Protein AF-0000000086747398 (afdb_homodimer)

Organism: NCBI:txid471575

Foldseek 3Di:
DLLCLLLDQFFAQAPLFLHGDCLNVLSLLLVLLPHDPVLSVVLSVVCQCQAPQGHHTHGHDDADDADEPVCLQVQFQVLHRLVNLLVHVLVVCVVPNDLVSLQVCVVVQLQQCCFSNNVLLLQLLSCLVVVRVSSVSSSSSVSRNRGQGLPLVLADEDAVLVQPAPLSVLLVVLQVCVVCLVVLVVVLVCLLPDVVVVVVDSHHCLCVLQVLSSSLSSCSNPPDPSLRHDYPCLPVPDLVRNLLRQLVVLLLQCVLVFQDLSSLSLNSSSSSLVSSCVSYPVVCSSVSSSSSSSSVVSSQSSVSDGGHSVSSVVSCVVFVPAFDPPPDVVVVVLLVVLSVVQSPDSNSSLSSLSSSLVVSCVVPRTVSSSVNNNRHHDDDHGDPSSVDRGDD/DLLCLLLDQFFAQAPLFLHGDCLNVLSLLLVLLPHDPVLSVVLSVVCQCQAPQGHHTHGHDDAPDADEPVCLQVQFQVLHGLVNQLVHVVVVCVVPNDLVSLQPCVVVQLQQCCFSNNVLLLQLLSCLVVVRPSSVSSSSSVSRNRGQGLPLVLADEDAVLVQPAPLSVLLVVLQVCVVCLVVLVVVLVCLLPDPVVVVVDSHHCLCVLQVLSSSLSSCSNPPDPSLRHDYPCLPVPDLVRNLLRQLVVLLLQCVLPFQPLSSLSLNSSSSSLVSSCVSYPVVCSSVSSSSSSSSVVSSQSSVSDGGHSVSSVVSCVVFVPAFDPPPDVVVVVLLVVLSVVQSPDSNSSLSSLSSSLVVSCVVPRTVSSSVNNNRHHDDDHGDPSSVDRGDD

Solvent-accessible surface area (backbone atoms only — not comparable to full-atom values): 41457 Å² total; per-residue (Å²): 106,67,64,57,61,55,59,57,71,70,52,29,71,35,29,88,58,78,43,71,57,55,58,58,59,41,48,53,21,40,48,74,67,67,51,56,65,70,60,46,50,51,50,46,53,47,39,46,60,43,32,84,85,75,45,45,63,32,60,60,69,78,67,81,49,89,46,46,94,89,46,49,74,78,46,47,14,62,65,56,28,49,60,23,35,28,52,37,45,46,51,46,31,74,74,61,30,63,60,53,44,44,61,67,47,38,80,72,40,56,52,12,38,61,16,69,75,18,44,21,35,29,41,23,11,52,17,55,68,70,66,37,67,62,35,34,28,48,11,54,19,37,27,38,22,36,27,41,46,35,60,48,82,74,38,45,76,34,75,85,67,75,32,81,44,62,59,49,44,53,42,50,51,23,43,50,44,66,77,39,39,68,61,55,42,50,50,52,50,50,60,67,67,37,64,78,53,53,81,69,43,76,59,53,72,51,33,58,60,72,43,58,61,33,42,31,47,50,32,22,65,67,56,50,76,75,55,31,51,32,47,50,42,64,78,71,46,57,65,69,59,49,52,54,42,46,54,52,44,42,48,49,54,26,63,68,44,41,33,42,64,71,45,49,41,53,46,52,31,49,58,10,49,52,40,46,35,71,65,40,63,73,80,48,38,48,54,49,50,48,35,49,52,35,41,48,46,25,49,49,56,57,65,67,68,72,62,53,38,68,51,53,51,52,51,44,65,67,37,61,87,36,64,50,67,80,84,39,68,62,57,58,51,53,48,52,49,48,52,56,53,31,72,62,48,69,39,73,62,36,34,42,46,35,32,52,24,50,52,48,25,74,72,68,29,36,42,54,30,58,55,50,40,48,35,44,43,60,75,77,82,77,61,78,56,70,80,48,81,63,60,130,106,66,65,58,61,56,60,56,73,71,52,29,71,36,30,88,59,78,42,71,58,55,58,59,58,42,48,53,20,41,50,74,68,66,51,56,65,68,59,49,49,51,50,45,53,48,40,46,60,44,32,85,84,74,45,46,63,32,59,60,68,78,69,80,49,88,46,46,92,89,46,48,74,77,44,48,12,62,65,56,30,50,59,24,34,28,53,37,47,47,51,47,29,73,74,60,31,64,60,54,44,44,63,67,48,38,80,73,41,56,52,12,39,60,15,69,74,20,46,21,35,28,42,23,11,50,18,55,67,71,64,38,68,61,36,34,27,47,9,54,19,38,27,37,21,36,27,40,46,35,61,50,84,73,36,45,76,33,74,83,68,75,34,81,44,59,58,48,43,52,41,49,53,23,44,50,44,66,77,38,40,70,62,54,40,50,50,52,51,50,61,67,67,36,63,78,52,52,78,70,43,77,58,53,72,49,33,58,60,70,42,58,60,33,40,32,48,51,31,23,65,67,54,50,77,76,54,30,51,30,47,50,42,65,77,71,47,57,66,70,59,48,51,54,43,47,54,53,45,41,50,49,54,28,63,68,45,41,34,42,65,70,44,48,42,53,45,51,30,48,57,9,49,52,40,45,36,71,65,40,63,74,80,48,37,50,55,50,50,50,34,48,52,33,39,48,45,26,48,49,58,58,64,68,66,72,61,53,38,68,50,53,52,51,52,44,64,67,38,60,90,36,61,51,68,77,84,39,69,62,58,58,52,53,48,51,48,49,51,56,52,30,71,63,48,67,38,73,63,37,34,42,46,36,32,53,24,50,52,48,25,74,73,67,30,36,41,56,30,60,55,50,42,47,36,43,45,60,75,78,81,77,62,79,55,70,78,49,83,63,64,132

Secondary structure (DSSP, 8-state):
-HHHHHH--SS-SEETTTEE--HHHHHHHHHHTT--HHHHHHHHHHHHH--TTS----PPPPP-S---TTTTTTTTTS---HHHHHHHHHHHHHHH-HHHHHHHHHHHHGGGTTGGGGHHHHHHHHHHHHT-HHHHHHHHHHHHHT-----GGG-EE-GGG---SHHHHHHHHHHHHHHTHHHHHHHHHHHHH-HHHHTTSS--GGGGTTSHHHHHHHHHHH--HHHHEE-THHHHS-HHHHHHHHHHHHHHHHHHSTT-HHHHHHHHHHHHHHHHHTTS-THHHHHHHHHHHHHHHHHHHHTT-PPPHHHHHHHHHHHTT-B--TT-HHHHHHHHHHHHHHHT--STHHHHHHHHHHHHHHHH-BHHHHHHHT-PPPPPPPPGGGGSPPP-/-HHHHHH--SS-SEETTTEE--HHHHHHHHHHTT--HHHHHHHHHHHHH--TTS-PPPPPPPP-S---TTTTTTTTTS---HHHHHHHHHHHHHHH-HHHHHHHHHHHHGGGTTGGGGHHHHHHHHHHHHT-HHHHHHHHHHHHHT-----GGG-EE-GGG---SHHHHHHHHHHHHHHTHHHHHHHHHHHHH-HHHHTTSS--GGGGTTSHHHHHHHHHHH--HHHHEE-THHHHS-HHHHHHHHHHHHHHHHHHSTT-HHHHHHHHHHHHHHHHHTTS-THHHHHHHHHHHHHHHHHHHHTT-PPPHHHHHHHHHHHTT-B--TT-HHHHHHHHHHHHHHHT--STHHHHHHHHHHHHHHHH-BHHHHHHHT-PPPPPPPPGGGGSPPP-

Sequence (784 aa):
MINKLLNDRSYHIEFNGHLTNHVKHAVIALHGLGINAGRIKDYYDNYAKLTPYGMGLESPKTLKHVIDRTNWQHFLGKRTSYSSYCDYFEEEIKKKGIEQVLQEYMPTLWPGWAGALTHGTIHLGWALDIDHPWMIIEGLAYMAFSYVPCHSESAFTDSSLNDKNAFDSILRISTLWEKRKVELTDWVNSLIDNEDLADTDLIHPELKRSGLQYRIARLLMQGHPEIYRLPVWIETQNVEESWAQLFYVVTLIYLAKPGDFLLLHLVTSLFAMKKIAARLPADESKNIIKGYWVGMLCILFSTTDLSKPAKFSVLNQVYSFRQDEMTYSLWEQEWAHIIARALEEEEEHNPKLVYVMHQLWKEYGLTIYRAAANQFTSTPLLPPSFEELPIEMINKLLNDRSYHIEFNGHLTNHVKHAVIALHGLGINAGRIKDYYDNYAKLTPYGMGLESPKTLKHVIDRTNWQHFLGKRTSYSSYCDYFEEEIKKKGIEQVLQEYMPTLWPGWAGALTHGTIHLGWALDIDHPWMIIEGLAYMAFSYVPCHSESAFTDSSLNDKNAFDSILRISTLWEKRKVELTDWVNSLIDNEDLADTDLIHPELKRSGLQYRIARLLMQGHPEIYRLPVWIETQNVEESWAQLFYVVTLIYLAKPGDFLLLHLVTSLFAMKKIAARLPADESKNIIKGYWVGMLCILFSTTDLSKPAKFSVLNQVYSFRQDEMTYSLWEQEWAHIIARALEEEEEHNPKLVYVMHQLWKEYGLTIYRAAANQFTSTPLLPPSFEELPIE

Structure (mmCIF, N/CA/C/O backbone):
data_AF-0000000086747398-model_v1
#
loop_
_entity.id
_entity.type
_entity.pdbx_description
1 polymer 'DUF4243 domain-containing protein'
#
loop_
_atom_site.group_PDB
_atom_site.id
_atom_site.type_symbol
_atom_site.label_atom_id
_atom_site.label_alt_id
_atom_site.label_comp_id
_atom_site.label_asym_id
_atom_site.label_entity_id
_atom_site.label_seq_id
_atom_site.pdbx_PDB_ins_code
_atom_site.Cartn_x
_atom_site.Cartn_y
_atom_site.Cartn_z
_atom_site.occupancy
_atom_site.B_iso_or_equiv
_atom_site.auth_seq_id
_atom_site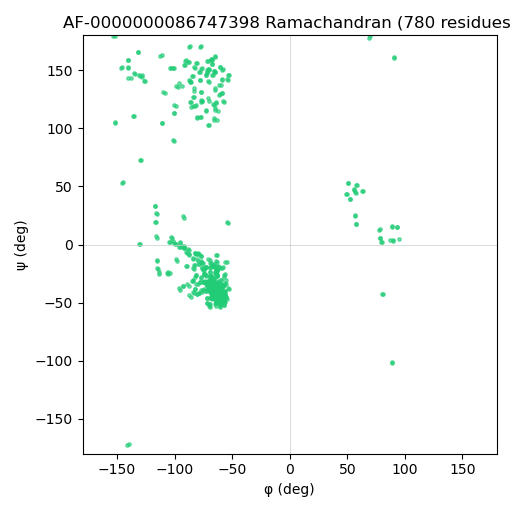.auth_comp_id
_atom_site.auth_asym_id
_atom_site.auth_atom_id
_atom_site.pdbx_PDB_model_num
ATOM 1 N N . MET A 1 1 ? -24.891 -22.531 -1.997 1 92.38 1 MET A N 1
ATOM 2 C CA . MET A 1 1 ? -24.656 -21.188 -2.518 1 92.38 1 MET A CA 1
ATOM 3 C C . MET A 1 1 ? -23.234 -21.047 -3.031 1 92.38 1 MET A C 1
ATOM 5 O O . MET A 1 1 ? -23.016 -20.672 -4.188 1 92.38 1 MET A O 1
ATOM 9 N N . ILE A 1 2 ? -22.25 -21.5 -2.254 1 96.5 2 ILE A N 1
ATOM 10 C CA . ILE A 1 2 ? -20.844 -21.359 -2.633 1 96.5 2 ILE A CA 1
ATOM 11 C C . ILE A 1 2 ? -20.578 -22.156 -3.904 1 96.5 2 ILE A C 1
ATOM 13 O O . ILE A 1 2 ? -19.969 -21.641 -4.848 1 96.5 2 ILE A O 1
ATOM 17 N N . ASN A 1 3 ? -21.078 -23.344 -3.938 1 97.19 3 ASN A N 1
ATOM 18 C CA . ASN A 1 3 ? -20.891 -24.188 -5.117 1 97.19 3 ASN A CA 1
ATOM 19 C C . ASN A 1 3 ? -21.516 -23.547 -6.359 1 97.19 3 ASN A C 1
ATOM 21 O O . ASN A 1 3 ? -20.969 -23.656 -7.457 1 97.19 3 ASN A O 1
ATOM 25 N N . LYS A 1 4 ? -22.656 -22.984 -6.168 1 97.56 4 LYS A N 1
ATOM 26 C CA . LYS A 1 4 ? -23.312 -22.312 -7.289 1 97.56 4 LYS A CA 1
ATOM 27 C C . LYS A 1 4 ? -22.469 -21.172 -7.832 1 97.56 4 LYS A C 1
ATOM 29 O O . LYS A 1 4 ? -22.359 -20.984 -9.047 1 97.56 4 LYS A O 1
ATOM 34 N N . LEU A 1 5 ? -21.844 -20.406 -6.934 1 98.31 5 LEU A N 1
ATOM 35 C CA . LEU A 1 5 ? -20.984 -19.297 -7.336 1 98.31 5 LEU A CA 1
ATOM 36 C C . LEU A 1 5 ? -19.75 -19.812 -8.086 1 98.31 5 LEU A C 1
ATOM 38 O O . LEU A 1 5 ? -19.359 -19.234 -9.102 1 98.31 5 LEU A O 1
ATOM 42 N N . LEU A 1 6 ? -19.156 -20.906 -7.641 1 98.5 6 LEU A N 1
ATOM 43 C CA . LEU A 1 6 ? -17.938 -21.453 -8.234 1 98.5 6 LEU A CA 1
ATOM 44 C C . LEU A 1 6 ? -18.25 -22.156 -9.555 1 98.5 6 LEU A C 1
ATOM 46 O O . LEU A 1 6 ? -17.375 -22.281 -10.414 1 98.5 6 LEU A O 1
ATOM 50 N N . ASN A 1 7 ? -19.531 -22.562 -9.719 1 98.25 7 ASN A N 1
ATOM 51 C CA . ASN A 1 7 ? -19.953 -23.234 -10.945 1 98.25 7 ASN A CA 1
ATOM 52 C C . ASN A 1 7 ? -20.438 -22.234 -12 1 98.25 7 ASN A C 1
ATOM 54 O O . ASN A 1 7 ? -20.703 -22.609 -13.141 1 98.25 7 ASN A O 1
ATOM 58 N N . ASP A 1 8 ? -20.531 -21 -11.625 1 97.69 8 ASP A N 1
ATOM 59 C CA . ASP A 1 8 ? -21.078 -19.984 -12.523 1 97.69 8 ASP A CA 1
ATOM 60 C C . ASP A 1 8 ? -20.234 -19.859 -13.789 1 97.69 8 ASP A C 1
ATOM 62 O O . ASP A 1 8 ? -19 -19.75 -13.719 1 97.69 8 ASP A O 1
ATOM 66 N N . ARG A 1 9 ? -20.875 -19.922 -14.938 1 96.69 9 ARG A N 1
ATOM 67 C CA . ARG A 1 9 ? -20.188 -19.875 -16.219 1 96.69 9 ARG A CA 1
ATOM 68 C C . ARG A 1 9 ? -20.578 -18.641 -17.016 1 96.69 9 ARG A C 1
ATOM 70 O O . ARG A 1 9 ? -20.359 -18.562 -18.219 1 96.69 9 ARG A O 1
ATOM 77 N N . SER A 1 10 ? -21.125 -17.641 -16.328 1 96.75 10 SER A N 1
ATOM 78 C CA . SER A 1 10 ? -21.703 -16.469 -16.984 1 96.75 10 SER A CA 1
ATOM 79 C C . SER A 1 10 ? -20.625 -15.477 -17.391 1 96.75 10 SER A C 1
ATOM 81 O O . SER A 1 10 ? -20.875 -14.578 -18.203 1 96.75 10 SER A O 1
ATOM 83 N N . TYR A 1 11 ? -19.375 -15.68 -16.875 1 97.69 11 TYR A N 1
ATOM 84 C CA . TYR A 1 11 ? -18.344 -14.672 -17.141 1 97.69 11 TYR A CA 1
ATOM 85 C C . TYR A 1 11 ? -17.094 -15.32 -17.703 1 97.69 11 TYR A C 1
ATOM 87 O O . TYR A 1 11 ? -16.734 -16.438 -17.328 1 97.69 11 TYR A O 1
ATOM 95 N N . HIS A 1 12 ? -16.453 -14.57 -18.594 1 97 12 HIS A N 1
ATOM 96 C CA . HIS A 1 12 ? -15.164 -14.969 -19.156 1 97 12 HIS A CA 1
ATOM 97 C C . HIS A 1 12 ? -14.07 -14.922 -18.094 1 97 12 HIS A C 1
ATOM 99 O O . HIS A 1 12 ? -14.211 -14.219 -17.078 1 97 12 HIS A O 1
ATOM 105 N N . ILE A 1 13 ? -13.008 -15.625 -18.297 1 97.88 13 ILE A N 1
ATOM 106 C CA . ILE A 1 13 ? -11.93 -15.773 -17.328 1 97.88 13 ILE A CA 1
ATOM 107 C C . ILE A 1 13 ? -11.125 -14.477 -17.25 1 97.88 13 ILE A C 1
ATOM 109 O O . ILE A 1 13 ? -10.375 -14.258 -16.297 1 97.88 13 ILE A O 1
ATOM 113 N N . GLU A 1 14 ? -11.211 -13.562 -18.297 1 96.75 14 GLU A N 1
ATOM 114 C CA . GLU A 1 14 ? -10.562 -12.258 -18.344 1 96.75 14 GLU A CA 1
ATOM 115 C C . GLU A 1 14 ? -11.555 -11.172 -18.766 1 96.75 14 GLU A C 1
ATOM 117 O O . GLU A 1 14 ? -12.672 -11.469 -19.188 1 96.75 14 GLU A O 1
ATOM 122 N N . PHE A 1 15 ? -11.219 -9.945 -18.594 1 95.81 15 PHE A N 1
ATOM 123 C CA . PHE A 1 15 ? -11.992 -8.805 -19.062 1 95.81 15 PHE A CA 1
ATOM 124 C C . PHE A 1 15 ? -11.078 -7.66 -19.469 1 95.81 15 PHE A C 1
ATOM 126 O O . PHE A 1 15 ? -9.93 -7.586 -19.016 1 95.81 15 PHE A O 1
ATOM 133 N N . ASN A 1 16 ? -11.539 -6.852 -20.375 1 93.94 16 ASN A N 1
ATOM 134 C CA . ASN A 1 16 ? -10.766 -5.746 -20.922 1 93.94 16 ASN A CA 1
ATOM 135 C C . ASN A 1 16 ? -9.383 -6.203 -21.391 1 93.94 16 ASN A C 1
ATOM 137 O O . ASN A 1 16 ? -8.367 -5.641 -20.984 1 93.94 16 ASN A O 1
ATOM 141 N N . GLY A 1 17 ? -9.453 -7.215 -22.203 1 91.81 17 GLY A N 1
ATOM 142 C CA . GLY A 1 17 ? -8.203 -7.773 -22.703 1 91.81 17 GLY A CA 1
ATOM 143 C C . GLY A 1 17 ? -7.633 -8.852 -21.797 1 91.81 17 GLY A C 1
ATOM 144 O O . GLY A 1 17 ? -8.164 -9.961 -21.734 1 91.81 17 GLY A O 1
ATOM 145 N N . HIS A 1 18 ? -6.637 -8.508 -21 1 92.62 18 HIS A N 1
ATOM 146 C CA . HIS A 1 18 ? -5.926 -9.555 -20.281 1 92.62 18 HIS A CA 1
ATOM 147 C C . HIS A 1 18 ? -6.113 -9.414 -18.781 1 92.62 18 HIS A C 1
ATOM 149 O O . HIS A 1 18 ? -5.492 -10.141 -18 1 92.62 18 HIS A O 1
ATOM 155 N N . LEU A 1 19 ? -6.98 -8.453 -18.359 1 94.75 19 LEU A N 1
ATOM 156 C CA . LEU A 1 19 ? -7.258 -8.383 -16.938 1 94.75 19 LEU A CA 1
ATOM 157 C C . LEU A 1 19 ? -7.973 -9.648 -16.453 1 94.75 19 LEU A C 1
ATOM 159 O O . LEU A 1 19 ? -8.938 -10.094 -17.078 1 94.75 19 LEU A O 1
ATOM 163 N N . THR A 1 20 ? -7.562 -10.219 -15.391 1 96.5 20 THR A N 1
ATOM 164 C CA . THR A 1 20 ? -8.078 -11.508 -14.93 1 96.5 20 THR A CA 1
ATOM 165 C C . THR A 1 20 ? -9.328 -11.312 -14.078 1 96.5 20 THR A C 1
ATOM 167 O O . THR A 1 20 ? -9.414 -10.359 -13.297 1 96.5 20 THR A O 1
ATOM 170 N N . ASN A 1 21 ? -10.289 -12.188 -14.242 1 97.56 21 ASN A N 1
ATOM 171 C CA . ASN A 1 21 ? -11.453 -12.328 -13.375 1 97.56 21 ASN A CA 1
ATOM 172 C C . ASN A 1 21 ? -11.102 -13.062 -12.078 1 97.56 21 ASN A C 1
ATOM 174 O O . ASN A 1 21 ? -10.938 -14.289 -12.086 1 97.56 21 ASN A O 1
ATOM 178 N N . HIS A 1 22 ? -11.102 -12.344 -10.969 1 95.88 22 HIS A N 1
ATOM 179 C CA . HIS A 1 22 ? -10.633 -12.875 -9.695 1 95.88 22 HIS A CA 1
ATOM 180 C C . HIS A 1 22 ? -11.789 -13.406 -8.859 1 95.88 22 HIS A C 1
ATOM 182 O O . HIS A 1 22 ? -11.57 -13.938 -7.766 1 95.88 22 HIS A O 1
ATOM 188 N N . VAL A 1 23 ? -12.961 -13.312 -9.273 1 97.69 23 VAL A N 1
ATOM 189 C CA . VAL A 1 23 ? -14.102 -13.352 -8.375 1 97.69 23 VAL A CA 1
ATOM 190 C C . VAL A 1 23 ? -14.18 -14.719 -7.695 1 97.69 23 VAL A C 1
ATOM 192 O O . VAL A 1 23 ? -14.508 -14.812 -6.512 1 97.69 23 VAL A O 1
ATOM 195 N N . LYS A 1 24 ? -13.898 -15.742 -8.391 1 98.44 24 LYS A N 1
ATOM 196 C CA . LYS A 1 24 ? -14 -17.062 -7.789 1 98.44 24 LYS A CA 1
ATOM 197 C C . LYS A 1 24 ? -12.875 -17.297 -6.781 1 98.44 24 LYS A C 1
ATOM 199 O O . LYS A 1 24 ? -13.047 -18.047 -5.816 1 98.44 24 LYS A O 1
ATOM 204 N N . HIS A 1 25 ? -11.672 -16.703 -7.043 1 98.5 25 HIS A N 1
ATOM 205 C CA . HIS A 1 25 ? -10.633 -16.75 -6.027 1 98.5 25 HIS A CA 1
ATOM 206 C C . HIS A 1 25 ? -11.109 -16.125 -4.723 1 98.5 25 HIS A C 1
ATOM 208 O O . HIS A 1 25 ? -10.844 -16.641 -3.639 1 98.5 25 HIS A O 1
ATOM 214 N N . ALA A 1 26 ? -11.82 -15.008 -4.859 1 97.75 26 ALA A N 1
ATOM 215 C CA . ALA A 1 26 ? -12.359 -14.344 -3.678 1 97.75 26 ALA A CA 1
ATOM 216 C C . ALA A 1 26 ? -13.367 -15.234 -2.959 1 97.75 26 ALA A C 1
ATOM 218 O O . ALA A 1 26 ? -13.414 -15.258 -1.727 1 97.75 26 ALA A O 1
ATOM 219 N N . VAL A 1 27 ? -14.18 -15.93 -3.705 1 98.38 27 VAL A N 1
ATOM 220 C CA . VAL A 1 27 ? -15.164 -16.828 -3.113 1 98.38 27 VAL A CA 1
ATOM 221 C C . VAL A 1 27 ? -14.453 -17.891 -2.268 1 98.38 27 VAL A C 1
ATOM 223 O O . VAL A 1 27 ? -14.828 -18.125 -1.115 1 98.38 27 VAL A O 1
ATOM 226 N N . ILE A 1 28 ? -13.414 -18.484 -2.816 1 98.69 28 ILE A N 1
ATOM 227 C CA . ILE A 1 28 ? -12.656 -19.5 -2.088 1 98.69 28 ILE A CA 1
ATOM 228 C C . ILE A 1 28 ? -12.023 -18.875 -0.846 1 98.69 28 ILE A C 1
ATOM 230 O O . ILE A 1 28 ? -12.125 -19.422 0.253 1 98.69 28 ILE A O 1
ATOM 234 N N . ALA A 1 29 ? -11.391 -17.719 -1.011 1 98.69 29 ALA A N 1
ATOM 235 C CA . ALA A 1 29 ? -10.672 -17.062 0.077 1 98.69 29 ALA A CA 1
ATOM 236 C C . ALA A 1 29 ? -11.625 -16.688 1.211 1 98.69 29 ALA A C 1
ATOM 238 O O . ALA A 1 29 ? -11.375 -17.016 2.373 1 98.69 29 ALA A O 1
ATOM 239 N N . LEU A 1 30 ? -12.758 -16.031 0.879 1 98.25 30 LEU A N 1
ATOM 240 C CA . LEU A 1 30 ? -13.695 -15.562 1.891 1 98.25 30 LEU A CA 1
ATOM 241 C C . LEU A 1 30 ? -14.383 -16.734 2.584 1 98.25 30 LEU A C 1
ATOM 243 O O . LEU A 1 30 ? -14.586 -16.703 3.801 1 98.25 30 LEU A O 1
ATOM 247 N N . HIS A 1 31 ? -14.719 -17.766 1.839 1 98.44 31 HIS A N 1
ATOM 248 C CA . HIS A 1 31 ? -15.297 -18.953 2.438 1 98.44 31 HIS A CA 1
ATOM 249 C C . HIS A 1 31 ? -14.312 -19.625 3.389 1 98.44 31 HIS A C 1
ATOM 251 O O . HIS A 1 31 ? -14.688 -20.047 4.484 1 98.44 31 HIS A O 1
ATOM 257 N N . GLY A 1 32 ? -13.078 -19.719 2.912 1 98.25 32 GLY A N 1
ATOM 258 C CA . GLY A 1 32 ? -12.039 -20.328 3.736 1 98.25 32 GLY A CA 1
ATOM 259 C C . GLY A 1 32 ? -11.766 -19.547 5.004 1 98.25 32 GLY A C 1
ATOM 260 O O . GLY A 1 32 ? -11.25 -20.094 5.98 1 98.25 32 GLY A O 1
ATOM 261 N N . LEU A 1 33 ? -12.109 -18.281 5.012 1 98.19 33 LEU A N 1
ATOM 262 C CA . LEU A 1 33 ? -11.898 -17.422 6.168 1 98.19 33 LEU A CA 1
ATOM 263 C C . LEU A 1 33 ? -13.125 -17.406 7.074 1 98.19 33 LEU A C 1
ATOM 265 O O . LEU A 1 33 ? -13.156 -16.703 8.078 1 98.19 33 LEU A O 1
ATOM 269 N N . GLY A 1 34 ? -14.195 -18.125 6.68 1 97.38 34 GLY A N 1
ATOM 270 C CA . GLY A 1 34 ? -15.352 -18.312 7.539 1 97.38 34 GLY A CA 1
ATOM 271 C C . GLY A 1 34 ? -16.438 -17.281 7.316 1 97.38 34 GLY A C 1
ATOM 272 O O . GLY A 1 34 ? -17.344 -17.125 8.141 1 97.38 34 GLY A O 1
ATOM 273 N N . ILE A 1 35 ? -16.359 -16.594 6.254 1 97.56 35 ILE A N 1
ATOM 274 C CA . ILE A 1 35 ? -17.359 -15.578 5.953 1 97.56 35 ILE A CA 1
ATOM 275 C C . ILE A 1 35 ? -18.672 -16.25 5.547 1 97.56 35 ILE A C 1
ATOM 277 O O . ILE A 1 35 ? -18.672 -17.281 4.855 1 97.56 35 ILE A O 1
ATOM 281 N N . ASN A 1 36 ? -19.781 -15.664 5.891 1 96.56 36 ASN A N 1
ATOM 282 C CA . ASN A 1 36 ? -21.094 -16.219 5.586 1 96.56 36 ASN A CA 1
ATOM 283 C C . ASN A 1 36 ? -21.391 -16.141 4.094 1 96.56 36 ASN A C 1
ATOM 285 O O . ASN A 1 36 ? -21.016 -15.18 3.426 1 96.56 36 ASN A O 1
ATOM 289 N N . ALA A 1 37 ? -22.188 -17.078 3.598 1 97.44 37 ALA A N 1
ATOM 290 C CA . ALA A 1 37 ? -22.469 -17.266 2.176 1 97.44 37 ALA A CA 1
ATOM 291 C C . ALA A 1 37 ? -23.172 -16.047 1.588 1 97.44 37 ALA A C 1
ATOM 293 O O . ALA A 1 37 ? -22.938 -15.672 0.436 1 97.44 37 ALA A O 1
ATOM 294 N N . GLY A 1 38 ? -24.031 -15.484 2.389 1 97.44 38 GLY A N 1
ATOM 295 C CA . GLY A 1 38 ? -24.75 -14.305 1.904 1 97.44 38 GLY A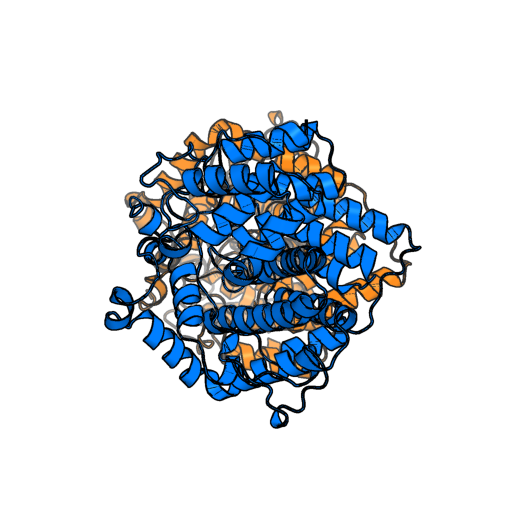 CA 1
ATOM 296 C C . GLY A 1 38 ? -23.828 -13.148 1.585 1 97.44 38 GLY A C 1
ATOM 297 O O . GLY A 1 38 ? -23.969 -12.492 0.548 1 97.44 38 GLY A O 1
ATOM 298 N N . ARG A 1 39 ? -22.859 -12.914 2.43 1 95.94 39 ARG A N 1
ATOM 299 C CA . ARG A 1 39 ? -21.891 -11.836 2.225 1 95.94 39 ARG A CA 1
ATOM 300 C C . ARG A 1 39 ? -20.969 -12.148 1.046 1 95.94 39 ARG A C 1
ATOM 302 O O . ARG A 1 39 ? -20.547 -11.242 0.326 1 95.94 39 ARG A O 1
ATOM 309 N N . ILE A 1 40 ? -20.672 -13.406 0.908 1 97.69 40 ILE A N 1
ATOM 310 C CA . ILE A 1 40 ? -19.844 -13.828 -0.21 1 97.69 40 ILE A CA 1
ATOM 311 C C . ILE A 1 40 ? -20.578 -13.594 -1.524 1 97.69 40 ILE A C 1
ATOM 313 O O . ILE A 1 40 ? -19.984 -13.125 -2.502 1 97.69 40 ILE A O 1
ATOM 317 N N . LYS A 1 41 ? -21.859 -13.93 -1.54 1 97.88 41 LYS A N 1
ATOM 318 C CA . LYS A 1 41 ? -22.672 -13.68 -2.729 1 97.88 41 LYS A CA 1
ATOM 319 C C . LYS A 1 41 ? -22.719 -12.188 -3.055 1 97.88 41 LYS A C 1
ATOM 321 O O . LYS A 1 41 ? -22.641 -11.797 -4.223 1 97.88 41 LYS A O 1
ATOM 326 N N . ASP A 1 42 ? -22.859 -11.391 -2 1 96 42 ASP A N 1
ATOM 327 C CA . ASP A 1 42 ? -22.859 -9.945 -2.203 1 96 42 ASP A CA 1
ATOM 328 C C . ASP A 1 42 ? -21.547 -9.484 -2.83 1 96 42 ASP A C 1
ATOM 330 O O . ASP A 1 42 ? -21.547 -8.656 -3.744 1 96 42 ASP A O 1
ATOM 334 N N . TYR A 1 43 ? -20.453 -9.992 -2.334 1 96 43 TYR A N 1
ATOM 335 C CA . TYR A 1 43 ? -19.141 -9.68 -2.887 1 96 43 TYR A CA 1
ATOM 336 C C . TYR A 1 43 ? -19.062 -10.055 -4.363 1 96 43 TYR A C 1
ATOM 338 O O . TYR A 1 43 ? -18.641 -9.25 -5.191 1 96 43 TYR A O 1
ATOM 346 N N . TYR A 1 44 ? -19.5 -11.281 -4.672 1 97.5 44 TYR A N 1
ATOM 347 C CA . TYR A 1 44 ? -19.5 -11.797 -6.039 1 97.5 44 TYR A CA 1
ATOM 348 C C . TYR A 1 44 ? -20.297 -10.883 -6.969 1 97.5 44 TYR A C 1
ATOM 350 O O . TYR A 1 44 ? -19.797 -10.469 -8.016 1 97.5 44 TYR A O 1
ATOM 358 N N . ASP A 1 45 ? -21.484 -10.547 -6.539 1 97.19 45 ASP A N 1
ATOM 359 C CA . ASP A 1 45 ? -22.391 -9.758 -7.371 1 97.19 45 ASP A CA 1
ATOM 360 C C . ASP A 1 45 ? -21.828 -8.344 -7.594 1 97.19 45 ASP A C 1
ATOM 362 O O . ASP A 1 45 ? -21.875 -7.828 -8.711 1 97.19 45 ASP A O 1
ATOM 366 N N . ASN A 1 46 ? -21.328 -7.762 -6.578 1 94.75 46 ASN A N 1
ATOM 367 C CA . ASN A 1 46 ? -20.781 -6.418 -6.684 1 94.75 46 ASN A CA 1
ATOM 368 C C . ASN A 1 46 ? -19.547 -6.383 -7.574 1 94.75 46 ASN A C 1
ATOM 370 O O . ASN A 1 46 ? -19.391 -5.477 -8.391 1 94.75 46 ASN A O 1
ATOM 374 N N . TYR A 1 47 ? -18.688 -7.375 -7.41 1 96.25 47 TYR A N 1
ATOM 375 C CA . TYR A 1 47 ? -17.484 -7.461 -8.211 1 96.25 47 TYR A CA 1
ATOM 376 C C . TYR A 1 47 ? -17.812 -7.652 -9.688 1 96.25 47 TYR A C 1
ATOM 378 O O . TYR A 1 47 ? -17.203 -7.023 -10.555 1 96.25 47 TYR A O 1
ATOM 386 N N . ALA A 1 48 ? -18.734 -8.555 -9.938 1 97.38 48 ALA A N 1
ATOM 387 C CA . ALA A 1 48 ? -19.125 -8.844 -11.32 1 97.38 48 ALA A CA 1
ATOM 388 C C . ALA A 1 48 ? -19.672 -7.598 -12.008 1 97.38 48 ALA A C 1
ATOM 390 O O . ALA A 1 48 ? -19.422 -7.383 -13.203 1 97.38 48 ALA A O 1
ATOM 391 N N . LYS A 1 49 ? -20.328 -6.793 -11.234 1 96 49 LYS A N 1
ATOM 392 C CA . LYS A 1 49 ? -20.953 -5.586 -11.766 1 96 49 LYS A CA 1
ATOM 393 C C . LYS A 1 49 ? -19.922 -4.48 -11.969 1 96 49 LYS A C 1
ATOM 395 O O . LYS A 1 49 ? -19.953 -3.758 -12.961 1 96 49 LYS A O 1
ATOM 400 N N . LEU A 1 50 ? -19.047 -4.391 -10.984 1 94 50 LEU A N 1
ATOM 401 C CA . LEU A 1 50 ? -18.078 -3.299 -10.984 1 94 50 LEU A CA 1
ATOM 402 C C . LEU A 1 50 ? -16.812 -3.703 -10.258 1 94 50 LEU A C 1
ATOM 404 O O . LEU A 1 50 ? -16.75 -3.648 -9.023 1 94 50 LEU A O 1
ATOM 408 N N . THR A 1 51 ? -15.758 -3.98 -11.047 1 94.88 51 THR A N 1
ATOM 409 C CA . THR A 1 51 ? -14.461 -4.312 -10.453 1 94.88 51 THR A CA 1
ATOM 410 C C . THR A 1 51 ? -13.758 -3.057 -9.953 1 94.88 51 THR A C 1
ATOM 412 O O . THR A 1 51 ? -14.18 -1.938 -10.258 1 94.88 51 THR A O 1
ATOM 415 N N . PRO A 1 52 ? -12.688 -3.186 -9.234 1 91.31 52 PRO A N 1
ATOM 416 C CA . PRO A 1 52 ? -11.945 -2.01 -8.773 1 91.31 52 PRO A CA 1
ATOM 417 C C . PRO A 1 52 ? -11.359 -1.195 -9.922 1 91.31 52 PRO A C 1
ATOM 419 O O . PRO A 1 52 ? -10.898 -0.07 -9.711 1 91.31 52 PRO A O 1
ATOM 422 N N . TYR A 1 53 ? -11.43 -1.734 -11.102 1 91.31 53 TYR A N 1
ATOM 423 C CA . TYR A 1 53 ? -10.859 -1.058 -12.258 1 91.31 53 TYR A CA 1
ATOM 424 C C . TYR A 1 53 ? -11.914 -0.258 -13 1 91.31 53 TYR A C 1
ATOM 426 O O . TYR A 1 53 ? -11.656 0.291 -14.078 1 91.31 53 TYR A O 1
ATOM 434 N N . GLY A 1 54 ? -13.133 -0.277 -12.461 1 88.94 54 GLY A N 1
ATOM 435 C CA . GLY A 1 54 ? -14.172 0.606 -12.953 1 88.94 54 GLY A CA 1
ATOM 436 C C . GLY A 1 54 ? -14.969 0.004 -14.102 1 88.94 54 GLY A C 1
ATOM 437 O O . GLY A 1 54 ? -15.602 0.729 -14.875 1 88.94 54 GLY A O 1
ATOM 438 N N . MET A 1 55 ? -14.812 -1.263 -14.242 1 92.69 55 MET A N 1
ATOM 439 C CA . MET A 1 55 ? -15.594 -1.937 -15.273 1 92.69 55 MET A CA 1
ATOM 440 C C . MET A 1 55 ? -16.094 -3.289 -14.781 1 92.69 55 MET A C 1
ATOM 442 O O . MET A 1 55 ? -15.539 -3.859 -13.844 1 92.69 55 MET A O 1
ATOM 446 N N . GLY A 1 56 ? -17.125 -3.787 -15.406 1 95.38 56 GLY A N 1
ATOM 447 C CA . GLY A 1 56 ? -17.688 -5.082 -15.055 1 95.38 56 GLY A CA 1
ATOM 448 C C . GLY A 1 56 ? -17.016 -6.234 -15.781 1 95.38 56 GLY A C 1
ATOM 449 O O . GLY A 1 56 ? -16.188 -6.02 -16.672 1 95.38 56 GLY A O 1
ATOM 450 N N . LEU A 1 57 ? -17.375 -7.473 -15.312 1 97.69 57 LEU A N 1
ATOM 451 C CA . LEU A 1 57 ? -16.875 -8.672 -15.977 1 97.69 57 LEU A CA 1
ATOM 452 C C . LEU A 1 57 ? -17.531 -8.859 -17.344 1 97.69 57 LEU A C 1
ATOM 454 O O . LEU A 1 57 ? -18.594 -8.281 -17.609 1 97.69 57 LEU A O 1
ATOM 458 N N . GLU A 1 58 ? -16.922 -9.586 -18.219 1 96.69 58 GLU A N 1
ATOM 459 C CA . GLU A 1 58 ? -17.391 -9.789 -19.594 1 96.69 58 GLU A CA 1
ATOM 460 C C . GLU A 1 58 ? -18.016 -11.172 -19.766 1 96.69 58 GLU A C 1
ATOM 462 O O . GLU A 1 58 ? -17.641 -12.117 -19.062 1 96.69 58 GLU A O 1
ATOM 467 N N . SER A 1 59 ? -18.922 -11.242 -20.688 1 95.56 59 SER A N 1
ATOM 468 C CA . SER A 1 59 ? -19.516 -12.516 -21.062 1 95.56 59 SER A CA 1
ATOM 469 C C . SER A 1 59 ? -18.5 -13.422 -21.75 1 95.56 59 SER A C 1
ATOM 471 O O . SER A 1 59 ? -17.5 -12.938 -22.281 1 95.56 59 SER A O 1
ATOM 473 N N . PRO A 1 60 ? -18.766 -14.75 -21.672 1 94.19 60 PRO A N 1
ATOM 474 C CA . PRO A 1 60 ? -17.859 -15.664 -22.375 1 94.19 60 PRO A CA 1
ATOM 475 C C . PRO A 1 60 ? -17.688 -15.32 -23.859 1 94.19 60 PRO A C 1
ATOM 477 O O . PRO A 1 60 ? -18.641 -14.883 -24.5 1 94.19 60 PRO A O 1
ATOM 480 N N . LYS A 1 61 ? -16.516 -15.492 -24.328 1 89.5 61 LYS A N 1
ATOM 481 C CA . LYS A 1 61 ? -16.203 -15.164 -25.703 1 89.5 61 LYS A CA 1
ATOM 482 C C . LYS A 1 61 ? -16.469 -16.359 -26.625 1 89.5 61 LYS A C 1
ATOM 484 O O . LYS A 1 61 ? -16.453 -17.5 -26.172 1 89.5 61 LYS A O 1
ATOM 489 N N . THR A 1 62 ? -16.656 -15.984 -27.859 1 79.56 62 THR A N 1
ATOM 490 C CA . THR A 1 62 ? -16.984 -16.984 -28.859 1 79.56 62 THR A CA 1
ATOM 491 C C . THR A 1 62 ? -15.766 -17.875 -29.156 1 79.56 62 THR A C 1
ATOM 493 O O . THR A 1 62 ? -14.633 -17.391 -29.172 1 79.56 62 THR A O 1
ATOM 496 N N . LEU A 1 63 ? -16.062 -19.047 -29.516 1 81.81 63 LEU A N 1
ATOM 497 C CA . LEU A 1 63 ? -15.07 -20.047 -29.875 1 81.81 63 LEU A CA 1
ATOM 498 C C . LEU A 1 63 ? -14.523 -19.812 -31.266 1 81.81 63 LEU A C 1
ATOM 500 O O . LEU A 1 63 ? -15.297 -19.625 -32.219 1 81.81 63 LEU A O 1
ATOM 504 N N . LYS A 1 64 ? -13.273 -19.656 -31.406 1 88.56 64 LYS A N 1
ATOM 505 C CA . LYS A 1 64 ? -12.68 -19.469 -32.719 1 88.56 64 LYS A CA 1
ATOM 506 C C . LYS A 1 64 ? -12.18 -20.797 -33.281 1 88.56 64 LYS A C 1
ATOM 508 O O . LYS A 1 64 ? -12.312 -21.062 -34.5 1 88.56 64 LYS A O 1
ATOM 513 N N . HIS A 1 65 ? -11.609 -21.594 -32.344 1 93.94 65 HIS A N 1
ATOM 514 C CA . HIS A 1 65 ? -11.039 -22.875 -32.75 1 93.94 65 HIS A CA 1
ATOM 515 C C . HIS A 1 65 ? -11.539 -24 -31.859 1 93.94 65 HIS A C 1
ATOM 517 O O . HIS A 1 65 ? -11.734 -23.812 -30.656 1 93.94 65 HIS A O 1
ATOM 523 N N . VAL A 1 66 ? -11.711 -25.141 -32.5 1 95.38 66 VAL A N 1
ATOM 524 C CA . VAL A 1 66 ? -11.977 -26.344 -31.719 1 95.38 66 VAL A CA 1
ATOM 525 C C . VAL A 1 66 ? -10.656 -26.938 -31.219 1 95.38 66 VAL A C 1
ATOM 527 O O . VAL A 1 66 ? -9.695 -27.062 -31.984 1 95.38 66 VAL A O 1
ATOM 530 N N . ILE A 1 67 ? -10.609 -27.312 -29.969 1 96.75 67 ILE A N 1
ATOM 531 C CA . ILE A 1 67 ? -9.406 -27.875 -29.375 1 96.75 67 ILE A CA 1
ATOM 532 C C . ILE A 1 67 ? -9.617 -29.359 -29.078 1 96.75 67 ILE A C 1
ATOM 534 O O . ILE A 1 67 ? -10.656 -29.75 -28.531 1 96.75 67 ILE A O 1
ATOM 538 N N . ASP A 1 68 ? -8.672 -30.156 -29.484 1 96.44 68 ASP A N 1
ATOM 539 C CA . ASP A 1 68 ? -8.695 -31.594 -29.234 1 96.44 68 ASP A CA 1
ATOM 540 C C . ASP A 1 68 ? -7.301 -32.125 -28.906 1 96.44 68 ASP A C 1
ATOM 542 O O . ASP A 1 68 ? -6.371 -31.344 -28.703 1 96.44 68 ASP A O 1
ATOM 546 N N . ARG A 1 69 ? -7.219 -33.406 -28.828 1 95.62 69 ARG A N 1
ATOM 547 C CA . ARG A 1 69 ? -5.988 -34.062 -28.391 1 95.62 69 ARG A CA 1
ATOM 548 C C . ARG A 1 69 ? -4.844 -33.781 -29.359 1 95.62 69 ARG A C 1
ATOM 550 O O . ARG A 1 69 ? -3.686 -33.688 -28.938 1 95.62 69 ARG A O 1
ATOM 557 N N . THR A 1 70 ? -5.121 -33.531 -30.547 1 96.75 70 THR A N 1
ATOM 558 C CA . THR A 1 70 ? -4.094 -33.438 -31.578 1 96.75 70 THR A CA 1
ATOM 559 C C . THR A 1 70 ? -3.572 -32 -31.688 1 96.75 70 THR A C 1
ATOM 561 O O . THR A 1 70 ? -2.465 -31.766 -32.188 1 96.75 70 THR A O 1
ATOM 564 N N . ASN A 1 71 ? -4.359 -31.031 -31.156 1 96.69 71 ASN A N 1
ATOM 565 C CA . ASN A 1 71 ? -3.941 -29.672 -31.453 1 96.69 71 ASN A CA 1
ATOM 566 C C . ASN A 1 71 ? -3.869 -28.812 -30.203 1 96.69 71 ASN A C 1
ATOM 568 O O . ASN A 1 71 ? -3.5 -27.641 -30.266 1 96.69 71 ASN A O 1
ATOM 572 N N . TRP A 1 72 ? -4.18 -29.375 -29 1 97.06 72 TRP A N 1
ATOM 573 C CA . TRP A 1 72 ? -4.254 -28.562 -27.797 1 97.06 72 TRP A CA 1
ATOM 574 C C . TRP A 1 72 ? -2.922 -27.875 -27.516 1 97.06 72 TRP A C 1
ATOM 576 O O . TRP A 1 72 ? -2.887 -26.75 -27.031 1 97.06 72 TRP A O 1
ATOM 586 N N . GLN A 1 73 ? -1.782 -28.453 -27.875 1 96.56 73 GLN A N 1
ATOM 587 C CA . GLN A 1 73 ? -0.464 -27.891 -27.609 1 96.56 73 GLN A CA 1
ATOM 588 C C . GLN A 1 73 ? -0.14 -26.766 -28.578 1 96.56 73 GLN A C 1
ATOM 590 O O . GLN A 1 73 ? 0.596 -25.828 -28.25 1 96.56 73 GLN A O 1
ATOM 595 N N . HIS A 1 74 ? -0.729 -26.844 -29.766 1 94.69 74 HIS A N 1
ATOM 596 C CA . HIS A 1 74 ? -0.502 -25.812 -30.781 1 94.69 74 HIS A CA 1
ATOM 597 C C . HIS A 1 74 ? -1.034 -24.469 -30.328 1 94.69 74 HIS A C 1
ATOM 599 O O . HIS A 1 74 ? -0.475 -23.422 -30.688 1 94.69 74 HIS A O 1
ATOM 605 N N . PHE A 1 75 ? -2.002 -24.438 -29.5 1 94.25 75 PHE A N 1
ATOM 606 C CA . PHE A 1 75 ? -2.684 -23.188 -29.156 1 94.25 75 PHE A CA 1
ATOM 607 C C . PHE A 1 75 ? -2.232 -22.688 -27.781 1 94.25 75 PHE A C 1
ATOM 609 O O . PHE A 1 75 ? -2.75 -21.688 -27.281 1 94.25 75 PHE A O 1
ATOM 616 N N . LEU A 1 76 ? -1.255 -23.359 -27.219 1 95.44 76 LEU A N 1
ATOM 617 C CA . LEU A 1 76 ? -0.758 -22.922 -25.906 1 95.44 76 LEU A CA 1
ATOM 618 C C . LEU A 1 76 ? -0.276 -21.484 -25.969 1 95.44 76 LEU A C 1
ATOM 620 O O . LEU A 1 76 ? 0.542 -21.125 -26.812 1 95.44 76 LEU A O 1
ATOM 624 N N . GLY A 1 77 ? -0.851 -20.656 -25.125 1 93.75 77 GLY A N 1
ATOM 625 C CA . GLY A 1 77 ? -0.366 -19.297 -24.953 1 93.75 77 GLY A CA 1
ATOM 626 C C . GLY A 1 77 ? -0.832 -18.344 -26.047 1 93.75 77 GLY A C 1
ATOM 627 O O . GLY A 1 77 ? -0.485 -17.172 -26.047 1 93.75 77 GLY A O 1
ATOM 628 N N . LYS A 1 78 ? -1.621 -18.812 -26.969 1 91.88 78 LYS A N 1
ATOM 629 C CA . LYS A 1 78 ? -2.055 -17.984 -28.094 1 91.88 78 LYS A CA 1
ATOM 630 C C . LYS A 1 78 ? -3.23 -17.094 -27.688 1 91.88 78 LYS A C 1
ATOM 632 O O . LYS A 1 78 ? -3.66 -16.234 -28.469 1 91.88 78 LYS A O 1
ATOM 637 N N . ARG A 1 79 ? -3.762 -17.328 -26.484 1 92.75 79 ARG A N 1
ATOM 638 C CA . ARG A 1 79 ? -4.84 -16.531 -25.906 1 92.75 79 ARG A CA 1
ATOM 639 C C . ARG A 1 79 ? -6.062 -16.516 -26.828 1 92.75 79 ARG A C 1
ATOM 641 O O . ARG A 1 79 ? -6.605 -15.461 -27.125 1 92.75 79 ARG A O 1
ATOM 648 N N . THR A 1 80 ? -6.344 -17.656 -27.266 1 92.25 80 THR A N 1
ATOM 649 C CA . THR A 1 80 ? -7.527 -17.859 -28.094 1 92.25 80 THR A CA 1
ATOM 650 C C . THR A 1 80 ? -8.281 -19.109 -27.641 1 92.25 80 THR A C 1
ATOM 652 O O . THR A 1 80 ? -7.703 -20 -27.016 1 92.25 80 THR A O 1
ATOM 655 N N . SER A 1 81 ? -9.586 -19.109 -27.766 1 93.44 81 SER A N 1
ATOM 656 C CA . SER A 1 81 ? -10.461 -20.266 -27.641 1 93.44 81 SER A CA 1
ATOM 657 C C . SER A 1 81 ? -10.406 -20.859 -26.234 1 93.44 81 SER A C 1
ATOM 659 O O . SER A 1 81 ? -10.234 -22.062 -26.062 1 93.44 81 SER A O 1
ATOM 661 N N . TYR A 1 82 ? -10.492 -19.969 -25.297 1 96.44 82 TYR A N 1
ATOM 662 C CA . TYR A 1 82 ? -10.539 -20.375 -23.906 1 96.44 82 TYR A CA 1
ATOM 663 C C . TYR A 1 82 ? -11.664 -21.375 -23.656 1 96.44 82 TYR A C 1
ATOM 665 O O . TYR A 1 82 ? -11.461 -22.391 -23 1 96.44 82 TYR A O 1
ATOM 673 N N . SER A 1 83 ? -12.828 -21.094 -24.156 1 96.12 83 SER A N 1
ATOM 674 C CA . SER A 1 83 ? -13.984 -21.969 -23.953 1 96.12 83 SER A CA 1
ATOM 675 C C . SER A 1 83 ? -13.758 -23.344 -24.562 1 96.12 83 SER A C 1
ATOM 677 O O . SER A 1 83 ? -14.234 -24.344 -24.031 1 96.12 83 SER A O 1
ATOM 679 N N . SER A 1 84 ? -13.047 -23.359 -25.656 1 97.12 84 SER A N 1
ATOM 680 C CA . SER A 1 84 ? -12.727 -24.641 -26.266 1 97.12 84 SER A CA 1
ATOM 681 C C . SER A 1 84 ? -11.789 -25.453 -25.391 1 97.12 84 SER A C 1
ATOM 683 O O . SER A 1 84 ? -11.898 -26.688 -25.328 1 97.12 84 SER A O 1
ATOM 685 N N . TYR A 1 85 ? -10.859 -24.812 -24.781 1 98.06 85 TYR A N 1
ATOM 686 C CA . TYR A 1 85 ? -10.008 -25.516 -23.812 1 98.06 85 TYR A CA 1
ATOM 687 C C . TYR A 1 85 ? -10.836 -26.078 -22.672 1 98.06 85 TYR A C 1
ATOM 689 O O . TYR A 1 85 ? -10.594 -27.203 -22.219 1 98.06 85 TYR A O 1
ATOM 697 N N . CYS A 1 86 ? -11.812 -25.281 -22.188 1 97.88 86 CYS A N 1
ATOM 698 C CA . CYS A 1 86 ? -12.688 -25.781 -21.141 1 97.88 86 CYS A CA 1
ATOM 699 C C . CYS A 1 86 ? -13.438 -27.031 -21.578 1 97.88 86 CYS A C 1
ATOM 701 O O . CYS A 1 86 ? -13.477 -28.016 -20.844 1 97.88 86 CYS A O 1
ATOM 703 N N . ASP A 1 87 ? -13.984 -26.938 -22.766 1 97.19 87 ASP A N 1
ATOM 704 C CA . ASP A 1 87 ? -14.703 -28.078 -23.312 1 97.19 87 ASP A CA 1
ATOM 705 C C . ASP A 1 87 ? -13.797 -29.312 -23.406 1 97.19 87 ASP A C 1
ATOM 707 O O . ASP A 1 87 ? -14.195 -30.422 -23.047 1 97.19 87 ASP A O 1
ATOM 711 N N . TYR A 1 88 ? -12.68 -29.109 -23.891 1 98.12 88 TYR A N 1
ATOM 712 C CA . TYR A 1 88 ? -11.719 -30.188 -24.094 1 98.12 88 TYR A CA 1
ATOM 713 C C . TYR A 1 88 ? -11.367 -30.859 -22.781 1 98.12 88 TYR A C 1
ATOM 715 O O . TYR A 1 88 ? -11.438 -32.062 -22.656 1 98.12 88 TYR A O 1
ATOM 723 N N . PHE A 1 89 ? -10.938 -30.078 -21.766 1 98.62 89 PHE A N 1
ATOM 724 C CA . PHE A 1 89 ? -10.523 -30.656 -20.484 1 98.62 89 PHE A CA 1
ATOM 725 C C . PHE A 1 89 ? -11.711 -31.266 -19.75 1 98.62 89 PHE A C 1
ATOM 727 O O . PHE A 1 89 ? -11.562 -32.25 -19.031 1 98.62 89 PHE A O 1
ATOM 734 N N . GLU A 1 90 ? -12.906 -30.625 -19.906 1 98.25 90 GLU A N 1
ATOM 735 C CA . GLU A 1 90 ? -14.109 -31.234 -19.344 1 98.25 90 GLU A CA 1
ATOM 736 C C . GLU A 1 90 ? -14.32 -32.656 -19.875 1 98.25 90 GLU A C 1
ATOM 738 O O . GLU A 1 90 ? -14.609 -33.562 -19.109 1 98.25 90 GLU A O 1
ATOM 743 N N . GLU A 1 91 ? -14.148 -32.812 -21.156 1 98.31 91 GLU A N 1
ATOM 744 C CA . GLU A 1 91 ? -14.305 -34.125 -21.781 1 98.31 91 GLU A CA 1
ATOM 745 C C . GLU A 1 91 ? -13.211 -35.094 -21.328 1 98.31 91 GLU A C 1
ATOM 747 O O . GLU A 1 91 ? -13.477 -36.25 -21.078 1 98.31 91 GLU A O 1
ATOM 752 N N . GLU A 1 92 ? -12 -34.594 -21.312 1 98.5 92 GLU A N 1
ATOM 753 C CA . GLU A 1 92 ? -10.898 -35.438 -20.859 1 98.5 92 GLU A CA 1
ATOM 754 C C . GLU A 1 92 ? -11.133 -35.938 -19.438 1 98.5 92 GLU A C 1
ATOM 756 O O . GLU A 1 92 ? -10.883 -37.125 -19.125 1 98.5 92 GLU A O 1
ATOM 761 N N . ILE A 1 93 ? -11.617 -35.062 -18.578 1 98.56 93 ILE A N 1
ATOM 762 C CA . ILE A 1 93 ? -11.836 -35.406 -17.172 1 98.56 93 ILE A CA 1
ATOM 763 C C . ILE A 1 93 ? -12.992 -36.406 -17.062 1 98.56 93 ILE A C 1
ATOM 765 O O . ILE A 1 93 ? -12.953 -37.344 -16.25 1 98.56 93 ILE A O 1
ATOM 769 N N . LYS A 1 94 ? -14 -36.219 -17.875 1 98.19 94 LYS A N 1
ATOM 770 C CA . LYS A 1 94 ? -15.109 -37.156 -17.906 1 98.19 94 LYS A CA 1
ATOM 771 C C . LYS A 1 94 ? -14.633 -38.562 -18.281 1 98.19 94 LYS A C 1
ATOM 773 O O . LYS A 1 94 ? -15.094 -39.562 -17.719 1 98.19 94 LYS A O 1
ATOM 778 N N . LYS A 1 95 ? -13.711 -38.625 -19.125 1 98.19 95 LYS A N 1
ATOM 779 C CA . LYS A 1 95 ? -13.234 -39.875 -19.672 1 98.19 95 LYS A CA 1
ATOM 780 C C . LYS A 1 95 ? -12.211 -40.531 -18.734 1 98.19 95 LYS A C 1
ATOM 782 O O . LYS A 1 95 ? -12.234 -41.75 -18.531 1 98.19 95 LYS A O 1
ATOM 787 N N . LYS A 1 96 ? -11.336 -39.719 -18.188 1 97.88 96 LYS A N 1
ATOM 788 C CA . LYS A 1 96 ? -10.156 -40.281 -17.562 1 97.88 96 LYS A CA 1
ATOM 789 C C . LYS A 1 96 ? -10.156 -40.031 -16.047 1 97.88 96 LYS A C 1
ATOM 791 O O . LYS A 1 96 ? -9.445 -40.688 -15.297 1 97.88 96 LYS A O 1
ATOM 796 N N . GLY A 1 97 ? -10.914 -39.031 -15.648 1 98 97 GLY A N 1
ATOM 797 C CA . GLY A 1 97 ? -10.836 -38.562 -14.273 1 98 97 GLY A CA 1
ATOM 798 C C . GLY A 1 97 ? -9.828 -37.469 -14.062 1 98 97 GLY A C 1
ATOM 799 O O . GLY A 1 97 ? -8.891 -37.312 -14.852 1 98 97 GLY A O 1
ATOM 800 N N . ILE A 1 98 ? -9.922 -36.719 -12.977 1 98.19 98 ILE A N 1
ATOM 801 C CA . ILE A 1 98 ? -9.125 -35.531 -12.695 1 98.19 98 ILE A CA 1
ATOM 802 C C . ILE A 1 98 ? -7.66 -35.906 -12.516 1 98.19 98 ILE A C 1
ATOM 804 O O . ILE A 1 98 ? -6.766 -35.312 -13.109 1 98.19 98 ILE A O 1
ATOM 808 N N . GLU A 1 99 ? -7.375 -36.938 -11.75 1 97.5 99 GLU A N 1
ATOM 809 C CA . GLU A 1 99 ? -6.012 -37.312 -11.406 1 97.5 99 GLU A CA 1
ATOM 810 C C . GLU A 1 99 ? -5.219 -37.719 -12.648 1 97.5 99 GLU A C 1
ATOM 812 O O . GLU A 1 99 ? -4.062 -37.344 -12.805 1 97.5 99 GLU A O 1
ATOM 817 N N . GLN A 1 100 ? -5.828 -38.5 -13.445 1 97.88 100 GLN A N 1
ATOM 818 C CA . GLN A 1 100 ? -5.152 -38.906 -14.664 1 97.88 100 GLN A CA 1
ATOM 819 C C . GLN A 1 100 ? -4.898 -37.75 -15.602 1 97.88 100 GLN A C 1
ATOM 821 O O . GLN A 1 100 ? -3.848 -37.656 -16.234 1 97.88 100 GLN A O 1
ATOM 826 N N . VAL A 1 101 ? -5.887 -36.906 -15.719 1 98.56 101 VAL A N 1
ATOM 827 C CA . VAL A 1 101 ? -5.727 -35.719 -16.562 1 98.56 101 VAL A CA 1
ATOM 828 C C . VAL A 1 101 ? -4.582 -34.844 -16.031 1 98.56 101 VAL A C 1
ATOM 830 O O . VAL A 1 101 ? -3.752 -34.375 -16.797 1 98.56 101 VAL A O 1
ATOM 833 N N . LEU A 1 102 ? -4.5 -34.656 -14.711 1 98.44 102 LEU A N 1
ATOM 834 C CA . LEU A 1 102 ? -3.412 -33.875 -14.125 1 98.44 102 LEU A CA 1
ATOM 835 C C . LEU A 1 102 ? -2.061 -34.5 -14.438 1 98.44 102 LEU A C 1
ATOM 837 O O . LEU A 1 102 ? -1.118 -33.812 -14.828 1 98.44 102 LEU A O 1
ATOM 841 N N . GLN A 1 103 ? -1.94 -35.781 -14.289 1 97.19 103 GLN A N 1
ATOM 842 C CA . GLN A 1 103 ? -0.692 -36.469 -14.547 1 97.19 103 GLN A CA 1
ATOM 843 C C . GLN A 1 103 ? -0.275 -36.344 -16.016 1 97.19 103 GLN A C 1
ATOM 845 O O . GLN A 1 103 ? 0.917 -36.281 -16.312 1 97.19 103 GLN A O 1
ATOM 850 N N . GLU A 1 104 ? -1.26 -36.312 -16.828 1 97.38 104 GLU A N 1
ATOM 851 C CA . GLU A 1 104 ? -0.984 -36.312 -18.266 1 97.38 104 GLU A CA 1
ATOM 852 C C . GLU A 1 104 ? -0.651 -34.906 -18.75 1 97.38 104 GLU A C 1
ATOM 854 O O . GLU A 1 104 ? 0.205 -34.719 -19.625 1 97.38 104 GLU A O 1
ATOM 859 N N . TYR A 1 105 ? -1.309 -33.906 -18.25 1 98.12 105 TYR A N 1
ATOM 860 C CA . TYR A 1 105 ? -1.244 -32.594 -18.891 1 98.12 105 TYR A CA 1
ATOM 861 C C . TYR A 1 105 ? -0.387 -31.641 -18.062 1 98.12 105 TYR A C 1
ATOM 863 O O . TYR A 1 105 ? 0.207 -30.703 -18.609 1 98.12 105 TYR A O 1
ATOM 871 N N . MET A 1 106 ? -0.229 -31.828 -16.766 1 97.75 106 MET A N 1
ATOM 872 C CA . MET A 1 106 ? 0.432 -30.859 -15.906 1 97.75 106 MET A CA 1
ATOM 873 C C . MET A 1 106 ? 1.924 -30.781 -16.203 1 97.75 106 MET A C 1
ATOM 875 O O . MET A 1 106 ? 2.52 -29.703 -16.156 1 97.75 106 MET A O 1
ATOM 879 N N . PRO A 1 107 ? 2.609 -31.875 -16.562 1 95.94 107 PRO A N 1
ATOM 880 C CA . PRO A 1 107 ? 4.027 -31.75 -16.922 1 95.94 107 PRO A CA 1
ATOM 881 C C . PRO A 1 107 ? 4.27 -30.781 -18.062 1 95.94 107 PRO A C 1
ATOM 883 O O . PRO A 1 107 ? 5.316 -30.125 -18.109 1 95.94 107 PRO A O 1
ATOM 886 N N . THR A 1 108 ? 3.279 -30.656 -18.906 1 96.56 108 THR A N 1
ATOM 887 C CA . THR A 1 108 ? 3.373 -29.703 -20 1 96.56 108 THR A CA 1
ATOM 888 C C . THR A 1 108 ? 2.945 -28.312 -19.547 1 96.56 108 THR A C 1
ATOM 890 O O . THR A 1 108 ? 3.496 -27.297 -20 1 96.56 108 THR A O 1
ATOM 893 N N . LEU A 1 109 ? 2.02 -28.219 -18.609 1 98.12 109 LEU A N 1
ATOM 894 C CA . LEU A 1 109 ? 1.359 -26.953 -18.312 1 98.12 109 LEU A CA 1
ATOM 895 C C . LEU A 1 109 ? 2.08 -26.203 -17.188 1 98.12 109 LEU A C 1
ATOM 897 O O . LEU A 1 109 ? 2.178 -24.984 -17.219 1 98.12 109 LEU A O 1
ATOM 901 N N . TRP A 1 110 ? 2.633 -26.922 -16.172 1 97.44 110 TRP A N 1
ATOM 902 C CA . TRP A 1 110 ? 3.076 -26.234 -14.969 1 97.44 110 TRP A CA 1
ATOM 903 C C . TRP A 1 110 ? 4.305 -25.375 -15.242 1 97.44 110 TRP A C 1
ATOM 905 O O . TRP A 1 110 ? 4.539 -24.375 -14.562 1 97.44 110 TRP A O 1
ATOM 915 N N . PRO A 1 111 ? 5.172 -25.672 -16.344 1 97.06 111 PRO A N 1
ATOM 916 C CA . PRO A 1 111 ? 6.258 -24.734 -16.641 1 97.06 111 PRO A CA 1
ATOM 917 C C . PRO A 1 111 ? 5.75 -23.328 -17 1 97.06 111 PRO A C 1
ATOM 919 O O . PRO A 1 111 ? 6.512 -22.359 -16.953 1 97.06 111 PRO A O 1
ATOM 922 N N . GLY A 1 112 ? 4.477 -23.234 -17.391 1 97.38 112 GLY A N 1
ATOM 923 C CA . GLY A 1 112 ? 3.846 -21.969 -17.703 1 97.38 112 GLY A CA 1
ATOM 924 C C . GLY A 1 112 ? 3.148 -21.328 -16.516 1 97.38 112 GLY A C 1
ATOM 925 O O . GLY A 1 112 ? 2.301 -20.453 -16.688 1 97.38 112 GLY A O 1
ATOM 926 N N . TRP A 1 113 ? 3.531 -21.656 -15.273 1 98.44 113 TRP A N 1
ATOM 927 C CA . TRP A 1 113 ? 2.789 -21.281 -14.078 1 98.44 113 TRP A CA 1
ATOM 928 C C . TRP A 1 113 ? 2.734 -19.766 -13.906 1 98.44 113 TRP A C 1
ATOM 930 O O . TRP A 1 113 ? 1.816 -19.234 -13.281 1 98.44 113 TRP A O 1
ATOM 940 N N . ALA A 1 114 ? 3.662 -19.031 -14.508 1 97.81 114 ALA A N 1
ATOM 941 C CA . ALA A 1 114 ? 3.754 -17.594 -14.281 1 97.81 114 ALA A CA 1
ATOM 942 C C . ALA A 1 114 ? 2.941 -16.828 -15.32 1 97.81 114 ALA A C 1
ATOM 944 O O . ALA A 1 114 ? 2.846 -15.594 -15.258 1 97.81 114 ALA A O 1
ATOM 945 N N . GLY A 1 115 ? 2.34 -17.531 -16.281 1 96 115 GLY A N 1
ATOM 946 C CA . GLY A 1 115 ? 1.49 -16.875 -17.266 1 96 115 GLY A CA 1
ATOM 947 C C . GLY A 1 115 ? 0.332 -16.125 -16.641 1 96 115 GLY A C 1
ATOM 948 O O . GLY A 1 115 ? -0.141 -16.484 -15.562 1 96 115 GLY A O 1
ATOM 949 N N . ALA A 1 116 ? -0.116 -15.062 -17.297 1 95.81 116 ALA A N 1
ATOM 950 C CA . ALA A 1 116 ? -1.216 -14.227 -16.828 1 95.81 116 ALA A CA 1
ATOM 951 C C . ALA A 1 116 ? -1.014 -13.82 -15.375 1 95.81 116 ALA A C 1
ATOM 953 O O . ALA A 1 116 ? -1.926 -13.953 -14.555 1 95.81 116 ALA A O 1
ATOM 954 N N . LEU A 1 117 ? 0.153 -13.461 -15.07 1 96.44 117 LEU A N 1
ATOM 955 C CA . LEU A 1 117 ? 0.522 -13.055 -13.719 1 96.44 117 LEU A CA 1
ATOM 956 C C . LEU A 1 117 ? 0.105 -14.109 -12.695 1 96.44 117 LEU A C 1
ATOM 958 O O . LEU A 1 117 ? -0.479 -13.781 -11.664 1 96.44 117 LEU A O 1
ATOM 962 N N . THR A 1 118 ? 0.254 -15.383 -13.031 1 98.5 118 THR A N 1
ATOM 963 C CA . THR A 1 118 ? 0.142 -16.562 -12.188 1 98.5 118 THR A CA 1
ATOM 964 C C . THR A 1 118 ? -1.322 -16.922 -11.938 1 98.5 118 THR A C 1
ATOM 966 O O . THR A 1 118 ? -1.623 -17.875 -11.227 1 98.5 118 THR A O 1
ATOM 969 N N . HIS A 1 119 ? -2.256 -16.25 -12.57 1 98.62 119 HIS A N 1
ATOM 970 C CA . HIS A 1 119 ? -3.658 -16.406 -12.211 1 98.62 119 HIS A CA 1
ATOM 971 C C . HIS A 1 119 ? -4.184 -17.781 -12.617 1 98.62 119 HIS A C 1
ATOM 973 O O . HIS A 1 119 ? -5.027 -18.359 -11.93 1 98.62 119 HIS A O 1
ATOM 979 N N . GLY A 1 120 ? -3.758 -18.266 -13.781 1 98.62 120 GLY A N 1
ATOM 980 C CA . GLY A 1 120 ? -4.148 -19.625 -14.125 1 98.62 120 GLY A CA 1
ATOM 981 C C . GLY A 1 120 ? -3.725 -20.641 -13.094 1 98.62 120 GLY A C 1
ATOM 982 O O . GLY A 1 120 ? -4.5 -21.531 -12.742 1 98.62 120 GLY A O 1
ATOM 983 N N . THR A 1 121 ? -2.549 -20.484 -12.617 1 98.81 121 THR A N 1
ATOM 984 C CA . THR A 1 121 ? -1.991 -21.359 -11.602 1 98.81 121 THR A CA 1
ATOM 985 C C . THR A 1 121 ? -2.758 -21.234 -10.289 1 98.81 121 THR A C 1
ATOM 987 O O . THR A 1 121 ? -3.098 -22.234 -9.656 1 98.81 121 THR A O 1
ATOM 990 N N . ILE A 1 122 ? -3.025 -20.016 -9.883 1 98.88 122 ILE A N 1
ATOM 991 C CA . ILE A 1 122 ? -3.793 -19.766 -8.664 1 98.88 122 ILE A CA 1
ATOM 992 C C . ILE A 1 122 ? -5.176 -20.422 -8.789 1 98.88 122 ILE A C 1
ATOM 994 O O . ILE A 1 122 ? -5.629 -21.109 -7.875 1 98.88 122 ILE A O 1
ATOM 998 N N . HIS A 1 123 ? -5.781 -20.25 -9.953 1 98.88 123 HIS A N 1
ATOM 999 C CA . HIS A 1 123 ? -7.113 -20.797 -10.195 1 98.88 123 HIS A CA 1
ATOM 1000 C C . HIS A 1 123 ? -7.121 -22.312 -10.07 1 98.88 123 HIS A C 1
ATOM 1002 O O . HIS A 1 123 ? -7.949 -22.875 -9.352 1 98.88 123 HIS A O 1
ATOM 1008 N N . LEU A 1 124 ? -6.199 -22.938 -10.68 1 98.94 124 LEU A N 1
ATOM 1009 C CA . LEU A 1 124 ? -6.137 -24.391 -10.656 1 98.94 124 LEU A CA 1
ATOM 1010 C C . LEU A 1 124 ? -5.77 -24.891 -9.266 1 98.94 124 LEU A C 1
ATOM 1012 O O . LEU A 1 124 ? -6.438 -25.781 -8.719 1 98.94 124 LEU A O 1
ATOM 1016 N N . GLY A 1 125 ? -4.688 -24.328 -8.727 1 98.88 125 GLY A N 1
ATOM 1017 C CA . GLY A 1 125 ? -4.23 -24.797 -7.43 1 98.88 125 GLY A CA 1
ATOM 1018 C C . GLY A 1 125 ? -5.289 -24.688 -6.348 1 98.88 125 GLY A C 1
ATOM 1019 O O . GLY A 1 125 ? -5.465 -25.609 -5.551 1 98.88 125 GLY A O 1
ATOM 1020 N N . TRP A 1 126 ? -5.945 -23.562 -6.328 1 98.75 126 TRP A N 1
ATOM 1021 C CA . TRP A 1 126 ? -6.969 -23.359 -5.309 1 98.75 126 TRP A CA 1
ATOM 1022 C C . TRP A 1 126 ? -8.188 -24.25 -5.578 1 98.75 126 TRP A C 1
ATOM 1024 O O . TRP A 1 126 ? -8.828 -24.734 -4.641 1 98.75 126 TRP A O 1
ATOM 1034 N N . ALA A 1 127 ? -8.523 -24.484 -6.828 1 98.81 127 ALA A N 1
ATOM 1035 C CA . ALA A 1 127 ? -9.586 -25.422 -7.191 1 98.81 127 ALA A CA 1
ATOM 1036 C C . ALA A 1 127 ? -9.281 -26.828 -6.699 1 98.81 127 ALA A C 1
ATOM 1038 O O . ALA A 1 127 ? -10.156 -27.516 -6.172 1 98.81 127 ALA A O 1
ATOM 1039 N N . LEU A 1 128 ? -8.086 -27.219 -6.902 1 98.75 128 LEU A N 1
ATOM 1040 C CA . LEU A 1 128 ? -7.664 -28.547 -6.473 1 98.75 128 LEU A CA 1
ATOM 1041 C C . LEU A 1 128 ? -7.723 -28.672 -4.953 1 98.75 128 LEU A C 1
ATOM 1043 O O . LEU A 1 128 ? -8.07 -29.734 -4.426 1 98.75 128 LEU A O 1
ATOM 1047 N N . ASP A 1 129 ? -7.375 -27.609 -4.312 1 97.94 129 ASP A N 1
ATOM 1048 C CA . ASP A 1 129 ? -7.387 -27.609 -2.852 1 97.94 129 ASP A CA 1
ATOM 1049 C C . ASP A 1 129 ? -8.789 -27.859 -2.312 1 97.94 129 ASP A C 1
ATOM 1051 O O . ASP A 1 129 ? -8.953 -28.547 -1.297 1 97.94 129 ASP A O 1
ATOM 1055 N N . ILE A 1 130 ? -9.797 -27.359 -2.955 1 97.88 130 ILE A N 1
ATOM 1056 C CA . ILE A 1 130 ? -11.156 -27.531 -2.457 1 97.88 130 ILE A CA 1
ATOM 1057 C C . ILE A 1 130 ? -11.891 -28.578 -3.297 1 97.88 130 ILE A C 1
ATOM 1059 O O . ILE A 1 130 ? -13.102 -28.766 -3.137 1 97.88 130 ILE A O 1
ATOM 1063 N N . ASP A 1 131 ? -11.227 -29.156 -4.234 1 97.81 131 ASP A N 1
ATOM 1064 C CA . ASP A 1 131 ? -11.727 -30.234 -5.082 1 97.81 131 ASP A CA 1
ATOM 1065 C C . ASP A 1 131 ? -12.977 -29.812 -5.84 1 97.81 131 ASP A C 1
ATOM 1067 O O . ASP A 1 131 ? -14 -30.5 -5.812 1 97.81 131 ASP A O 1
ATOM 1071 N N . HIS A 1 132 ? -12.922 -28.734 -6.473 1 98.38 132 HIS A N 1
ATOM 1072 C CA . HIS A 1 132 ? -14.062 -28.234 -7.23 1 98.38 132 HIS A CA 1
ATOM 1073 C C . HIS A 1 132 ? -13.914 -28.516 -8.719 1 98.38 132 HIS A C 1
ATOM 1075 O O . HIS A 1 132 ? -13.102 -27.891 -9.398 1 98.38 132 HIS A O 1
ATOM 1081 N N . PRO A 1 133 ? -14.688 -29.328 -9.336 1 97.62 133 PRO A N 1
ATOM 1082 C CA . PRO A 1 133 ? -14.453 -29.875 -10.68 1 97.62 133 PRO A CA 1
ATOM 1083 C C . PRO A 1 133 ? -14.445 -28.797 -11.758 1 97.62 133 PRO A C 1
ATOM 1085 O O . PRO A 1 133 ? -13.531 -28.75 -12.578 1 97.62 133 PRO A O 1
ATOM 1088 N N . TRP A 1 134 ? -15.43 -27.953 -11.758 1 98.31 134 TRP A N 1
ATOM 1089 C CA . TRP A 1 134 ? -15.508 -26.953 -12.82 1 98.31 134 TRP A CA 1
ATOM 1090 C C . TRP A 1 134 ? -14.328 -26 -12.758 1 98.31 134 TRP A C 1
ATOM 1092 O O . TRP A 1 134 ? -13.75 -25.641 -13.789 1 98.31 134 TRP A O 1
ATOM 1102 N N . MET A 1 135 ? -13.961 -25.562 -11.594 1 98.62 135 MET A N 1
ATOM 1103 C CA . MET A 1 135 ? -12.836 -24.641 -11.453 1 98.62 135 MET A CA 1
ATOM 1104 C C . MET A 1 135 ? -11.531 -25.312 -11.867 1 98.62 135 MET A C 1
ATOM 1106 O O . MET A 1 135 ? -10.617 -24.641 -12.352 1 98.62 135 MET A O 1
ATOM 1110 N N . ILE A 1 136 ? -11.469 -26.625 -11.594 1 98.88 136 ILE A N 1
ATOM 1111 C CA . ILE A 1 136 ? -10.297 -27.359 -12.062 1 98.88 136 ILE A CA 1
ATOM 1112 C C . ILE A 1 136 ? -10.219 -27.281 -13.586 1 98.88 136 ILE A C 1
ATOM 1114 O O . ILE A 1 136 ? -9.148 -27.016 -14.141 1 98.88 136 ILE A O 1
ATOM 1118 N N . ILE A 1 137 ? -11.352 -27.453 -14.242 1 98.75 137 ILE A N 1
ATOM 1119 C CA . ILE A 1 137 ? -11.43 -27.375 -15.703 1 98.75 137 ILE A CA 1
ATOM 1120 C C . ILE A 1 137 ? -11.016 -25.969 -16.156 1 98.75 137 ILE A C 1
ATOM 1122 O O . ILE A 1 137 ? -10.18 -25.828 -17.047 1 98.75 137 ILE A O 1
ATOM 1126 N N . GLU A 1 138 ? -11.547 -24.938 -15.5 1 98.75 138 GLU A N 1
ATOM 1127 C CA . GLU A 1 138 ? -11.203 -23.547 -15.82 1 98.75 138 GLU A CA 1
ATOM 1128 C C . GLU A 1 138 ? -9.711 -23.297 -15.617 1 98.75 138 GLU A C 1
ATOM 1130 O O . GLU A 1 138 ? -9.078 -22.609 -16.422 1 98.75 138 GLU A O 1
ATOM 1135 N N . GLY A 1 139 ? -9.188 -23.828 -14.5 1 98.88 139 GLY A N 1
ATOM 1136 C CA . GLY A 1 139 ? -7.781 -23.641 -14.195 1 98.88 139 GLY A CA 1
ATOM 1137 C C . GLY A 1 139 ? -6.863 -24.234 -15.25 1 98.88 139 GLY A C 1
ATOM 1138 O O . GLY A 1 139 ? -5.91 -23.578 -15.688 1 98.88 139 GLY A O 1
ATOM 1139 N N . LEU A 1 140 ? -7.16 -25.438 -15.68 1 98.88 140 LEU A N 1
ATOM 1140 C CA . LEU A 1 140 ? -6.391 -26.078 -16.734 1 98.88 140 LEU A CA 1
ATOM 1141 C C . LEU A 1 140 ? -6.469 -25.281 -18.031 1 98.88 140 LEU A C 1
ATOM 1143 O O . LEU A 1 140 ? -5.449 -25.016 -18.672 1 98.88 140 LEU A O 1
ATOM 1147 N N . ALA A 1 141 ? -7.676 -24.891 -18.359 1 98.62 141 ALA A N 1
ATOM 1148 C CA . ALA A 1 141 ? -7.898 -24.125 -19.562 1 98.62 141 ALA A CA 1
ATOM 1149 C C . ALA A 1 141 ? -7.152 -22.781 -19.516 1 98.62 141 ALA A C 1
ATOM 1151 O O . ALA A 1 141 ? -6.551 -22.359 -20.5 1 98.62 141 ALA A O 1
ATOM 1152 N N . TYR A 1 142 ? -7.184 -22.156 -18.359 1 98.69 142 TYR A N 1
ATOM 1153 C CA . TYR A 1 142 ? -6.57 -20.828 -18.219 1 98.69 142 TYR A CA 1
ATOM 1154 C C . TYR A 1 142 ? -5.051 -20.922 -18.297 1 98.69 142 TYR A C 1
ATOM 1156 O O . TYR A 1 142 ? -4.398 -20.062 -18.875 1 98.69 142 TYR A O 1
ATOM 1164 N N . MET A 1 143 ? -4.449 -21.969 -17.688 1 98.56 143 MET A N 1
ATOM 1165 C CA . MET A 1 143 ? -3.01 -22.188 -17.781 1 98.56 143 MET A CA 1
ATOM 1166 C C . MET A 1 143 ? -2.596 -22.406 -19.234 1 98.56 143 MET A C 1
ATOM 1168 O O . MET A 1 143 ? -1.569 -21.891 -19.688 1 98.56 143 MET A O 1
ATOM 1172 N N . ALA A 1 144 ? -3.418 -23.141 -19.953 1 98 144 ALA A N 1
ATOM 1173 C CA . ALA A 1 144 ? -3.133 -23.359 -21.375 1 98 144 ALA A CA 1
ATOM 1174 C C . ALA A 1 144 ? -3.291 -22.078 -22.172 1 98 144 ALA A C 1
ATOM 1176 O O . ALA A 1 144 ? -2.426 -21.734 -22.984 1 98 144 ALA A O 1
ATOM 1177 N N . PHE A 1 145 ? -4.352 -21.375 -21.922 1 96.62 145 PHE A N 1
ATOM 1178 C CA . PHE A 1 145 ? -4.742 -20.156 -22.625 1 96.62 145 PHE A CA 1
ATOM 1179 C C . PHE A 1 145 ? -3.674 -19.078 -22.469 1 96.62 145 PHE A C 1
ATOM 1181 O O . PHE A 1 145 ? -3.379 -18.344 -23.422 1 96.62 145 PHE A O 1
ATOM 1188 N N . SER A 1 146 ? -3.031 -19.031 -21.297 1 96.06 146 SER A N 1
ATOM 1189 C CA . SER A 1 146 ? -2.123 -17.938 -20.969 1 96.06 146 SER A CA 1
ATOM 1190 C C . SER A 1 146 ? -0.692 -18.438 -20.797 1 96.06 146 SER A C 1
ATOM 1192 O O . SER A 1 146 ? 0.124 -17.797 -20.141 1 96.06 146 SER A O 1
ATOM 1194 N N . TYR A 1 147 ? -0.349 -19.516 -21.453 1 96.19 147 TYR A N 1
ATOM 1195 C CA . TYR A 1 147 ? 0.891 -20.266 -21.266 1 96.19 147 TYR A CA 1
ATOM 1196 C C . TYR A 1 147 ? 2.096 -19.438 -21.688 1 96.19 147 TYR A C 1
ATOM 1198 O O . TYR A 1 147 ? 2.146 -18.938 -22.812 1 96.19 147 TYR A O 1
ATOM 1206 N N . VAL A 1 148 ? 3 -19.188 -20.797 1 95.19 148 VAL A N 1
ATOM 1207 C CA . VAL A 1 148 ? 4.332 -18.641 -21.031 1 95.19 148 VAL A CA 1
ATOM 1208 C C . VAL A 1 148 ? 5.359 -19.422 -20.219 1 95.19 148 VAL A C 1
ATOM 1210 O O . VAL A 1 148 ? 5.402 -19.312 -18.984 1 95.19 148 VAL A O 1
ATOM 1213 N N . PRO A 1 149 ? 6.219 -20.188 -20.844 1 94.5 149 PRO A N 1
ATOM 1214 C CA . PRO A 1 149 ? 7.125 -21.062 -20.094 1 94.5 149 PRO A CA 1
ATOM 1215 C C . PRO A 1 149 ? 8.312 -20.312 -19.5 1 94.5 149 PRO A C 1
ATOM 1217 O O . PRO A 1 149 ? 8.773 -19.328 -20.078 1 94.5 149 PRO A O 1
ATOM 1220 N N . CYS A 1 150 ? 8.812 -20.797 -18.328 1 93.25 150 CYS A N 1
ATOM 1221 C CA . CYS A 1 150 ? 9.984 -20.188 -17.703 1 93.25 150 CYS A CA 1
ATOM 1222 C C . CYS A 1 150 ? 11.242 -20.984 -18.016 1 93.25 150 CYS A C 1
ATOM 1224 O O . CYS A 1 150 ? 12.336 -20.641 -17.578 1 93.25 150 CYS A O 1
ATOM 1226 N N . HIS A 1 151 ? 11.156 -22.109 -18.797 1 93 151 HIS A N 1
ATOM 1227 C CA . HIS A 1 151 ? 12.266 -22.906 -19.328 1 93 151 HIS A CA 1
ATOM 1228 C C . HIS A 1 151 ? 13.188 -23.375 -18.203 1 93 151 HIS A C 1
ATOM 1230 O O . HIS A 1 151 ? 14.414 -23.219 -18.297 1 93 151 HIS A O 1
ATOM 1236 N N . SER A 1 152 ? 12.578 -23.891 -17.188 1 93.12 152 SER A N 1
ATOM 1237 C CA . SER A 1 152 ? 13.344 -24.359 -16.031 1 93.12 152 SER A CA 1
ATOM 1238 C C . SER A 1 152 ? 14.25 -25.531 -16.406 1 93.12 152 SER A C 1
ATOM 1240 O O . SER A 1 152 ? 15.195 -25.844 -15.68 1 93.12 152 SER A O 1
ATOM 1242 N N . GLU A 1 153 ? 14.023 -26.125 -17.562 1 93.06 153 GLU A N 1
ATOM 1243 C CA . GLU A 1 153 ? 14.867 -27.219 -18.031 1 93.06 153 GLU A CA 1
ATOM 1244 C C . GLU A 1 153 ? 16.281 -26.719 -18.359 1 93.06 153 GLU A C 1
ATOM 1246 O O . GLU A 1 153 ? 17.219 -27.516 -18.406 1 93.06 153 GLU A O 1
ATOM 1251 N N . SER A 1 154 ? 16.359 -25.453 -18.531 1 94.25 154 SER A N 1
ATOM 1252 C CA . SER A 1 154 ? 17.656 -24.859 -18.844 1 94.25 154 SER A CA 1
ATOM 1253 C C . SER A 1 154 ? 18.484 -24.641 -17.578 1 94.25 154 SER A C 1
ATOM 1255 O O . SER A 1 154 ? 19.672 -24.328 -17.656 1 94.25 154 SER A O 1
ATOM 1257 N N . ALA A 1 155 ? 17.891 -24.859 -16.438 1 96.5 155 ALA A N 1
ATOM 1258 C CA . ALA A 1 155 ? 18.578 -24.609 -15.18 1 96.5 155 ALA A CA 1
ATOM 1259 C C . ALA A 1 155 ? 19.469 -25.781 -14.789 1 96.5 155 ALA A C 1
ATOM 1261 O O . ALA A 1 155 ? 19.25 -26.906 -15.234 1 96.5 155 ALA A O 1
ATOM 1262 N N . PHE A 1 156 ? 20.5 -25.484 -14.055 1 96.62 156 PHE A N 1
ATOM 1263 C CA . PHE A 1 156 ? 21.422 -26.5 -13.57 1 96.62 156 PHE A CA 1
ATOM 1264 C C . PHE A 1 156 ? 21.859 -26.203 -12.141 1 96.62 156 PHE A C 1
ATOM 1266 O O . PHE A 1 156 ? 21.906 -25.047 -11.734 1 96.62 156 PHE A O 1
ATOM 1273 N N . THR A 1 157 ? 22.172 -27.281 -11.461 1 96.81 157 THR A N 1
ATOM 1274 C CA . THR A 1 157 ? 22.641 -27.109 -10.086 1 96.81 157 THR A CA 1
ATOM 1275 C C . THR A 1 157 ? 24.078 -26.625 -10.062 1 96.81 157 THR A C 1
ATOM 1277 O O . THR A 1 157 ? 24.953 -27.219 -10.688 1 96.81 157 THR A O 1
ATOM 1280 N N . ASP A 1 158 ? 24.312 -25.547 -9.438 1 97.56 158 ASP A N 1
ATOM 1281 C CA . ASP A 1 158 ? 25.641 -24.969 -9.297 1 97.56 158 ASP A CA 1
ATOM 1282 C C . ASP A 1 158 ? 26.125 -25.047 -7.848 1 97.56 158 ASP A C 1
ATOM 1284 O O . ASP A 1 158 ? 25.812 -24.188 -7.031 1 97.56 158 ASP A O 1
ATOM 1288 N N . SER A 1 159 ? 27 -25.922 -7.559 1 93.94 159 SER A N 1
ATOM 1289 C CA . SER A 1 159 ? 27.484 -26.188 -6.207 1 93.94 159 SER A CA 1
ATOM 1290 C C . SER A 1 159 ? 28.359 -25.047 -5.699 1 93.94 159 SER A C 1
ATOM 1292 O O . SER A 1 159 ? 28.578 -24.906 -4.492 1 93.94 159 SER A O 1
ATOM 1294 N N . SER A 1 160 ? 28.734 -24.188 -6.551 1 95.69 160 SER A N 1
ATOM 1295 C CA . SER A 1 160 ? 29.609 -23.094 -6.148 1 95.69 160 SER A CA 1
ATOM 1296 C C . SER A 1 160 ? 28.828 -22 -5.445 1 95.69 160 SER A C 1
ATOM 1298 O O . SER A 1 160 ? 29.422 -21.125 -4.801 1 95.69 160 SER A O 1
ATOM 1300 N N . LEU A 1 161 ? 27.5 -21.938 -5.551 1 95.81 161 LEU A N 1
ATOM 1301 C CA . LEU A 1 161 ? 26.688 -20.906 -4.914 1 95.81 161 LEU A CA 1
ATOM 1302 C C . LEU A 1 161 ? 26.734 -21.031 -3.396 1 95.81 161 LEU A C 1
ATOM 1304 O O . LEU A 1 161 ? 26.609 -20.031 -2.682 1 95.81 161 LEU A O 1
ATOM 1308 N N . ASN A 1 162 ? 26.891 -22.203 -2.766 1 91.75 162 ASN A N 1
ATOM 1309 C CA . ASN A 1 162 ? 27.062 -22.5 -1.348 1 91.75 162 ASN A CA 1
ATOM 1310 C C . ASN A 1 162 ? 25.906 -21.953 -0.516 1 91.75 162 ASN A C 1
ATOM 1312 O O . ASN A 1 162 ? 26.109 -21.5 0.61 1 91.75 162 ASN A O 1
ATOM 1316 N N . ASP A 1 163 ? 24.688 -21.75 -1.073 1 97 163 ASP A N 1
ATOM 1317 C CA . ASP A 1 163 ? 23.484 -21.391 -0.329 1 97 163 ASP A CA 1
ATOM 1318 C C . ASP A 1 163 ? 22.984 -22.547 0.514 1 97 163 ASP A C 1
ATOM 1320 O O . ASP A 1 163 ? 22.781 -23.656 -0.002 1 97 163 ASP A O 1
ATOM 1324 N N . LYS A 1 164 ? 22.844 -22.359 1.775 1 94.88 164 LYS A N 1
ATOM 1325 C CA . LYS A 1 164 ? 22.422 -23.453 2.656 1 94.88 164 LYS A CA 1
ATOM 1326 C C . LYS A 1 164 ? 20.906 -23.609 2.625 1 94.88 164 LYS A C 1
ATOM 1328 O O . LYS A 1 164 ? 20.375 -24.688 2.92 1 94.88 164 LYS A O 1
ATOM 1333 N N . ASN A 1 165 ? 20.219 -22.547 2.369 1 96.69 165 ASN A N 1
ATOM 1334 C CA . ASN A 1 165 ? 18.75 -22.531 2.371 1 96.69 165 ASN A CA 1
ATOM 1335 C C . ASN A 1 165 ? 18.203 -21.438 1.464 1 96.69 165 ASN A C 1
ATOM 1337 O O . ASN A 1 165 ? 18.953 -20.734 0.796 1 96.69 165 ASN A O 1
ATOM 1341 N N . ALA A 1 166 ? 16.906 -21.375 1.406 1 97.69 166 ALA A N 1
ATOM 1342 C CA . ALA A 1 166 ? 16.234 -20.453 0.498 1 97.69 166 ALA A CA 1
ATOM 1343 C C . ALA A 1 166 ? 16.562 -19 0.838 1 97.69 166 ALA A C 1
ATOM 1345 O O . ALA A 1 166 ? 16.703 -18.156 -0.055 1 97.69 166 ALA A O 1
ATOM 1346 N N . PHE A 1 167 ? 16.719 -18.641 2.135 1 98.19 167 PHE A N 1
ATOM 1347 C CA . PHE A 1 167 ? 17.047 -17.281 2.527 1 98.19 167 PHE A CA 1
ATOM 1348 C C . PHE A 1 167 ? 18.422 -16.891 2.035 1 98.19 167 PHE A C 1
ATOM 1350 O O . PHE A 1 167 ? 18.625 -15.781 1.529 1 98.19 167 PHE A O 1
ATOM 1357 N N . ASP A 1 168 ? 19.344 -17.812 2.205 1 98.25 168 ASP A N 1
ATOM 1358 C CA . ASP A 1 168 ? 20.688 -17.547 1.688 1 98.25 168 ASP A CA 1
ATOM 1359 C C . ASP A 1 168 ? 20.656 -17.234 0.195 1 98.25 168 ASP A C 1
ATOM 1361 O O . ASP A 1 168 ? 21.391 -16.375 -0.283 1 98.25 168 ASP A O 1
ATOM 1365 N N . SER A 1 169 ? 19.859 -17.938 -0.487 1 98.5 169 SER A N 1
ATOM 1366 C CA . SER A 1 169 ? 19.766 -17.766 -1.933 1 98.5 169 SER A CA 1
ATOM 1367 C C . SER A 1 169 ? 19.203 -16.391 -2.293 1 98.5 169 SER A C 1
ATOM 1369 O O . SER A 1 169 ? 19.719 -15.734 -3.199 1 98.5 169 SER A O 1
ATOM 1371 N N . ILE A 1 170 ? 18.141 -15.938 -1.627 1 98.06 170 ILE A N 1
ATOM 1372 C CA . ILE A 1 170 ? 17.562 -14.641 -1.938 1 98.06 170 ILE A CA 1
ATOM 1373 C C . ILE A 1 170 ? 18.531 -13.531 -1.542 1 98.06 170 ILE A C 1
ATOM 1375 O O . ILE A 1 170 ? 18.609 -12.5 -2.219 1 98.06 170 ILE A O 1
ATOM 1379 N N . LEU A 1 171 ? 19.266 -13.711 -0.42 1 98.19 171 LEU A N 1
ATOM 1380 C CA . LEU A 1 171 ? 20.281 -12.75 -0.019 1 98.19 171 LEU A CA 1
ATOM 1381 C C . LEU A 1 171 ? 21.359 -12.617 -1.09 1 98.19 171 LEU A C 1
ATOM 1383 O O . LEU A 1 171 ? 21.781 -11.508 -1.413 1 98.19 171 LEU A O 1
ATOM 1387 N N . ARG A 1 172 ? 21.75 -13.734 -1.603 1 98.12 172 ARG A N 1
ATOM 1388 C CA . ARG A 1 172 ? 22.75 -13.734 -2.666 1 98.12 172 ARG A CA 1
ATOM 1389 C C . ARG A 1 172 ? 22.234 -13.016 -3.906 1 98.12 172 ARG A C 1
ATOM 1391 O O . ARG A 1 172 ? 22.938 -12.211 -4.512 1 98.12 172 ARG A O 1
ATOM 1398 N N . ILE A 1 173 ? 21.031 -13.344 -4.316 1 98.12 173 ILE A N 1
ATOM 1399 C CA . ILE A 1 173 ? 20.422 -12.75 -5.5 1 98.12 173 ILE A CA 1
ATOM 1400 C C . ILE A 1 173 ? 20.297 -11.242 -5.316 1 98.12 173 ILE A C 1
ATOM 1402 O O . ILE A 1 173 ? 20.594 -10.477 -6.234 1 98.12 173 ILE A O 1
ATOM 1406 N N . SER A 1 174 ? 19.828 -10.828 -4.125 1 97.81 174 SER A N 1
ATOM 1407 C CA . SER A 1 174 ? 19.703 -9.406 -3.828 1 97.81 174 SER A CA 1
ATOM 1408 C C . SER A 1 174 ? 21.062 -8.711 -3.859 1 97.81 174 SER A C 1
ATOM 1410 O O . SER A 1 174 ? 21.188 -7.582 -4.34 1 97.81 174 SER A O 1
ATOM 1412 N N . THR A 1 175 ? 22.094 -9.367 -3.34 1 98 175 THR A N 1
ATOM 1413 C CA . THR A 1 175 ? 23.453 -8.828 -3.367 1 98 175 THR A CA 1
ATOM 1414 C C . THR A 1 175 ? 23.938 -8.672 -4.805 1 98 175 THR A C 1
ATOM 1416 O O . THR A 1 175 ? 24.547 -7.652 -5.152 1 98 175 THR A O 1
ATOM 1419 N N . LEU A 1 176 ? 23.672 -9.68 -5.574 1 97.31 176 LEU A N 1
ATOM 1420 C CA . LEU A 1 176 ? 24.031 -9.641 -6.992 1 97.31 176 LEU A CA 1
ATOM 1421 C C . LEU A 1 176 ? 23.375 -8.438 -7.672 1 97.31 176 LEU A C 1
ATOM 1423 O O . LEU A 1 176 ? 24.031 -7.715 -8.422 1 97.31 176 LEU A O 1
ATOM 1427 N N . TRP A 1 177 ? 22.109 -8.25 -7.422 1 96.38 177 TRP A N 1
ATOM 1428 C CA . TRP A 1 177 ? 21.359 -7.148 -8.016 1 96.38 177 TRP A CA 1
ATOM 1429 C C . TRP A 1 177 ? 21.938 -5.801 -7.578 1 96.38 177 TRP A C 1
ATOM 1431 O O . TRP A 1 177 ? 22.047 -4.879 -8.391 1 96.38 177 TRP A O 1
ATOM 1441 N N . GLU A 1 178 ? 22.234 -5.695 -6.328 1 95.5 178 GLU A N 1
ATOM 1442 C CA . GLU A 1 178 ? 22.781 -4.441 -5.809 1 95.5 178 GLU A CA 1
ATOM 1443 C C . GLU A 1 178 ? 24.125 -4.113 -6.461 1 95.5 178 GLU A C 1
ATOM 1445 O O . GLU A 1 178 ? 24.359 -2.971 -6.852 1 95.5 178 GLU A O 1
ATOM 1450 N N . LYS A 1 179 ? 24.969 -5.105 -6.633 1 96.88 179 LYS A N 1
ATOM 1451 C CA . LYS A 1 179 ? 26.312 -4.918 -7.16 1 96.88 179 LYS A CA 1
ATOM 1452 C C . LYS A 1 179 ? 26.281 -4.648 -8.664 1 96.88 179 LYS A C 1
ATOM 1454 O O . LYS A 1 179 ? 27.125 -3.916 -9.188 1 96.88 179 LYS A O 1
ATOM 1459 N N . ARG A 1 180 ? 25.328 -5.234 -9.32 1 97.06 180 ARG A N 1
ATOM 1460 C CA . ARG A 1 180 ? 25.266 -5.156 -10.773 1 97.06 180 ARG A CA 1
ATOM 1461 C C . ARG A 1 180 ? 24 -4.445 -11.234 1 97.06 180 ARG A C 1
ATOM 1463 O O . ARG A 1 180 ? 23.422 -4.801 -12.266 1 97.06 180 ARG A O 1
ATOM 1470 N N . LYS A 1 181 ? 23.531 -3.518 -10.508 1 94.19 181 LYS A N 1
ATOM 1471 C CA . LYS A 1 181 ? 22.234 -2.869 -10.711 1 94.19 181 LYS A CA 1
ATOM 1472 C C . LYS A 1 181 ? 22.141 -2.256 -12.102 1 94.19 181 LYS A C 1
ATOM 1474 O O . LYS A 1 181 ? 21.172 -2.5 -12.828 1 94.19 181 LYS A O 1
ATOM 1479 N N . VAL A 1 182 ? 23.094 -1.44 -12.516 1 94.81 182 VAL A N 1
ATOM 1480 C CA . VAL A 1 182 ? 23.062 -0.734 -13.797 1 94.81 182 VAL A CA 1
ATOM 1481 C C . VAL A 1 182 ? 23.062 -1.74 -14.945 1 94.81 182 VAL A C 1
ATOM 1483 O O . VAL A 1 182 ? 22.25 -1.644 -15.859 1 94.81 182 VAL A O 1
ATOM 1486 N N . GLU A 1 183 ? 23.906 -2.695 -14.82 1 96.56 183 GLU A N 1
ATOM 1487 C CA . GLU A 1 183 ? 24.047 -3.713 -15.859 1 96.56 183 GLU A CA 1
ATOM 1488 C C . GLU A 1 183 ? 22.766 -4.523 -16.016 1 96.56 183 GLU A C 1
ATOM 1490 O O . GLU A 1 183 ? 22.297 -4.723 -17.141 1 96.56 183 GLU A O 1
ATOM 1495 N N . LEU A 1 184 ? 22.219 -5.031 -14.938 1 96.88 184 LEU A N 1
ATOM 1496 C CA . LEU A 1 184 ? 21.031 -5.879 -14.969 1 96.88 184 LEU A CA 1
ATOM 1497 C C . LEU A 1 184 ? 19.797 -5.078 -15.398 1 96.88 184 LEU A C 1
ATOM 1499 O O . LEU A 1 184 ? 18.938 -5.59 -16.125 1 96.88 184 LEU A O 1
ATOM 1503 N N . THR A 1 185 ? 19.719 -3.805 -14.984 1 95.88 185 THR A N 1
ATOM 1504 C CA . THR A 1 185 ? 18.625 -2.936 -15.422 1 95.88 185 THR A CA 1
ATOM 1505 C C . THR A 1 185 ? 18.688 -2.713 -16.922 1 95.88 185 THR A C 1
ATOM 1507 O O . THR A 1 185 ? 17.656 -2.789 -17.609 1 95.88 185 THR A O 1
ATOM 1510 N N . ASP A 1 186 ? 19.875 -2.447 -17.422 1 96 186 ASP A N 1
ATOM 1511 C CA . ASP A 1 186 ? 20.047 -2.242 -18.844 1 96 186 ASP A CA 1
ATOM 1512 C C . ASP A 1 186 ? 19.688 -3.506 -19.625 1 96 186 ASP A C 1
ATOM 1514 O O . ASP A 1 186 ? 19.109 -3.43 -20.703 1 96 186 ASP A O 1
ATOM 1518 N N . TRP A 1 187 ? 20.062 -4.586 -19.094 1 95.81 187 TRP A N 1
ATOM 1519 C CA . TRP A 1 187 ? 19.75 -5.863 -19.734 1 95.81 187 TRP A CA 1
ATOM 1520 C C . TRP A 1 187 ? 18.25 -6.066 -19.828 1 95.81 187 TRP A C 1
ATOM 1522 O O . TRP A 1 187 ? 17.734 -6.414 -20.906 1 95.81 187 TRP A O 1
ATOM 1532 N N . VAL A 1 188 ? 17.531 -5.859 -18.766 1 95.44 188 VAL A N 1
ATOM 1533 C CA . VAL A 1 188 ? 16.078 -6.016 -18.766 1 95.44 188 VAL A CA 1
ATOM 1534 C C . VAL A 1 188 ? 15.445 -5.051 -19.766 1 95.44 188 VAL A C 1
ATOM 1536 O O . VAL A 1 188 ? 14.57 -5.438 -20.547 1 95.44 188 VAL A O 1
ATOM 1539 N N . ASN A 1 189 ? 15.922 -3.805 -19.766 1 93.62 189 ASN A N 1
ATOM 1540 C CA . ASN A 1 189 ? 15.367 -2.797 -20.672 1 93.62 189 ASN A CA 1
ATOM 1541 C C . ASN A 1 189 ? 15.625 -3.15 -22.125 1 93.62 189 ASN A C 1
ATOM 1543 O O . ASN A 1 189 ? 14.766 -2.93 -22.984 1 93.62 189 ASN A O 1
ATOM 1547 N N . SER A 1 190 ? 16.781 -3.666 -22.359 1 93.12 190 SER A N 1
ATOM 1548 C CA . SER A 1 190 ? 17.109 -4.066 -23.719 1 93.12 190 SER A CA 1
ATOM 1549 C C . SER A 1 190 ? 16.219 -5.211 -24.188 1 93.12 190 SER A C 1
ATOM 1551 O O . SER A 1 190 ? 15.875 -5.293 -25.375 1 93.12 190 SER A O 1
ATOM 1553 N N . LEU A 1 191 ? 15.875 -6.086 -23.297 1 90.88 191 LEU A N 1
ATOM 1554 C CA . LEU A 1 191 ? 14.984 -7.199 -23.609 1 90.88 191 LEU A CA 1
ATOM 1555 C C . LEU A 1 191 ? 13.594 -6.699 -23.969 1 90.88 191 LEU A C 1
ATOM 1557 O O . LEU A 1 191 ? 12.961 -7.223 -24.891 1 90.88 191 LEU A O 1
ATOM 1561 N N . ILE A 1 192 ? 13.125 -5.715 -23.312 1 88.31 192 ILE A N 1
ATOM 1562 C CA . ILE A 1 192 ? 11.781 -5.184 -23.5 1 88.31 192 ILE A CA 1
ATOM 1563 C C . ILE A 1 192 ? 11.711 -4.383 -24.797 1 88.31 192 ILE A C 1
ATOM 1565 O O . ILE A 1 192 ? 10.711 -4.441 -25.516 1 88.31 192 ILE A O 1
ATOM 1569 N N . ASP A 1 193 ? 12.758 -3.652 -25.094 1 85.5 193 ASP A N 1
ATOM 1570 C CA . ASP A 1 193 ? 12.766 -2.723 -26.219 1 85.5 193 ASP A CA 1
ATOM 1571 C C . ASP A 1 193 ? 13.109 -3.439 -27.516 1 85.5 193 ASP A C 1
ATOM 1573 O O . ASP A 1 193 ? 12.992 -2.865 -28.609 1 85.5 193 ASP A O 1
ATOM 1577 N N . ASN A 1 194 ? 13.555 -4.578 -27.391 1 82.62 194 ASN A N 1
ATOM 1578 C CA . ASN A 1 194 ? 13.977 -5.305 -28.594 1 82.62 194 ASN A CA 1
ATOM 1579 C C . ASN A 1 194 ? 12.789 -5.711 -29.453 1 82.62 194 ASN A C 1
ATOM 1581 O O . ASN A 1 194 ? 12.117 -6.703 -29.156 1 82.62 194 ASN A O 1
ATOM 1585 N N . GLU A 1 195 ? 12.562 -5.031 -30.5 1 72.81 195 GLU A N 1
ATOM 1586 C CA . GLU A 1 195 ? 11.43 -5.254 -31.391 1 72.81 195 GLU A CA 1
ATOM 1587 C C . GLU A 1 195 ? 11.617 -6.531 -32.219 1 72.81 195 GLU A C 1
ATOM 1589 O O . GLU A 1 195 ? 10.648 -7.129 -32.656 1 72.81 195 GLU A O 1
ATOM 1594 N N . ASP A 1 196 ? 12.836 -6.867 -32.438 1 66.88 196 ASP A N 1
ATOM 1595 C CA . ASP A 1 196 ? 13.109 -8.055 -33.219 1 66.88 196 ASP A CA 1
ATOM 1596 C C . ASP A 1 196 ? 12.68 -9.328 -32.5 1 66.88 196 ASP A C 1
ATOM 1598 O O . ASP A 1 196 ? 12.352 -10.328 -33.125 1 66.88 196 ASP A O 1
ATOM 1602 N N . LEU A 1 197 ? 12.711 -9.203 -31.297 1 62.88 197 LEU A N 1
ATOM 1603 C CA . LEU A 1 197 ? 12.297 -10.359 -30.5 1 62.88 197 LEU A CA 1
ATOM 1604 C C . LEU A 1 197 ? 10.781 -10.43 -30.391 1 62.88 197 LEU A C 1
ATOM 1606 O O . LEU A 1 197 ? 10.227 -11.484 -30.078 1 62.88 197 LEU A O 1
ATOM 1610 N N . ALA A 1 198 ? 10.18 -9.32 -30.5 1 57.03 198 ALA A N 1
ATOM 1611 C CA . ALA A 1 198 ? 8.727 -9.234 -30.359 1 57.03 198 ALA A CA 1
ATOM 1612 C C . ALA A 1 198 ? 8.031 -10.164 -31.344 1 57.03 198 ALA A C 1
ATOM 1614 O O . ALA A 1 198 ? 7.004 -10.766 -31.031 1 57.03 198 ALA A O 1
ATOM 1615 N N . ASP A 1 199 ? 8.516 -10.211 -32.594 1 50.81 199 ASP A N 1
ATOM 1616 C CA . ASP A 1 199 ? 7.879 -10.938 -33.688 1 50.81 199 ASP A CA 1
ATOM 1617 C C . ASP A 1 199 ? 8.117 -12.445 -33.562 1 50.81 199 ASP A C 1
ATOM 1619 O O . ASP A 1 199 ? 7.441 -13.242 -34.219 1 50.81 199 ASP A O 1
ATOM 1623 N N . THR A 1 200 ? 9.047 -12.703 -32.875 1 52.91 200 THR A N 1
ATOM 1624 C CA . THR A 1 200 ? 9.383 -14.125 -32.844 1 52.91 200 THR A CA 1
ATOM 1625 C C . THR A 1 200 ? 8.82 -14.789 -31.594 1 52.91 200 THR A C 1
ATOM 1627 O O . THR A 1 200 ? 8.664 -16.016 -31.547 1 52.91 200 THR A O 1
ATOM 1630 N N . ASP A 1 201 ? 8.375 -13.875 -30.672 1 60.06 201 ASP A N 1
ATOM 1631 C CA . ASP A 1 201 ? 8.109 -14.508 -29.391 1 60.06 201 ASP A CA 1
ATOM 1632 C C . ASP A 1 201 ? 6.629 -14.859 -29.25 1 60.06 201 ASP A C 1
ATOM 1634 O O . ASP A 1 201 ? 5.777 -14.273 -29.906 1 60.06 201 ASP A O 1
ATOM 1638 N N . LEU A 1 202 ? 6.41 -16.031 -28.703 1 69.12 202 LEU A N 1
ATOM 1639 C CA . LEU A 1 202 ? 5.18 -16.688 -28.266 1 69.12 202 LEU A CA 1
ATOM 1640 C C . LEU A 1 202 ? 4.402 -15.797 -27.297 1 69.12 202 LEU A C 1
ATOM 1642 O O . LEU A 1 202 ? 3.477 -16.266 -26.641 1 69.12 202 LEU A O 1
ATOM 1646 N N . ILE A 1 203 ? 4.785 -14.461 -27.375 1 85.12 203 ILE A N 1
ATOM 1647 C CA . ILE A 1 203 ? 4.082 -13.578 -26.453 1 85.12 203 ILE A CA 1
ATOM 1648 C C . ILE A 1 203 ? 2.969 -12.836 -27.188 1 85.12 203 ILE A C 1
ATOM 1650 O O . ILE A 1 203 ? 3.227 -12.125 -28.156 1 85.12 203 ILE A O 1
ATOM 1654 N N . HIS A 1 204 ? 1.823 -13.016 -26.781 1 88.94 204 HIS A N 1
ATOM 1655 C CA . HIS A 1 204 ? 0.668 -12.383 -27.406 1 88.94 204 HIS A CA 1
ATOM 1656 C C . HIS A 1 204 ? 0.761 -10.867 -27.328 1 88.94 204 HIS A C 1
ATOM 1658 O O . HIS A 1 204 ? 1.086 -10.312 -26.281 1 88.94 204 HIS A O 1
ATOM 1664 N N . PRO A 1 205 ? 0.451 -10.094 -28.359 1 87.06 205 PRO A N 1
ATOM 1665 C CA . PRO A 1 205 ? 0.626 -8.641 -28.422 1 87.06 205 PRO A CA 1
ATOM 1666 C C . PRO A 1 205 ? -0.235 -7.902 -27.406 1 87.06 205 PRO A C 1
ATOM 1668 O O . PRO A 1 205 ? 0.104 -6.785 -27 1 87.06 205 PRO A O 1
ATOM 1671 N N . GLU A 1 206 ? -1.338 -8.555 -26.984 1 88.69 206 GLU A N 1
ATOM 1672 C CA . GLU A 1 206 ? -2.217 -7.949 -26 1 88.69 206 GLU A CA 1
ATOM 1673 C C . GLU A 1 206 ? -1.452 -7.602 -24.719 1 88.69 206 GLU A C 1
ATOM 1675 O O . GLU A 1 206 ? -1.786 -6.633 -24.031 1 88.69 206 GLU A O 1
ATOM 1680 N N . LEU A 1 207 ? -0.394 -8.289 -24.453 1 90.06 207 LEU A N 1
ATOM 1681 C CA . LEU A 1 207 ? 0.331 -8.109 -23.203 1 90.06 207 LEU A CA 1
ATOM 1682 C C . LEU A 1 207 ? 1.149 -6.82 -23.234 1 90.06 207 LEU A C 1
ATOM 1684 O O . LEU A 1 207 ? 1.558 -6.32 -22.172 1 90.06 207 LEU A O 1
ATOM 1688 N N . LYS A 1 208 ? 1.348 -6.262 -24.406 1 86.5 208 LYS A N 1
ATOM 1689 C CA . LYS A 1 208 ? 2.084 -5.008 -24.531 1 86.5 208 LYS A CA 1
ATOM 1690 C C . LYS A 1 208 ? 1.286 -3.846 -23.953 1 86.5 208 LYS A C 1
ATOM 1692 O O . LYS A 1 208 ? 1.862 -2.844 -23.516 1 86.5 208 LYS A O 1
ATOM 1697 N N . ARG A 1 209 ? 0.019 -4.035 -23.984 1 86.25 209 ARG A N 1
ATOM 1698 C CA . ARG A 1 209 ? -0.873 -2.992 -23.484 1 86.25 209 ARG A CA 1
ATOM 1699 C C . ARG A 1 209 ? -0.613 -2.707 -22.016 1 86.25 209 ARG A C 1
ATOM 1701 O O . ARG A 1 209 ? -0.651 -1.553 -21.578 1 86.25 209 ARG A O 1
ATOM 1708 N N . SER A 1 210 ? -0.414 -3.68 -21.203 1 79.94 210 SER A N 1
ATOM 1709 C CA . SER A 1 210 ? -0.161 -3.535 -19.766 1 79.94 210 SER A CA 1
ATOM 1710 C C . SER A 1 210 ? 1.293 -3.162 -19.5 1 79.94 210 SER A C 1
ATOM 1712 O O . SER A 1 210 ? 1.6 -2.533 -18.484 1 79.94 210 SER A O 1
ATOM 1714 N N . GLY A 1 211 ? 2.117 -3.625 -20.266 1 85.75 211 GLY A N 1
ATOM 1715 C CA . GLY A 1 211 ? 3.547 -3.445 -20.062 1 85.75 211 GLY A CA 1
ATOM 1716 C C . GLY A 1 211 ? 4.137 -4.402 -19.047 1 85.75 211 GLY A C 1
ATOM 1717 O O . GLY A 1 211 ? 5.145 -5.059 -19.312 1 85.75 211 GLY A O 1
ATOM 1718 N N . LEU A 1 212 ? 3.459 -4.625 -17.938 1 91.44 212 LEU A N 1
ATOM 1719 C CA . LEU A 1 212 ? 3.98 -5.434 -16.844 1 91.44 212 LEU A CA 1
ATOM 1720 C C . LEU A 1 212 ? 4.051 -6.906 -17.234 1 91.44 212 LEU A C 1
ATOM 1722 O O . LEU A 1 212 ? 5.094 -7.543 -17.094 1 91.44 212 LEU A O 1
ATOM 1726 N N . GLN A 1 213 ? 2.947 -7.469 -17.719 1 92.88 213 GLN A N 1
ATOM 1727 C CA . GLN A 1 213 ? 2.92 -8.883 -18.094 1 92.88 213 GLN A CA 1
ATOM 1728 C C . GLN A 1 213 ? 3.822 -9.156 -19.281 1 92.88 213 GLN A C 1
ATOM 1730 O O . GLN A 1 213 ? 4.391 -10.242 -19.406 1 92.88 213 GLN A O 1
ATOM 1735 N N . TYR A 1 214 ? 3.949 -8.148 -20.156 1 92.31 214 TYR A N 1
ATOM 1736 C CA . TYR A 1 214 ? 4.863 -8.273 -21.297 1 92.31 214 TYR A CA 1
ATOM 1737 C C . TYR A 1 214 ? 6.305 -8.383 -20.812 1 92.31 214 TYR A C 1
ATOM 1739 O O . TYR A 1 214 ? 7.055 -9.25 -21.281 1 92.31 214 TYR A O 1
ATOM 1747 N N . ARG A 1 215 ? 6.625 -7.559 -19.938 1 93.44 215 ARG A N 1
ATOM 1748 C CA . ARG A 1 215 ? 7.961 -7.559 -19.359 1 93.44 215 ARG A CA 1
ATOM 1749 C C . ARG A 1 215 ? 8.273 -8.898 -18.703 1 93.44 215 ARG A C 1
ATOM 1751 O O . ARG A 1 215 ? 9.352 -9.461 -18.891 1 93.44 215 ARG A O 1
ATOM 1758 N N . ILE A 1 216 ? 7.363 -9.453 -17.938 1 95.5 216 ILE A N 1
ATOM 1759 C CA . ILE A 1 216 ? 7.531 -10.734 -17.25 1 95.5 216 ILE A CA 1
ATOM 1760 C C . ILE A 1 216 ? 7.652 -11.852 -18.281 1 95.5 216 ILE A C 1
ATOM 1762 O O . ILE A 1 216 ? 8.531 -12.711 -18.172 1 95.5 216 ILE A O 1
ATOM 1766 N N . ALA A 1 217 ? 6.789 -11.773 -19.25 1 94.31 217 ALA A N 1
ATOM 1767 C CA . ALA A 1 217 ? 6.809 -12.805 -20.281 1 94.31 217 ALA A CA 1
ATOM 1768 C C . ALA A 1 217 ? 8.148 -12.82 -21.016 1 94.31 217 ALA A C 1
ATOM 1770 O O . ALA A 1 217 ? 8.688 -13.891 -21.312 1 94.31 217 ALA A O 1
ATOM 1771 N N . ARG A 1 218 ? 8.68 -11.641 -21.281 1 93.69 218 ARG A N 1
ATOM 1772 C CA . ARG A 1 218 ? 9.961 -11.547 -21.969 1 93.69 218 ARG A CA 1
ATOM 1773 C C . ARG A 1 218 ? 11.078 -12.164 -21.125 1 93.69 218 ARG A C 1
ATOM 1775 O O . ARG A 1 218 ? 11.945 -12.859 -21.656 1 93.69 218 ARG A O 1
ATOM 1782 N N . LEU A 1 219 ? 11.055 -11.922 -19.906 1 94.94 219 LEU A N 1
ATOM 1783 C CA . LEU A 1 219 ? 12.055 -12.484 -19 1 94.94 219 LEU A CA 1
ATOM 1784 C C . LEU A 1 219 ? 11.914 -14 -18.906 1 94.94 219 LEU A C 1
ATOM 1786 O O . LEU A 1 219 ? 12.906 -14.727 -18.891 1 94.94 219 LEU A O 1
ATOM 1790 N N . LEU A 1 220 ? 10.68 -14.445 -18.812 1 95 220 LEU A N 1
ATOM 1791 C CA . LEU A 1 220 ? 10.414 -15.875 -18.719 1 95 220 LEU A CA 1
ATOM 1792 C C . LEU A 1 220 ? 10.938 -16.609 -19.953 1 95 220 LEU A C 1
ATOM 1794 O O . LEU A 1 220 ? 11.562 -17.672 -19.828 1 95 220 LEU A O 1
ATOM 1798 N N . MET A 1 221 ? 10.75 -16.047 -21 1 91.12 221 MET A N 1
ATOM 1799 C CA . MET A 1 221 ? 11.094 -16.703 -22.266 1 91.12 221 MET A CA 1
ATOM 1800 C C . MET A 1 221 ? 12.602 -16.656 -22.516 1 91.12 221 MET A C 1
ATOM 1802 O O . MET A 1 221 ? 13.188 -17.625 -23 1 91.12 221 MET A O 1
ATOM 1806 N N . GLN A 1 222 ? 13.164 -15.57 -22.188 1 89.88 222 GLN A N 1
ATOM 1807 C CA . GLN A 1 222 ? 14.586 -15.398 -22.469 1 89.88 222 GLN A CA 1
ATOM 1808 C C . GLN A 1 222 ? 15.445 -15.945 -21.328 1 89.88 222 GLN A C 1
ATOM 1810 O O . GLN A 1 222 ? 16.484 -16.547 -21.562 1 89.88 222 GLN A O 1
ATOM 1815 N N . GLY A 1 223 ? 14.992 -15.609 -20.141 1 90.94 223 GLY A N 1
ATOM 1816 C CA . GLY A 1 223 ? 15.773 -15.984 -18.969 1 90.94 223 GLY A CA 1
ATOM 1817 C C . GLY A 1 223 ? 17.062 -15.211 -18.844 1 90.94 223 GLY A C 1
ATOM 1818 O O . GLY A 1 223 ? 17.344 -14.312 -19.641 1 90.94 223 GLY A O 1
ATOM 1819 N N . HIS A 1 224 ? 17.781 -15.5 -17.812 1 94.88 224 HIS A N 1
ATOM 1820 C CA . HIS A 1 224 ? 19.109 -14.977 -17.531 1 94.88 224 HIS A CA 1
ATOM 1821 C C . HIS A 1 224 ? 20.016 -16.062 -16.953 1 94.88 224 HIS A C 1
ATOM 1823 O O . HIS A 1 224 ? 19.562 -16.906 -16.188 1 94.88 224 HIS A O 1
ATOM 1829 N N . PRO A 1 225 ? 21.281 -16.047 -17.312 1 95.81 225 PRO A N 1
ATOM 1830 C CA . PRO A 1 225 ? 22.188 -17.078 -16.797 1 95.81 225 PRO A CA 1
ATOM 1831 C C . PRO A 1 225 ? 22.156 -17.188 -15.273 1 95.81 225 PRO A C 1
ATOM 1833 O O . PRO A 1 225 ? 22.172 -18.297 -14.727 1 95.81 225 PRO A O 1
ATOM 1836 N N . GLU A 1 226 ? 22.047 -16.094 -14.562 1 96.81 226 GLU A N 1
ATOM 1837 C CA . GLU A 1 226 ? 22.031 -16.094 -13.102 1 96.81 226 GLU A CA 1
ATOM 1838 C C . GLU A 1 226 ? 20.766 -16.75 -12.562 1 96.81 226 GLU A C 1
ATOM 1840 O O . GLU A 1 226 ? 20.781 -17.328 -11.477 1 96.81 226 GLU A O 1
ATOM 1845 N N . ILE A 1 227 ? 19.703 -16.688 -13.305 1 97.31 227 ILE A N 1
ATOM 1846 C CA . ILE A 1 227 ? 18.422 -17.25 -12.898 1 97.31 227 ILE A CA 1
ATOM 1847 C C . ILE A 1 227 ? 18.484 -18.781 -12.969 1 97.31 227 ILE A C 1
ATOM 1849 O O . ILE A 1 227 ? 17.922 -19.469 -12.117 1 97.31 227 ILE A O 1
ATOM 1853 N N . TYR A 1 228 ? 19.219 -19.297 -13.922 1 97.75 228 TYR A N 1
ATOM 1854 C CA . TYR A 1 228 ? 19.234 -20.734 -14.188 1 97.75 228 TYR A CA 1
ATOM 1855 C C . TYR A 1 228 ? 20.297 -21.438 -13.336 1 97.75 228 TYR A C 1
ATOM 1857 O O . TYR A 1 228 ? 20.422 -22.656 -13.375 1 97.75 228 TYR A O 1
ATOM 1865 N N . ARG A 1 229 ? 21.094 -20.641 -12.562 1 97.94 229 ARG A N 1
ATOM 1866 C CA . ARG A 1 229 ? 22 -21.234 -11.578 1 97.94 229 ARG A CA 1
ATOM 1867 C C . ARG A 1 229 ? 21.266 -21.594 -10.297 1 97.94 229 ARG A C 1
ATOM 1869 O O . ARG A 1 229 ? 20.922 -20.703 -9.508 1 97.94 229 ARG A O 1
ATOM 1876 N N . LEU A 1 230 ? 21.109 -22.875 -10.086 1 97.88 230 LEU A N 1
ATOM 1877 C CA . LEU A 1 230 ? 20.281 -23.328 -8.969 1 97.88 230 LEU A CA 1
ATOM 1878 C C . LEU A 1 230 ? 21.141 -23.672 -7.762 1 97.88 230 LEU A C 1
ATOM 1880 O O . LEU A 1 230 ? 22.203 -24.281 -7.902 1 97.88 230 LEU A O 1
ATOM 1884 N N . PRO A 1 231 ? 20.719 -23.234 -6.613 1 97.5 231 PRO A N 1
ATOM 1885 C CA . PRO A 1 231 ? 21.391 -23.719 -5.398 1 97.5 231 PRO A CA 1
ATOM 1886 C C . PRO A 1 231 ? 21.141 -25.203 -5.141 1 97.5 231 PRO A C 1
ATOM 1888 O O . PRO A 1 231 ? 20.094 -25.734 -5.527 1 97.5 231 PRO A O 1
ATOM 1891 N N . VAL A 1 232 ? 21.953 -25.828 -4.379 1 97 232 VAL A N 1
ATOM 1892 C CA . VAL A 1 232 ? 21.984 -27.281 -4.168 1 97 232 VAL A CA 1
ATOM 1893 C C . VAL A 1 232 ? 20.75 -27.703 -3.379 1 97 232 VAL A C 1
ATOM 1895 O O . VAL A 1 232 ? 20.219 -28.797 -3.588 1 97 232 VAL A O 1
ATOM 1898 N N . TRP A 1 233 ? 20.234 -26.859 -2.51 1 96.88 233 TRP A N 1
ATOM 1899 C CA . TRP A 1 233 ? 19.141 -27.25 -1.616 1 96.88 233 TRP A CA 1
ATOM 1900 C C . TRP A 1 233 ? 17.891 -27.594 -2.406 1 96.88 233 TRP A C 1
ATOM 1902 O O . TRP A 1 233 ? 17.062 -28.406 -1.953 1 96.88 233 TRP A O 1
ATOM 1912 N N . ILE A 1 234 ? 17.703 -27.062 -3.602 1 96.19 234 ILE A N 1
ATOM 1913 C CA . ILE A 1 234 ? 16.516 -27.328 -4.406 1 96.19 234 ILE A CA 1
ATOM 1914 C C . ILE A 1 234 ? 16.453 -28.812 -4.766 1 96.19 234 ILE A C 1
ATOM 1916 O O . ILE A 1 234 ? 15.375 -29.406 -4.789 1 96.19 234 ILE A O 1
ATOM 1920 N N . GLU A 1 235 ? 17.578 -29.375 -4.996 1 93.75 235 GLU A N 1
ATOM 1921 C CA . GLU A 1 235 ? 17.672 -30.781 -5.398 1 93.75 235 GLU A CA 1
ATOM 1922 C C . GLU A 1 235 ? 17.734 -31.688 -4.18 1 93.75 235 GLU A C 1
ATOM 1924 O O . GLU A 1 235 ? 17.172 -32.781 -4.191 1 93.75 235 GLU A O 1
ATOM 1929 N N . THR A 1 236 ? 18.375 -31.281 -3.123 1 95.06 236 THR A N 1
ATOM 1930 C CA . THR A 1 236 ? 18.781 -32.219 -2.084 1 95.06 236 THR A CA 1
ATOM 1931 C C . THR A 1 236 ? 17.859 -32.094 -0.864 1 95.06 236 THR A C 1
ATOM 1933 O O . THR A 1 236 ? 17.766 -33.031 -0.069 1 95.06 236 THR A O 1
ATOM 1936 N N . GLN A 1 237 ? 17.25 -31.031 -0.653 1 95.62 237 GLN A N 1
ATOM 1937 C CA . GLN A 1 237 ? 16.469 -30.797 0.55 1 95.62 237 GLN A CA 1
ATOM 1938 C C . GLN A 1 237 ? 15.133 -31.531 0.488 1 95.62 237 GLN A C 1
ATOM 1940 O O . GLN A 1 237 ? 14.594 -31.766 -0.597 1 95.62 237 GLN A O 1
ATOM 1945 N N . ASN A 1 238 ? 14.664 -31.859 1.635 1 96.38 238 ASN A N 1
ATOM 1946 C CA . ASN A 1 238 ? 13.328 -32.438 1.748 1 96.38 238 ASN A CA 1
ATOM 1947 C C . ASN A 1 238 ? 12.266 -31.484 1.19 1 96.38 238 ASN A C 1
ATOM 1949 O O . ASN A 1 238 ? 12.336 -30.281 1.399 1 96.38 238 ASN A O 1
ATOM 1953 N N . VAL A 1 239 ? 11.281 -32.062 0.524 1 97.25 239 VAL A N 1
ATOM 1954 C CA . VAL A 1 239 ? 10.273 -31.281 -0.195 1 97.25 239 VAL A CA 1
ATOM 1955 C C . VAL A 1 239 ? 9.5 -30.422 0.785 1 97.25 239 VAL A C 1
ATOM 1957 O O . VAL A 1 239 ? 9.266 -29.234 0.522 1 97.25 239 VAL A O 1
ATOM 1960 N N . GLU A 1 240 ? 9.078 -30.984 1.896 1 97.25 240 GLU A N 1
ATOM 1961 C CA . GLU A 1 240 ? 8.297 -30.234 2.877 1 97.25 240 GLU A CA 1
ATOM 1962 C C . GLU A 1 240 ? 9.094 -29.062 3.441 1 97.25 240 GLU A C 1
ATOM 1964 O O . GLU A 1 240 ? 8.539 -28 3.678 1 97.25 240 GLU A O 1
ATOM 1969 N N . GLU A 1 241 ? 10.336 -29.312 3.678 1 97.56 241 GLU A N 1
ATOM 1970 C CA . GLU A 1 241 ? 11.219 -28.25 4.156 1 97.56 241 GLU A CA 1
ATOM 1971 C C . GLU A 1 241 ? 11.375 -27.156 3.105 1 97.56 241 GLU A C 1
ATOM 1973 O O . GLU A 1 241 ? 11.398 -25.969 3.441 1 97.56 241 GLU A O 1
ATOM 1978 N N . SER A 1 242 ? 11.461 -27.562 1.853 1 97.88 242 SER A N 1
ATOM 1979 C CA . SER A 1 242 ? 11.578 -26.609 0.76 1 97.88 242 SER A CA 1
ATOM 1980 C C . SER A 1 242 ? 10.344 -25.719 0.667 1 97.88 242 SER A C 1
ATOM 1982 O O . SER A 1 242 ? 10.453 -24.5 0.516 1 97.88 242 SER A O 1
ATOM 1984 N N . TRP A 1 243 ? 9.156 -26.328 0.784 1 98.19 243 TRP A N 1
ATOM 1985 C CA . TRP A 1 243 ? 7.922 -25.547 0.754 1 98.19 243 TRP A CA 1
ATOM 1986 C C . TRP A 1 243 ? 7.887 -24.547 1.894 1 98.19 243 TRP A C 1
ATOM 1988 O O . TRP A 1 243 ? 7.602 -23.359 1.676 1 98.19 243 TRP A O 1
ATOM 1998 N N . ALA A 1 244 ? 8.211 -25.031 3.068 1 97.94 244 ALA A N 1
ATOM 1999 C CA . ALA A 1 244 ? 8.172 -24.172 4.25 1 97.94 244 ALA A CA 1
ATOM 2000 C C . ALA A 1 244 ? 9.109 -22.969 4.098 1 97.94 244 ALA A C 1
ATOM 2002 O O . ALA A 1 244 ? 8.727 -21.844 4.391 1 97.94 244 ALA A O 1
ATOM 2003 N N . GLN A 1 245 ? 10.32 -23.25 3.639 1 98.06 245 GLN A N 1
ATOM 2004 C CA . GLN A 1 245 ? 11.312 -22.203 3.48 1 98.06 245 GLN A CA 1
ATOM 2005 C C . GLN A 1 245 ? 10.906 -21.219 2.379 1 98.06 245 GLN A C 1
ATOM 2007 O O . GLN A 1 245 ? 11.1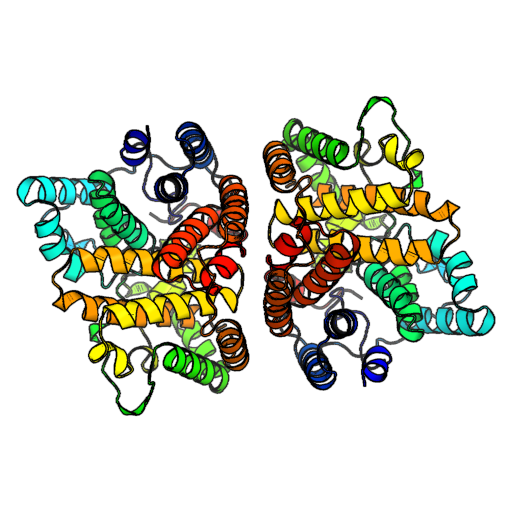17 -20.016 2.502 1 98.06 245 GLN A O 1
ATOM 2012 N N . LEU A 1 246 ? 10.32 -21.719 1.336 1 98.62 246 LEU A N 1
ATOM 2013 C CA . LEU A 1 246 ? 9.883 -20.859 0.24 1 98.62 246 LEU A CA 1
ATOM 2014 C C . LEU A 1 246 ? 8.742 -19.953 0.685 1 98.62 246 LEU A C 1
ATOM 2016 O O . LEU A 1 246 ? 8.719 -18.766 0.351 1 98.62 246 LEU A O 1
ATOM 2020 N N . PHE A 1 247 ? 7.766 -20.5 1.433 1 98.75 247 PHE A N 1
ATOM 2021 C CA . PHE A 1 247 ? 6.68 -19.688 1.948 1 98.75 247 PHE A CA 1
ATOM 2022 C C . PHE A 1 247 ? 7.219 -18.547 2.82 1 98.75 247 PHE A C 1
ATOM 2024 O O . PHE A 1 247 ? 6.789 -17.406 2.701 1 98.75 247 PHE A O 1
ATOM 2031 N N . TYR A 1 248 ? 8.18 -18.859 3.66 1 98.62 248 TYR A N 1
ATOM 2032 C CA . TYR A 1 248 ? 8.797 -17.875 4.531 1 98.62 248 TYR A CA 1
ATOM 2033 C C . TYR A 1 248 ? 9.484 -16.781 3.713 1 98.62 248 TYR A C 1
ATOM 2035 O O . TYR A 1 248 ? 9.234 -15.594 3.922 1 98.62 248 TYR A O 1
ATOM 2043 N N . VAL A 1 249 ? 10.258 -17.172 2.729 1 98.5 249 VAL A N 1
ATOM 2044 C CA . VAL A 1 249 ? 11.094 -16.234 1.98 1 98.5 249 VAL A CA 1
ATOM 2045 C C . VAL A 1 249 ? 10.219 -15.375 1.078 1 98.5 249 VAL A C 1
ATOM 2047 O O . VAL A 1 249 ? 10.469 -14.172 0.937 1 98.5 249 VAL A O 1
ATOM 2050 N N . VAL A 1 250 ? 9.234 -15.938 0.461 1 98.62 250 VAL A N 1
ATOM 2051 C CA . VAL A 1 250 ? 8.359 -15.164 -0.409 1 98.62 250 VAL A CA 1
ATOM 2052 C C . VAL A 1 250 ? 7.566 -14.148 0.42 1 98.62 250 VAL A C 1
ATOM 2054 O O . VAL A 1 250 ? 7.301 -13.039 -0.036 1 98.62 250 VAL A O 1
ATOM 2057 N N . THR A 1 251 ? 7.184 -14.562 1.641 1 98.5 251 THR A N 1
ATOM 2058 C CA . THR A 1 251 ? 6.512 -13.633 2.543 1 98.5 251 THR A CA 1
ATOM 2059 C C . THR A 1 251 ? 7.449 -12.5 2.957 1 98.5 251 THR A C 1
ATOM 2061 O O . THR A 1 251 ? 7.039 -11.344 3.027 1 98.5 251 THR A O 1
ATOM 2064 N N . LEU A 1 252 ? 8.703 -12.852 3.172 1 98.06 252 LEU A N 1
ATOM 2065 C CA . LEU A 1 252 ? 9.719 -11.859 3.492 1 98.06 252 LEU A CA 1
ATOM 2066 C C . LEU A 1 252 ? 9.898 -10.875 2.344 1 98.06 252 LEU A C 1
ATOM 2068 O O . LEU A 1 252 ? 10.016 -9.664 2.57 1 98.06 252 LEU A O 1
ATOM 2072 N N . ILE A 1 253 ? 9.945 -11.383 1.153 1 98.38 253 ILE A N 1
ATOM 2073 C CA . ILE A 1 253 ? 10.07 -10.555 -0.039 1 98.38 253 ILE A CA 1
ATOM 2074 C C . ILE A 1 253 ? 8.898 -9.57 -0.107 1 98.38 253 ILE A C 1
ATOM 2076 O O . ILE A 1 253 ? 9.086 -8.391 -0.403 1 98.38 253 ILE A O 1
ATOM 2080 N N . TYR A 1 254 ? 7.68 -10.008 0.219 1 98.19 254 TYR A N 1
ATOM 2081 C CA . TYR A 1 254 ? 6.496 -9.164 0.218 1 98.19 254 TYR A CA 1
ATOM 2082 C C . TYR A 1 254 ? 6.605 -8.07 1.274 1 98.19 254 TYR A C 1
ATOM 2084 O O . TYR A 1 254 ? 6.27 -6.91 1.017 1 98.19 254 TYR A O 1
ATOM 2092 N N . LEU A 1 255 ? 7.102 -8.414 2.455 1 97.12 255 LEU A N 1
ATOM 2093 C CA . LEU A 1 255 ? 7.203 -7.449 3.541 1 97.12 255 LEU A CA 1
ATOM 2094 C C . LEU A 1 255 ? 8.336 -6.465 3.287 1 97.12 255 LEU A C 1
ATOM 2096 O O . LEU A 1 255 ? 8.383 -5.391 3.895 1 97.12 255 LEU A O 1
ATOM 2100 N N . ALA A 1 256 ? 9.297 -6.84 2.396 1 96.62 256 ALA A N 1
ATOM 2101 C CA . ALA A 1 256 ? 10.391 -5.938 2.051 1 96.62 256 ALA A CA 1
ATOM 2102 C C . ALA A 1 256 ? 9.906 -4.816 1.134 1 96.62 256 ALA A C 1
ATOM 2104 O O . ALA A 1 256 ? 10.523 -3.752 1.062 1 96.62 256 ALA A O 1
ATOM 2105 N N . LYS A 1 257 ? 8.875 -5.055 0.417 1 95.12 257 LYS A N 1
ATOM 2106 C CA . LYS A 1 257 ? 8.172 -4.059 -0.387 1 95.12 257 LYS A CA 1
ATOM 2107 C C . LYS A 1 257 ? 6.672 -4.082 -0.11 1 95.12 257 LYS A C 1
ATOM 2109 O O . LYS A 1 257 ? 5.879 -4.434 -0.987 1 95.12 257 LYS A O 1
ATOM 2114 N N . PRO A 1 258 ? 6.371 -3.586 1.054 1 93.69 258 PRO A N 1
ATOM 2115 C CA . PRO A 1 258 ? 5.008 -3.787 1.548 1 93.69 258 PRO A CA 1
ATOM 2116 C C . PRO A 1 258 ? 3.951 -3.201 0.615 1 93.69 258 PRO A C 1
ATOM 2118 O O . PRO A 1 258 ? 4.07 -2.053 0.181 1 93.69 258 PRO A O 1
ATOM 2121 N N . GLY A 1 259 ? 2.957 -4.078 0.323 1 92.75 259 GLY A N 1
ATOM 2122 C CA . GLY A 1 259 ? 1.821 -3.641 -0.471 1 92.75 259 GLY A CA 1
ATOM 2123 C C . GLY A 1 259 ? 2.031 -3.818 -1.963 1 92.75 259 GLY A C 1
ATOM 2124 O O . GLY A 1 259 ? 1.195 -3.404 -2.768 1 92.75 259 GLY A O 1
ATOM 2125 N N . ASP A 1 260 ? 3.115 -4.383 -2.359 1 94.31 260 ASP A N 1
ATOM 2126 C CA . ASP A 1 260 ? 3.367 -4.613 -3.779 1 94.31 260 ASP A CA 1
ATOM 2127 C C . ASP A 1 260 ? 2.496 -5.746 -4.312 1 94.31 260 ASP A C 1
ATOM 2129 O O . ASP A 1 260 ? 2.66 -6.902 -3.918 1 94.31 260 ASP A O 1
ATOM 2133 N N . PHE A 1 261 ? 1.634 -5.438 -5.207 1 93.88 261 PHE A N 1
ATOM 2134 C CA . PHE A 1 261 ? 0.646 -6.426 -5.629 1 93.88 261 PHE A CA 1
ATOM 2135 C C . PHE A 1 261 ? 1.308 -7.555 -6.406 1 93.88 261 PHE A C 1
ATOM 2137 O O . PHE A 1 261 ? 0.824 -8.688 -6.398 1 93.88 261 PHE A O 1
ATOM 2144 N N . LEU A 1 262 ? 2.416 -7.227 -7.145 1 95.94 262 LEU A N 1
ATOM 2145 C CA . LEU A 1 262 ? 3.117 -8.266 -7.895 1 95.94 262 LEU A CA 1
ATOM 2146 C C . LEU A 1 262 ? 3.709 -9.312 -6.953 1 95.94 262 LEU A C 1
ATOM 2148 O O . LEU A 1 262 ? 3.584 -10.508 -7.199 1 95.94 262 LEU A O 1
ATOM 2152 N N . LEU A 1 263 ? 4.301 -8.859 -5.887 1 97.56 263 LEU A N 1
ATOM 2153 C CA . LEU A 1 263 ? 4.93 -9.766 -4.934 1 97.56 263 LEU A CA 1
ATOM 2154 C C . LEU A 1 263 ? 3.881 -10.57 -4.176 1 97.56 263 LEU A C 1
ATOM 2156 O O . LEU A 1 263 ? 4.137 -11.711 -3.783 1 97.56 263 LEU A O 1
ATOM 2160 N N . LEU A 1 264 ? 2.723 -9.945 -4.004 1 98 264 LEU A N 1
ATOM 2161 C CA . LEU A 1 264 ? 1.604 -10.68 -3.418 1 98 264 LEU A CA 1
ATOM 2162 C C . LEU A 1 264 ? 1.255 -11.906 -4.258 1 98 264 LEU A C 1
ATOM 2164 O O . LEU A 1 264 ? 0.93 -12.961 -3.719 1 98 264 LEU A O 1
ATOM 2168 N N . HIS A 1 265 ? 1.403 -11.789 -5.562 1 98.38 265 HIS A N 1
ATOM 2169 C CA . HIS A 1 265 ? 1.11 -12.914 -6.449 1 98.38 265 HIS A CA 1
ATOM 2170 C C . HIS A 1 265 ? 2.115 -14.039 -6.258 1 98.38 265 HIS A C 1
ATOM 2172 O O . HIS A 1 265 ? 1.792 -15.211 -6.484 1 98.38 265 HIS A O 1
ATOM 2178 N N . LEU A 1 266 ? 3.301 -13.711 -5.84 1 98.62 266 LEU A N 1
ATOM 2179 C CA . LEU A 1 266 ? 4.266 -14.766 -5.555 1 98.62 266 LEU A CA 1
ATOM 2180 C C . LEU A 1 266 ? 3.805 -15.625 -4.379 1 98.62 266 LEU A C 1
ATOM 2182 O O . LEU A 1 266 ? 3.984 -16.844 -4.383 1 98.62 266 LEU A O 1
ATOM 2186 N N . VAL A 1 267 ? 3.162 -14.992 -3.457 1 98.06 267 VAL A N 1
ATOM 2187 C CA . VAL A 1 267 ? 2.676 -15.695 -2.271 1 98.06 267 VAL A CA 1
ATOM 2188 C C . VAL A 1 267 ? 1.501 -16.594 -2.648 1 98.06 267 VAL A C 1
ATOM 2190 O O . VAL A 1 267 ? 1.5 -17.781 -2.338 1 98.06 267 VAL A O 1
ATOM 2193 N N . THR A 1 268 ? 0.563 -16.016 -3.334 1 98.69 268 THR A N 1
ATOM 2194 C CA . THR A 1 268 ? -0.662 -16.75 -3.637 1 98.69 268 THR A CA 1
ATOM 2195 C C . THR A 1 268 ? -0.391 -17.875 -4.637 1 98.69 268 THR A C 1
ATOM 2197 O O . THR A 1 268 ? -0.977 -18.953 -4.539 1 98.69 268 THR A O 1
ATOM 2200 N N . SER A 1 269 ? 0.534 -17.656 -5.547 1 98.81 269 SER A N 1
ATOM 2201 C CA . SER A 1 269 ? 0.848 -18.672 -6.535 1 98.81 269 SER A CA 1
ATOM 2202 C C . SER A 1 269 ? 1.671 -19.797 -5.918 1 98.81 269 SER A C 1
ATOM 2204 O O . SER A 1 269 ? 1.553 -20.953 -6.324 1 98.81 269 SER A O 1
ATOM 2206 N N . LEU A 1 270 ? 2.51 -19.5 -4.945 1 98.88 270 LEU A N 1
ATOM 2207 C CA . LEU A 1 270 ? 3.254 -20.562 -4.266 1 98.88 270 LEU A CA 1
ATOM 2208 C C . LEU A 1 270 ? 2.307 -21.531 -3.564 1 98.88 270 LEU A C 1
ATOM 2210 O O . LEU A 1 270 ? 2.496 -22.75 -3.627 1 98.88 270 LEU A O 1
ATOM 2214 N N . PHE A 1 271 ? 1.305 -20.953 -2.883 1 98.88 271 PHE A N 1
ATOM 2215 C CA . PHE A 1 271 ? 0.287 -21.766 -2.24 1 98.88 271 PHE A CA 1
ATOM 2216 C C . PHE A 1 271 ? -0.406 -22.672 -3.26 1 98.88 271 PHE A C 1
ATOM 2218 O O . PHE A 1 271 ? -0.595 -23.859 -3.018 1 98.88 271 PHE A O 1
ATOM 2225 N N . ALA A 1 272 ? -0.666 -22.109 -4.41 1 98.88 272 ALA A N 1
ATOM 2226 C CA . ALA A 1 272 ? -1.311 -22.844 -5.492 1 98.88 272 ALA A CA 1
ATOM 2227 C C . ALA A 1 272 ? -0.401 -23.953 -6.02 1 98.88 272 ALA A C 1
ATOM 2229 O O . ALA A 1 272 ? -0.848 -25.078 -6.238 1 98.88 272 ALA A O 1
ATOM 2230 N N . MET A 1 273 ? 0.845 -23.656 -6.199 1 98.75 273 MET A N 1
ATOM 2231 C CA . MET A 1 273 ? 1.8 -24.609 -6.738 1 98.75 273 MET A CA 1
ATOM 2232 C C . MET A 1 273 ? 1.958 -25.797 -5.793 1 98.75 273 MET A C 1
ATOM 2234 O O . MET A 1 273 ? 2.088 -26.938 -6.242 1 98.75 273 MET A O 1
ATOM 2238 N N . LYS A 1 274 ? 1.964 -25.5 -4.527 1 98.69 274 LYS A N 1
ATOM 2239 C CA . LYS A 1 274 ? 2.033 -26.594 -3.561 1 98.69 274 LYS A CA 1
ATOM 2240 C C . LYS A 1 274 ? 0.82 -27.516 -3.678 1 98.69 274 LYS A C 1
ATOM 2242 O O . LYS A 1 274 ? 0.951 -28.734 -3.604 1 98.69 274 LYS A O 1
ATOM 2247 N N . LYS A 1 275 ? -0.34 -26.938 -3.859 1 98.56 275 LYS A N 1
ATOM 2248 C CA . LYS A 1 275 ? -1.561 -27.734 -3.982 1 98.56 275 LYS A CA 1
ATOM 2249 C C . LYS A 1 275 ? -1.557 -28.547 -5.27 1 98.56 275 LYS A C 1
ATOM 2251 O O . LYS A 1 275 ? -2.035 -29.688 -5.293 1 98.56 275 LYS A O 1
ATOM 2256 N N . ILE A 1 276 ? -1.021 -27.984 -6.32 1 98.62 276 ILE A N 1
ATOM 2257 C CA . ILE A 1 276 ? -0.891 -28.719 -7.578 1 98.62 276 ILE A CA 1
ATOM 2258 C C . ILE A 1 276 ? 0.078 -29.891 -7.402 1 98.62 276 ILE A C 1
ATOM 2260 O O . ILE A 1 276 ? -0.228 -31.016 -7.781 1 98.62 276 ILE A O 1
ATOM 2264 N N . ALA A 1 277 ? 1.187 -29.625 -6.781 1 98.31 277 ALA A N 1
ATOM 2265 C CA . ALA A 1 277 ? 2.209 -30.641 -6.566 1 98.31 277 ALA A CA 1
ATOM 2266 C C . ALA A 1 277 ? 1.655 -31.812 -5.762 1 98.31 277 ALA A C 1
ATOM 2268 O O . ALA A 1 277 ? 2.008 -32.969 -6.008 1 98.31 277 ALA A O 1
ATOM 2269 N N . ALA A 1 278 ? 0.815 -31.516 -4.848 1 97.56 278 ALA A N 1
ATOM 2270 C CA . ALA A 1 278 ? 0.268 -32.531 -3.947 1 97.56 278 ALA A CA 1
ATOM 2271 C C . ALA A 1 278 ? -0.601 -33.531 -4.711 1 97.56 278 ALA A C 1
ATOM 2273 O O . ALA A 1 278 ? -0.875 -34.625 -4.219 1 97.56 278 ALA A O 1
ATOM 2274 N N . ARG A 1 279 ? -1.033 -33.156 -5.91 1 97.5 279 ARG A N 1
ATOM 2275 C CA . ARG A 1 279 ? -1.915 -34 -6.703 1 97.5 279 ARG A CA 1
ATOM 2276 C C . ARG A 1 279 ? -1.137 -34.75 -7.793 1 97.5 279 ARG A C 1
ATOM 2278 O O . ARG A 1 279 ? -1.725 -35.438 -8.617 1 97.5 279 ARG A O 1
ATOM 2285 N N . LEU A 1 280 ? 0.154 -34.531 -7.809 1 97.44 280 LEU A N 1
ATOM 2286 C CA . LEU A 1 280 ? 1.028 -35.156 -8.789 1 97.44 280 LEU A CA 1
ATOM 2287 C C . LEU A 1 280 ? 1.958 -36.188 -8.125 1 97.44 280 LEU A C 1
ATOM 2289 O O . LEU A 1 280 ? 2.074 -36.188 -6.895 1 97.44 280 LEU A O 1
ATOM 2293 N N . PRO A 1 281 ? 2.543 -37.062 -8.922 1 94.69 281 PRO A N 1
ATOM 2294 C CA . PRO A 1 281 ? 3.516 -38 -8.336 1 94.69 281 PRO A CA 1
ATOM 2295 C C . PRO A 1 281 ? 4.621 -37.281 -7.559 1 94.69 281 PRO A C 1
ATOM 2297 O O . PRO A 1 281 ? 5.055 -36.188 -7.957 1 94.69 281 PRO A O 1
ATOM 2300 N N . ALA A 1 282 ? 5.086 -37.844 -6.547 1 91.19 282 ALA A N 1
ATOM 2301 C CA . ALA A 1 282 ? 6.004 -37.25 -5.578 1 91.19 282 ALA A CA 1
ATOM 2302 C C . ALA A 1 282 ? 7.262 -36.719 -6.262 1 91.19 282 ALA A C 1
ATOM 2304 O O . ALA A 1 282 ? 7.828 -35.719 -5.844 1 91.19 282 ALA A O 1
ATOM 2305 N N . ASP A 1 283 ? 7.645 -37.406 -7.285 1 89.62 283 ASP A N 1
ATOM 2306 C CA . ASP A 1 283 ? 8.883 -37.031 -7.965 1 89.62 283 ASP A CA 1
ATOM 2307 C C . ASP A 1 283 ? 8.75 -35.719 -8.68 1 89.62 283 ASP A C 1
ATOM 2309 O O . ASP A 1 283 ? 9.742 -35.031 -8.977 1 89.62 283 ASP A O 1
ATOM 2313 N N . GLU A 1 284 ? 7.5 -35.281 -8.867 1 93.31 284 GLU A N 1
ATOM 2314 C CA . GLU A 1 284 ? 7.262 -34.031 -9.602 1 93.31 284 GLU A CA 1
ATOM 2315 C C . GLU A 1 284 ? 7.414 -32.812 -8.688 1 93.31 284 GLU A C 1
ATOM 2317 O O . GLU A 1 284 ? 7.582 -31.688 -9.164 1 93.31 284 GLU A O 1
ATOM 2322 N N . SER A 1 285 ? 7.359 -33.062 -7.375 1 95.06 285 SER A N 1
ATOM 2323 C CA . SER A 1 285 ? 7.379 -31.938 -6.43 1 95.06 285 SER A CA 1
ATOM 2324 C C . SER A 1 285 ? 8.68 -31.156 -6.539 1 95.06 285 SER A C 1
ATOM 2326 O O . SER A 1 285 ? 8.664 -29.922 -6.527 1 95.06 285 SER A O 1
ATOM 2328 N N . LYS A 1 286 ? 9.766 -31.828 -6.703 1 95 286 LYS A N 1
ATOM 2329 C CA . LYS A 1 286 ? 11.055 -31.156 -6.816 1 95 286 LYS A CA 1
ATOM 2330 C C . LYS A 1 286 ? 11.141 -30.344 -8.102 1 95 286 LYS A C 1
ATOM 2332 O O . LYS A 1 286 ? 11.688 -29.234 -8.117 1 95 286 LYS A O 1
ATOM 2337 N N . ASN A 1 287 ? 10.602 -30.922 -9.156 1 95.75 287 ASN A N 1
ATOM 2338 C CA . ASN A 1 287 ? 10.57 -30.203 -10.43 1 95.75 287 ASN A CA 1
ATOM 2339 C C . ASN A 1 287 ? 9.719 -28.938 -10.336 1 95.75 287 ASN A C 1
ATOM 2341 O O . ASN A 1 287 ? 10.07 -27.906 -10.898 1 95.75 287 ASN A O 1
ATOM 2345 N N . ILE A 1 288 ? 8.633 -29.047 -9.641 1 97.62 288 ILE A N 1
ATOM 2346 C CA . ILE A 1 288 ? 7.719 -27.922 -9.492 1 97.62 288 ILE A CA 1
ATOM 2347 C C . ILE A 1 288 ? 8.375 -26.828 -8.633 1 97.62 288 ILE A C 1
ATOM 2349 O O . ILE A 1 288 ? 8.273 -25.641 -8.945 1 97.62 288 ILE A O 1
ATOM 2353 N N . ILE A 1 289 ? 9.102 -27.234 -7.59 1 98.06 289 ILE A N 1
ATOM 2354 C CA . ILE A 1 289 ? 9.828 -26.281 -6.75 1 98.06 289 ILE A CA 1
ATOM 2355 C C . ILE A 1 289 ? 10.898 -25.578 -7.574 1 98.06 289 ILE A C 1
ATOM 2357 O O . ILE A 1 289 ? 11.031 -24.344 -7.5 1 98.06 289 ILE A O 1
ATOM 2361 N N . LYS A 1 290 ? 11.602 -26.375 -8.367 1 97.75 290 LYS A N 1
ATOM 2362 C CA . LYS A 1 290 ? 12.594 -25.828 -9.281 1 97.75 290 LYS A CA 1
ATOM 2363 C C . LYS A 1 290 ? 11.961 -24.812 -10.234 1 97.75 290 LYS A C 1
ATOM 2365 O O . LYS A 1 290 ? 12.484 -23.719 -10.422 1 97.75 290 LYS A O 1
ATOM 2370 N N . GLY A 1 291 ? 10.875 -25.203 -10.836 1 97.94 291 GLY A N 1
ATOM 2371 C CA . GLY A 1 291 ? 10.156 -24.328 -11.75 1 97.94 291 GLY A CA 1
ATOM 2372 C C . GLY A 1 291 ? 9.68 -23.047 -11.102 1 97.94 291 GLY A C 1
ATOM 2373 O O . GLY A 1 291 ? 9.805 -21.969 -11.68 1 97.94 291 GLY A O 1
ATOM 2374 N N . TYR A 1 292 ? 9.125 -23.203 -9.883 1 98.5 292 TYR A N 1
ATOM 2375 C CA . TYR A 1 292 ? 8.672 -22.016 -9.164 1 98.5 292 TYR A CA 1
ATOM 2376 C C . TYR A 1 292 ? 9.828 -21.062 -8.898 1 98.5 292 TYR A C 1
ATOM 2378 O O . TYR A 1 292 ? 9.703 -19.844 -9.094 1 98.5 292 TYR A O 1
ATOM 2386 N N . TRP A 1 293 ? 10.969 -21.578 -8.453 1 98.56 293 TRP A N 1
ATOM 2387 C CA . TRP A 1 293 ? 12.148 -20.781 -8.148 1 98.56 293 TRP A CA 1
ATOM 2388 C C . TRP A 1 293 ? 12.594 -19.984 -9.367 1 98.56 293 TRP A C 1
ATOM 2390 O O . TRP A 1 293 ? 12.797 -18.766 -9.289 1 98.56 293 TRP A O 1
ATOM 2400 N N . VAL A 1 294 ? 12.656 -20.625 -10.469 1 98.38 294 VAL A N 1
ATOM 2401 C CA . VAL A 1 294 ? 13.109 -20 -11.703 1 98.38 294 VAL A CA 1
ATOM 2402 C C . VAL A 1 294 ? 12.125 -18.906 -12.117 1 98.38 294 VAL A C 1
ATOM 2404 O O . VAL A 1 294 ? 12.523 -17.766 -12.406 1 98.38 294 VAL A O 1
ATOM 2407 N N . GLY A 1 295 ? 10.852 -19.297 -12.164 1 98.44 295 GLY A N 1
ATOM 2408 C CA . GLY A 1 295 ? 9.844 -18.312 -12.523 1 98.44 295 GLY A CA 1
ATOM 2409 C C . GLY A 1 295 ? 9.805 -17.125 -11.578 1 98.44 295 GLY A C 1
ATOM 2410 O O . GLY A 1 295 ? 9.617 -15.984 -12.008 1 98.44 295 GLY A O 1
ATOM 2411 N N . MET A 1 296 ? 9.961 -17.406 -10.273 1 98.56 296 MET A N 1
ATOM 2412 C CA . MET A 1 296 ? 9.992 -16.344 -9.273 1 98.56 296 MET A CA 1
ATOM 2413 C C . MET A 1 296 ? 11.133 -15.359 -9.547 1 98.56 296 MET A C 1
ATOM 2415 O O . MET A 1 296 ? 10.938 -14.148 -9.492 1 98.56 296 MET A O 1
ATOM 2419 N N . LEU A 1 297 ? 12.297 -15.875 -9.867 1 98.44 297 LEU A N 1
ATOM 2420 C CA . LEU A 1 297 ? 13.43 -15.008 -10.148 1 98.44 297 LEU A CA 1
ATOM 2421 C C . LEU A 1 297 ? 13.188 -14.188 -11.414 1 98.44 297 LEU A C 1
ATOM 2423 O O . LEU A 1 297 ? 13.578 -13.023 -11.492 1 98.44 297 LEU A O 1
ATOM 2427 N N . CYS A 1 298 ? 12.523 -14.781 -12.414 1 97.94 298 CYS A N 1
ATOM 2428 C CA . CYS A 1 298 ? 12.172 -14.031 -13.609 1 97.94 298 CYS A CA 1
ATOM 2429 C C . CYS A 1 298 ? 11.273 -12.844 -13.258 1 97.94 298 CYS A C 1
ATOM 2431 O O . CYS A 1 298 ? 11.5 -11.734 -13.742 1 97.94 298 CYS A O 1
ATOM 2433 N N . ILE A 1 299 ? 10.32 -13.109 -12.438 1 98.25 299 ILE A N 1
ATOM 2434 C CA . ILE A 1 299 ? 9.398 -12.062 -12.023 1 98.25 299 ILE A CA 1
ATOM 2435 C C . ILE A 1 299 ? 10.156 -10.992 -11.227 1 98.25 299 ILE A C 1
ATOM 2437 O O . ILE A 1 299 ? 10.008 -9.797 -11.484 1 98.25 299 ILE A O 1
ATOM 2441 N N . LEU A 1 300 ? 11.023 -11.406 -10.305 1 98.12 300 LEU A N 1
ATOM 2442 C CA . LEU A 1 300 ? 11.773 -10.469 -9.477 1 98.12 300 LEU A CA 1
ATOM 2443 C C . LEU A 1 300 ? 12.711 -9.625 -10.328 1 98.12 300 LEU A C 1
ATOM 2445 O O . LEU A 1 300 ? 12.789 -8.406 -10.156 1 98.12 300 LEU A O 1
ATOM 2449 N N . PHE A 1 301 ? 13.383 -10.219 -11.281 1 97.5 301 PHE A N 1
ATOM 2450 C CA . PHE A 1 301 ? 14.297 -9.492 -12.156 1 97.5 301 PHE A CA 1
ATOM 2451 C C . PHE A 1 301 ? 13.539 -8.492 -13.016 1 97.5 301 PHE A C 1
ATOM 2453 O O . PHE A 1 301 ? 14.047 -7.406 -13.312 1 97.5 301 PHE A O 1
ATOM 2460 N N . SER A 1 302 ? 12.352 -8.844 -13.375 1 96 302 SER A N 1
ATOM 2461 C CA . SER A 1 302 ? 11.555 -7.992 -14.258 1 96 302 SER A CA 1
ATOM 2462 C C . SER A 1 302 ? 11.219 -6.664 -13.578 1 96 302 SER A C 1
ATOM 2464 O O . SER A 1 302 ? 10.945 -5.672 -14.258 1 96 302 SER A O 1
ATOM 2466 N N . THR A 1 303 ? 11.227 -6.609 -12.25 1 94.06 303 THR A N 1
ATOM 2467 C CA . THR A 1 303 ? 10.883 -5.398 -11.516 1 94.06 303 THR A CA 1
ATOM 2468 C C . THR A 1 303 ? 12.016 -4.379 -11.594 1 94.06 303 THR A C 1
ATOM 2470 O O . THR A 1 303 ? 11.797 -3.184 -11.375 1 94.06 303 THR A O 1
ATOM 2473 N N . THR A 1 304 ? 13.234 -4.773 -11.789 1 92.56 304 THR A N 1
ATOM 2474 C CA . THR A 1 304 ? 14.461 -3.982 -11.805 1 92.56 304 THR A CA 1
ATOM 2475 C C . THR A 1 304 ? 14.633 -3.23 -10.492 1 92.56 304 THR A C 1
ATOM 2477 O O . THR A 1 304 ? 15.32 -2.205 -10.445 1 92.56 304 THR A O 1
ATOM 2480 N N . ASP A 1 305 ? 13.93 -3.648 -9.484 1 89.75 305 ASP A N 1
ATOM 2481 C CA . ASP A 1 305 ? 13.922 -2.916 -8.227 1 89.75 305 ASP A CA 1
ATOM 2482 C C . ASP A 1 305 ? 13.82 -3.873 -7.039 1 89.75 305 ASP A C 1
ATOM 2484 O O . ASP A 1 305 ? 12.922 -3.736 -6.199 1 89.75 305 ASP A O 1
ATOM 2488 N N . LEU A 1 306 ? 14.742 -4.836 -7.008 1 93.69 306 LEU A N 1
ATOM 2489 C CA . LEU A 1 306 ? 14.789 -5.773 -5.895 1 93.69 306 LEU A CA 1
ATOM 2490 C C . LEU A 1 306 ? 15.273 -5.086 -4.625 1 93.69 306 LEU A C 1
ATOM 2492 O O . LEU A 1 306 ? 16.188 -4.27 -4.668 1 93.69 306 LEU A O 1
ATOM 2496 N N . SER A 1 307 ? 14.672 -5.422 -3.471 1 95 307 SER A N 1
ATOM 2497 C CA . SER A 1 307 ? 15.055 -4.84 -2.189 1 95 307 SER A CA 1
ATOM 2498 C C . SER A 1 307 ? 16.516 -5.152 -1.858 1 95 307 SER A C 1
ATOM 2500 O O . SER A 1 307 ? 17.031 -6.207 -2.24 1 95 307 SER A O 1
ATOM 2502 N N . LYS A 1 308 ? 17.156 -4.344 -1.116 1 94.44 308 LYS A N 1
ATOM 2503 C CA . LYS A 1 308 ? 18.578 -4.461 -0.753 1 94.44 308 LYS A CA 1
ATOM 2504 C C . LYS A 1 308 ? 18.797 -5.605 0.231 1 94.44 308 LYS A C 1
ATOM 2506 O O . LYS A 1 308 ? 17.906 -5.926 1.029 1 94.44 308 LYS A O 1
ATOM 2511 N N . PRO A 1 309 ? 19.969 -6.254 0.144 1 97 309 PRO A N 1
ATOM 2512 C CA . PRO A 1 309 ? 20.266 -7.367 1.044 1 97 309 PRO A CA 1
ATOM 2513 C C . PRO A 1 309 ? 20.188 -6.977 2.518 1 97 309 PRO A C 1
ATOM 2515 O O . PRO A 1 309 ? 19.75 -7.777 3.35 1 97 309 PRO A O 1
ATOM 2518 N N . ALA A 1 310 ? 20.562 -5.75 2.875 1 94.69 310 ALA A N 1
ATOM 2519 C CA . ALA A 1 310 ? 20.516 -5.297 4.262 1 94.69 310 ALA A CA 1
ATOM 2520 C C . ALA A 1 310 ? 19.078 -5.336 4.801 1 94.69 310 ALA A C 1
ATOM 2522 O O . ALA A 1 310 ? 18.859 -5.73 5.949 1 94.69 310 ALA A O 1
ATOM 2523 N N . LYS A 1 311 ? 18.156 -4.93 4.039 1 95.5 311 LYS A N 1
ATOM 2524 C CA . LYS A 1 311 ? 16.75 -4.953 4.438 1 95.5 311 LYS A CA 1
ATOM 2525 C C . LYS A 1 311 ? 16.266 -6.383 4.656 1 95.5 311 LYS A C 1
ATOM 2527 O O . LYS A 1 311 ? 15.578 -6.668 5.633 1 95.5 311 LYS A O 1
ATOM 2532 N N . PHE A 1 312 ? 16.594 -7.324 3.771 1 97.19 312 PHE A N 1
ATOM 2533 C CA . PHE A 1 312 ? 16.25 -8.727 3.941 1 97.19 312 PHE A CA 1
ATOM 2534 C C . PHE A 1 312 ? 16.828 -9.281 5.234 1 97.19 312 PHE A C 1
ATOM 2536 O O . PHE A 1 312 ? 16.156 -10.008 5.969 1 97.19 312 PHE A O 1
ATOM 2543 N N . SER A 1 313 ? 18.078 -8.93 5.5 1 96.94 313 SER A N 1
ATOM 2544 C CA . SER A 1 313 ? 18.766 -9.422 6.695 1 96.94 313 SER A CA 1
ATOM 2545 C C . SER A 1 313 ? 18.062 -8.945 7.961 1 96.94 313 SER A C 1
ATOM 2547 O O . SER A 1 313 ? 17.844 -9.727 8.891 1 96.94 313 SER A O 1
ATOM 2549 N N . VAL A 1 314 ? 17.688 -7.695 7.969 1 95.12 314 VAL A N 1
ATOM 2550 C CA . VAL A 1 314 ? 17.031 -7.129 9.141 1 95.12 314 VAL A CA 1
ATOM 2551 C C . VAL A 1 314 ? 15.656 -7.773 9.328 1 95.12 314 VAL A C 1
ATOM 2553 O O . VAL A 1 314 ? 15.289 -8.164 10.438 1 95.12 314 VAL A O 1
ATOM 2556 N N . LEU A 1 315 ? 14.906 -7.895 8.266 1 96.38 315 LEU A N 1
ATOM 2557 C CA . LEU A 1 315 ? 13.586 -8.508 8.352 1 96.38 315 LEU A CA 1
ATOM 2558 C C . LEU A 1 315 ? 13.695 -9.961 8.82 1 96.38 315 LEU A C 1
ATOM 2560 O O . LEU A 1 315 ? 12.875 -10.422 9.625 1 96.38 315 LEU A O 1
ATOM 2564 N N . ASN A 1 316 ? 14.688 -10.641 8.273 1 97.62 316 ASN A N 1
ATOM 2565 C CA . ASN A 1 316 ? 14.906 -12.016 8.727 1 97.62 316 ASN A CA 1
ATOM 2566 C C . ASN A 1 316 ? 15.234 -12.07 10.211 1 97.62 316 ASN A C 1
ATOM 2568 O O . ASN A 1 316 ? 14.812 -12.992 10.914 1 97.62 316 ASN A O 1
ATOM 2572 N N . GLN A 1 317 ? 16 -11.172 10.68 1 95.56 317 GLN A N 1
ATOM 2573 C CA . GLN A 1 317 ? 16.328 -11.109 12.102 1 95.56 317 GLN A CA 1
ATOM 2574 C C . GLN A 1 317 ? 15.086 -10.852 12.945 1 95.56 317 GLN A C 1
ATOM 2576 O O . GLN A 1 317 ? 14.953 -11.391 14.039 1 95.56 317 GLN A O 1
ATOM 2581 N N . VAL A 1 318 ? 14.219 -10.062 12.391 1 93.94 318 VAL A N 1
ATOM 2582 C CA . VAL A 1 318 ? 13 -9.68 13.094 1 93.94 318 VAL A CA 1
ATOM 2583 C C . VAL A 1 318 ? 12.055 -10.883 13.18 1 93.94 318 VAL A C 1
ATOM 2585 O O . VAL A 1 318 ? 11.43 -11.109 14.219 1 93.94 318 VAL A O 1
ATOM 2588 N N . TYR A 1 319 ? 12.07 -11.656 12.148 1 95.44 319 TYR A N 1
ATOM 2589 C CA . TYR A 1 319 ? 10.945 -12.594 12.07 1 95.44 319 TYR A CA 1
ATOM 2590 C C . TYR A 1 319 ? 11.43 -14.031 12.18 1 95.44 319 TYR A C 1
ATOM 2592 O O . TYR A 1 319 ? 10.633 -14.945 12.43 1 95.44 319 TYR A O 1
ATOM 2600 N N . SER A 1 320 ? 12.812 -14.062 12.016 1 88.38 320 SER A N 1
ATOM 2601 C CA . SER A 1 320 ? 13.32 -15.43 11.992 1 88.38 320 SER A CA 1
ATOM 2602 C C . SER A 1 320 ? 13.078 -16.141 13.32 1 88.38 320 SER A C 1
ATOM 2604 O O . SER A 1 320 ? 13.453 -15.625 14.375 1 88.38 320 SER A O 1
ATOM 2606 N N . PHE A 1 321 ? 12.156 -17.109 13.469 1 81.56 321 PHE A N 1
ATOM 2607 C CA . PHE A 1 321 ? 11.945 -17.969 14.617 1 81.56 321 PHE A CA 1
ATOM 2608 C C . PHE A 1 321 ? 10.867 -17.406 15.531 1 81.56 321 PHE A C 1
ATOM 2610 O O . PHE A 1 321 ? 10.781 -17.766 16.703 1 81.56 321 PHE A O 1
ATOM 2617 N N . ARG A 1 322 ? 10.289 -16.359 15.078 1 90.94 322 ARG A N 1
ATOM 2618 C CA . ARG A 1 322 ? 9.203 -15.828 15.891 1 90.94 322 ARG A CA 1
ATOM 2619 C C . ARG A 1 322 ? 7.891 -16.547 15.586 1 90.94 322 ARG A C 1
ATOM 2621 O O . ARG A 1 322 ? 7.496 -16.656 14.422 1 90.94 322 ARG A O 1
ATOM 2628 N N . GLN A 1 323 ? 7.336 -17 16.688 1 93.19 323 GLN A N 1
ATOM 2629 C CA . GLN A 1 323 ? 6.102 -17.766 16.562 1 93.19 323 GLN A CA 1
ATOM 2630 C C . GLN A 1 323 ? 4.996 -17.188 17.438 1 93.19 323 GLN A C 1
ATOM 2632 O O . GLN A 1 323 ? 5.27 -16.641 18.5 1 93.19 323 GLN A O 1
ATOM 2637 N N . ASP A 1 324 ? 3.83 -17.219 16.859 1 90.94 324 ASP A N 1
ATOM 2638 C CA . ASP A 1 324 ? 2.65 -16.875 17.656 1 90.94 324 ASP A CA 1
ATOM 2639 C C . ASP A 1 324 ? 2.18 -18.078 18.469 1 90.94 324 ASP A C 1
ATOM 2641 O O . ASP A 1 324 ? 1.932 -19.156 17.922 1 90.94 324 ASP A O 1
ATOM 2645 N N . GLU A 1 325 ? 2.189 -17.891 19.781 1 83.81 325 GLU A N 1
ATOM 2646 C CA . GLU A 1 325 ? 1.662 -18.984 20.594 1 83.81 325 GLU A CA 1
ATOM 2647 C C . GLU A 1 325 ? 0.172 -19.188 20.344 1 83.81 325 GLU A C 1
ATOM 2649 O O . GLU A 1 325 ? -0.658 -18.406 20.812 1 83.81 325 GLU A O 1
ATOM 2654 N N . MET A 1 326 ? -0.144 -20.172 19.75 1 73 326 MET A N 1
ATOM 2655 C CA . MET A 1 326 ? -1.48 -20.422 19.219 1 73 326 MET A CA 1
ATOM 2656 C C . MET A 1 326 ? -2.49 -20.594 20.344 1 73 326 MET A C 1
ATOM 2658 O O . MET A 1 326 ? -3.691 -20.406 20.141 1 73 326 MET A O 1
ATOM 2662 N N . THR A 1 327 ? -2.02 -20.828 21.438 1 70.88 327 THR A N 1
ATOM 2663 C CA . THR A 1 327 ? -2.912 -21.047 22.578 1 70.88 327 THR A CA 1
ATOM 2664 C C . THR A 1 327 ? -3.471 -19.719 23.078 1 70.88 327 THR A C 1
ATOM 2666 O O . THR A 1 327 ? -4.457 -19.703 23.812 1 70.88 327 THR A O 1
ATOM 2669 N N . TYR A 1 328 ? -2.924 -18.75 22.578 1 69.31 328 TYR A N 1
ATOM 2670 C CA . TYR A 1 328 ? -3.369 -17.453 23.078 1 69.31 328 TYR A CA 1
ATOM 2671 C C . TYR A 1 328 ? -4.625 -17 22.344 1 69.31 328 TYR A C 1
ATOM 2673 O O . TYR A 1 328 ? -4.613 -16.828 21.125 1 69.31 328 TYR A O 1
ATOM 2681 N N . SER A 1 329 ? -5.66 -16.828 23.047 1 83.06 329 SER A N 1
ATOM 2682 C CA . SER A 1 329 ? -6.934 -16.328 22.531 1 83.06 329 SER A CA 1
ATOM 2683 C C . SER A 1 329 ? -6.766 -14.984 21.844 1 83.06 329 SER A C 1
ATOM 2685 O O . SER A 1 329 ? -7.562 -14.625 20.969 1 83.06 329 SER A O 1
ATOM 2687 N N . LEU A 1 330 ? -5.672 -14.406 22.094 1 85.44 330 LEU A N 1
ATOM 2688 C CA . LEU A 1 330 ? -5.391 -13.07 21.562 1 85.44 330 LEU A CA 1
ATOM 2689 C C . LEU A 1 330 ? -5.172 -13.109 20.062 1 85.44 330 LEU A C 1
ATOM 2691 O O . LEU A 1 330 ? -5.621 -12.219 19.328 1 85.44 330 LEU A O 1
ATOM 2695 N N . TRP A 1 331 ? -4.547 -14.117 19.594 1 89.44 331 TRP A N 1
ATOM 2696 C CA . TRP A 1 331 ? -4.238 -14.188 18.172 1 89.44 331 TRP A CA 1
ATOM 2697 C C . TRP A 1 331 ? -5.492 -14.492 17.359 1 89.44 331 TRP A C 1
ATOM 2699 O O . TRP A 1 331 ? -5.629 -14.023 16.219 1 89.44 331 TRP A O 1
ATOM 2709 N N . GLU A 1 332 ? -6.383 -15.227 17.953 1 89.69 332 GLU A N 1
ATOM 2710 C CA . GLU A 1 332 ? -7.668 -15.445 17.297 1 89.69 332 GLU A CA 1
ATOM 2711 C C . GLU A 1 332 ? -8.43 -14.141 17.125 1 89.69 332 GLU A C 1
ATOM 2713 O O . GLU A 1 332 ? -9.07 -13.914 16.094 1 89.69 332 GLU A O 1
ATOM 2718 N N . GLN A 1 333 ? -8.328 -13.352 18.094 1 89.25 333 GLN A N 1
ATOM 2719 C CA . GLN A 1 333 ? -8.977 -12.047 18.031 1 89.25 333 GLN A CA 1
ATOM 2720 C C . GLN A 1 333 ? -8.328 -11.164 16.969 1 89.25 333 GLN A C 1
ATOM 2722 O O . GLN A 1 333 ? -9.016 -10.461 16.219 1 89.25 333 GLN A O 1
ATOM 2727 N N . GLU A 1 334 ? -7.008 -11.203 16.938 1 91.94 334 GLU A N 1
ATOM 2728 C CA . GLU A 1 334 ? -6.281 -10.43 15.938 1 91.94 334 GLU A CA 1
ATOM 2729 C C . GLU A 1 334 ? -6.672 -10.867 14.523 1 91.94 334 GLU A C 1
ATOM 2731 O O . GLU A 1 334 ? -6.891 -10.023 13.648 1 91.94 334 GLU A O 1
ATOM 2736 N N . TRP A 1 335 ? -6.812 -12.125 14.297 1 95.81 335 TRP A N 1
ATOM 2737 C CA . TRP A 1 335 ? -7.191 -12.641 12.992 1 95.81 335 TRP A CA 1
ATOM 2738 C C . TRP A 1 335 ? -8.633 -12.266 12.648 1 95.81 335 TRP A C 1
ATOM 2740 O O . TRP A 1 335 ? -8.945 -11.984 11.492 1 95.81 335 TRP A O 1
ATOM 2750 N N . ALA A 1 336 ? -9.469 -12.289 13.688 1 94.62 336 ALA A N 1
ATOM 2751 C CA . ALA A 1 336 ? -10.844 -11.859 13.445 1 94.62 336 ALA A CA 1
ATOM 2752 C C . ALA A 1 336 ? -10.891 -10.43 12.914 1 94.62 336 ALA A C 1
ATOM 2754 O O . ALA A 1 336 ? -11.68 -10.117 12.016 1 94.62 336 ALA A O 1
ATOM 2755 N N . HIS A 1 337 ? -10.023 -9.562 13.398 1 93.81 337 HIS A N 1
ATOM 2756 C CA . HIS A 1 337 ? -9.945 -8.188 12.93 1 93.81 337 HIS A CA 1
ATOM 2757 C C . HIS A 1 337 ? -9.445 -8.125 11.492 1 93.81 337 HIS A C 1
ATOM 2759 O O . HIS A 1 337 ? -10.016 -7.41 10.656 1 93.81 337 HIS A O 1
ATOM 2765 N N . ILE A 1 338 ? -8.383 -8.867 11.219 1 96.94 338 ILE A N 1
ATOM 2766 C CA . ILE A 1 338 ? -7.781 -8.875 9.891 1 96.94 338 ILE A CA 1
ATOM 2767 C C . ILE A 1 338 ? -8.789 -9.375 8.867 1 96.94 338 ILE A C 1
ATOM 2769 O O . ILE A 1 338 ? -8.945 -8.789 7.793 1 96.94 338 ILE A O 1
ATOM 2773 N N . ILE A 1 339 ? -9.539 -10.414 9.242 1 97.62 339 ILE A N 1
ATOM 2774 C CA . ILE A 1 339 ? -10.508 -11.039 8.344 1 97.62 339 ILE A CA 1
ATOM 2775 C C . ILE A 1 339 ? -11.672 -10.086 8.102 1 97.62 339 ILE A C 1
ATOM 2777 O O . ILE A 1 339 ? -12.133 -9.938 6.969 1 97.62 339 ILE A O 1
ATOM 2781 N N . ALA A 1 340 ? -12.094 -9.422 9.125 1 95 340 ALA A N 1
ATOM 2782 C CA . ALA A 1 340 ? -13.172 -8.445 8.984 1 95 340 ALA A CA 1
ATOM 2783 C C . ALA A 1 340 ? -12.773 -7.324 8.031 1 95 340 ALA A C 1
ATOM 2785 O O . ALA A 1 340 ? -13.578 -6.879 7.211 1 95 340 ALA A O 1
ATOM 2786 N N . ARG A 1 341 ? -11.562 -6.871 8.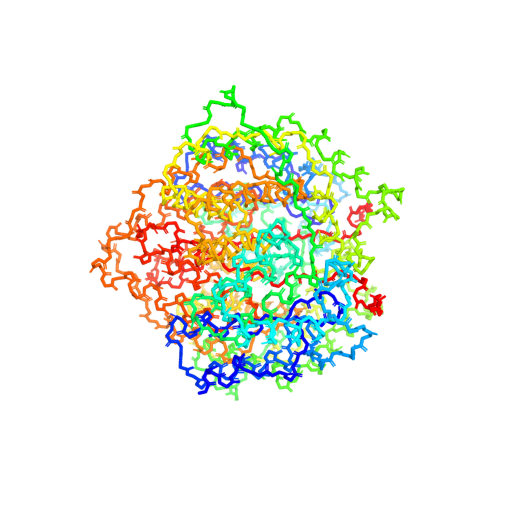148 1 95.38 341 ARG A N 1
ATOM 2787 C CA . ARG A 1 341 ? -11.055 -5.84 7.242 1 95.38 341 ARG A CA 1
ATOM 2788 C C . ARG A 1 341 ? -11 -6.348 5.809 1 95.38 341 ARG A C 1
ATOM 2790 O O . ARG A 1 341 ? -11.367 -5.633 4.875 1 95.38 341 ARG A O 1
ATOM 2797 N N . ALA A 1 342 ? -10.523 -7.566 5.652 1 96.38 342 ALA A N 1
ATOM 2798 C CA . ALA A 1 342 ? -10.359 -8.156 4.328 1 96.38 342 ALA A CA 1
ATOM 2799 C C . ALA A 1 342 ? -11.688 -8.227 3.584 1 96.38 342 ALA A C 1
ATOM 2801 O O . ALA A 1 342 ? -11.742 -8.008 2.373 1 96.38 342 ALA A O 1
ATOM 2802 N N . LEU A 1 343 ? -12.719 -8.539 4.297 1 94.81 343 LEU A N 1
ATOM 2803 C CA . LEU A 1 343 ? -14.047 -8.688 3.705 1 94.81 343 LEU A CA 1
ATOM 2804 C C . LEU A 1 343 ? -14.523 -7.363 3.119 1 94.81 343 LEU A C 1
ATOM 2806 O O . LEU A 1 343 ? -15.258 -7.348 2.125 1 94.81 343 LEU A O 1
ATOM 2810 N N . GLU A 1 344 ? -14.039 -6.25 3.67 1 91.94 344 GLU A N 1
ATOM 2811 C CA . GLU A 1 344 ? -14.539 -4.941 3.256 1 91.94 344 GLU A CA 1
ATOM 2812 C C . GLU A 1 344 ? -13.688 -4.355 2.131 1 91.94 344 GLU A C 1
ATOM 2814 O O . GLU A 1 344 ? -13.992 -3.283 1.607 1 91.94 344 GLU A O 1
ATOM 2819 N N . GLU A 1 345 ? -12.648 -5.059 1.739 1 92.81 345 GLU A N 1
ATOM 2820 C CA . GLU A 1 345 ? -11.75 -4.547 0.707 1 92.81 345 GLU A CA 1
ATOM 2821 C C . GLU A 1 345 ? -12.375 -4.688 -0.681 1 92.81 345 GLU A C 1
ATOM 2823 O O . GLU A 1 345 ? -12.883 -5.754 -1.035 1 92.81 345 GLU A O 1
ATOM 2828 N N . GLU A 1 346 ? -12.32 -3.59 -1.421 1 87.62 346 GLU A N 1
ATOM 2829 C CA . GLU A 1 346 ? -12.664 -3.658 -2.838 1 87.62 346 GLU A CA 1
ATOM 2830 C C . GLU A 1 346 ? -11.516 -4.254 -3.654 1 87.62 346 GLU A C 1
ATOM 2832 O O . GLU A 1 346 ? -11.75 -4.902 -4.676 1 87.62 346 GLU A O 1
ATOM 2837 N N . GLU A 1 347 ? -10.32 -3.977 -3.166 1 91.69 347 GLU A N 1
ATOM 2838 C CA . GLU A 1 347 ? -9.141 -4.52 -3.836 1 91.69 347 GLU A CA 1
ATOM 2839 C C . GLU A 1 347 ? -9.109 -6.039 -3.744 1 91.69 347 GLU A C 1
ATOM 2841 O O . GLU A 1 347 ? -8.906 -6.598 -2.664 1 91.69 347 GLU A O 1
ATOM 2846 N N . GLU A 1 348 ? -9.172 -6.609 -4.82 1 91.94 348 GLU A N 1
ATOM 2847 C CA . GLU A 1 348 ? -9.477 -8.031 -4.973 1 91.94 348 GLU A CA 1
ATOM 2848 C C . GLU A 1 348 ? -8.336 -8.898 -4.453 1 91.94 348 GLU A C 1
ATOM 2850 O O . GLU A 1 348 ? -8.539 -10.07 -4.121 1 91.94 348 GLU A O 1
ATOM 2855 N N . HIS A 1 349 ? -7.137 -8.383 -4.324 1 96.81 349 HIS A N 1
ATOM 2856 C CA . HIS A 1 349 ? -5.992 -9.195 -3.926 1 96.81 349 HIS A CA 1
ATOM 2857 C C . HIS A 1 349 ? -5.922 -9.336 -2.41 1 96.81 349 HIS A C 1
ATOM 2859 O O . HIS A 1 349 ? -5.32 -10.289 -1.9 1 96.81 349 HIS A O 1
ATOM 2865 N N . ASN A 1 350 ? -6.539 -8.492 -1.672 1 97.62 350 ASN A N 1
ATOM 2866 C CA . ASN A 1 350 ? -6.363 -8.445 -0.224 1 97.62 350 ASN A CA 1
ATOM 2867 C C . ASN A 1 350 ? -7.031 -9.641 0.458 1 97.62 350 ASN A C 1
ATOM 2869 O O . ASN A 1 350 ? -6.426 -10.281 1.315 1 97.62 350 ASN A O 1
ATOM 2873 N N . PRO A 1 351 ? -8.281 -10.016 0.12 1 97.88 351 PRO A N 1
ATOM 2874 C CA . PRO A 1 351 ? -8.836 -11.234 0.717 1 97.88 351 PRO A CA 1
ATOM 2875 C C . PRO A 1 351 ? -7.984 -12.469 0.438 1 97.88 351 PRO A C 1
ATOM 2877 O O . PRO A 1 351 ? -7.867 -13.352 1.295 1 97.88 351 PRO A O 1
ATOM 2880 N N . LYS A 1 352 ? -7.402 -12.523 -0.729 1 98.5 352 LYS A N 1
ATOM 2881 C CA . LYS A 1 352 ? -6.551 -13.648 -1.089 1 98.5 352 LYS A CA 1
ATOM 2882 C C . LYS A 1 352 ? -5.293 -13.688 -0.227 1 98.5 352 LYS A C 1
ATOM 2884 O O . LYS A 1 352 ? -4.875 -14.758 0.223 1 98.5 352 LYS A O 1
ATOM 2889 N N . LEU A 1 353 ? -4.746 -12.508 -0.075 1 98.69 353 LEU A N 1
ATOM 2890 C CA . LEU A 1 353 ? -3.576 -12.398 0.792 1 98.69 353 LEU A CA 1
ATOM 2891 C C . LEU A 1 353 ? -3.891 -12.914 2.193 1 98.69 353 LEU A C 1
ATOM 2893 O O . LEU A 1 353 ? -3.16 -13.75 2.73 1 98.69 353 LEU A O 1
ATOM 2897 N N . VAL A 1 354 ? -4.961 -12.461 2.75 1 98.75 354 VAL A N 1
ATOM 2898 C CA . VAL A 1 354 ? -5.328 -12.812 4.117 1 98.75 354 VAL A CA 1
ATOM 2899 C C . VAL A 1 354 ? -5.605 -14.312 4.211 1 98.75 354 VAL A C 1
ATOM 2901 O O . VAL A 1 354 ? -5.188 -14.969 5.164 1 98.75 354 VAL A O 1
ATOM 2904 N N . TYR A 1 355 ? -6.258 -14.859 3.209 1 98.81 355 TYR A N 1
ATOM 2905 C CA . TYR A 1 355 ? -6.582 -16.281 3.184 1 98.81 355 TYR A CA 1
ATOM 2906 C C . TYR A 1 355 ? -5.316 -17.125 3.223 1 98.81 355 TYR A C 1
ATOM 2908 O O . TYR A 1 355 ? -5.16 -17.984 4.094 1 98.81 355 TYR A O 1
ATOM 2916 N N . VAL A 1 356 ? -4.41 -16.812 2.342 1 98.88 356 VAL A N 1
ATOM 2917 C CA . VAL A 1 356 ? -3.201 -17.625 2.232 1 98.88 356 VAL A CA 1
ATOM 2918 C C . VAL A 1 356 ? -2.344 -17.453 3.484 1 98.88 356 VAL A C 1
ATOM 2920 O O . VAL A 1 356 ? -1.832 -18.438 4.035 1 98.88 356 VAL A O 1
ATOM 2923 N N . MET A 1 357 ? -2.215 -16.25 3.984 1 98.75 357 MET A N 1
ATOM 2924 C CA . MET A 1 357 ? -1.44 -16.016 5.199 1 98.75 357 MET A CA 1
ATOM 2925 C C . MET A 1 357 ? -2.057 -16.734 6.391 1 98.75 357 MET A C 1
ATOM 2927 O O . MET A 1 357 ? -1.338 -17.25 7.25 1 98.75 357 MET A O 1
ATOM 2931 N N . HIS A 1 358 ? -3.361 -16.719 6.449 1 98.44 358 HIS A N 1
ATOM 2932 C CA . HIS A 1 358 ? -4.055 -17.406 7.535 1 98.44 358 HIS A CA 1
ATOM 2933 C C . HIS A 1 358 ? -3.797 -18.906 7.492 1 98.44 358 HIS A C 1
ATOM 2935 O O . HIS A 1 358 ? -3.547 -19.531 8.531 1 98.44 358 HIS A O 1
ATOM 2941 N N . GLN A 1 359 ? -3.846 -19.5 6.285 1 98.31 359 GLN A N 1
ATOM 2942 C CA . GLN A 1 359 ? -3.553 -20.922 6.133 1 98.31 359 GLN A CA 1
ATOM 2943 C C . GLN A 1 359 ? -2.125 -21.234 6.566 1 98.31 359 GLN A C 1
ATOM 2945 O O . GLN A 1 359 ? -1.887 -22.219 7.266 1 98.31 359 GLN A O 1
ATOM 2950 N N . LEU A 1 360 ? -1.21 -20.438 6.156 1 98 360 LEU A N 1
ATOM 2951 C CA . LEU A 1 360 ? 0.191 -20.656 6.496 1 98 360 LEU A CA 1
ATOM 2952 C C . LEU A 1 360 ? 0.424 -20.469 7.988 1 98 360 LEU A C 1
ATOM 2954 O O . LEU A 1 360 ? 1.209 -21.203 8.594 1 98 360 LEU A O 1
ATOM 2958 N N . TRP A 1 361 ? -0.276 -19.5 8.539 1 97.31 361 TRP A N 1
ATOM 2959 C CA . TRP A 1 361 ? -0.172 -19.281 9.977 1 97.31 361 TRP A CA 1
ATOM 2960 C C . TRP A 1 361 ? -0.669 -20.484 10.758 1 97.31 361 TRP A C 1
ATOM 2962 O O . TRP A 1 361 ? -0.037 -20.906 11.734 1 97.31 361 TRP A O 1
ATOM 2972 N N . LYS A 1 362 ? -1.747 -21.062 10.375 1 95.81 362 LYS A N 1
ATOM 2973 C CA . LYS A 1 362 ? -2.285 -22.25 11.031 1 95.81 362 LYS A CA 1
ATOM 2974 C C . LYS A 1 362 ? -1.323 -23.438 10.914 1 95.81 362 LYS A C 1
ATOM 2976 O O . LYS A 1 362 ? -1.191 -24.234 11.844 1 95.81 362 LYS A O 1
ATOM 2981 N N . GLU A 1 363 ? -0.681 -23.469 9.789 1 95.69 363 GLU A N 1
ATOM 2982 C CA . GLU A 1 363 ? 0.185 -24.609 9.508 1 95.69 363 GLU A CA 1
ATOM 2983 C C . GLU A 1 363 ? 1.537 -24.469 10.203 1 95.69 363 GLU A C 1
ATOM 2985 O O . GLU A 1 363 ? 2.064 -25.422 10.758 1 95.69 363 GLU A O 1
ATOM 2990 N N . TYR A 1 364 ? 2.123 -23.25 10.172 1 95.31 364 TYR A N 1
ATOM 2991 C CA . TYR A 1 364 ? 3.514 -23.109 10.586 1 95.31 364 TYR A CA 1
ATOM 2992 C C . TYR A 1 364 ? 3.617 -22.281 11.867 1 95.31 364 TYR A C 1
ATOM 2994 O O . TYR A 1 364 ? 4.652 -22.297 12.539 1 95.31 364 TYR A O 1
ATOM 3002 N N . GLY A 1 365 ? 2.645 -21.438 12.164 1 94.81 365 GLY A N 1
ATOM 3003 C CA . GLY A 1 365 ? 2.562 -20.719 13.43 1 94.81 365 GLY A CA 1
ATOM 3004 C C . GLY A 1 365 ? 3.504 -19.531 13.508 1 94.81 365 GLY A C 1
ATOM 3005 O O . GLY A 1 365 ? 3.691 -18.953 14.578 1 94.81 365 GLY A O 1
ATOM 3006 N N . LEU A 1 366 ? 4.051 -19.156 12.375 1 96.44 366 LEU A N 1
ATOM 3007 C CA . LEU A 1 366 ? 5.055 -18.094 12.406 1 96.44 366 LEU A CA 1
ATOM 3008 C C . LEU A 1 366 ? 4.395 -16.719 12.391 1 96.44 366 LEU A C 1
ATOM 3010 O O . LEU A 1 366 ? 3.398 -16.516 11.695 1 96.44 366 LEU A O 1
ATOM 3014 N N . THR A 1 367 ? 4.957 -15.734 13.086 1 96.19 367 THR A N 1
ATOM 3015 C CA . THR A 1 367 ? 4.449 -14.375 13.258 1 96.19 367 THR A CA 1
ATOM 3016 C C . THR A 1 367 ? 4.449 -13.625 11.93 1 96.19 367 THR A C 1
ATOM 3018 O O . THR A 1 367 ? 3.584 -12.781 11.688 1 96.19 367 THR A O 1
ATOM 3021 N N . ILE A 1 368 ? 5.352 -13.961 11.055 1 97.5 368 ILE A N 1
ATOM 3022 C CA . ILE A 1 368 ? 5.539 -13.227 9.805 1 97.5 368 ILE A CA 1
ATOM 3023 C C . ILE A 1 368 ? 4.27 -13.312 8.961 1 97.5 368 ILE A C 1
ATOM 3025 O O . ILE A 1 368 ? 3.939 -12.383 8.227 1 97.5 368 ILE A O 1
ATOM 3029 N N . TYR A 1 369 ? 3.543 -14.406 9.055 1 97.81 369 TYR A N 1
ATOM 3030 C CA . TYR A 1 369 ? 2.334 -14.578 8.258 1 97.81 369 TYR A CA 1
ATOM 3031 C C . TYR A 1 369 ? 1.226 -13.648 8.734 1 97.81 369 TYR A C 1
ATOM 3033 O O . TYR A 1 369 ? 0.511 -13.055 7.922 1 97.81 369 TYR A O 1
ATOM 3041 N N . ARG A 1 370 ? 1.098 -13.445 10.016 1 96.81 370 ARG A N 1
ATOM 3042 C CA . ARG A 1 370 ? 0.139 -12.484 10.555 1 96.81 370 ARG A CA 1
ATOM 3043 C C . ARG A 1 370 ? 0.533 -11.055 10.203 1 96.81 370 ARG A C 1
ATOM 3045 O O . ARG A 1 370 ? -0.32 -10.242 9.844 1 96.81 370 ARG A O 1
ATOM 3052 N N . ALA A 1 371 ? 1.836 -10.781 10.305 1 96.56 371 ALA A N 1
ATOM 3053 C CA . ALA A 1 371 ? 2.332 -9.453 9.938 1 96.56 371 ALA A CA 1
ATOM 3054 C C . ALA A 1 371 ? 2.023 -9.133 8.477 1 96.56 371 ALA A C 1
ATOM 3056 O O . ALA A 1 371 ? 1.548 -8.039 8.164 1 96.56 371 ALA A O 1
ATOM 3057 N N . ALA A 1 372 ? 2.24 -10.078 7.598 1 97.88 372 ALA A N 1
ATOM 3058 C CA . ALA A 1 372 ? 1.992 -9.891 6.168 1 97.88 372 ALA A CA 1
ATOM 3059 C C . ALA A 1 372 ? 0.5 -9.75 5.887 1 97.88 372 ALA A C 1
ATOM 3061 O O . ALA A 1 372 ? 0.099 -8.984 5.008 1 97.88 372 ALA A O 1
ATOM 3062 N N . ALA A 1 373 ? -0.324 -10.477 6.648 1 98.19 373 ALA A N 1
ATOM 3063 C CA . ALA A 1 373 ? -1.772 -10.43 6.465 1 98.19 373 ALA A CA 1
ATOM 3064 C C . ALA A 1 373 ? -2.322 -9.039 6.77 1 98.19 373 ALA A C 1
ATOM 3066 O O . ALA A 1 373 ? -3.395 -8.672 6.289 1 98.19 373 ALA A O 1
ATOM 3067 N N . ASN A 1 374 ? -1.565 -8.25 7.547 1 96.25 374 ASN A N 1
ATOM 3068 C CA . ASN A 1 374 ? -1.991 -6.91 7.93 1 96.25 374 ASN A CA 1
ATOM 3069 C C . ASN A 1 374 ? -1.572 -5.871 6.895 1 96.25 374 ASN A C 1
ATOM 3071 O O . ASN A 1 374 ? -1.981 -4.711 6.973 1 96.25 374 ASN A O 1
ATOM 3075 N N . GLN A 1 375 ? -0.786 -6.242 5.938 1 97.5 375 GLN A N 1
ATOM 3076 C CA . GLN A 1 375 ? -0.258 -5.324 4.934 1 97.5 375 GLN A CA 1
ATOM 3077 C C . GLN A 1 375 ? -1.026 -5.449 3.621 1 97.5 375 GLN A C 1
ATOM 3079 O O . GLN A 1 375 ? -0.636 -6.211 2.734 1 97.5 375 GLN A O 1
ATOM 3084 N N . PHE A 1 376 ? -2.109 -4.617 3.527 1 97.62 376 PHE A N 1
ATOM 3085 C CA . PHE A 1 376 ? -2.963 -4.66 2.346 1 97.62 376 PHE A CA 1
ATOM 3086 C C . PHE A 1 376 ? -2.35 -3.857 1.205 1 97.62 376 PHE A C 1
ATOM 3088 O O . PHE A 1 376 ? -1.467 -3.027 1.428 1 97.62 376 PHE A O 1
ATOM 3095 N N . THR A 1 377 ? -2.74 -4.199 0.013 1 94.88 377 THR A N 1
ATOM 3096 C CA . THR A 1 377 ? -2.314 -3.498 -1.193 1 94.88 377 THR A CA 1
ATOM 3097 C C . THR A 1 377 ? -3.406 -2.555 -1.685 1 94.88 377 THR A C 1
ATOM 3099 O O . THR A 1 377 ? -4.59 -2.764 -1.403 1 94.88 377 THR A O 1
ATOM 3102 N N . SER A 1 378 ? -2.994 -1.488 -2.352 1 90.94 378 SER A N 1
ATOM 3103 C CA . SER A 1 378 ? -3.922 -0.619 -3.068 1 90.94 378 SER A CA 1
ATOM 3104 C C . SER A 1 378 ? -4.09 -1.067 -4.516 1 90.94 378 SER A C 1
ATOM 3106 O O . SER A 1 378 ? -3.189 -1.684 -5.09 1 90.94 378 SER A O 1
ATOM 3108 N N . THR A 1 379 ? -5.227 -0.712 -5.043 1 88.06 379 THR A N 1
ATOM 3109 C CA . THR A 1 379 ? -5.449 -1.055 -6.441 1 88.06 379 THR A CA 1
ATOM 3110 C C . THR A 1 379 ? -4.457 -0.329 -7.344 1 88.06 379 THR A C 1
ATOM 3112 O O . THR A 1 379 ? -4.344 0.897 -7.293 1 88.06 379 THR A O 1
ATOM 3115 N N . PRO A 1 380 ? -3.748 -1.077 -8.07 1 83.56 380 PRO A N 1
ATOM 3116 C CA . PRO A 1 380 ? -2.826 -0.405 -8.992 1 83.56 380 PRO A CA 1
ATOM 3117 C C . PRO A 1 380 ? -3.549 0.403 -10.062 1 83.56 380 PRO A C 1
ATOM 3119 O O . PRO A 1 380 ? -4.613 -0.003 -10.531 1 83.56 380 PRO A O 1
ATOM 3122 N N . LEU A 1 381 ? -2.943 1.452 -10.484 1 80.5 381 LEU A N 1
ATOM 3123 C CA . LEU A 1 381 ? -3.486 2.246 -11.578 1 80.5 381 LEU A CA 1
ATOM 3124 C C . LEU A 1 381 ? -3.209 1.578 -12.922 1 80.5 381 LEU A C 1
ATOM 3126 O O . LEU A 1 381 ? -2.146 0.983 -13.117 1 80.5 381 LEU A O 1
ATOM 3130 N N . LEU A 1 382 ? -4.199 1.673 -13.789 1 84.56 382 LEU A N 1
ATOM 3131 C CA . LEU A 1 382 ? -4.004 1.197 -15.156 1 84.56 382 LEU A CA 1
ATOM 3132 C C . LEU A 1 382 ? -3.379 2.283 -16.031 1 84.56 382 LEU A C 1
ATOM 3134 O O . LEU A 1 382 ? -3.734 3.459 -15.914 1 84.56 382 LEU A O 1
ATOM 3138 N N . PRO A 1 383 ? -2.447 1.893 -16.891 1 82.69 383 PRO A N 1
ATOM 3139 C CA . PRO A 1 383 ? -1.908 2.889 -17.812 1 82.69 383 PRO A CA 1
ATOM 3140 C C . PRO A 1 383 ? -2.955 3.404 -18.797 1 82.69 383 PRO A C 1
ATOM 3142 O O . PRO A 1 383 ? -4.004 2.781 -18.969 1 82.69 383 PRO A O 1
ATOM 3145 N N . PRO A 1 384 ? -2.68 4.535 -19.406 1 81.38 384 PRO A N 1
ATOM 3146 C CA . PRO A 1 384 ? -3.621 5.137 -20.344 1 81.38 384 PRO A CA 1
ATOM 3147 C C . PRO A 1 384 ? -3.951 4.215 -21.516 1 81.38 384 PRO A C 1
ATOM 3149 O O . PRO A 1 384 ? -5 4.363 -22.156 1 81.38 384 PRO A O 1
ATOM 3152 N N . SER A 1 385 ? -3.158 3.234 -21.812 1 83.81 385 SER A N 1
ATOM 3153 C CA . SER A 1 385 ? -3.359 2.318 -22.922 1 83.81 385 SER A CA 1
ATOM 3154 C C . SER A 1 385 ? -4.645 1.517 -22.766 1 83.81 385 SER A C 1
ATOM 3156 O O . SER A 1 385 ? -5.18 0.977 -23.734 1 83.81 385 SER A O 1
ATOM 3158 N N . PHE A 1 386 ? -5.207 1.435 -21.594 1 87.31 386 PHE A N 1
ATOM 3159 C CA . PHE A 1 386 ? -6.41 0.65 -21.328 1 87.31 386 PHE A CA 1
ATOM 3160 C C . PHE A 1 386 ? -7.656 1.396 -21.781 1 87.31 386 PHE A C 1
ATOM 3162 O O . PHE A 1 386 ? -8.75 0.835 -21.797 1 87.31 386 PHE A O 1
ATOM 3169 N N . GLU A 1 387 ? -7.387 2.627 -22.156 1 82.94 387 GLU A N 1
ATOM 3170 C CA . GLU A 1 387 ? -8.484 3.371 -22.75 1 82.94 387 GLU A CA 1
ATOM 3171 C C . GLU A 1 387 ? -8.719 2.941 -24.203 1 82.94 387 GLU A C 1
ATOM 3173 O O . GLU A 1 387 ? -9.781 3.197 -24.766 1 82.94 387 GLU A O 1
ATOM 3178 N N . GLU A 1 388 ? -7.723 2.234 -24.75 1 86.12 388 GLU A N 1
ATOM 3179 C CA . GLU A 1 388 ? -7.848 1.702 -26.109 1 86.12 388 GLU A CA 1
ATOM 3180 C C . GLU A 1 388 ? -8.453 0.301 -26.094 1 86.12 388 GLU A C 1
ATOM 3182 O O . GLU A 1 388 ? -8.383 -0.401 -25.094 1 86.12 388 GLU A O 1
ATOM 3187 N N . LEU A 1 389 ? -9.008 -0.081 -27.219 1 86.88 389 LEU A N 1
ATOM 3188 C CA . LEU A 1 389 ? -9.602 -1.406 -27.328 1 86.88 389 LEU A CA 1
ATOM 3189 C C . LEU A 1 389 ? -8.539 -2.494 -27.25 1 86.88 389 LEU A C 1
ATOM 3191 O O . LEU A 1 389 ? -7.43 -2.32 -27.766 1 86.88 389 LEU A O 1
ATOM 3195 N N . PRO A 1 390 ? -8.93 -3.656 -26.641 1 89.25 390 PRO A N 1
ATOM 3196 C CA . PRO A 1 390 ? -7.984 -4.773 -26.562 1 89.25 390 PRO A CA 1
ATOM 3197 C C . PRO A 1 390 ? -7.637 -5.348 -27.938 1 89.25 390 PRO A C 1
ATOM 3199 O O . PRO A 1 390 ? -8.438 -5.246 -28.859 1 89.25 390 PRO A O 1
ATOM 3202 N N . ILE A 1 391 ? -6.449 -5.836 -28 1 81.69 391 ILE A N 1
ATOM 3203 C CA . ILE A 1 391 ? -6.02 -6.527 -29.219 1 81.69 391 ILE A CA 1
ATOM 3204 C C . ILE A 1 391 ? -6.434 -7.992 -29.141 1 81.69 391 ILE A C 1
ATOM 3206 O O . ILE A 1 391 ? -6.055 -8.711 -28.219 1 81.69 391 ILE A O 1
ATOM 3210 N N . GLU A 1 392 ? -7.219 -8.461 -30.141 1 76.94 392 GLU A N 1
ATOM 3211 C CA . GLU A 1 392 ? -7.754 -9.82 -30.141 1 76.94 392 GLU A CA 1
ATOM 3212 C C . GLU A 1 392 ? -6.746 -10.805 -30.734 1 76.94 392 GLU A C 1
ATOM 3214 O O . GLU A 1 392 ? -6.004 -10.461 -31.656 1 76.94 392 GLU A O 1
ATOM 3219 N N . MET B 1 1 ? 24.172 14.273 18.547 1 92.31 1 MET B N 1
ATOM 3220 C CA . MET B 1 1 ? 24.047 13.859 17.156 1 92.31 1 MET B CA 1
ATOM 3221 C C . MET B 1 1 ? 22.688 14.219 16.594 1 92.31 1 MET B C 1
ATOM 3223 O O . MET B 1 1 ? 22.594 14.914 15.578 1 92.31 1 MET B O 1
ATOM 3227 N N . ILE B 1 2 ? 21.609 13.938 17.344 1 96.5 2 ILE B N 1
ATOM 3228 C CA . ILE B 1 2 ? 20.266 14.203 16.875 1 96.5 2 ILE B CA 1
ATOM 3229 C C . ILE B 1 2 ? 20.062 15.711 16.703 1 96.5 2 ILE B C 1
ATOM 3231 O O . ILE B 1 2 ? 19.562 16.156 15.664 1 96.5 2 ILE B O 1
ATOM 3235 N N . ASN B 1 3 ? 20.531 16.453 17.656 1 97.25 3 ASN B N 1
ATOM 3236 C CA . ASN B 1 3 ? 20.406 17.891 17.578 1 97.25 3 ASN B CA 1
ATOM 3237 C C . ASN B 1 3 ? 21.156 18.453 16.375 1 97.25 3 ASN B C 1
ATOM 3239 O O . ASN B 1 3 ? 20.703 19.406 15.734 1 97.25 3 ASN B O 1
ATOM 3243 N N . LYS B 1 4 ? 22.312 17.906 16.141 1 97.62 4 LYS B N 1
ATOM 3244 C CA . LYS B 1 4 ? 23.094 18.344 14.984 1 97.62 4 LYS B CA 1
ATOM 3245 C C . LYS B 1 4 ? 22.344 18.109 13.688 1 97.62 4 LYS B C 1
ATOM 3247 O O . LYS B 1 4 ? 22.359 18.938 12.781 1 97.62 4 LYS B O 1
ATOM 3252 N N . LEU B 1 5 ? 21.672 16.953 13.586 1 98.38 5 LEU B N 1
ATOM 3253 C CA . LEU B 1 5 ? 20.906 16.609 12.391 1 98.38 5 LEU B CA 1
ATOM 3254 C C . LEU B 1 5 ? 19.734 17.562 12.219 1 98.38 5 LEU B C 1
ATOM 3256 O O . LEU B 1 5 ? 19.453 18.031 11.109 1 98.38 5 LEU B O 1
ATOM 3260 N N . LEU B 1 6 ? 19.031 17.922 13.305 1 98.5 6 LEU B N 1
ATOM 3261 C CA . LEU B 1 6 ? 17.859 18.781 13.258 1 98.5 6 LEU B CA 1
ATOM 3262 C C . LEU B 1 6 ? 18.25 20.234 13.023 1 98.5 6 LEU B C 1
ATOM 3264 O O . LEU B 1 6 ? 17.453 21.031 12.523 1 98.5 6 LEU B O 1
ATOM 3268 N N . ASN B 1 7 ? 19.531 20.578 13.359 1 98.25 7 ASN B N 1
ATOM 3269 C CA . ASN B 1 7 ? 20.031 21.938 13.164 1 98.25 7 ASN B CA 1
ATOM 3270 C C . ASN B 1 7 ? 20.641 22.109 11.781 1 98.25 7 ASN B C 1
ATOM 3272 O O . ASN B 1 7 ? 21 23.219 11.391 1 98.25 7 ASN B O 1
ATOM 3276 N N . ASP B 1 8 ? 20.766 21.031 11.047 1 97.69 8 ASP B N 1
ATOM 3277 C CA . ASP B 1 8 ? 21.422 21.094 9.75 1 97.69 8 ASP B CA 1
ATOM 3278 C C . ASP B 1 8 ? 20.703 22.047 8.797 1 97.69 8 ASP B C 1
ATOM 3280 O O . ASP B 1 8 ? 19.484 21.969 8.641 1 97.69 8 ASP B O 1
ATOM 3284 N N . ARG B 1 9 ? 21.438 22.953 8.195 1 96.62 9 ARG B N 1
ATOM 3285 C CA . ARG B 1 9 ? 20.859 23.953 7.309 1 96.62 9 ARG B CA 1
ATOM 3286 C C . ARG B 1 9 ? 21.375 23.797 5.879 1 96.62 9 ARG B C 1
ATOM 3288 O O . ARG B 1 9 ? 21.266 24.703 5.062 1 96.62 9 ARG B O 1
ATOM 3295 N N . SER B 1 10 ? 21.906 22.609 5.566 1 96.81 10 SER B N 1
ATOM 3296 C CA . SER B 1 10 ? 22.594 22.359 4.301 1 96.81 10 SER B CA 1
ATOM 3297 C C . SER B 1 10 ? 21.594 22.125 3.172 1 96.81 10 SER B C 1
ATOM 3299 O O . SER B 1 10 ? 21.953 22.188 1.993 1 96.81 10 SER B O 1
ATOM 3301 N N . TYR B 1 11 ? 20.297 21.891 3.545 1 97.75 11 TYR B N 1
ATOM 3302 C CA . TYR B 1 11 ? 19.344 21.516 2.51 1 97.75 11 TYR B CA 1
ATOM 3303 C C . TYR B 1 11 ? 18.109 22.406 2.553 1 97.75 11 TYR B C 1
ATOM 3305 O O . TYR B 1 11 ? 17.672 22.812 3.631 1 97.75 11 TYR B O 1
ATOM 3313 N N . HIS B 1 12 ? 17.594 22.688 1.358 1 97.06 12 HIS B N 1
ATOM 3314 C CA . HIS B 1 12 ? 16.344 23.422 1.219 1 97.06 12 HIS B CA 1
ATOM 3315 C C . HIS B 1 12 ? 15.156 22.609 1.734 1 97.06 12 HIS B C 1
ATOM 3317 O O . HIS B 1 12 ? 15.234 21.375 1.82 1 97.06 12 HIS B O 1
ATOM 3323 N N . ILE B 1 13 ? 14.094 23.25 2.062 1 97.88 13 ILE B N 1
ATOM 3324 C CA . ILE B 1 13 ? 12.922 22.641 2.678 1 97.88 13 ILE B CA 1
ATOM 3325 C C . ILE B 1 13 ? 12.164 21.812 1.64 1 97.88 13 ILE B C 1
ATOM 3327 O O . ILE B 1 13 ? 11.352 20.953 1.991 1 97.88 13 ILE B O 1
ATOM 3331 N N . GLU B 1 14 ? 12.375 22.047 0.298 1 96.81 14 GLU B N 1
ATOM 3332 C CA . GLU B 1 14 ? 11.797 21.312 -0.817 1 96.81 14 GLU B CA 1
ATOM 3333 C C . GLU B 1 14 ? 12.867 20.922 -1.837 1 96.81 14 GLU B C 1
ATOM 3335 O O . GLU B 1 14 ? 14 21.406 -1.768 1 96.81 14 GLU B O 1
ATOM 3340 N N . PHE B 1 15 ? 12.57 20.047 -2.723 1 95.94 15 PHE B N 1
ATOM 3341 C CA . PHE B 1 15 ? 13.438 19.672 -3.834 1 95.94 15 PHE B CA 1
ATOM 3342 C C . PHE B 1 15 ? 12.609 19.312 -5.066 1 95.94 15 PHE B C 1
ATOM 3344 O O . PHE B 1 15 ? 11.43 18.969 -4.949 1 95.94 15 PHE B O 1
ATOM 3351 N N . ASN B 1 16 ? 13.188 19.516 -6.219 1 94.12 16 ASN B N 1
ATOM 3352 C CA . ASN B 1 16 ? 12.523 19.297 -7.496 1 94.12 16 ASN B CA 1
ATOM 3353 C C . ASN B 1 16 ? 11.172 20 -7.551 1 94.12 16 ASN B C 1
ATOM 3355 O O . ASN B 1 16 ? 10.148 19.375 -7.828 1 94.12 16 ASN B O 1
ATOM 3359 N N . GLY B 1 17 ? 11.25 21.266 -7.254 1 91.94 17 GLY B N 1
ATOM 3360 C CA . GLY B 1 17 ? 10.023 22.047 -7.227 1 91.94 17 GLY B CA 1
ATOM 3361 C C . GLY B 1 17 ? 9.336 22.031 -5.875 1 91.94 17 GLY B C 1
ATOM 3362 O O . GLY B 1 17 ? 9.812 22.656 -4.922 1 91.94 17 GLY B O 1
ATOM 3363 N N . HIS B 1 18 ? 8.273 21.234 -5.742 1 92.75 18 HIS B N 1
ATOM 3364 C CA . HIS B 1 18 ? 7.465 21.359 -4.531 1 92.75 18 HIS B CA 1
ATOM 3365 C C . HIS B 1 18 ? 7.52 20.078 -3.707 1 92.75 18 HIS B C 1
ATOM 3367 O O . HIS B 1 18 ? 6.785 19.938 -2.725 1 92.75 18 HIS B O 1
ATOM 3373 N N . LEU B 1 19 ? 8.398 19.125 -4.137 1 94.88 19 LEU B N 1
ATOM 3374 C CA . LEU B 1 19 ? 8.547 17.953 -3.283 1 94.88 19 LEU B CA 1
ATOM 3375 C C . LEU B 1 19 ? 9.156 18.328 -1.938 1 94.88 19 LEU B C 1
ATOM 3377 O O . LEU B 1 19 ? 10.156 19.047 -1.887 1 94.88 19 LEU B O 1
ATOM 3381 N N . THR B 1 20 ? 8.641 17.859 -0.867 1 96.62 20 THR B N 1
ATOM 3382 C CA . THR B 1 20 ? 9.055 18.281 0.469 1 96.62 20 THR B CA 1
ATOM 3383 C C . THR B 1 20 ? 10.234 17.438 0.949 1 96.62 20 THR B C 1
ATOM 3385 O O . THR B 1 20 ? 10.297 16.234 0.689 1 96.62 20 THR B O 1
ATOM 3388 N N . ASN B 1 21 ? 11.164 18.062 1.622 1 97.62 21 ASN B N 1
ATOM 3389 C CA . ASN B 1 21 ? 12.242 17.422 2.369 1 97.62 21 ASN B CA 1
ATOM 3390 C C . ASN B 1 21 ? 11.75 16.891 3.709 1 97.62 21 ASN B C 1
ATOM 3392 O O . ASN B 1 21 ? 11.531 17.656 4.648 1 97.62 21 ASN B O 1
ATOM 3396 N N . HIS B 1 22 ? 11.688 15.562 3.824 1 95.94 22 HIS B N 1
ATOM 3397 C CA . HIS B 1 22 ? 11.078 14.906 4.98 1 95.94 22 HIS B CA 1
ATOM 3398 C C . HIS B 1 22 ? 12.133 14.531 6.016 1 95.94 22 HIS B C 1
ATOM 3400 O O . HIS B 1 22 ? 11.805 14.016 7.086 1 95.94 22 HIS B O 1
ATOM 3406 N N . VAL B 1 23 ? 13.344 14.758 5.785 1 97.69 23 VAL B N 1
ATOM 3407 C CA . VAL B 1 23 ? 14.398 14.031 6.477 1 97.69 23 VAL B CA 1
ATOM 3408 C C . VAL B 1 23 ? 14.359 14.344 7.969 1 97.69 23 VAL B C 1
ATOM 3410 O O . VAL B 1 23 ? 14.578 13.461 8.805 1 97.69 23 VAL B O 1
ATOM 3413 N N . LYS B 1 24 ? 14.094 15.539 8.328 1 98.44 24 LYS B N 1
ATOM 3414 C CA . LYS B 1 24 ? 14.078 15.891 9.75 1 98.44 24 LYS B CA 1
ATOM 3415 C C . LYS B 1 24 ? 12.859 15.297 10.445 1 98.44 24 LYS B C 1
ATOM 3417 O O . LYS B 1 24 ? 12.914 14.992 11.641 1 98.44 24 LYS B O 1
ATOM 3422 N N . HIS B 1 25 ? 11.719 15.18 9.703 1 98.5 25 HIS B N 1
ATOM 3423 C CA . HIS B 1 25 ? 10.586 14.445 10.266 1 98.5 25 HIS B CA 1
ATOM 3424 C C . HIS B 1 25 ? 10.977 13.016 10.617 1 98.5 25 HIS B C 1
ATOM 3426 O O . HIS B 1 25 ? 10.594 12.508 11.672 1 98.5 25 HIS B O 1
ATOM 3432 N N . ALA B 1 26 ? 11.742 12.406 9.734 1 97.81 26 ALA B N 1
ATOM 3433 C CA . ALA B 1 26 ? 12.203 11.039 9.984 1 97.81 26 ALA B CA 1
ATOM 3434 C C . ALA B 1 26 ? 13.109 10.984 11.219 1 97.81 26 ALA B C 1
ATOM 3436 O O . ALA B 1 26 ? 13.039 10.031 12 1 97.81 26 ALA B O 1
ATOM 3437 N N . VAL B 1 27 ? 13.953 11.969 11.383 1 98.38 27 VAL B N 1
ATOM 3438 C CA . VAL B 1 27 ? 14.844 12.023 12.539 1 98.38 27 VAL B CA 1
ATOM 3439 C C . VAL B 1 27 ? 14.023 12.047 13.82 1 98.38 27 VAL B C 1
ATOM 3441 O O . VAL B 1 27 ? 14.281 11.266 14.75 1 98.38 27 VAL B O 1
ATOM 3444 N N . ILE B 1 28 ? 13.008 12.891 13.859 1 98.75 28 ILE B N 1
ATOM 3445 C CA . ILE B 1 28 ? 12.148 12.984 15.031 1 98.75 28 ILE B CA 1
ATOM 3446 C C . ILE B 1 28 ? 11.438 11.656 15.258 1 98.75 28 ILE B C 1
ATOM 3448 O O . ILE B 1 28 ? 11.414 11.133 16.375 1 98.75 28 ILE B O 1
ATOM 3452 N N . ALA B 1 29 ? 10.859 11.094 14.195 1 98.69 29 ALA B N 1
ATOM 3453 C CA . ALA B 1 29 ? 10.086 9.859 14.281 1 98.69 29 ALA B CA 1
ATOM 3454 C C . ALA B 1 29 ? 10.945 8.703 14.773 1 98.69 29 ALA B C 1
ATOM 3456 O O . ALA B 1 29 ? 10.578 8.008 15.727 1 98.69 29 ALA B O 1
ATOM 3457 N N . LEU B 1 30 ? 12.117 8.508 14.156 1 98.25 30 LEU B N 1
ATOM 3458 C CA . LEU B 1 30 ? 12.984 7.379 14.492 1 98.25 30 LEU B CA 1
ATOM 3459 C C . LEU B 1 30 ? 13.562 7.531 15.891 1 98.25 30 LEU B C 1
ATOM 3461 O O . LEU B 1 30 ? 13.656 6.555 16.641 1 98.25 30 LEU B O 1
ATOM 3465 N N . HIS B 1 31 ? 13.922 8.742 16.266 1 98.44 31 HIS B N 1
ATOM 3466 C CA . HIS B 1 31 ? 14.398 8.992 17.625 1 98.44 31 HIS B CA 1
ATOM 3467 C C . HIS B 1 31 ? 13.305 8.703 18.656 1 98.44 31 HIS B C 1
ATOM 3469 O O . HIS B 1 31 ? 13.562 8.086 19.688 1 98.44 31 HIS B O 1
ATOM 3475 N N . GLY B 1 32 ? 12.109 9.195 18.328 1 98.25 32 GLY B N 1
ATOM 3476 C CA . GLY B 1 32 ? 10.984 8.961 19.219 1 98.25 32 GLY B CA 1
ATOM 3477 C C . GLY B 1 32 ? 10.625 7.496 19.359 1 98.25 32 GLY B C 1
ATOM 3478 O O . GLY B 1 32 ? 10.008 7.094 20.344 1 98.25 32 GLY B O 1
ATOM 3479 N N . LEU B 1 33 ? 11.016 6.699 18.406 1 98.25 33 LEU B N 1
ATOM 3480 C CA . LEU B 1 33 ? 10.742 5.266 18.422 1 98.25 33 LEU B CA 1
ATOM 3481 C C . LEU B 1 33 ? 11.883 4.5 19.078 1 98.25 33 LEU B C 1
ATOM 3483 O O . LEU B 1 33 ? 11.859 3.27 19.141 1 98.25 33 LEU B O 1
ATOM 3487 N N . GLY B 1 34 ? 12.953 5.199 19.484 1 97.38 34 GLY B N 1
ATOM 3488 C CA . GLY B 1 34 ? 14.023 4.594 20.266 1 97.38 34 GLY B CA 1
ATOM 3489 C C . GLY B 1 34 ? 15.172 4.078 19.422 1 97.38 34 GLY B C 1
ATOM 3490 O O . GLY B 1 34 ? 16 3.299 19.891 1 97.38 34 GLY B O 1
ATOM 3491 N N . ILE B 1 35 ? 15.219 4.492 18.219 1 97.62 35 ILE B N 1
ATOM 3492 C CA . ILE B 1 35 ? 16.281 4.051 17.328 1 97.62 35 ILE B CA 1
ATOM 3493 C C . ILE B 1 35 ? 17.594 4.73 17.719 1 97.62 35 ILE B C 1
ATOM 3495 O O . ILE B 1 35 ? 17.609 5.906 18.109 1 97.62 35 ILE B O 1
ATOM 3499 N N . ASN B 1 36 ? 18.688 4.055 17.562 1 96.62 36 ASN B N 1
ATOM 3500 C CA . ASN B 1 36 ? 20 4.594 17.938 1 96.62 36 ASN B CA 1
ATOM 3501 C C . ASN B 1 36 ? 20.438 5.699 16.969 1 96.62 36 ASN B C 1
ATOM 3503 O O . ASN B 1 36 ? 20.141 5.645 15.781 1 96.62 36 ASN B O 1
ATOM 3507 N N . ALA B 1 37 ? 21.219 6.629 17.484 1 97.44 37 ALA B N 1
ATOM 3508 C CA . ALA B 1 37 ? 21.609 7.848 16.781 1 97.44 37 ALA B CA 1
ATOM 3509 C C . ALA B 1 37 ? 22.422 7.52 15.523 1 97.44 37 ALA B C 1
ATOM 3511 O O . ALA B 1 37 ? 22.312 8.211 14.508 1 97.44 37 ALA B O 1
ATOM 3512 N N . GLY B 1 38 ? 23.234 6.5 15.648 1 97.5 38 GLY B N 1
ATOM 3513 C CA . GLY B 1 38 ? 24.031 6.121 14.492 1 97.5 38 GLY B CA 1
ATOM 3514 C C . GLY B 1 38 ? 23.188 5.691 13.305 1 97.5 38 GLY B C 1
ATOM 3515 O O . GLY B 1 38 ? 23.469 6.09 12.172 1 97.5 38 GLY B O 1
ATOM 3516 N N . ARG B 1 39 ? 22.172 4.918 13.555 1 96.06 39 ARG B N 1
ATOM 3517 C CA . ARG B 1 39 ? 21.281 4.457 12.508 1 96.06 39 ARG B CA 1
ATOM 3518 C C . ARG B 1 39 ? 20.453 5.609 11.938 1 96.06 39 ARG B C 1
ATOM 3520 O O . ARG B 1 39 ? 20.125 5.621 10.75 1 96.06 39 ARG B O 1
ATOM 3527 N N . ILE B 1 40 ? 20.109 6.516 12.82 1 97.75 40 ILE B N 1
ATOM 3528 C CA . ILE B 1 40 ? 19.359 7.684 12.383 1 97.75 40 ILE B CA 1
ATOM 3529 C C . ILE B 1 40 ? 20.219 8.539 11.461 1 97.75 40 ILE B C 1
ATOM 3531 O O . ILE B 1 40 ? 19.75 9.039 10.438 1 97.75 40 ILE B O 1
ATOM 3535 N N . LYS B 1 41 ? 21.484 8.711 11.828 1 97.88 41 LYS B N 1
ATOM 3536 C CA . LYS B 1 41 ? 22.406 9.445 10.977 1 97.88 41 LYS B CA 1
ATOM 3537 C C . LYS B 1 41 ? 22.547 8.781 9.609 1 97.88 41 LYS B C 1
ATOM 3539 O O . LYS B 1 41 ? 22.594 9.453 8.578 1 97.88 41 LYS B O 1
ATOM 3544 N N . ASP B 1 42 ? 22.641 7.445 9.648 1 96.06 42 ASP B N 1
ATOM 3545 C CA . ASP B 1 42 ? 22.703 6.707 8.391 1 96.06 42 ASP B CA 1
ATOM 3546 C C . ASP B 1 42 ? 21.484 6.969 7.527 1 96.06 42 ASP B C 1
ATOM 3548 O O . ASP B 1 42 ? 21.594 7.172 6.316 1 96.06 42 ASP B O 1
ATOM 3552 N N . TYR B 1 43 ? 20.328 6.938 8.125 1 96.06 43 TYR B N 1
ATOM 3553 C CA . TYR B 1 43 ? 19.094 7.23 7.422 1 96.06 43 TYR B CA 1
ATOM 3554 C C . TYR B 1 43 ? 19.141 8.617 6.797 1 96.06 43 TYR B C 1
ATOM 3556 O O . TYR B 1 43 ? 18.812 8.789 5.621 1 96.06 43 TYR B O 1
ATOM 3564 N N . TYR B 1 44 ? 19.547 9.617 7.613 1 97.56 44 TYR B N 1
ATOM 3565 C CA . TYR B 1 44 ? 19.641 11.008 7.176 1 97.56 44 TYR B CA 1
ATOM 3566 C C . TYR B 1 44 ? 20.547 11.133 5.961 1 97.56 44 TYR B C 1
ATOM 3568 O O . TYR B 1 44 ? 20.156 11.719 4.945 1 97.56 44 TYR B O 1
ATOM 3576 N N . ASP B 1 45 ? 21.703 10.539 6.066 1 97.19 45 ASP B N 1
ATOM 3577 C CA . ASP B 1 45 ? 22.719 10.664 5.016 1 97.19 45 ASP B CA 1
ATOM 3578 C C . ASP B 1 45 ? 22.25 9.992 3.729 1 97.19 45 ASP B C 1
ATOM 3580 O O . ASP B 1 45 ? 22.422 10.539 2.637 1 97.19 45 ASP B O 1
ATOM 3584 N N . ASN B 1 46 ? 21.672 8.852 3.848 1 94.88 46 ASN B N 1
ATOM 3585 C CA . ASN B 1 46 ? 21.203 8.117 2.678 1 94.88 46 ASN B CA 1
ATOM 3586 C C . ASN B 1 46 ? 20.047 8.852 1.995 1 94.88 46 ASN B C 1
ATOM 3588 O O . ASN B 1 46 ? 20 8.93 0.766 1 94.88 46 ASN B O 1
ATOM 3592 N N . TYR B 1 47 ? 19.156 9.367 2.795 1 96.31 47 TYR B N 1
ATOM 3593 C CA . TYR B 1 47 ? 18 10.102 2.26 1 96.31 47 TYR B CA 1
ATOM 3594 C C . TYR B 1 47 ? 18.453 11.359 1.531 1 96.31 47 TYR B C 1
ATOM 3596 O O . TYR B 1 47 ? 17.953 11.672 0.448 1 96.31 47 TYR B O 1
ATOM 3604 N N . ALA B 1 48 ? 19.375 12.086 2.17 1 97.44 48 ALA B N 1
ATOM 3605 C CA . ALA B 1 48 ? 19.859 13.328 1.581 1 97.44 48 ALA B CA 1
ATOM 3606 C C . ALA B 1 48 ? 20.516 13.078 0.227 1 97.44 48 ALA B C 1
ATOM 3608 O O . ALA B 1 48 ? 20.391 13.891 -0.693 1 97.44 48 ALA B O 1
ATOM 3609 N N . LYS B 1 49 ? 21.141 11.938 0.13 1 96 49 LYS B N 1
ATOM 3610 C CA . LYS B 1 49 ? 21.859 11.586 -1.094 1 96 49 LYS B CA 1
ATOM 3611 C C . LYS B 1 49 ? 20.891 11.094 -2.172 1 96 49 LYS B C 1
ATOM 3613 O O . LYS B 1 49 ? 21.047 11.43 -3.348 1 96 49 LYS B O 1
ATOM 3618 N N . LEU B 1 50 ? 19.953 10.305 -1.713 1 94.12 50 LEU B N 1
ATOM 3619 C CA . LEU B 1 50 ? 19.031 9.672 -2.654 1 94.12 50 LEU B CA 1
ATOM 3620 C C . LEU B 1 50 ? 17.672 9.398 -2 1 94.12 50 LEU B C 1
ATOM 3622 O O . LEU B 1 50 ? 17.516 8.406 -1.289 1 94.12 50 LEU B O 1
ATOM 3626 N N . THR B 1 51 ? 16.688 10.234 -2.373 1 94.88 51 THR B N 1
ATOM 3627 C CA . THR B 1 51 ? 15.336 10.039 -1.861 1 94.88 51 THR B CA 1
ATOM 3628 C C . THR B 1 51 ? 14.641 8.898 -2.6 1 94.88 51 THR B C 1
ATOM 3630 O O . THR B 1 51 ? 15.125 8.43 -3.629 1 94.88 51 THR B O 1
ATOM 3633 N N . PRO B 1 52 ? 13.508 8.461 -2.141 1 91.5 52 PRO B N 1
ATOM 3634 C CA . PRO B 1 52 ? 12.773 7.398 -2.842 1 91.5 52 PRO B CA 1
ATOM 3635 C C . PRO B 1 52 ? 12.312 7.824 -4.234 1 91.5 52 PRO B C 1
ATOM 3637 O O . PRO B 1 52 ? 11.883 6.984 -5.027 1 91.5 52 PRO B O 1
ATOM 3640 N N . TYR B 1 53 ? 12.461 9.078 -4.531 1 91.38 53 TYR B N 1
ATOM 3641 C CA . TYR B 1 53 ? 12.016 9.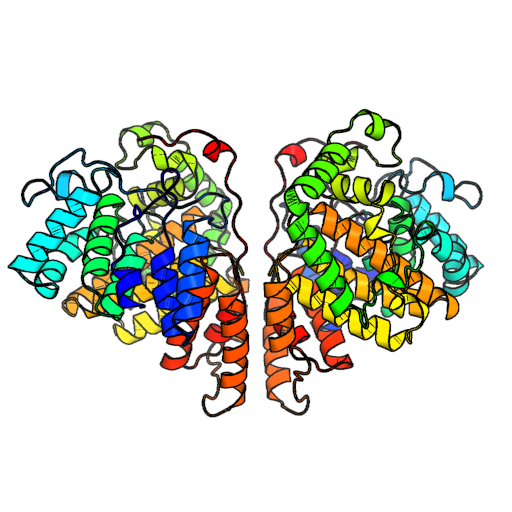594 -5.82 1 91.38 53 TYR B CA 1
ATOM 3642 C C . TYR B 1 53 ? 13.172 9.633 -6.816 1 91.38 53 TYR B C 1
ATOM 3644 O O . TYR B 1 53 ? 13.016 10.141 -7.93 1 91.38 53 TYR B O 1
ATOM 3652 N N . GLY B 1 54 ? 14.336 9.18 -6.367 1 89.06 54 GLY B N 1
ATOM 3653 C CA . GLY B 1 54 ? 15.453 8.977 -7.273 1 89.06 54 GLY B CA 1
ATOM 3654 C C . GLY B 1 54 ? 16.312 10.211 -7.438 1 89.06 54 GLY B C 1
ATOM 3655 O O . GLY B 1 54 ? 17.031 10.344 -8.43 1 89.06 54 GLY B O 1
ATOM 3656 N N . MET B 1 55 ? 16.125 11.102 -6.551 1 92.75 55 MET B N 1
ATOM 3657 C CA . MET B 1 55 ? 16.969 12.297 -6.586 1 92.75 55 MET B CA 1
ATOM 3658 C C . MET B 1 55 ? 17.375 12.727 -5.18 1 92.75 55 MET B C 1
ATOM 3660 O O . MET B 1 55 ? 16.703 12.367 -4.203 1 92.75 55 MET B O 1
ATOM 3664 N N . GLY B 1 56 ? 18.438 13.477 -5.074 1 95.44 56 GLY B N 1
ATOM 3665 C CA . GLY B 1 56 ? 18.906 13.977 -3.791 1 95.44 56 GLY B CA 1
ATOM 3666 C C . GLY B 1 56 ? 18.25 15.289 -3.391 1 95.44 56 GLY B C 1
ATOM 3667 O O . GLY B 1 56 ? 17.531 15.891 -4.184 1 95.44 56 GLY B O 1
ATOM 3668 N N . LEU B 1 57 ? 18.516 15.672 -2.104 1 97.69 57 LEU B N 1
ATOM 3669 C CA . LEU B 1 57 ? 18.016 16.953 -1.61 1 97.69 57 LEU B CA 1
ATOM 3670 C C . LEU B 1 57 ? 18.797 18.109 -2.24 1 97.69 57 LEU B C 1
ATOM 3672 O O . LEU B 1 57 ? 19.891 17.922 -2.75 1 97.69 57 LEU B O 1
ATOM 3676 N N . GLU B 1 58 ? 18.219 19.281 -2.271 1 96.75 58 GLU B N 1
ATOM 3677 C CA . GLU B 1 58 ? 18.797 20.453 -2.912 1 96.75 58 GLU B CA 1
ATOM 3678 C C . GLU B 1 58 ? 19.391 21.422 -1.88 1 96.75 58 GLU B C 1
ATOM 3680 O O . GLU B 1 58 ? 18.906 21.469 -0.741 1 96.75 58 GLU B O 1
ATOM 3685 N N . SER B 1 59 ? 20.375 22.156 -2.299 1 95.56 59 SER B N 1
ATOM 3686 C CA . SER B 1 59 ? 20.938 23.219 -1.477 1 95.56 59 SER B CA 1
ATOM 3687 C C . SER B 1 59 ? 19.953 24.359 -1.29 1 95.56 59 SER B C 1
ATOM 3689 O O . SER B 1 59 ? 19.031 24.516 -2.084 1 95.56 59 SER B O 1
ATOM 3691 N N . PRO B 1 60 ? 20.141 25.094 -0.19 1 94.19 60 PRO B N 1
ATOM 3692 C CA . PRO B 1 60 ? 19.266 26.25 0.018 1 94.19 60 PRO B CA 1
ATOM 3693 C C . PRO B 1 60 ? 19.25 27.203 -1.181 1 94.19 60 PRO B C 1
ATOM 3695 O O . PRO B 1 60 ? 20.281 27.406 -1.831 1 94.19 60 PRO B O 1
ATOM 3698 N N . LYS B 1 61 ? 18.094 27.719 -1.45 1 89.75 61 LYS B N 1
ATOM 3699 C CA . LYS B 1 61 ? 17.922 28.625 -2.586 1 89.75 61 LYS B CA 1
ATOM 3700 C C . LYS B 1 61 ? 18.219 30.062 -2.188 1 89.75 61 LYS B C 1
ATOM 3702 O O . LYS B 1 61 ? 18.094 30.422 -1.015 1 89.75 61 LYS B O 1
ATOM 3707 N N . THR B 1 62 ? 18.547 30.797 -3.201 1 79.19 62 THR B N 1
ATOM 3708 C CA . THR B 1 62 ? 18.906 32.188 -3 1 79.19 62 THR B CA 1
ATOM 3709 C C . THR B 1 62 ? 17.688 33.031 -2.615 1 79.19 62 THR B C 1
ATOM 3711 O O . THR B 1 62 ? 16.594 32.781 -3.1 1 79.19 62 THR B O 1
ATOM 3714 N N . LEU B 1 63 ? 17.969 34.031 -1.865 1 81.56 63 LEU B N 1
ATOM 3715 C CA . LEU B 1 63 ? 16.953 34.969 -1.396 1 81.56 63 LEU B CA 1
ATOM 3716 C C . LEU B 1 63 ? 16.547 35.938 -2.504 1 81.56 63 LEU B C 1
ATOM 3718 O O . LEU B 1 63 ? 17.406 36.531 -3.168 1 81.56 63 LEU B O 1
ATOM 3722 N N . LYS B 1 64 ? 15.328 36.031 -2.838 1 88.31 64 LYS B N 1
ATOM 3723 C CA . LYS B 1 64 ? 14.875 36.969 -3.848 1 88.31 64 LYS B CA 1
ATOM 3724 C C . LYS B 1 64 ? 14.359 38.25 -3.205 1 88.31 64 LYS B C 1
ATOM 3726 O O . LYS B 1 64 ? 14.586 39.344 -3.727 1 88.31 64 LYS B O 1
ATOM 3731 N N . HIS B 1 65 ? 13.68 38.031 -2.047 1 93.88 65 HIS B N 1
ATOM 3732 C CA . HIS B 1 65 ? 13.094 39.188 -1.344 1 93.88 65 HIS B CA 1
ATOM 3733 C C . HIS B 1 65 ? 13.469 39.156 0.134 1 93.88 65 HIS B C 1
ATOM 3735 O O . HIS B 1 65 ? 13.562 38.094 0.744 1 93.88 65 HIS B O 1
ATOM 3741 N N . VAL B 1 66 ? 13.633 40.344 0.651 1 95.31 66 VAL B N 1
ATOM 3742 C CA . VAL B 1 66 ? 13.781 40.5 2.098 1 95.31 66 VAL B CA 1
ATOM 3743 C C . VAL B 1 66 ? 12.398 40.531 2.754 1 95.31 66 VAL B C 1
ATOM 3745 O O . VAL B 1 66 ? 11.508 41.25 2.295 1 95.31 66 VAL B O 1
ATOM 3748 N N . ILE B 1 67 ? 12.227 39.75 3.814 1 96.75 67 ILE B N 1
ATOM 3749 C CA . ILE B 1 67 ? 10.953 39.688 4.516 1 96.75 67 ILE B CA 1
ATOM 3750 C C . ILE B 1 67 ? 11.07 40.375 5.875 1 96.75 67 ILE B C 1
ATOM 3752 O O . ILE B 1 67 ? 12.039 40.156 6.609 1 96.75 67 ILE B O 1
ATOM 3756 N N . ASP B 1 68 ? 10.148 41.25 6.168 1 96.44 68 ASP B N 1
ATOM 3757 C CA . ASP B 1 68 ? 10.086 41.938 7.449 1 96.44 68 ASP B CA 1
ATOM 3758 C C . ASP B 1 68 ? 8.648 42.062 7.938 1 96.44 68 ASP B C 1
ATOM 3760 O O . ASP B 1 68 ? 7.734 41.469 7.375 1 96.44 68 ASP B O 1
ATOM 3764 N N . ARG B 1 69 ? 8.5 42.812 9 1 95.62 69 ARG B N 1
ATOM 3765 C CA . ARG B 1 69 ? 7.207 42.906 9.664 1 95.62 69 ARG B CA 1
ATOM 3766 C C . ARG B 1 69 ? 6.168 43.562 8.742 1 95.62 69 ARG B C 1
ATOM 3768 O O . ARG B 1 69 ? 4.984 43.219 8.812 1 95.62 69 ARG B O 1
ATOM 3775 N N . THR B 1 70 ? 6.559 44.312 7.836 1 96.69 70 THR B N 1
ATOM 3776 C CA . THR B 1 70 ? 5.633 45.125 7.031 1 96.69 70 THR B CA 1
ATOM 3777 C C . THR B 1 70 ? 5.184 44.344 5.801 1 96.69 70 THR B C 1
ATOM 3779 O O . THR B 1 70 ? 4.137 44.625 5.223 1 96.69 70 THR B O 1
ATOM 3782 N N . ASN B 1 71 ? 5.953 43.281 5.449 1 96.62 71 ASN B N 1
ATOM 3783 C CA . ASN B 1 71 ? 5.621 42.688 4.16 1 96.62 71 ASN B CA 1
ATOM 3784 C C . ASN B 1 71 ? 5.477 41.156 4.254 1 96.62 71 ASN B C 1
ATOM 3786 O O . ASN B 1 71 ? 5.156 40.5 3.268 1 96.62 71 ASN B O 1
ATOM 3790 N N . TRP B 1 72 ? 5.66 40.562 5.457 1 97 72 TRP B N 1
ATOM 3791 C CA . TRP B 1 72 ? 5.664 39.125 5.57 1 97 72 TRP B CA 1
ATOM 3792 C C . TRP B 1 72 ? 4.34 38.531 5.094 1 97 72 TRP B C 1
ATOM 3794 O O . TRP B 1 72 ? 4.312 37.438 4.5 1 97 72 TRP B O 1
ATOM 3804 N N . GLN B 1 73 ? 3.213 39.219 5.223 1 96.5 73 GLN B N 1
ATOM 3805 C CA . GLN B 1 73 ? 1.902 38.719 4.828 1 96.5 73 GLN B CA 1
ATOM 3806 C C . GLN B 1 73 ? 1.717 38.781 3.316 1 96.5 73 GLN B C 1
ATOM 3808 O O . GLN B 1 73 ? 0.995 37.969 2.732 1 96.5 73 GLN B O 1
ATOM 3813 N N . HIS B 1 74 ? 2.402 39.75 2.697 1 94.62 74 HIS B N 1
ATOM 3814 C CA . HIS B 1 74 ? 2.311 39.906 1.252 1 94.62 74 HIS B CA 1
ATOM 3815 C C . HIS B 1 74 ? 2.859 38.688 0.514 1 94.62 74 HIS B C 1
ATOM 3817 O O . HIS B 1 74 ? 2.383 38.344 -0.572 1 94.62 74 HIS B O 1
ATOM 3823 N N . PHE B 1 75 ? 3.744 38 1.093 1 94.12 75 PHE B N 1
ATOM 3824 C CA . PHE B 1 75 ? 4.445 36.906 0.393 1 94.12 75 PHE B CA 1
ATOM 3825 C C . PHE B 1 75 ? 3.898 35.562 0.802 1 94.12 75 PHE B C 1
ATOM 3827 O O . PHE B 1 75 ? 4.41 34.531 0.372 1 94.12 75 PHE B O 1
ATOM 3834 N N . LEU B 1 76 ? 2.848 35.562 1.592 1 95.44 76 LEU B N 1
ATOM 3835 C CA . LEU B 1 76 ? 2.256 34.281 2.012 1 95.44 76 LEU B CA 1
ATOM 3836 C C . LEU B 1 76 ? 1.844 33.438 0.804 1 95.44 76 LEU B C 1
ATOM 3838 O O . LEU B 1 76 ? 1.117 33.938 -0.069 1 95.44 76 LEU B O 1
ATOM 3842 N N . GLY B 1 77 ? 2.373 32.25 0.721 1 93.69 77 GLY B N 1
ATOM 3843 C CA . GLY B 1 77 ? 1.936 31.281 -0.283 1 93.69 77 GLY B CA 1
ATOM 3844 C C . GLY B 1 77 ? 2.539 31.547 -1.652 1 93.69 77 GLY B C 1
ATOM 3845 O O . GLY B 1 77 ? 2.248 30.812 -2.607 1 93.69 77 GLY B O 1
ATOM 3846 N N . LYS B 1 78 ? 3.381 32.531 -1.79 1 91.88 78 LYS B N 1
ATOM 3847 C CA . LYS B 1 78 ? 3.953 32.875 -3.088 1 91.88 78 LYS B CA 1
ATOM 3848 C C . LYS B 1 78 ? 5.125 31.953 -3.436 1 91.88 78 LYS B C 1
ATOM 3850 O O . LYS B 1 78 ? 5.66 32 -4.543 1 91.88 78 LYS B O 1
ATOM 3855 N N . ARG B 1 79 ? 5.531 31.125 -2.463 1 92.81 79 ARG B N 1
ATOM 3856 C CA . ARG B 1 79 ? 6.582 30.125 -2.643 1 92.81 79 ARG B CA 1
ATOM 3857 C C . ARG B 1 79 ? 7.883 30.781 -3.102 1 92.81 79 ARG B C 1
ATOM 3859 O O . ARG B 1 79 ? 8.492 30.344 -4.074 1 92.81 79 ARG B O 1
ATOM 3866 N N . THR B 1 80 ? 8.156 31.828 -2.467 1 92.25 80 THR B N 1
ATOM 3867 C CA . THR B 1 80 ? 9.398 32.562 -2.705 1 92.25 80 THR B CA 1
ATOM 3868 C C . THR B 1 80 ? 10.062 32.938 -1.387 1 92.25 80 THR B C 1
ATOM 3870 O O . THR B 1 80 ? 9.391 33.062 -0.358 1 92.25 80 THR B O 1
ATOM 3873 N N . SER B 1 81 ? 11.359 32.969 -1.354 1 93.5 81 SER B N 1
ATOM 3874 C CA . SER B 1 81 ? 12.164 33.562 -0.291 1 93.5 81 SER B CA 1
ATOM 3875 C C . SER B 1 81 ? 11.969 32.844 1.028 1 93.5 81 SER B C 1
ATOM 3877 O O . SER B 1 81 ? 11.719 33.469 2.064 1 93.5 81 SER B O 1
ATOM 3879 N N . TYR B 1 82 ? 12.016 31.547 0.93 1 96.5 82 TYR B N 1
ATOM 3880 C CA . TYR B 1 82 ? 11.914 30.703 2.113 1 96.5 82 TYR B CA 1
ATOM 3881 C C . TYR B 1 82 ? 12.969 31.062 3.143 1 96.5 82 TYR B C 1
ATOM 3883 O O . TYR B 1 82 ? 12.672 31.219 4.332 1 96.5 82 TYR B O 1
ATOM 3891 N N . SER B 1 83 ? 14.188 31.25 2.717 1 96.12 83 SER B N 1
ATOM 3892 C CA . SER B 1 83 ? 15.281 31.578 3.621 1 96.12 83 SER B CA 1
ATOM 3893 C C . SER B 1 83 ? 15.047 32.938 4.305 1 96.12 83 SER B C 1
ATOM 3895 O O . SER B 1 83 ? 15.438 33.125 5.461 1 96.12 83 SER B O 1
ATOM 3897 N N . SER B 1 84 ? 14.445 33.812 3.59 1 97.12 84 SER B N 1
ATOM 3898 C CA . SER B 1 84 ? 14.117 35.125 4.184 1 97.12 84 SER B CA 1
ATOM 3899 C C . SER B 1 84 ? 13.078 34.969 5.289 1 97.12 84 SER B C 1
ATOM 3901 O O . SER B 1 84 ? 13.125 35.688 6.289 1 97.12 84 SER B O 1
ATOM 3903 N N . TYR B 1 85 ? 12.125 34.125 5.082 1 98.06 85 TYR B N 1
ATOM 3904 C CA . TYR B 1 85 ? 11.164 33.844 6.141 1 98.06 85 TYR B CA 1
ATOM 3905 C C . TYR B 1 85 ? 11.859 33.25 7.367 1 98.06 85 TYR B C 1
ATOM 3907 O O . TYR B 1 85 ? 11.531 33.625 8.5 1 98.06 85 TYR B O 1
ATOM 3915 N N . CYS B 1 86 ? 12.828 32.375 7.129 1 97.88 86 CYS B N 1
ATOM 3916 C CA . CYS B 1 86 ? 13.586 31.812 8.242 1 97.88 86 CYS B CA 1
ATOM 3917 C C . CYS B 1 86 ? 14.305 32.906 9.016 1 97.88 86 CYS B C 1
ATOM 3919 O O . CYS B 1 86 ? 14.242 32.938 10.242 1 97.88 86 CYS B O 1
ATOM 3921 N N . ASP B 1 87 ? 14.969 33.75 8.242 1 97.19 87 ASP B N 1
ATOM 3922 C CA . ASP B 1 87 ? 15.688 34.844 8.875 1 97.19 87 ASP B CA 1
ATOM 3923 C C . ASP B 1 87 ? 14.742 35.719 9.688 1 97.19 87 ASP B C 1
ATOM 3925 O O . ASP B 1 87 ? 15.062 36.125 10.812 1 97.19 87 ASP B O 1
ATOM 3929 N N . TYR B 1 88 ? 13.68 36.031 9.141 1 98.12 88 TYR B N 1
ATOM 3930 C CA . TYR B 1 88 ? 12.695 36.906 9.773 1 98.12 88 TYR B CA 1
ATOM 3931 C C . TYR B 1 88 ? 12.195 36.312 11.078 1 98.12 88 TYR B C 1
ATOM 3933 O O . TYR B 1 88 ? 12.211 36.969 12.117 1 98.12 88 TYR B O 1
ATOM 3941 N N . PHE B 1 89 ? 11.719 35.031 11.062 1 98.62 89 PHE B N 1
ATOM 3942 C CA . PHE B 1 89 ? 11.172 34.406 12.258 1 98.62 89 PHE B CA 1
ATOM 3943 C C . PHE B 1 89 ? 12.266 34.188 13.297 1 98.62 89 PHE B C 1
ATOM 3945 O O . PHE B 1 89 ? 12.008 34.219 14.5 1 98.62 89 PHE B O 1
ATOM 3952 N N . GLU B 1 90 ? 13.492 33.844 12.797 1 98.25 90 GLU B N 1
ATOM 3953 C CA . GLU B 1 90 ? 14.602 33.75 13.734 1 98.25 90 GLU B CA 1
ATOM 3954 C C . GLU B 1 90 ? 14.797 35.031 14.523 1 98.25 90 GLU B C 1
ATOM 3956 O O . GLU B 1 90 ? 14.984 35 15.742 1 98.25 90 GLU B O 1
ATOM 3961 N N . GLU B 1 91 ? 14.75 36.125 13.859 1 98.31 91 GLU B N 1
ATOM 3962 C CA . GLU B 1 91 ? 14.898 37.438 14.516 1 98.31 91 GLU B CA 1
ATOM 3963 C C . GLU B 1 91 ? 13.727 37.719 15.445 1 98.31 91 GLU B C 1
ATOM 3965 O O . GLU B 1 91 ? 13.922 38.25 16.547 1 98.31 91 GLU B O 1
ATOM 3970 N N . GLU B 1 92 ? 12.547 37.469 14.984 1 98.5 92 GLU B N 1
ATOM 3971 C CA . GLU B 1 92 ? 11.367 37.656 15.82 1 98.5 92 GLU B CA 1
ATOM 3972 C C . GLU B 1 92 ? 11.461 36.844 17.109 1 98.5 92 GLU B C 1
ATOM 3974 O O . GLU B 1 92 ? 11.133 37.375 18.188 1 98.5 92 GLU B O 1
ATOM 3979 N N . ILE B 1 93 ? 11.906 35.625 17 1 98.56 93 ILE B N 1
ATOM 3980 C CA . ILE B 1 93 ? 11.984 34.75 18.156 1 98.56 93 ILE B CA 1
ATOM 3981 C C . ILE B 1 93 ? 13.086 35.219 19.109 1 98.56 93 ILE B C 1
ATOM 3983 O O . ILE B 1 93 ? 12.938 35.156 20.328 1 98.56 93 ILE B O 1
ATOM 3987 N N . LYS B 1 94 ? 14.172 35.688 18.547 1 98.19 94 LYS B N 1
ATOM 3988 C CA . LYS B 1 94 ? 15.242 36.25 19.359 1 98.19 94 LYS B CA 1
ATOM 3989 C C . LYS B 1 94 ? 14.734 37.438 20.188 1 98.19 94 LYS B C 1
ATOM 3991 O O . LYS B 1 94 ? 15.102 37.594 21.344 1 98.19 94 LYS B O 1
ATOM 3996 N N . LYS B 1 95 ? 13.883 38.156 19.609 1 98.19 95 LYS B N 1
ATOM 3997 C CA . LYS B 1 95 ? 13.398 39.406 20.234 1 98.19 95 LYS B CA 1
ATOM 3998 C C . LYS B 1 95 ? 12.273 39.125 21.219 1 98.19 95 LYS B C 1
ATOM 4000 O O . LYS B 1 95 ? 12.219 39.719 22.297 1 98.19 95 LYS B O 1
ATOM 4005 N N . LYS B 1 96 ? 11.391 38.219 20.844 1 97.88 96 LYS B N 1
ATOM 4006 C CA . LYS B 1 96 ? 10.125 38.125 21.578 1 97.88 96 LYS B CA 1
ATOM 4007 C C . LYS B 1 96 ? 10.008 36.781 22.297 1 97.88 96 LYS B C 1
ATOM 4009 O O . LYS B 1 96 ? 9.203 36.625 23.234 1 97.88 96 LYS B O 1
ATOM 4014 N N . GLY B 1 97 ? 10.781 35.812 21.844 1 98 97 GLY B N 1
ATOM 4015 C CA . GLY B 1 97 ? 10.602 34.469 22.328 1 98 97 GLY B CA 1
ATOM 4016 C C . GLY B 1 97 ? 9.625 33.656 21.5 1 98 97 GLY B C 1
ATOM 4017 O O . GLY B 1 97 ? 8.766 34.219 20.828 1 98 97 GLY B O 1
ATOM 4018 N N . ILE B 1 98 ? 9.656 32.312 21.578 1 98.19 98 ILE B N 1
ATOM 4019 C CA . ILE B 1 98 ? 8.883 31.406 20.75 1 98.19 98 ILE B CA 1
ATOM 4020 C C . ILE B 1 98 ? 7.395 31.562 21.047 1 98.19 98 ILE B C 1
ATOM 4022 O O . ILE B 1 98 ? 6.582 31.688 20.125 1 98.19 98 ILE B O 1
ATOM 4026 N N . GLU B 1 99 ? 7 31.609 22.281 1 97.44 99 GLU B N 1
ATOM 4027 C CA . GLU B 1 99 ? 5.598 31.641 22.688 1 97.44 99 GLU B CA 1
ATOM 4028 C C . GLU B 1 99 ? 4.898 32.875 22.172 1 97.44 99 GLU B C 1
ATOM 4030 O O . GLU B 1 99 ? 3.779 32.812 21.656 1 97.44 99 GLU B O 1
ATOM 4035 N N . GLN B 1 100 ? 5.539 33.969 22.328 1 97.88 100 GLN B N 1
ATOM 4036 C CA . GLN B 1 100 ? 4.953 35.219 21.859 1 97.88 100 GLN B CA 1
ATOM 4037 C C . GLN B 1 100 ? 4.832 35.219 20.344 1 97.88 100 GLN B C 1
ATOM 4039 O O . GLN B 1 100 ? 3.846 35.719 19.797 1 97.88 100 GLN B O 1
ATOM 4044 N N . VAL B 1 101 ? 5.863 34.75 19.688 1 98.56 101 VAL B N 1
ATOM 4045 C CA . VAL B 1 101 ? 5.824 34.688 18.234 1 98.56 101 VAL B CA 1
ATOM 4046 C C . VAL B 1 101 ? 4.676 33.781 17.781 1 98.56 101 VAL B C 1
ATOM 4048 O O . VAL B 1 101 ? 3.941 34.125 16.859 1 98.56 101 VAL B O 1
ATOM 4051 N N . LEU B 1 102 ? 4.488 32.625 18.422 1 98.44 102 LEU B N 1
ATOM 4052 C CA . LEU B 1 102 ? 3.389 31.734 18.078 1 98.44 102 LEU B CA 1
ATOM 4053 C C . LEU B 1 102 ? 2.043 32.438 18.281 1 98.44 102 LEU B C 1
ATOM 4055 O O . LEU B 1 102 ? 1.169 32.344 17.406 1 98.44 102 LEU B O 1
ATOM 4059 N N . GLN B 1 103 ? 1.858 33.094 19.328 1 97.12 103 GLN B N 1
ATOM 4060 C CA . GLN B 1 103 ? 0.608 33.781 19.625 1 97.12 103 GLN B CA 1
ATOM 4061 C C . GLN B 1 103 ? 0.325 34.875 18.578 1 97.12 103 GLN B C 1
ATOM 4063 O O . GLN B 1 103 ? -0.832 35.125 18.234 1 97.12 103 GLN B O 1
ATOM 4068 N N . GLU B 1 104 ? 1.371 35.469 18.125 1 97.38 104 GLU B N 1
ATOM 4069 C CA . GLU B 1 104 ? 1.221 36.594 17.219 1 97.38 104 GLU B CA 1
ATOM 4070 C C . GLU B 1 104 ? 0.992 36.094 15.781 1 97.38 104 GLU B C 1
ATOM 4072 O O . GLU B 1 104 ? 0.225 36.719 15.039 1 97.38 104 GLU B O 1
ATOM 4077 N N . TYR B 1 105 ? 1.643 35.062 15.383 1 98.06 105 TYR B N 1
ATOM 4078 C CA . TYR B 1 105 ? 1.689 34.75 13.961 1 98.06 105 TYR B CA 1
ATOM 4079 C C . TYR B 1 105 ? 0.807 33.562 13.633 1 98.06 105 TYR B C 1
ATOM 4081 O O . TYR B 1 105 ? 0.304 33.438 12.516 1 98.06 105 TYR B O 1
ATOM 4089 N N . MET B 1 106 ? 0.539 32.688 14.57 1 97.69 106 MET B N 1
ATOM 4090 C CA . MET B 1 106 ? -0.154 31.422 14.289 1 97.69 106 MET B CA 1
ATOM 4091 C C . MET B 1 106 ? -1.607 31.672 13.906 1 97.69 106 MET B C 1
ATOM 4093 O O . MET B 1 106 ? -2.16 30.984 13.047 1 97.69 106 MET B O 1
ATOM 4097 N N . PRO B 1 107 ? -2.312 32.656 14.484 1 95.88 107 PRO B N 1
ATOM 4098 C CA . PRO B 1 107 ? -3.686 32.938 14.047 1 95.88 107 PRO B CA 1
ATOM 4099 C C . PRO B 1 107 ? -3.785 33.219 12.555 1 95.88 107 PRO B C 1
ATOM 4101 O O . PRO B 1 107 ? -4.793 32.906 11.922 1 95.88 107 PRO B O 1
ATOM 4104 N N . THR B 1 108 ? -2.717 33.781 12.016 1 96.56 108 THR B N 1
ATOM 4105 C CA . THR B 1 108 ? -2.676 34.031 10.586 1 96.56 108 THR B CA 1
ATOM 4106 C C . THR B 1 108 ? -2.229 32.812 9.812 1 96.56 108 THR B C 1
ATOM 4108 O O . THR B 1 108 ? -2.689 32.562 8.703 1 96.56 108 THR B O 1
ATOM 4111 N N . LEU B 1 109 ? -1.378 31.969 10.398 1 98.12 109 LEU B N 1
ATOM 4112 C CA . LEU B 1 109 ? -0.693 30.922 9.648 1 98.12 109 LEU B CA 1
ATOM 4113 C C . LEU B 1 109 ? -1.478 29.609 9.703 1 98.12 109 LEU B C 1
ATOM 4115 O O . LEU B 1 109 ? -1.521 28.875 8.719 1 98.12 109 LEU B O 1
ATOM 4119 N N . TRP B 1 110 ? -2.143 29.281 10.844 1 97.44 110 TRP B N 1
ATOM 4120 C CA . TRP B 1 110 ? -2.66 27.938 11.008 1 97.44 110 TRP B CA 1
ATOM 4121 C C . TRP B 1 110 ? -3.824 27.672 10.062 1 97.44 110 TRP B C 1
ATOM 4123 O O . TRP B 1 110 ? -4.074 26.531 9.672 1 97.44 110 TRP B O 1
ATOM 4133 N N . PRO B 1 111 ? -4.613 28.734 9.539 1 97.06 111 PRO B N 1
ATOM 4134 C CA . PRO B 1 111 ? -5.629 28.438 8.523 1 97.06 111 PRO B CA 1
ATOM 4135 C C . PRO B 1 111 ? -5.031 27.828 7.254 1 97.06 111 PRO B C 1
ATOM 4137 O O . PRO B 1 111 ? -5.75 27.219 6.465 1 97.06 111 PRO B O 1
ATOM 4140 N N . GLY B 1 112 ? -3.73 28.016 7.043 1 97.38 112 GLY B N 1
ATOM 4141 C CA . GLY B 1 112 ? -3.023 27.453 5.906 1 97.38 112 GLY B CA 1
ATOM 4142 C C . GLY B 1 112 ? -2.402 26.109 6.203 1 97.38 112 GLY B C 1
ATOM 4143 O O . GLY B 1 112 ? -1.507 25.656 5.484 1 97.38 112 GLY B O 1
ATOM 4144 N N . TRP B 1 113 ? -2.91 25.344 7.184 1 98.44 113 TRP B N 1
ATOM 4145 C CA . TRP B 1 113 ? -2.26 24.141 7.703 1 98.44 113 TRP B CA 1
ATOM 4146 C C . TRP B 1 113 ? -2.156 23.078 6.621 1 98.44 113 TRP B C 1
ATOM 4148 O O . TRP B 1 113 ? -1.274 22.219 6.676 1 98.44 113 TRP B O 1
ATOM 4158 N N . ALA B 1 114 ? -2.994 23.125 5.598 1 97.81 114 ALA B N 1
ATOM 4159 C CA . ALA B 1 114 ? -3.043 22.062 4.602 1 97.81 114 ALA B CA 1
ATOM 4160 C C . ALA B 1 114 ? -2.109 22.359 3.43 1 97.81 114 ALA B C 1
ATOM 4162 O O . ALA B 1 114 ? -1.966 21.531 2.518 1 97.81 114 ALA B O 1
ATOM 4163 N N . GLY B 1 115 ? -1.451 23.531 3.443 1 96.06 115 GLY B N 1
ATOM 4164 C CA . GLY B 1 115 ? -0.493 23.859 2.398 1 96.06 115 GLY B CA 1
ATOM 4165 C C . GLY B 1 115 ? 0.639 22.844 2.293 1 96.06 115 GLY B C 1
ATOM 4166 O O . GLY B 1 115 ? 1.003 22.219 3.283 1 96.06 115 GLY B O 1
ATOM 4167 N N . ALA B 1 116 ? 1.186 22.688 1.098 1 95.94 116 ALA B N 1
ATOM 4168 C CA . ALA B 1 116 ? 2.277 21.75 0.828 1 95.94 116 ALA B CA 1
ATOM 4169 C C . ALA B 1 116 ? 1.966 20.375 1.392 1 95.94 116 ALA B C 1
ATOM 4171 O O . ALA B 1 116 ? 2.797 19.766 2.08 1 95.94 116 ALA B O 1
ATOM 4172 N N . LEU B 1 117 ? 0.785 19.953 1.192 1 96.5 117 LEU B N 1
ATOM 4173 C CA . LEU B 1 117 ? 0.319 18.656 1.671 1 96.5 117 LEU B CA 1
ATOM 4174 C C . LEU B 1 117 ? 0.596 18.5 3.162 1 96.5 117 LEU B C 1
ATOM 4176 O O . LEU B 1 117 ? 1.103 17.469 3.596 1 96.5 117 LEU B O 1
ATOM 4180 N N . THR B 1 118 ? 0.431 19.547 3.945 1 98.5 118 THR B N 1
ATOM 4181 C CA . THR B 1 118 ? 0.417 19.625 5.402 1 98.5 118 THR B CA 1
ATOM 4182 C C . THR B 1 118 ? 1.837 19.594 5.961 1 98.5 118 THR B C 1
ATOM 4184 O O . THR B 1 118 ? 2.031 19.609 7.176 1 98.5 118 THR B O 1
ATOM 4187 N N . HIS B 1 119 ? 2.85 19.625 5.121 1 98.62 119 HIS B N 1
ATOM 4188 C CA . HIS B 1 119 ? 4.207 19.391 5.594 1 98.62 119 HIS B CA 1
ATOM 4189 C C . HIS B 1 119 ? 4.707 20.531 6.457 1 98.62 119 HIS B C 1
ATOM 4191 O O . HIS B 1 119 ? 5.465 20.328 7.41 1 98.62 119 HIS B O 1
ATOM 4197 N N . GLY B 1 120 ? 4.367 21.766 6.09 1 98.62 120 GLY B N 1
ATOM 4198 C CA . GLY B 1 120 ? 4.727 22.859 6.973 1 98.62 120 GLY B CA 1
ATOM 4199 C C . GLY B 1 120 ? 4.172 22.703 8.375 1 98.62 120 GLY B C 1
ATOM 4200 O O . GLY B 1 120 ? 4.875 22.953 9.359 1 98.62 120 GLY B O 1
ATOM 4201 N N . THR B 1 121 ? 2.965 22.281 8.445 1 98.81 121 THR B N 1
ATOM 4202 C CA . THR B 1 121 ? 2.283 22.047 9.711 1 98.81 121 THR B CA 1
ATOM 4203 C C . THR B 1 121 ? 2.938 20.906 10.477 1 98.81 121 THR B C 1
ATOM 4205 O O . THR B 1 121 ? 3.178 21.016 11.68 1 98.81 121 THR B O 1
ATOM 4208 N N . ILE B 1 122 ? 3.215 19.828 9.805 1 98.88 122 ILE B N 1
ATOM 4209 C CA . ILE B 1 122 ? 3.885 18.688 10.422 1 98.88 122 ILE B CA 1
ATOM 4210 C C . ILE B 1 122 ? 5.242 19.125 10.969 1 98.88 122 ILE B C 1
ATOM 4212 O O . ILE B 1 122 ? 5.582 18.812 12.117 1 98.88 122 ILE B O 1
ATOM 4216 N N . HIS B 1 123 ? 5.969 19.906 10.188 1 98.88 123 HIS B N 1
ATOM 4217 C CA . HIS B 1 123 ? 7.293 20.375 10.578 1 98.88 123 HIS B CA 1
ATOM 4218 C C . HIS B 1 123 ? 7.223 21.234 11.844 1 98.88 123 HIS B C 1
ATOM 4220 O O . HIS B 1 123 ? 7.965 20.984 12.797 1 98.88 123 HIS B O 1
ATOM 4226 N N . LEU B 1 124 ? 6.328 22.125 11.875 1 98.94 124 LEU B N 1
ATOM 4227 C CA . LEU B 1 124 ? 6.199 23.016 13.023 1 98.94 124 LEU B CA 1
ATOM 4228 C C . LEU B 1 124 ? 5.691 22.25 14.242 1 98.94 124 LEU B C 1
ATOM 4230 O O . LEU B 1 124 ? 6.27 22.359 15.328 1 98.94 124 LEU B O 1
ATOM 4234 N N . GLY B 1 125 ? 4.598 21.531 14.031 1 98.88 125 GLY B N 1
ATOM 4235 C CA . GLY B 1 125 ? 4.008 20.828 15.156 1 98.88 125 GLY B CA 1
ATOM 4236 C C . GLY B 1 125 ? 4.973 19.859 15.828 1 98.88 125 GLY B C 1
ATOM 4237 O O . GLY B 1 125 ? 5.043 19.797 17.062 1 98.88 125 GLY B O 1
ATOM 4238 N N . TRP B 1 126 ? 5.66 19.125 15.031 1 98.81 126 TRP B N 1
ATOM 4239 C CA . TRP B 1 126 ? 6.598 18.156 15.586 1 98.81 126 TRP B CA 1
ATOM 4240 C C . TRP B 1 126 ? 7.793 18.859 16.219 1 98.81 126 TRP B C 1
ATOM 4242 O O . TRP B 1 126 ? 8.328 18.406 17.234 1 98.81 126 TRP B O 1
ATOM 4252 N N . ALA B 1 127 ? 8.234 19.969 15.664 1 98.81 127 ALA B N 1
ATOM 4253 C CA . ALA B 1 127 ? 9.289 20.797 16.266 1 98.81 127 ALA B CA 1
ATOM 4254 C C . ALA B 1 127 ? 8.875 21.297 17.641 1 98.81 127 ALA B C 1
ATOM 4256 O O . ALA B 1 127 ? 9.672 21.266 18.594 1 98.81 127 ALA B O 1
ATOM 4257 N N . LEU B 1 128 ? 7.684 21.75 17.734 1 98.75 128 LEU B N 1
ATOM 4258 C CA . LEU B 1 128 ? 7.168 22.25 19 1 98.75 128 LEU B CA 1
ATOM 4259 C C . LEU B 1 128 ? 7.086 21.141 20.031 1 98.75 128 LEU B C 1
ATOM 4261 O O . LEU B 1 128 ? 7.344 21.375 21.219 1 98.75 128 LEU B O 1
ATOM 4265 N N . ASP B 1 129 ? 6.738 19.984 19.562 1 97.88 129 ASP B N 1
ATOM 4266 C CA . ASP B 1 129 ? 6.617 18.844 20.453 1 97.88 129 ASP B CA 1
ATOM 4267 C C . ASP B 1 129 ? 7.957 18.516 21.109 1 97.88 129 ASP B C 1
ATOM 4269 O O . ASP B 1 129 ? 8 18.141 22.281 1 97.88 129 ASP B O 1
ATOM 4273 N N . ILE B 1 130 ? 9.039 18.656 20.422 1 97.88 130 ILE B N 1
ATOM 4274 C CA . ILE B 1 130 ? 10.336 18.312 20.969 1 97.88 130 ILE B CA 1
ATOM 4275 C C . ILE B 1 130 ? 11.094 19.594 21.344 1 97.88 130 ILE B C 1
ATOM 4277 O O . ILE B 1 130 ? 12.273 19.531 21.703 1 97.88 130 ILE B O 1
ATOM 4281 N N . ASP B 1 131 ? 10.5 20.719 21.172 1 97.75 131 ASP B N 1
ATOM 4282 C CA . ASP B 1 131 ? 11.023 22.031 21.531 1 97.75 131 ASP B CA 1
ATOM 4283 C C . ASP B 1 131 ? 12.352 22.312 20.844 1 97.75 131 ASP B C 1
ATOM 4285 O O . ASP B 1 131 ? 13.336 22.672 21.5 1 97.75 131 ASP B O 1
ATOM 4289 N N . HIS B 1 132 ? 12.391 22.141 19.609 1 98.38 132 HIS B N 1
ATOM 4290 C CA . HIS B 1 132 ? 13.617 22.375 18.844 1 98.38 132 HIS B CA 1
ATOM 4291 C C . HIS B 1 132 ? 13.586 23.719 18.141 1 98.38 132 HIS B C 1
ATOM 4293 O O . HIS B 1 132 ? 12.867 23.891 17.156 1 98.38 132 HIS B O 1
ATOM 4299 N N . PRO B 1 133 ? 14.383 24.672 18.469 1 97.62 133 PRO B N 1
ATOM 4300 C CA . PRO B 1 133 ? 14.25 26.078 18.047 1 97.62 133 PRO B CA 1
ATOM 4301 C C . PRO B 1 133 ? 14.391 26.25 16.531 1 97.62 133 PRO B C 1
ATOM 4303 O O . PRO B 1 133 ? 13.547 26.906 15.906 1 97.62 133 PRO B O 1
ATOM 4306 N N . TRP B 1 134 ? 15.398 25.688 15.961 1 98.31 134 TRP B N 1
ATOM 4307 C CA . TRP B 1 134 ? 15.617 25.906 14.531 1 98.31 134 TRP B CA 1
ATOM 4308 C C . TRP B 1 134 ? 14.477 25.312 13.711 1 98.31 134 TRP B C 1
ATOM 4310 O O . TRP B 1 134 ? 14.008 25.922 12.75 1 98.31 134 TRP B O 1
ATOM 4320 N N . MET B 1 135 ? 14.023 24.141 14.055 1 98.69 135 MET B N 1
ATOM 4321 C CA . MET B 1 135 ? 12.938 23.5 13.32 1 98.69 135 MET B CA 1
ATOM 4322 C C . MET B 1 135 ? 11.641 24.297 13.477 1 98.69 135 MET B C 1
ATOM 4324 O O . MET B 1 135 ? 10.797 24.312 12.578 1 98.69 135 MET B O 1
ATOM 4328 N N . ILE B 1 136 ? 11.5 24.922 14.664 1 98.88 136 ILE B N 1
ATOM 4329 C CA . ILE B 1 136 ? 10.344 25.781 14.852 1 98.88 136 ILE B CA 1
ATOM 4330 C C . ILE B 1 136 ? 10.398 26.938 13.844 1 98.88 136 ILE B C 1
ATOM 4332 O O . ILE B 1 136 ? 9.398 27.25 13.203 1 98.88 136 ILE B O 1
ATOM 4336 N N . ILE B 1 137 ? 11.586 27.516 13.672 1 98.75 137 ILE B N 1
ATOM 4337 C CA . ILE B 1 137 ? 11.789 28.594 12.711 1 98.75 137 ILE B CA 1
ATOM 4338 C C . ILE B 1 137 ? 11.484 28.094 11.305 1 98.75 137 ILE B C 1
ATOM 4340 O O . ILE B 1 137 ? 10.734 28.734 10.562 1 98.75 137 ILE B O 1
ATOM 4344 N N . GLU B 1 138 ? 11.992 26.922 10.945 1 98.75 138 GLU B N 1
ATOM 4345 C CA . GLU B 1 138 ? 11.734 26.328 9.641 1 98.75 138 GLU B CA 1
ATOM 4346 C C . GLU B 1 138 ? 10.242 26.062 9.43 1 98.75 138 GLU B C 1
ATOM 4348 O O . GLU B 1 138 ? 9.711 26.297 8.344 1 98.75 138 GLU B O 1
ATOM 4353 N N . GLY B 1 139 ? 9.594 25.547 10.484 1 98.88 139 GLY B N 1
ATOM 4354 C CA . GLY B 1 139 ? 8.172 25.25 10.406 1 98.88 139 GLY B CA 1
ATOM 4355 C C . GLY B 1 139 ? 7.324 26.484 10.148 1 98.88 139 GLY B C 1
ATOM 4356 O O . GLY B 1 139 ? 6.441 26.469 9.289 1 98.88 139 GLY B O 1
ATOM 4357 N N . LEU B 1 140 ? 7.617 27.547 10.852 1 98.88 140 LEU B N 1
ATOM 4358 C CA . LEU B 1 140 ? 6.914 28.812 10.633 1 98.88 140 LEU B CA 1
ATOM 4359 C C . LEU B 1 140 ? 7.145 29.328 9.211 1 98.88 140 LEU B C 1
ATOM 4361 O O . LEU B 1 140 ? 6.191 29.719 8.531 1 98.88 140 LEU B O 1
ATOM 4365 N N . ALA B 1 141 ? 8.383 29.297 8.812 1 98.62 141 ALA B N 1
ATOM 4366 C CA . ALA B 1 141 ? 8.75 29.75 7.477 1 98.62 141 ALA B CA 1
ATOM 4367 C C . ALA B 1 141 ? 8.055 28.906 6.402 1 98.62 141 ALA B C 1
ATOM 4369 O O . ALA B 1 141 ? 7.566 29.453 5.41 1 98.62 141 ALA B O 1
ATOM 4370 N N . TYR B 1 142 ? 8.016 27.609 6.625 1 98.69 142 TYR B N 1
ATOM 4371 C CA . TYR B 1 142 ? 7.453 26.703 5.625 1 98.69 142 TYR B CA 1
ATOM 4372 C C . TYR B 1 142 ? 5.945 26.891 5.516 1 98.69 142 TYR B C 1
ATOM 4374 O O . TYR B 1 142 ? 5.383 26.844 4.418 1 98.69 142 TYR B O 1
ATOM 4382 N N . MET B 1 143 ? 5.238 27.094 6.66 1 98.56 143 MET B N 1
ATOM 4383 C CA . MET B 1 143 ? 3.805 27.359 6.633 1 98.56 143 MET B CA 1
ATOM 4384 C C . MET B 1 143 ? 3.512 28.656 5.875 1 98.56 143 MET B C 1
ATOM 4386 O O . MET B 1 143 ? 2.549 28.719 5.109 1 98.56 143 MET B O 1
ATOM 4390 N N . ALA B 1 144 ? 4.359 29.641 6.074 1 98 144 ALA B N 1
ATOM 4391 C CA . ALA B 1 144 ? 4.191 30.906 5.355 1 98 144 ALA B CA 1
ATOM 4392 C C . ALA B 1 144 ? 4.477 30.719 3.865 1 98 144 ALA B C 1
ATOM 4394 O O . ALA B 1 144 ? 3.701 31.172 3.02 1 98 144 ALA B O 1
ATOM 4395 N N . PHE B 1 145 ? 5.539 30.047 3.564 1 96.62 145 PHE B N 1
ATOM 4396 C CA . PHE B 1 145 ? 6.039 29.828 2.213 1 96.62 145 PHE B CA 1
ATOM 4397 C C . PHE B 1 145 ? 5.008 29.078 1.373 1 96.62 145 PHE B C 1
ATOM 4399 O O . PHE B 1 145 ? 4.832 29.375 0.189 1 96.62 145 PHE B O 1
ATOM 4406 N N . SER B 1 146 ? 4.273 28.156 1.997 1 96.06 146 SER B N 1
ATOM 4407 C CA . SER B 1 146 ? 3.387 27.25 1.269 1 96.06 146 SER B CA 1
ATOM 4408 C C . SER B 1 146 ? 1.926 27.5 1.635 1 96.06 146 SER B C 1
ATOM 4410 O O . SER B 1 146 ? 1.083 26.609 1.474 1 96.06 146 SER B O 1
ATOM 4412 N N . TYR B 1 147 ? 1.598 28.688 2.043 1 96.12 147 TYR B N 1
ATOM 4413 C CA . TYR B 1 147 ? 0.317 29.062 2.637 1 96.12 147 TYR B CA 1
ATOM 4414 C C . TYR B 1 147 ? -0.812 28.938 1.62 1 96.12 147 TYR B C 1
ATOM 4416 O O . TYR B 1 147 ? -0.745 29.5 0.531 1 96.12 147 TYR B O 1
ATOM 4424 N N . VAL B 1 148 ? -1.783 28.125 1.909 1 95.25 148 VAL B N 1
ATOM 4425 C CA . VAL B 1 148 ? -3.066 28.016 1.222 1 95.25 148 VAL B CA 1
ATOM 4426 C C . VAL B 1 148 ? -4.195 27.906 2.246 1 95.25 148 VAL B C 1
ATOM 4428 O O . VAL B 1 148 ? -4.344 26.875 2.904 1 95.25 148 VAL B O 1
ATOM 4431 N N . PRO B 1 149 ? -5.023 28.906 2.377 1 94.5 149 PRO B N 1
ATOM 4432 C CA . PRO B 1 149 ? -6.023 28.906 3.445 1 94.5 149 PRO B CA 1
ATOM 4433 C C . PRO B 1 149 ? -7.23 28.031 3.119 1 94.5 149 PRO B C 1
ATOM 4435 O O . PRO B 1 149 ? -7.598 27.891 1.949 1 94.5 149 PRO B O 1
ATOM 4438 N N . CYS B 1 150 ? -7.852 27.422 4.176 1 93.25 150 CYS B N 1
ATOM 4439 C CA . CYS B 1 150 ? -9.047 26.609 3.979 1 93.25 150 CYS B CA 1
ATOM 4440 C C . CYS B 1 150 ? -10.305 27.406 4.301 1 93.25 150 CYS B C 1
ATOM 4442 O O . CYS B 1 150 ? -11.422 26.891 4.207 1 93.25 150 CYS B O 1
ATOM 4444 N N . HIS B 1 151 ? -10.203 28.719 4.715 1 93 151 HIS B N 1
ATOM 4445 C CA . HIS B 1 151 ? -11.289 29.672 4.91 1 93 151 HIS B CA 1
ATOM 4446 C C . HIS B 1 151 ? -12.328 29.125 5.887 1 93 151 HIS B C 1
ATOM 4448 O O . HIS B 1 151 ? -13.531 29.156 5.602 1 93 151 HIS B O 1
ATOM 4454 N N . SER B 1 152 ? -11.828 28.609 6.977 1 93.12 152 SER B N 1
ATOM 4455 C CA . SER B 1 152 ? -12.711 28.031 7.988 1 93.12 152 SER B CA 1
ATOM 4456 C C . SER B 1 152 ? -13.633 29.094 8.586 1 93.12 152 SER B C 1
ATOM 4458 O O . SER B 1 152 ? -14.648 28.766 9.203 1 93.12 152 SER B O 1
ATOM 4460 N N . GLU B 1 153 ? -13.32 30.359 8.375 1 93.12 153 GLU B N 1
ATOM 4461 C CA . GLU B 1 153 ? -14.164 31.453 8.867 1 93.12 153 GLU B CA 1
ATOM 4462 C C . GLU B 1 153 ? -15.516 31.469 8.156 1 93.12 153 GLU B C 1
ATOM 4464 O O . GLU B 1 153 ? -16.484 32.031 8.664 1 93.12 153 GLU B O 1
ATOM 4469 N N . SER B 1 154 ? -15.539 30.812 7.035 1 94.25 154 SER B N 1
ATOM 4470 C CA . SER B 1 154 ? -16.781 30.75 6.273 1 94.25 154 SER B CA 1
ATOM 4471 C C . SER B 1 154 ? -17.703 29.656 6.805 1 94.25 154 SER B C 1
ATOM 4473 O O . SER B 1 154 ? -18.859 29.562 6.41 1 94.25 154 SER B O 1
ATOM 4475 N N . ALA B 1 155 ? -17.219 28.875 7.723 1 96.56 155 ALA B N 1
ATOM 4476 C CA . ALA B 1 155 ? -18 27.75 8.242 1 96.56 155 ALA B CA 1
ATOM 4477 C C . ALA B 1 155 ? -18.969 28.203 9.32 1 96.56 155 ALA B C 1
ATOM 4479 O O . ALA B 1 155 ? -18.766 29.25 9.945 1 96.56 155 ALA B O 1
ATOM 4480 N N . PHE B 1 156 ? -20.047 27.5 9.453 1 96.56 156 PHE B N 1
ATOM 4481 C CA . PHE B 1 156 ? -21.047 27.797 10.477 1 96.56 156 PHE B CA 1
ATOM 4482 C C . PHE B 1 156 ? -21.594 26.5 11.078 1 96.56 156 PHE B C 1
ATOM 4484 O O . PHE B 1 156 ? -21.641 25.469 10.414 1 96.56 156 PHE B O 1
ATOM 4491 N N . THR B 1 157 ? -22.016 26.641 12.305 1 96.75 157 THR B N 1
ATOM 4492 C CA . THR B 1 157 ? -22.594 25.484 12.977 1 96.75 157 THR B CA 1
ATOM 4493 C C . THR B 1 157 ? -24.016 25.219 12.477 1 96.75 157 THR B C 1
ATOM 4495 O O . THR B 1 157 ? -24.859 26.125 12.492 1 96.75 157 THR B O 1
ATOM 4498 N N . ASP B 1 158 ? -24.25 24.078 12 1 97.5 158 ASP B N 1
ATOM 4499 C CA . ASP B 1 158 ? -25.578 23.672 11.523 1 97.5 158 ASP B CA 1
ATOM 4500 C C . ASP B 1 158 ? -26.188 22.609 12.438 1 97.5 158 ASP B C 1
ATOM 4502 O O . ASP B 1 158 ? -25.906 21.422 12.281 1 97.5 158 ASP B O 1
ATOM 4506 N N . SER B 1 159 ? -27.109 22.969 13.227 1 93.88 159 SER B N 1
ATOM 4507 C CA . SER B 1 159 ? -27.734 22.094 14.227 1 93.88 159 SER B CA 1
ATOM 4508 C C . SER B 1 159 ? -28.594 21.016 13.562 1 93.88 159 SER B C 1
ATOM 4510 O O . SER B 1 159 ? -28.922 20.016 14.188 1 93.88 159 SER B O 1
ATOM 4512 N N . SER B 1 160 ? -28.859 21.188 12.336 1 95.69 160 SER B N 1
ATOM 4513 C CA . SER B 1 160 ? -29.719 20.219 11.656 1 95.69 160 SER B CA 1
ATOM 4514 C C . SER B 1 160 ? -28.953 18.953 11.289 1 95.69 160 SER B C 1
ATOM 4516 O O . SER B 1 160 ? -29.562 17.938 10.953 1 95.69 160 SER B O 1
ATOM 4518 N N . LEU B 1 161 ? -27.609 18.922 11.273 1 95.75 161 LEU B N 1
ATOM 4519 C CA . LEU B 1 161 ? -26.812 17.75 10.93 1 95.75 161 LEU B CA 1
ATOM 4520 C C . LEU B 1 161 ? -27 16.641 11.961 1 95.75 161 LEU B C 1
ATOM 4522 O O . LEU B 1 161 ? -26.906 15.461 11.625 1 95.75 161 LEU B O 1
ATOM 4526 N N . ASN B 1 162 ? -27.281 16.875 13.25 1 91.56 162 ASN B N 1
ATOM 4527 C CA . ASN B 1 162 ? -27.594 15.953 14.336 1 91.56 162 ASN B CA 1
ATOM 4528 C C . ASN B 1 162 ? -26.484 14.922 14.531 1 91.56 162 ASN B C 1
ATOM 4530 O O . ASN B 1 162 ? -26.766 13.758 14.844 1 91.56 162 ASN B O 1
ATOM 4534 N N . ASP B 1 163 ? -25.234 15.172 14.148 1 96.75 163 ASP B N 1
ATOM 4535 C CA . ASP B 1 163 ? -24.094 14.32 14.43 1 96.75 163 ASP B CA 1
ATOM 4536 C C . ASP B 1 163 ? -23.719 14.359 15.906 1 96.75 163 ASP B C 1
ATOM 4538 O O . ASP B 1 163 ? -23.516 15.438 16.469 1 96.75 163 ASP B O 1
ATOM 4542 N N . LYS B 1 164 ? -23.641 13.219 16.531 1 95.12 164 LYS B N 1
ATOM 4543 C CA . LYS B 1 164 ? -23.344 13.18 17.969 1 95.12 164 LYS B CA 1
ATOM 4544 C C . LYS B 1 164 ? -21.844 13.25 18.219 1 95.12 164 LYS B C 1
ATOM 4546 O O . LYS B 1 164 ? -21.406 13.672 19.297 1 95.12 164 LYS B O 1
ATOM 4551 N N . ASN B 1 165 ? -21.078 12.734 17.297 1 96.44 165 ASN B N 1
ATOM 4552 C CA . ASN B 1 165 ? -19.625 12.68 17.422 1 96.44 165 ASN B CA 1
ATOM 4553 C C . ASN B 1 165 ? -18.953 12.695 16.062 1 96.44 165 ASN B C 1
ATOM 4555 O O . ASN B 1 165 ? -19.609 12.812 15.023 1 96.44 165 ASN B O 1
ATOM 4559 N N . ALA B 1 166 ? -17.672 12.656 16.062 1 97.69 166 ALA B N 1
ATOM 4560 C CA . ALA B 1 166 ? -16.875 12.773 14.844 1 97.69 166 ALA B CA 1
ATOM 4561 C C . ALA B 1 166 ? -17.172 11.617 13.891 1 97.69 166 ALA B C 1
ATOM 4563 O O . ALA B 1 166 ? -17.203 11.805 12.664 1 97.69 166 ALA B O 1
ATOM 4564 N N . PHE B 1 167 ? -17.422 10.398 14.391 1 98.12 167 PHE B N 1
ATOM 4565 C CA . PHE B 1 167 ? -17.719 9.258 13.531 1 98.12 167 PHE B CA 1
ATOM 4566 C C . PHE B 1 167 ? -19.047 9.461 12.805 1 98.12 167 PHE B C 1
ATOM 4568 O O . PHE B 1 167 ? -19.156 9.18 11.609 1 98.12 167 PHE B O 1
ATOM 4575 N N . ASP B 1 168 ? -20.016 9.938 13.547 1 98.25 168 ASP B N 1
ATOM 4576 C CA . ASP B 1 168 ? -21.281 10.234 12.906 1 98.25 168 ASP B CA 1
ATOM 4577 C C . ASP B 1 168 ? -21.109 11.211 11.742 1 98.25 168 ASP B C 1
ATOM 4579 O O . ASP B 1 168 ? -21.766 11.086 10.711 1 98.25 168 ASP B O 1
ATOM 4583 N N . SER B 1 169 ? -20.281 12.156 11.953 1 98.5 169 SER B N 1
ATOM 4584 C CA . SER B 1 169 ? -20.062 13.172 10.938 1 98.5 169 SER B CA 1
ATOM 4585 C C . SER B 1 169 ? -19.422 12.578 9.688 1 98.5 169 SER B C 1
ATOM 4587 O O . SER B 1 169 ? -19.812 12.898 8.562 1 98.5 169 SER B O 1
ATOM 4589 N N . ILE B 1 170 ? -18.391 11.734 9.828 1 98.06 170 ILE B N 1
ATOM 4590 C CA . ILE B 1 170 ? -17.734 11.141 8.672 1 98.06 170 ILE B CA 1
ATOM 4591 C C . ILE B 1 170 ? -18.688 10.188 7.953 1 98.06 170 ILE B C 1
ATOM 4593 O O . ILE B 1 170 ? -18.672 10.086 6.727 1 98.06 170 ILE B O 1
ATOM 4597 N N . LEU B 1 171 ? -19.516 9.453 8.734 1 98.19 171 LEU B N 1
ATOM 4598 C CA . LEU B 1 171 ? -20.516 8.586 8.133 1 98.19 171 LEU B CA 1
ATOM 4599 C C . LEU B 1 171 ? -21.5 9.391 7.281 1 98.19 171 LEU B C 1
ATOM 4601 O O . LEU B 1 171 ? -21.859 8.977 6.176 1 98.19 171 LEU B O 1
ATOM 4605 N N . ARG B 1 172 ? -21.891 10.492 7.797 1 98.12 172 ARG B N 1
ATOM 4606 C CA . ARG B 1 172 ? -22.797 11.367 7.059 1 98.12 172 ARG B CA 1
ATOM 4607 C C . ARG B 1 172 ? -22.141 11.875 5.781 1 98.12 172 ARG B C 1
ATOM 4609 O O . ARG B 1 172 ? -22.766 11.883 4.715 1 98.12 172 ARG B O 1
ATOM 4616 N N . ILE B 1 173 ? -20.938 12.352 5.887 1 98.12 173 ILE B N 1
ATOM 4617 C CA . ILE B 1 173 ? -20.188 12.891 4.75 1 98.12 173 ILE B CA 1
ATOM 4618 C C . ILE B 1 173 ? -20.016 11.805 3.688 1 98.12 173 ILE B C 1
ATOM 4620 O O . ILE B 1 173 ? -20.203 12.062 2.494 1 98.12 173 ILE B O 1
ATOM 4624 N N . SER B 1 174 ? -19.641 10.594 4.145 1 97.88 174 SER B N 1
ATOM 4625 C CA . SER B 1 174 ? -19.484 9.477 3.221 1 97.88 174 SER B CA 1
ATOM 4626 C C . SER B 1 174 ? -20.812 9.125 2.541 1 97.88 174 SER B C 1
ATOM 4628 O O . SER B 1 174 ? -20.828 8.812 1.35 1 97.88 174 SER B O 1
ATOM 4630 N N . THR B 1 175 ? -21.906 9.172 3.281 1 97.94 175 THR B N 1
ATOM 4631 C CA . THR B 1 175 ? -23.219 8.914 2.723 1 97.94 175 THR B CA 1
ATOM 4632 C C . THR B 1 175 ? -23.578 9.961 1.674 1 97.94 175 THR B C 1
ATOM 4634 O O . THR B 1 175 ? -24.109 9.633 0.609 1 97.94 175 THR B O 1
ATOM 4637 N N . LEU B 1 176 ? -23.297 11.18 2.02 1 97.31 176 LEU B N 1
ATOM 4638 C CA . LEU B 1 176 ? -23.516 12.273 1.082 1 97.31 176 LEU B CA 1
ATOM 4639 C C . LEU B 1 176 ? -22.75 12.039 -0.218 1 97.31 176 LEU B C 1
ATOM 4641 O O . LEU B 1 176 ? -23.312 12.203 -1.307 1 97.31 176 LEU B O 1
ATOM 4645 N N . TRP B 1 177 ? -21.516 11.68 -0.101 1 96.31 177 TRP B N 1
ATOM 4646 C CA . TRP B 1 177 ? -20.672 11.43 -1.263 1 96.31 177 TRP B CA 1
ATOM 4647 C C . TRP B 1 177 ? -21.219 10.281 -2.104 1 96.31 177 TRP B C 1
ATOM 4649 O O . TRP B 1 177 ? -21.219 10.352 -3.336 1 96.31 177 TRP B O 1
ATOM 4659 N N . GLU B 1 178 ? -21.609 9.242 -1.443 1 95.5 178 GLU B N 1
ATOM 4660 C CA . GLU B 1 178 ? -22.141 8.086 -2.158 1 95.5 178 GLU B CA 1
ATOM 4661 C C . GLU B 1 178 ? -23.406 8.445 -2.932 1 95.5 178 GLU B C 1
ATOM 4663 O O . GLU B 1 178 ? -23.562 8.055 -4.09 1 95.5 178 GLU B O 1
ATOM 4668 N N . LYS B 1 179 ? -24.297 9.227 -2.336 1 96.88 179 LYS B N 1
ATOM 4669 C CA . LYS B 1 179 ? -25.578 9.586 -2.928 1 96.88 179 LYS B CA 1
ATOM 4670 C C . LYS B 1 179 ? -25.406 10.594 -4.059 1 96.88 179 LYS B C 1
ATOM 4672 O O . LYS B 1 179 ? -26.172 10.578 -5.031 1 96.88 179 LYS B O 1
ATOM 4677 N N . ARG B 1 180 ? -24.422 11.43 -3.916 1 97.06 180 ARG B N 1
ATOM 4678 C CA . ARG B 1 180 ? -24.234 12.516 -4.871 1 97.06 180 ARG B CA 1
ATOM 4679 C C . ARG B 1 180 ? -22.906 12.375 -5.602 1 97.06 180 ARG B C 1
ATOM 4681 O O . ARG B 1 180 ? -22.25 13.383 -5.902 1 97.06 180 ARG B O 1
ATOM 4688 N N . LYS B 1 181 ? -22.453 11.219 -5.844 1 94.19 181 LYS B N 1
ATOM 4689 C CA . LYS B 1 181 ? -21.125 10.922 -6.359 1 94.19 181 LYS B CA 1
ATOM 4690 C C . LYS B 1 181 ? -20.875 11.625 -7.688 1 94.19 181 LYS B C 1
ATOM 4692 O O . LYS B 1 181 ? -19.859 12.305 -7.859 1 94.19 181 LYS B O 1
ATOM 4697 N N . VAL B 1 182 ? -21.75 11.484 -8.672 1 94.81 182 VAL B N 1
ATOM 4698 C CA . VAL B 1 182 ? -21.578 12.047 -10.008 1 94.81 182 VAL B CA 1
ATOM 4699 C C . VAL B 1 182 ? -21.531 13.57 -9.922 1 94.81 182 VAL B C 1
ATOM 4701 O O . VAL B 1 182 ? -20.625 14.195 -10.492 1 94.81 182 VAL B O 1
ATOM 4704 N N . GLU B 1 183 ? -22.422 14.109 -9.164 1 96.56 183 GLU B N 1
ATOM 4705 C CA . GLU B 1 183 ? -22.531 15.562 -9.023 1 96.56 183 GLU B CA 1
ATOM 4706 C C . GLU B 1 183 ? -21.266 16.141 -8.375 1 96.56 183 GLU B C 1
ATOM 4708 O O . GLU B 1 183 ? -20.703 17.109 -8.859 1 96.56 183 GLU B O 1
ATOM 4713 N N . LEU B 1 184 ? -20.828 15.57 -7.266 1 96.81 184 LEU B N 1
ATOM 4714 C CA . LEU B 1 184 ? -19.672 16.062 -6.516 1 96.81 184 LEU B CA 1
ATOM 4715 C C . LEU B 1 184 ? -18.391 15.859 -7.301 1 96.81 184 LEU B C 1
ATOM 4717 O O . LEU B 1 184 ? -17.484 16.703 -7.266 1 96.81 184 LEU B O 1
ATOM 4721 N N . THR B 1 185 ? -18.281 14.75 -8.039 1 95.81 185 THR B N 1
ATOM 4722 C CA . THR B 1 185 ? -17.125 14.5 -8.883 1 95.81 185 THR B CA 1
ATOM 4723 C C . THR B 1 185 ? -17.031 15.547 -9.992 1 95.81 185 THR B C 1
ATOM 4725 O O . THR B 1 185 ? -15.961 16.078 -10.266 1 95.81 185 THR B O 1
ATOM 4728 N N . ASP B 1 186 ? -18.172 15.805 -10.602 1 95.94 186 ASP B N 1
ATOM 4729 C CA . ASP B 1 186 ? -18.203 16.812 -11.664 1 95.94 186 ASP B CA 1
ATOM 4730 C C . ASP B 1 186 ? -17.844 18.188 -11.125 1 95.94 186 ASP B C 1
ATOM 4732 O O . ASP B 1 186 ? -17.156 18.969 -11.797 1 95.94 186 ASP B O 1
ATOM 4736 N N . TRP B 1 187 ? -18.297 18.469 -9.977 1 95.75 187 TRP B N 1
ATOM 4737 C CA . TRP B 1 187 ? -17.984 19.734 -9.344 1 95.75 187 TRP B CA 1
ATOM 4738 C C . TRP B 1 187 ? -16.484 19.875 -9.117 1 95.75 187 TRP B C 1
ATOM 4740 O O . TRP B 1 187 ? -15.891 20.906 -9.461 1 95.75 187 TRP B O 1
ATOM 4750 N N . VAL B 1 188 ? -15.852 18.891 -8.562 1 95.31 188 VAL B N 1
ATOM 4751 C CA . VAL B 1 188 ? -14.414 18.906 -8.312 1 95.31 188 VAL B CA 1
ATOM 4752 C C . VAL B 1 188 ? -13.664 19.078 -9.625 1 95.31 188 VAL B C 1
ATOM 4754 O O . VAL B 1 188 ? -12.742 19.891 -9.727 1 95.31 188 VAL B O 1
ATOM 4757 N N . ASN B 1 189 ? -14.078 18.328 -10.641 1 93.44 189 ASN B N 1
ATOM 4758 C CA . ASN B 1 189 ? -13.414 18.391 -11.945 1 93.44 189 ASN B CA 1
ATOM 4759 C C . ASN B 1 189 ? -13.555 19.766 -12.578 1 93.44 189 ASN B C 1
ATOM 4761 O O . ASN B 1 189 ? -12.617 20.266 -13.211 1 93.44 189 ASN B O 1
ATOM 4765 N N . SER B 1 190 ? -14.711 20.297 -12.414 1 92.94 190 SER B N 1
ATOM 4766 C CA . SER B 1 190 ? -14.93 21.625 -12.969 1 92.94 190 SER B CA 1
ATOM 4767 C C . SER B 1 190 ? -14.047 22.672 -12.289 1 92.94 190 SER B C 1
ATOM 4769 O O . SER B 1 190 ? -13.617 23.641 -12.922 1 92.94 190 SER B O 1
ATOM 4771 N N . LEU B 1 191 ? -13.805 22.516 -11.023 1 90.69 191 LEU B N 1
ATOM 4772 C CA . LEU B 1 191 ? -12.938 23.422 -10.273 1 90.69 191 LEU B CA 1
ATOM 4773 C C . LEU B 1 191 ? -11.5 23.328 -10.766 1 90.69 191 LEU B C 1
ATOM 4775 O O . LEU B 1 191 ? -10.812 24.344 -10.867 1 90.69 191 LEU B O 1
ATOM 4779 N N . ILE B 1 192 ? -11.062 22.188 -11.094 1 88 192 ILE B N 1
ATOM 4780 C CA . ILE B 1 192 ? -9.68 21.938 -11.508 1 88 192 ILE B CA 1
ATOM 4781 C C . ILE B 1 192 ? -9.469 22.453 -12.922 1 88 192 ILE B C 1
ATOM 4783 O O . ILE B 1 192 ? -8.414 23.016 -13.234 1 88 192 ILE B O 1
ATOM 4787 N N . ASP B 1 193 ? -10.445 22.266 -13.773 1 85.12 193 ASP B N 1
ATOM 4788 C CA . ASP B 1 193 ? -10.312 22.578 -15.195 1 85.12 193 ASP B CA 1
ATOM 4789 C C . ASP B 1 193 ? -10.578 24.047 -15.469 1 85.12 193 ASP B C 1
ATOM 4791 O O . ASP B 1 193 ? -10.344 24.547 -16.578 1 85.12 193 ASP B O 1
ATOM 4795 N N . ASN B 1 194 ? -11.078 24.672 -14.516 1 82.44 194 ASN B N 1
ATOM 4796 C CA . ASN B 1 194 ? -11.43 26.078 -14.719 1 82.44 194 ASN B CA 1
ATOM 4797 C C . ASN B 1 194 ? -10.195 26.969 -14.828 1 82.44 194 ASN B C 1
ATOM 4799 O O . ASN B 1 194 ? -9.594 27.328 -13.812 1 82.44 194 ASN B O 1
ATOM 4803 N N . GLU B 1 195 ? -9.844 27.359 -15.969 1 72.81 195 GLU B N 1
ATOM 4804 C CA . GLU B 1 195 ? -8.648 28.156 -16.234 1 72.81 195 GLU B CA 1
ATOM 4805 C C . GLU B 1 195 ? -8.828 29.594 -15.758 1 72.81 195 GLU B C 1
ATOM 4807 O O . GLU B 1 195 ? -7.848 30.281 -15.477 1 72.81 195 GLU B O 1
ATOM 4812 N N . ASP B 1 196 ? -10.047 30 -15.719 1 67.19 196 ASP B N 1
ATOM 4813 C CA . ASP B 1 196 ? -10.312 31.375 -15.312 1 67.19 196 ASP B CA 1
ATOM 4814 C C . ASP B 1 196 ? -10 31.578 -13.828 1 67.19 196 ASP B C 1
ATOM 4816 O O . ASP B 1 196 ? -9.672 32.688 -13.406 1 67.19 196 ASP B O 1
ATOM 4820 N N . LEU B 1 197 ? -10.117 30.578 -13.148 1 62.25 197 LEU B N 1
ATOM 4821 C CA . LEU B 1 197 ? -9.844 30.656 -11.719 1 62.25 197 LEU B CA 1
ATOM 4822 C C . LEU B 1 197 ? -8.344 30.578 -11.453 1 62.25 197 LEU B C 1
ATOM 4824 O O . LEU B 1 197 ? -7.875 30.984 -10.391 1 62.25 197 LEU B O 1
ATOM 4828 N N . ALA B 1 198 ? -7.648 29.969 -12.344 1 57.38 198 ALA B N 1
ATOM 4829 C CA . ALA B 1 198 ? -6.211 29.75 -12.188 1 57.38 198 ALA B CA 1
ATOM 4830 C C . ALA B 1 198 ? -5.48 31.078 -11.984 1 57.38 198 ALA B C 1
ATOM 4832 O O . ALA B 1 198 ? -4.539 31.156 -11.195 1 57.38 198 ALA B O 1
ATOM 4833 N N . ASP B 1 199 ? -5.867 32.031 -12.75 1 50.78 199 ASP B N 1
ATOM 4834 C CA . ASP B 1 199 ? -5.172 33.312 -12.781 1 50.78 199 ASP B CA 1
ATOM 4835 C C . ASP B 1 199 ? -5.508 34.156 -11.555 1 50.78 199 ASP B C 1
ATOM 4837 O O . ASP B 1 199 ? -4.781 35.094 -11.211 1 50.78 199 ASP B O 1
ATOM 4841 N N . THR B 1 200 ? -6.512 33.781 -11.062 1 53.44 200 THR B N 1
ATOM 4842 C CA . THR B 1 200 ? -6.93 34.625 -9.961 1 53.44 200 THR B CA 1
ATOM 4843 C C . THR B 1 200 ? -6.508 34.031 -8.617 1 53.44 200 THR B C 1
ATOM 4845 O O . THR B 1 200 ? -6.383 34.781 -7.625 1 53.44 200 THR B O 1
ATOM 4848 N N . ASP B 1 201 ? -6.141 32.75 -8.758 1 60.28 201 ASP B N 1
ATOM 4849 C CA . ASP B 1 201 ? -5.98 32.094 -7.465 1 60.28 201 ASP B CA 1
ATOM 4850 C C . ASP B 1 201 ? -4.527 32.156 -6.996 1 60.28 201 ASP B C 1
ATOM 4852 O O . ASP B 1 201 ? -3.611 32.281 -7.809 1 60.28 201 ASP B O 1
ATOM 4856 N N . LEU B 1 202 ? -4.344 32.469 -5.719 1 69.44 202 LEU B N 1
ATOM 4857 C CA . LEU B 1 202 ? -3.152 32.5 -4.879 1 69.44 202 LEU B CA 1
ATOM 4858 C C . LEU B 1 202 ? -2.43 31.172 -4.902 1 69.44 202 LEU B C 1
ATOM 4860 O O . LEU B 1 202 ? -1.568 30.906 -4.059 1 69.44 202 LEU B O 1
ATOM 4864 N N . ILE B 1 203 ? -2.793 30.406 -6.023 1 85.5 203 ILE B N 1
ATOM 4865 C CA . ILE B 1 203 ? -2.139 29.109 -6.074 1 85.5 203 ILE B CA 1
ATOM 4866 C C . ILE B 1 203 ? -0.932 29.172 -7.008 1 85.5 203 ILE B C 1
ATOM 4868 O O . ILE B 1 203 ? -1.07 29.5 -8.188 1 85.5 203 ILE B O 1
ATOM 4872 N N . HIS B 1 204 ? 0.168 28.938 -6.512 1 89 204 HIS B N 1
ATOM 4873 C CA . HIS B 1 204 ? 1.401 28.984 -7.289 1 89 204 HIS B CA 1
ATOM 4874 C C . HIS B 1 204 ? 1.367 27.984 -8.445 1 89 204 HIS B C 1
ATOM 4876 O O . HIS B 1 204 ? 0.971 26.828 -8.258 1 89 204 HIS B O 1
ATOM 4882 N N . PRO B 1 205 ? 1.804 28.297 -9.641 1 87.06 205 PRO B N 1
ATOM 4883 C CA . PRO B 1 205 ? 1.7 27.453 -10.836 1 87.06 205 PRO B CA 1
ATOM 4884 C C . PRO B 1 205 ? 2.496 26.156 -10.711 1 87.06 205 PRO B C 1
ATOM 4886 O O . PRO B 1 205 ? 2.174 25.172 -11.367 1 87.06 205 PRO B O 1
ATOM 4889 N N . GLU B 1 206 ? 3.531 26.203 -9.844 1 88.75 206 GLU B N 1
ATOM 4890 C CA . GLU B 1 206 ? 4.344 25 -9.633 1 88.75 206 GLU B CA 1
ATOM 4891 C C . GLU B 1 206 ? 3.482 23.828 -9.188 1 88.75 206 GLU B C 1
ATOM 4893 O O . GLU B 1 206 ? 3.795 22.672 -9.492 1 88.75 206 GLU B O 1
ATOM 4898 N N . LEU B 1 207 ? 2.375 24.078 -8.594 1 90.25 207 LEU B N 1
ATOM 4899 C CA . LEU B 1 207 ? 1.549 23.016 -8.031 1 90.25 207 LEU B CA 1
ATOM 4900 C C . LEU B 1 207 ? 0.793 22.281 -9.125 1 90.25 207 LEU B C 1
ATOM 4902 O O . LEU B 1 207 ? 0.313 21.156 -8.906 1 90.25 207 LEU B O 1
ATOM 4906 N N . LYS B 1 208 ? 0.732 22.875 -10.305 1 86.56 208 LYS B N 1
ATOM 4907 C CA . LYS B 1 208 ? 0.069 22.219 -11.43 1 86.56 208 LYS B CA 1
ATOM 4908 C C . LYS B 1 208 ? 0.867 21 -11.906 1 86.56 208 LYS B C 1
ATOM 4910 O O . LYS B 1 208 ? 0.303 20.062 -12.477 1 86.56 208 LYS B O 1
ATOM 4915 N N . ARG B 1 209 ? 2.111 21.094 -11.664 1 86.19 209 ARG B N 1
ATOM 4916 C CA . ARG B 1 209 ? 3.008 20.031 -12.102 1 86.19 209 ARG B CA 1
ATOM 4917 C C . ARG B 1 209 ? 2.631 18.703 -11.445 1 86.19 209 ARG B C 1
ATOM 4919 O O . ARG B 1 209 ? 2.684 17.656 -12.094 1 86.19 209 ARG B O 1
ATOM 4926 N N . SER B 1 210 ? 2.309 18.672 -10.211 1 80.38 210 SER B N 1
ATOM 4927 C CA . SER B 1 210 ? 1.937 17.469 -9.477 1 80.38 210 SER B CA 1
ATOM 4928 C C . SER B 1 210 ? 0.477 17.094 -9.727 1 80.38 210 SER B C 1
ATOM 4930 O O . SER B 1 210 ? 0.105 15.922 -9.641 1 80.38 210 SER B O 1
ATOM 4932 N N . GLY B 1 211 ? -0.281 18.016 -9.891 1 85.94 211 GLY B N 1
ATOM 4933 C CA . GLY B 1 211 ? -1.714 17.812 -10.039 1 85.94 211 GLY B CA 1
ATOM 4934 C C . GLY B 1 211 ? -2.43 17.625 -8.711 1 85.94 211 GLY B C 1
ATOM 4935 O O . GLY B 1 211 ? -3.443 18.281 -8.453 1 85.94 211 GLY B O 1
ATOM 4936 N N . LEU B 1 212 ? -1.869 16.875 -7.812 1 91.5 212 LEU B N 1
ATOM 4937 C CA . LEU B 1 212 ? -2.516 16.531 -6.551 1 91.5 212 LEU B CA 1
ATOM 4938 C C . LEU B 1 212 ? -2.613 17.766 -5.645 1 91.5 212 LEU B C 1
ATOM 4940 O O . LEU B 1 212 ? -3.693 18.078 -5.145 1 91.5 212 LEU B O 1
ATOM 4944 N N . GLN B 1 213 ? -1.502 18.438 -5.398 1 92.94 213 GLN B N 1
ATOM 4945 C CA . GLN B 1 213 ? -1.505 19.594 -4.512 1 92.94 213 GLN B CA 1
ATOM 4946 C C . GLN B 1 213 ? -2.309 20.75 -5.113 1 92.94 213 GLN B C 1
ATOM 4948 O O . GLN B 1 213 ? -2.912 21.531 -4.383 1 92.94 213 GLN B O 1
ATOM 4953 N N . TYR B 1 214 ? -2.309 20.812 -6.457 1 92.38 214 TYR B N 1
ATOM 4954 C CA . TYR B 1 214 ? -3.123 21.812 -7.137 1 92.38 214 TYR B CA 1
ATOM 4955 C C . TYR B 1 214 ? -4.605 21.578 -6.883 1 92.38 214 TYR B C 1
ATOM 4957 O O . TYR B 1 214 ? -5.344 22.516 -6.559 1 92.38 214 TYR B O 1
ATOM 4965 N N . ARG B 1 215 ? -4.965 20.391 -7.016 1 93.44 215 ARG B N 1
ATOM 4966 C CA . ARG B 1 215 ? -6.348 20 -6.77 1 93.44 215 ARG B CA 1
ATOM 4967 C C . ARG B 1 215 ? -6.766 20.328 -5.34 1 93.44 215 ARG B C 1
ATOM 4969 O O . ARG B 1 215 ? -7.848 20.875 -5.113 1 93.44 215 ARG B O 1
ATOM 4976 N N . ILE B 1 216 ? -5.957 20.031 -4.355 1 95.62 216 ILE B N 1
ATOM 4977 C CA . ILE B 1 216 ? -6.234 20.297 -2.947 1 95.62 216 ILE B CA 1
ATOM 4978 C C . ILE B 1 216 ? -6.312 21.797 -2.711 1 95.62 216 ILE B C 1
ATOM 4980 O O . ILE B 1 216 ? -7.234 22.281 -2.049 1 95.62 216 ILE B O 1
ATOM 4984 N N . ALA B 1 217 ? -5.359 22.469 -3.291 1 94.44 217 ALA B N 1
ATOM 4985 C CA . ALA B 1 217 ? -5.332 23.922 -3.121 1 94.44 217 ALA B CA 1
ATOM 4986 C C . ALA B 1 217 ? -6.602 24.562 -3.674 1 94.44 217 ALA B C 1
ATOM 4988 O O . ALA B 1 217 ? -7.152 25.484 -3.068 1 94.44 217 ALA B O 1
ATOM 4989 N N . ARG B 1 218 ? -7.062 24.062 -4.816 1 93.62 218 ARG B N 1
ATOM 4990 C CA . ARG B 1 218 ? -8.281 24.594 -5.422 1 93.62 218 ARG B CA 1
ATOM 4991 C C . ARG B 1 218 ? -9.484 24.375 -4.516 1 93.62 218 ARG B C 1
ATOM 4993 O O . ARG B 1 218 ? -10.328 25.25 -4.367 1 93.62 218 ARG B O 1
ATOM 5000 N N . LEU B 1 219 ? -9.562 23.25 -3.945 1 94.94 219 LEU B N 1
ATOM 5001 C CA . LEU B 1 219 ? -10.664 22.938 -3.035 1 94.94 219 LEU B CA 1
ATOM 5002 C C . LEU B 1 219 ? -10.586 23.812 -1.778 1 94.94 219 LEU B C 1
ATOM 5004 O O . LEU B 1 219 ? -11.609 24.281 -1.284 1 94.94 219 LEU B O 1
ATOM 5008 N N . LEU B 1 220 ? -9.383 23.953 -1.268 1 95.06 220 LEU B N 1
ATOM 5009 C CA . LEU B 1 220 ? -9.188 24.75 -0.063 1 95.06 220 LEU B CA 1
ATOM 5010 C C . LEU B 1 220 ? -9.633 26.188 -0.289 1 95.06 220 LEU B C 1
ATOM 5012 O O . LEU B 1 220 ? -10.297 26.781 0.564 1 95.06 220 LEU B O 1
ATOM 5016 N N . MET B 1 221 ? -9.328 26.672 -1.373 1 91.25 221 MET B N 1
ATOM 5017 C CA . MET B 1 221 ? -9.586 28.078 -1.67 1 91.25 221 MET B CA 1
ATOM 5018 C C . MET B 1 221 ? -11.062 28.297 -1.979 1 91.25 221 MET B C 1
ATOM 5020 O O . MET B 1 221 ? -11.641 29.312 -1.573 1 91.25 221 MET B O 1
ATOM 5024 N N . GLN B 1 222 ? -11.609 27.406 -2.682 1 89.88 222 GLN B N 1
ATOM 5025 C CA . GLN B 1 222 ? -12.992 27.562 -3.111 1 89.88 222 GLN B CA 1
ATOM 5026 C C . GLN B 1 222 ? -13.969 27.047 -2.055 1 89.88 222 GLN B C 1
ATOM 5028 O O . GLN B 1 222 ? -15.008 27.656 -1.809 1 89.88 222 GLN B O 1
ATOM 5033 N N . GLY B 1 223 ? -13.609 25.891 -1.557 1 90.75 223 GLY B N 1
ATOM 5034 C CA . GLY B 1 223 ? -14.5 25.234 -0.611 1 90.75 223 GLY B CA 1
ATOM 5035 C C . GLY B 1 223 ? -15.781 24.734 -1.251 1 90.75 223 GLY B C 1
ATOM 5036 O O . GLY B 1 223 ? -15.961 24.859 -2.465 1 90.75 223 GLY B O 1
ATOM 5037 N N . HIS B 1 224 ? -16.578 24.109 -0.453 1 94.81 224 HIS B N 1
ATOM 5038 C CA . HIS B 1 224 ? -17.906 23.625 -0.801 1 94.81 224 HIS B CA 1
ATOM 5039 C C . HIS B 1 224 ? -18.906 23.891 0.323 1 94.81 224 HIS B C 1
ATOM 5041 O O . HIS B 1 224 ? -18.562 23.797 1.502 1 94.81 224 HIS B O 1
ATOM 5047 N N . PRO B 1 225 ? -20.141 24.219 -0.009 1 95.81 225 PRO B N 1
ATOM 5048 C CA . PRO B 1 225 ? -21.125 24.5 1.04 1 95.81 225 PRO B CA 1
ATOM 5049 C C . PRO B 1 225 ? -21.234 23.375 2.066 1 95.81 225 PRO B C 1
ATOM 5051 O O . PRO B 1 225 ? -21.344 23.625 3.268 1 95.81 225 PRO B O 1
ATOM 5054 N N . GLU B 1 226 ? -21.141 22.141 1.644 1 96.81 226 GLU B N 1
ATOM 5055 C CA . GLU B 1 226 ? -21.266 21 2.545 1 96.81 226 GLU B CA 1
ATOM 5056 C C . GLU B 1 226 ? -20.078 20.922 3.504 1 96.81 226 GLU B C 1
ATOM 5058 O O . GLU B 1 226 ? -20.203 20.438 4.629 1 96.81 226 GLU B O 1
ATOM 5063 N N . ILE B 1 227 ? -18.953 21.406 3.092 1 97.31 227 ILE B N 1
ATOM 5064 C CA . ILE B 1 227 ? -17.734 21.391 3.898 1 97.31 227 ILE B CA 1
ATOM 5065 C C . ILE B 1 227 ? -17.859 22.391 5.043 1 97.31 227 ILE B C 1
ATOM 5067 O O . ILE B 1 227 ? -17.391 22.125 6.156 1 97.31 227 ILE B O 1
ATOM 5071 N N . TYR B 1 228 ? -18.516 23.5 4.812 1 97.75 228 TYR B N 1
ATOM 5072 C CA . TYR B 1 228 ? -18.578 24.594 5.773 1 97.75 228 TYR B CA 1
ATOM 5073 C C . TYR B 1 228 ? -19.734 24.406 6.742 1 97.75 228 TYR B C 1
ATOM 5075 O O . TYR B 1 228 ? -19.906 25.203 7.672 1 97.75 228 TYR B O 1
ATOM 5083 N N . ARG B 1 229 ? -20.562 23.359 6.531 1 97.88 229 ARG B N 1
ATOM 5084 C CA . ARG B 1 229 ? -21.578 22.984 7.512 1 97.88 229 ARG B CA 1
ATOM 5085 C C . ARG B 1 229 ? -20.969 22.172 8.648 1 97.88 229 ARG B C 1
ATOM 5087 O O . ARG B 1 229 ? -20.641 21 8.469 1 97.88 229 ARG B O 1
ATOM 5094 N N . LEU B 1 230 ? -20.906 22.797 9.797 1 97.88 230 LEU B N 1
ATOM 5095 C CA . LEU B 1 230 ? -20.203 22.156 10.906 1 97.88 230 LEU B CA 1
ATOM 5096 C C . LEU B 1 230 ? -21.188 21.469 11.844 1 97.88 230 LEU B C 1
ATOM 5098 O O . LEU B 1 230 ? -22.25 22 12.148 1 97.88 230 LEU B O 1
ATOM 5102 N N . PRO B 1 231 ? -20.844 20.281 12.258 1 97.5 231 PRO B N 1
ATOM 5103 C CA . PRO B 1 231 ? -21.641 19.656 13.32 1 97.5 231 PRO B CA 1
ATOM 5104 C C . PRO B 1 231 ? -21.484 20.359 14.664 1 97.5 231 PRO B C 1
ATOM 5106 O O . PRO B 1 231 ? -20.438 20.953 14.93 1 97.5 231 PRO B O 1
ATOM 5109 N N . VAL B 1 232 ? -22.391 20.172 15.547 1 97 232 VAL B N 1
ATOM 5110 C CA . VAL B 1 232 ? -22.484 20.906 16.812 1 97 232 VAL B CA 1
ATOM 5111 C C . VAL B 1 232 ? -21.344 20.516 17.734 1 97 232 VAL B C 1
ATOM 5113 O O . VAL B 1 232 ? -20.844 21.328 18.516 1 97 232 VAL B O 1
ATOM 5116 N N . TRP B 1 233 ? -20.859 19.281 17.656 1 96.88 233 TRP B N 1
ATOM 5117 C CA . TRP B 1 233 ? -19.875 18.781 18.609 1 96.88 233 TRP B CA 1
ATOM 5118 C C . TRP B 1 233 ? -18.578 19.562 18.516 1 96.88 233 TRP B C 1
ATOM 5120 O O . TRP B 1 233 ? -17.828 19.672 19.484 1 96.88 233 TRP B O 1
ATOM 5130 N N . ILE B 1 234 ? -18.266 20.156 17.359 1 96.19 234 ILE B N 1
ATOM 5131 C CA . ILE B 1 234 ? -17.031 20.906 17.172 1 96.19 234 ILE B CA 1
ATOM 5132 C C . ILE B 1 234 ? -17 22.109 18.125 1 96.19 234 ILE B C 1
ATOM 5134 O O . ILE B 1 234 ? -15.945 22.438 18.672 1 96.19 234 ILE B O 1
ATOM 5138 N N . GLU B 1 235 ? -18.125 22.688 18.344 1 93.62 235 GLU B N 1
ATOM 5139 C CA . GLU B 1 235 ? -18.234 23.875 19.188 1 93.62 235 GLU B CA 1
ATOM 5140 C C . GLU B 1 235 ? -18.453 23.5 20.641 1 93.62 235 GLU B C 1
ATOM 5142 O O . GLU B 1 235 ? -17.938 24.156 21.547 1 93.62 235 GLU B O 1
ATOM 5147 N N . THR B 1 236 ? -19.141 22.438 20.906 1 94.94 236 THR B N 1
ATOM 5148 C CA . THR B 1 236 ? -19.688 22.219 22.25 1 94.94 236 THR B CA 1
ATOM 5149 C C . THR B 1 236 ? -18.891 21.156 22.984 1 94.94 236 THR B C 1
ATOM 5151 O O . THR B 1 236 ? -18.906 21.109 24.219 1 94.94 236 THR B O 1
ATOM 5154 N N . GLN B 1 237 ? -18.234 20.312 22.328 1 95.56 237 GLN B N 1
ATOM 5155 C CA . GLN B 1 237 ? -17.547 19.188 22.953 1 95.56 237 GLN B CA 1
ATOM 5156 C C . GLN B 1 237 ? -16.25 19.625 23.609 1 95.56 237 GLN B C 1
ATOM 5158 O O . GLN B 1 237 ? -15.625 20.594 23.172 1 95.56 237 GLN B O 1
ATOM 5163 N N . ASN B 1 238 ? -15.898 18.906 24.625 1 96.31 238 ASN B N 1
ATOM 5164 C CA . ASN B 1 238 ? -14.609 19.125 25.25 1 96.31 238 ASN B CA 1
ATOM 5165 C C . ASN B 1 238 ? -13.461 18.922 24.266 1 96.31 238 ASN B C 1
ATOM 5167 O O . ASN B 1 238 ? -13.492 18.016 23.453 1 96.31 238 ASN B O 1
ATOM 5171 N N . VAL B 1 239 ? -12.453 19.75 24.391 1 97.25 239 VAL B N 1
ATOM 5172 C CA . VAL B 1 239 ? -11.352 19.797 23.438 1 97.25 239 VAL B CA 1
ATOM 5173 C C . VAL B 1 239 ? -10.625 18.453 23.422 1 97.25 239 VAL B C 1
ATOM 5175 O O . VAL B 1 239 ? -10.312 17.922 22.359 1 97.25 239 VAL B O 1
ATOM 5178 N N . GLU B 1 240 ? -10.336 17.922 24.609 1 97.25 240 GLU B N 1
ATOM 5179 C CA . GLU B 1 240 ? -9.609 16.656 24.688 1 97.25 240 GLU B CA 1
ATOM 5180 C C . GLU B 1 240 ? -10.398 15.516 24.047 1 97.25 240 GLU B C 1
ATOM 5182 O O . GLU B 1 240 ? -9.828 14.641 23.406 1 97.25 240 GLU B O 1
ATOM 5187 N N . GLU B 1 241 ? -11.664 15.547 24.266 1 97.56 241 GLU B N 1
ATOM 5188 C CA . GLU B 1 241 ? -12.539 14.547 23.656 1 97.56 241 GLU B CA 1
ATOM 5189 C C . GLU B 1 241 ? -12.555 14.695 22.125 1 97.56 241 GLU B C 1
ATOM 5191 O O . GLU B 1 241 ? -12.562 13.703 21.406 1 97.56 241 GLU B O 1
ATOM 5196 N N . SER B 1 242 ? -12.547 15.938 21.672 1 97.88 242 SER B N 1
ATOM 5197 C CA . SER B 1 242 ? -12.523 16.203 20.234 1 97.88 242 SER B CA 1
ATOM 5198 C C . SER B 1 242 ? -11.25 15.672 19.594 1 97.88 242 SER B C 1
ATOM 5200 O O . SER B 1 242 ? -11.297 15.039 18.531 1 97.88 242 SER B O 1
ATOM 5202 N N . TRP B 1 243 ? -10.109 15.914 20.25 1 98.19 243 TRP B N 1
ATOM 5203 C CA . TRP B 1 243 ? -8.844 15.406 19.719 1 98.19 243 TRP B CA 1
ATOM 5204 C C . TRP B 1 243 ? -8.867 13.883 19.641 1 98.19 243 TRP B C 1
ATOM 5206 O O . TRP B 1 243 ? -8.508 13.305 18.609 1 98.19 243 TRP B O 1
ATOM 5216 N N . ALA B 1 244 ? -9.32 13.281 20.719 1 97.94 244 ALA B N 1
ATOM 5217 C CA . ALA B 1 244 ? -9.336 11.82 20.781 1 97.94 244 ALA B CA 1
ATOM 5218 C C . ALA B 1 244 ? -10.211 11.234 19.672 1 97.94 244 ALA B C 1
ATOM 5220 O O . ALA B 1 244 ? -9.812 10.289 18.984 1 97.94 244 ALA B O 1
ATOM 5221 N N . GLN B 1 245 ? -11.391 11.82 19.5 1 98.06 245 GLN B N 1
ATOM 5222 C CA . GLN B 1 245 ? -12.312 11.328 18.484 1 98.06 245 GLN B CA 1
ATOM 5223 C C . GLN B 1 245 ? -11.766 11.57 17.078 1 98.06 245 GLN B C 1
ATOM 5225 O O . GLN B 1 245 ? -11.945 10.734 16.188 1 98.06 245 GLN B O 1
ATOM 5230 N N . LEU B 1 246 ? -11.117 12.672 16.875 1 98.62 246 LEU B N 1
ATOM 5231 C CA . LEU B 1 246 ? -10.547 12.977 15.562 1 98.62 246 LEU B CA 1
ATOM 5232 C C . LEU B 1 246 ? -9.414 12.016 15.227 1 98.62 246 LEU B C 1
ATOM 5234 O O . LEU B 1 246 ? -9.312 11.539 14.094 1 98.62 246 LEU B O 1
ATOM 5238 N N . PHE B 1 247 ? -8.531 11.734 16.203 1 98.75 247 PHE B N 1
ATOM 5239 C CA . PHE B 1 247 ? -7.457 10.766 15.969 1 98.75 247 PHE B CA 1
ATOM 5240 C C . PHE B 1 247 ? -8.031 9.414 15.578 1 98.75 247 PHE B C 1
ATOM 5242 O O . PHE B 1 247 ? -7.535 8.773 14.648 1 98.75 247 PHE B O 1
ATOM 5249 N N . TYR B 1 248 ? -9.078 8.992 16.25 1 98.56 248 TYR B N 1
ATOM 5250 C CA . TYR B 1 248 ? -9.719 7.723 15.953 1 98.56 248 TYR B CA 1
ATOM 5251 C C . TYR B 1 248 ? -10.289 7.715 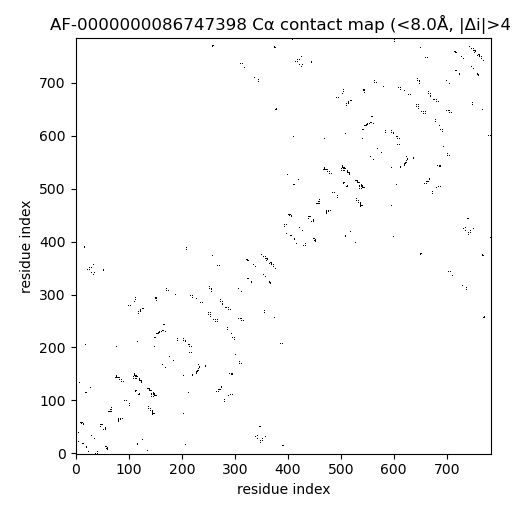14.539 1 98.56 248 TYR B C 1
ATOM 5253 O O . TYR B 1 248 ? -10.008 6.805 13.758 1 98.56 248 TYR B O 1
ATOM 5261 N N . VAL B 1 249 ? -10.984 8.758 14.164 1 98.5 249 VAL B N 1
ATOM 5262 C CA . VAL B 1 249 ? -11.711 8.797 12.898 1 98.5 249 VAL B CA 1
ATOM 5263 C C . VAL B 1 249 ? -10.727 8.93 11.742 1 98.5 249 VAL B C 1
ATOM 5265 O O . VAL B 1 249 ? -10.906 8.305 10.688 1 98.5 249 VAL B O 1
ATOM 5268 N N . VAL B 1 250 ? -9.711 9.719 11.891 1 98.62 250 VAL B N 1
ATOM 5269 C CA . VAL B 1 250 ? -8.734 9.875 10.828 1 98.62 250 VAL B CA 1
ATOM 5270 C C . VAL B 1 250 ? -7.98 8.57 10.609 1 98.62 250 VAL B C 1
ATOM 5272 O O . VAL B 1 250 ? -7.625 8.227 9.484 1 98.62 250 VAL B O 1
ATOM 5275 N N . THR B 1 251 ? -7.727 7.848 11.719 1 98.5 251 THR B N 1
ATOM 5276 C CA . THR B 1 251 ? -7.098 6.535 11.602 1 98.5 251 THR B CA 1
ATOM 5277 C C . THR B 1 251 ? -8.023 5.555 10.891 1 98.5 251 THR B C 1
ATOM 5279 O O . THR B 1 251 ? -7.57 4.762 10.062 1 98.5 251 THR B O 1
ATOM 5282 N N . LEU B 1 252 ? -9.297 5.664 11.188 1 98 252 LEU B N 1
ATOM 5283 C CA . LEU B 1 252 ? -10.297 4.844 10.516 1 98 252 LEU B CA 1
ATOM 5284 C C . LEU B 1 252 ? -10.328 5.141 9.016 1 98 252 LEU B C 1
ATOM 5286 O O . LEU B 1 252 ? -10.414 4.219 8.203 1 98 252 LEU B O 1
ATOM 5290 N N . ILE B 1 253 ? -10.289 6.391 8.688 1 98.38 253 ILE B N 1
ATOM 5291 C CA . ILE B 1 253 ? -10.266 6.82 7.289 1 98.38 253 ILE B CA 1
ATOM 5292 C C . ILE B 1 253 ? -9.055 6.215 6.582 1 98.38 253 ILE B C 1
ATOM 5294 O O . ILE B 1 253 ? -9.164 5.723 5.457 1 98.38 253 ILE B O 1
ATOM 5298 N N . TYR B 1 254 ? -7.895 6.172 7.238 1 98.19 254 TYR B N 1
ATOM 5299 C CA . TYR B 1 254 ? -6.68 5.594 6.672 1 98.19 254 TYR B CA 1
ATOM 5300 C C . TYR B 1 254 ? -6.84 4.094 6.453 1 98.19 254 TYR B C 1
ATOM 5302 O O . TYR B 1 254 ? -6.441 3.568 5.414 1 98.19 254 TYR B O 1
ATOM 5310 N N . LEU B 1 255 ? -7.449 3.404 7.41 1 97.12 255 LEU B N 1
ATOM 5311 C CA . LEU B 1 255 ? -7.605 1.956 7.309 1 97.12 255 LEU B CA 1
ATOM 5312 C C . LEU B 1 255 ? -8.664 1.594 6.277 1 97.12 255 LEU B C 1
ATOM 5314 O O . LEU B 1 255 ? -8.719 0.457 5.805 1 97.12 255 LEU B O 1
ATOM 5318 N N . ALA B 1 256 ? -9.555 2.564 5.941 1 96.62 256 ALA B N 1
ATOM 5319 C CA . ALA B 1 256 ? -10.578 2.322 4.922 1 96.62 256 ALA B CA 1
ATOM 5320 C C . ALA B 1 256 ? -9.961 2.324 3.523 1 96.62 256 ALA B C 1
ATOM 5322 O O . ALA B 1 256 ? -10.531 1.749 2.592 1 96.62 256 ALA B O 1
ATOM 5323 N N . LYS B 1 257 ? -8.883 2.986 3.365 1 95.12 257 LYS B N 1
ATOM 5324 C CA . LYS B 1 257 ? -8.078 2.971 2.148 1 95.12 257 LYS B CA 1
ATOM 5325 C C . LYS B 1 257 ? -6.605 2.703 2.469 1 95.12 257 LYS B C 1
ATOM 5327 O O . LYS B 1 257 ? -5.754 3.572 2.27 1 95.12 257 LYS B O 1
ATOM 5332 N N . PRO B 1 258 ? -6.383 1.475 2.818 1 93.62 258 PRO B N 1
ATOM 5333 C CA . PRO B 1 258 ? -5.074 1.153 3.395 1 93.62 258 PRO B CA 1
ATOM 5334 C C . PRO B 1 258 ? -3.918 1.475 2.449 1 93.62 258 PRO B C 1
ATOM 5336 O O . PRO B 1 258 ? -3.961 1.112 1.271 1 93.62 258 PRO B O 1
ATOM 5339 N N . GLY B 1 259 ? -2.936 2.201 3.043 1 92.75 259 GLY B N 1
ATOM 5340 C CA . GLY B 1 259 ? -1.721 2.5 2.303 1 92.75 259 GLY B CA 1
ATOM 5341 C C . GLY B 1 259 ? -1.808 3.793 1.513 1 92.75 259 GLY B C 1
ATOM 5342 O O . GLY B 1 259 ? -0.887 4.133 0.767 1 92.75 259 GLY B O 1
ATOM 5343 N N . ASP B 1 260 ? -2.879 4.5 1.619 1 94.44 260 ASP B N 1
ATOM 5344 C CA . ASP B 1 260 ? -3.018 5.77 0.912 1 94.44 260 ASP B CA 1
ATOM 5345 C C . ASP B 1 260 ? -2.154 6.852 1.554 1 94.44 260 ASP B C 1
ATOM 5347 O O . ASP B 1 260 ? -2.406 7.262 2.689 1 94.44 260 ASP B O 1
ATOM 5351 N N . PHE B 1 261 ? -1.196 7.32 0.847 1 94 261 PHE B N 1
ATOM 5352 C CA . PHE B 1 261 ? -0.221 8.219 1.45 1 94 261 PHE B CA 1
ATOM 5353 C C . PHE B 1 261 ? -0.86 9.562 1.798 1 94 261 PHE B C 1
ATOM 5355 O O . PHE B 1 261 ? -0.429 10.234 2.734 1 94 261 PHE B O 1
ATOM 5362 N N . LEU B 1 262 ? -1.889 9.984 0.995 1 96.06 262 LEU B N 1
ATOM 5363 C CA . LEU B 1 262 ? -2.568 11.242 1.281 1 96.06 262 LEU B CA 1
ATOM 5364 C C . LEU B 1 262 ? -3.289 11.18 2.625 1 96.06 262 LEU B C 1
ATOM 5366 O O . LEU B 1 262 ? -3.201 12.109 3.426 1 96.06 262 LEU B O 1
ATOM 5370 N N . LEU B 1 263 ? -3.941 10.094 2.869 1 97.56 263 LEU B N 1
ATOM 5371 C CA . LEU B 1 263 ? -4.695 9.93 4.109 1 97.56 263 LEU B CA 1
ATOM 5372 C C . LEU B 1 263 ? -3.754 9.789 5.301 1 97.56 263 LEU B C 1
ATOM 5374 O O . LEU B 1 263 ? -4.094 10.195 6.414 1 97.56 263 LEU B O 1
ATOM 5378 N N . LEU B 1 264 ? -2.596 9.211 5.023 1 98 264 LEU B N 1
ATOM 5379 C CA . LEU B 1 264 ? -1.566 9.164 6.055 1 98 264 LEU B CA 1
ATOM 5380 C C . LEU B 1 264 ? -1.196 10.562 6.527 1 98 264 LEU B C 1
ATOM 5382 O O . LEU B 1 264 ? -0.966 10.781 7.719 1 98 264 LEU B O 1
ATOM 5386 N N . HIS B 1 265 ? -1.216 11.531 5.629 1 98.38 265 HIS B N 1
ATOM 5387 C CA . HIS B 1 265 ? -0.895 12.906 5.988 1 98.38 265 HIS B CA 1
ATOM 5388 C C . HIS B 1 265 ? -1.961 13.508 6.898 1 98.38 265 HIS B C 1
ATOM 5390 O O . HIS B 1 265 ? -1.671 14.398 7.699 1 98.38 265 HIS B O 1
ATOM 5396 N N . LEU B 1 266 ? -3.168 13.023 6.793 1 98.62 266 LEU B N 1
ATOM 5397 C CA . LEU B 1 266 ? -4.199 13.492 7.711 1 98.62 266 LEU B CA 1
ATOM 5398 C C . LEU B 1 266 ? -3.881 13.078 9.148 1 98.62 266 LEU B C 1
ATOM 5400 O O . LEU B 1 266 ? -4.113 13.852 10.086 1 98.62 266 LEU B O 1
ATOM 5404 N N . VAL B 1 267 ? -3.287 11.938 9.273 1 98.06 267 VAL B N 1
ATOM 5405 C CA . VAL B 1 267 ? -2.938 11.422 10.594 1 98.06 267 VAL B CA 1
ATOM 5406 C C . VAL B 1 267 ? -1.773 12.227 11.172 1 98.06 267 VAL B C 1
ATOM 5408 O O . VAL B 1 267 ? -1.853 12.727 12.297 1 98.06 267 VAL B O 1
ATOM 5411 N N . THR B 1 268 ? -0.752 12.367 10.391 1 98.69 268 THR B N 1
ATOM 5412 C CA . THR B 1 268 ? 0.462 13.008 10.883 1 98.69 268 THR B CA 1
ATOM 5413 C C . THR B 1 268 ? 0.232 14.5 11.117 1 98.69 268 THR B C 1
ATOM 5415 O O . THR B 1 268 ? 0.759 15.07 12.078 1 98.69 268 THR B O 1
ATOM 5418 N N . SER B 1 269 ? -0.605 15.117 10.305 1 98.81 269 SER B N 1
ATOM 5419 C CA . SER B 1 269 ? -0.875 16.531 10.469 1 98.81 269 SER B CA 1
ATOM 5420 C C . SER B 1 269 ? -1.797 16.797 11.656 1 98.81 269 SER B C 1
ATOM 5422 O O . SER B 1 269 ? -1.691 17.828 12.32 1 98.81 269 SER B O 1
ATOM 5424 N N . LEU B 1 270 ? -2.699 15.891 11.953 1 98.88 270 LEU B N 1
ATOM 5425 C CA . LEU B 1 270 ? -3.543 16.047 13.133 1 98.88 270 LEU B CA 1
ATOM 5426 C C . LEU B 1 270 ? -2.703 16.047 14.398 1 98.88 270 LEU B C 1
ATOM 5428 O O . LEU B 1 270 ? -2.939 16.859 15.297 1 98.88 270 LEU B O 1
ATOM 5432 N N . PHE B 1 271 ? -1.754 15.117 14.445 1 98.88 271 PHE B N 1
ATOM 5433 C CA . PHE B 1 271 ? -0.83 15.086 15.578 1 98.88 271 PHE B CA 1
ATOM 5434 C C . PHE B 1 271 ? -0.09 16.406 15.711 1 98.88 271 PHE B C 1
ATOM 5436 O O . PHE B 1 271 ? 0.025 16.953 16.812 1 98.88 271 PHE B O 1
ATOM 5443 N N . ALA B 1 272 ? 0.304 16.938 14.602 1 98.88 272 ALA B N 1
ATOM 5444 C CA . ALA B 1 272 ? 1.011 18.219 14.57 1 98.88 272 ALA B CA 1
ATOM 5445 C C . ALA B 1 272 ? 0.105 19.359 15.031 1 98.88 272 ALA B C 1
ATOM 5447 O O . ALA B 1 272 ? 0.523 20.203 15.82 1 98.88 272 ALA B O 1
ATOM 5448 N N . MET B 1 273 ? -1.107 19.359 14.578 1 98.75 273 MET B N 1
ATOM 5449 C CA . MET B 1 273 ? -2.053 20.422 14.922 1 98.75 273 MET B CA 1
ATOM 5450 C C . MET B 1 273 ? -2.342 20.422 16.422 1 98.75 273 MET B C 1
ATOM 5452 O O . MET B 1 273 ? -2.477 21.484 17.031 1 98.75 273 MET B O 1
ATOM 5456 N N . LYS B 1 274 ? -2.443 19.266 16.953 1 98.69 274 LYS B N 1
ATOM 5457 C CA . LYS B 1 274 ? -2.643 19.188 18.406 1 98.69 274 LYS B CA 1
ATOM 5458 C C . LYS B 1 274 ? -1.464 19.797 19.156 1 98.69 274 LYS B C 1
ATOM 5460 O O . LYS B 1 274 ? -1.651 20.5 20.141 1 98.69 274 LYS B O 1
ATOM 5465 N N . LYS B 1 275 ? -0.27 19.516 18.688 1 98.56 275 LYS B N 1
ATOM 5466 C CA . LYS B 1 275 ? 0.923 20.047 19.344 1 98.56 275 LYS B CA 1
ATOM 5467 C C . LYS B 1 275 ? 1 21.562 19.188 1 98.56 275 LYS B C 1
ATOM 5469 O O . LYS B 1 275 ? 1.435 22.266 20.109 1 98.56 275 LYS B O 1
ATOM 5474 N N . ILE B 1 276 ? 0.573 22.062 18.062 1 98.62 276 ILE B N 1
ATOM 5475 C CA . ILE B 1 276 ? 0.522 23.516 17.844 1 98.62 276 ILE B CA 1
ATOM 5476 C C . ILE B 1 276 ? -0.508 24.141 18.781 1 98.62 276 ILE B C 1
ATOM 5478 O O . ILE B 1 276 ? -0.218 25.125 19.469 1 98.62 276 ILE B O 1
ATOM 5482 N N . ALA B 1 277 ? -1.65 23.531 18.859 1 98.31 277 ALA B N 1
ATOM 5483 C CA . ALA B 1 277 ? -2.73 24.047 19.703 1 98.31 277 ALA B CA 1
ATOM 5484 C C . ALA B 1 277 ? -2.299 24.109 21.172 1 98.31 277 ALA B C 1
ATOM 5486 O O . ALA B 1 277 ? -2.682 25.031 21.891 1 98.31 277 ALA B O 1
ATOM 5487 N N . ALA B 1 278 ? -1.533 23.188 21.578 1 97.56 278 ALA B N 1
ATOM 5488 C CA . ALA B 1 278 ? -1.108 23.078 22.969 1 97.56 278 ALA B CA 1
ATOM 5489 C C . ALA B 1 278 ? -0.222 24.266 23.359 1 97.56 278 ALA B C 1
ATOM 5491 O O . ALA B 1 278 ? -0.043 24.547 24.547 1 97.56 278 ALA B O 1
ATOM 5492 N N . ARG B 1 279 ? 0.333 24.953 22.359 1 97.44 279 ARG B N 1
ATOM 5493 C CA . ARG B 1 279 ? 1.242 26.062 22.625 1 97.44 279 ARG B CA 1
ATOM 5494 C C . ARG B 1 279 ? 0.531 27.406 22.453 1 97.44 279 ARG B C 1
ATOM 5496 O O . ARG B 1 279 ? 1.158 28.453 22.531 1 97.44 279 ARG B O 1
ATOM 5503 N N . LEU B 1 280 ? -0.74 27.344 22.172 1 97.38 280 LEU B N 1
ATOM 5504 C CA . LEU B 1 280 ? -1.554 28.547 21.984 1 97.38 280 LEU B CA 1
ATOM 5505 C C . LEU B 1 280 ? -2.578 28.688 23.094 1 97.38 280 LEU B C 1
ATOM 5507 O O . LEU B 1 280 ? -2.803 27.734 23.859 1 97.38 280 LEU B O 1
ATOM 5511 N N . PRO B 1 281 ? -3.131 29.891 23.266 1 94.62 281 PRO B N 1
ATOM 5512 C CA . PRO B 1 281 ? -4.188 30.047 24.266 1 94.62 281 PRO B CA 1
ATOM 5513 C C . PRO B 1 281 ? -5.324 29.047 24.094 1 94.62 281 PRO B C 1
ATOM 5515 O O . PRO B 1 281 ? -5.68 28.703 22.953 1 94.62 281 PRO B O 1
ATOM 5518 N N . ALA B 1 282 ? -5.902 28.625 25.125 1 91.19 282 ALA B N 1
ATOM 5519 C CA . ALA B 1 282 ? -6.875 27.531 25.172 1 91.19 282 ALA B CA 1
ATOM 5520 C C . ALA B 1 282 ? -8.047 27.797 24.234 1 91.19 282 ALA B C 1
ATOM 5522 O O . ALA B 1 282 ? -8.602 26.875 23.656 1 91.19 282 ALA B O 1
ATOM 5523 N N . ASP B 1 283 ? -8.367 29.031 24.109 1 89.56 283 ASP B N 1
ATOM 5524 C CA . ASP B 1 283 ? -9.531 29.391 23.297 1 89.56 283 ASP B CA 1
ATOM 5525 C C . ASP B 1 283 ? -9.273 29.125 21.812 1 89.56 283 ASP B C 1
ATOM 5527 O O . ASP B 1 283 ? -10.219 28.984 21.031 1 89.56 283 ASP B O 1
ATOM 5531 N N . GLU B 1 284 ? -7.996 28.953 21.469 1 93.31 284 GLU B N 1
ATOM 5532 C CA . GLU B 1 284 ? -7.641 28.734 20.062 1 93.31 284 GLU B CA 1
ATOM 5533 C C . GLU B 1 284 ? -7.816 27.281 19.656 1 93.31 284 GLU B C 1
ATOM 5535 O O . GLU B 1 284 ? -7.902 26.969 18.469 1 93.31 284 GLU B O 1
ATOM 5540 N N . SER B 1 285 ? -7.883 26.406 20.656 1 95.06 285 SER B N 1
ATOM 5541 C CA . SER B 1 285 ? -7.938 24.969 20.359 1 95.06 285 SER B CA 1
ATOM 5542 C C . SER B 1 285 ? -9.188 24.625 19.562 1 95.06 285 SER B C 1
ATOM 5544 O O . SER B 1 285 ? -9.125 23.844 18.609 1 95.06 285 SER B O 1
ATOM 5546 N N . LYS B 1 286 ? -10.289 25.219 19.891 1 95 286 LYS B N 1
ATOM 5547 C CA . LYS B 1 286 ? -11.539 24.938 19.188 1 95 286 LYS B CA 1
ATOM 5548 C C . LYS B 1 286 ? -11.477 25.438 17.75 1 95 286 LYS B C 1
ATOM 5550 O O . LYS B 1 286 ? -11.969 24.781 16.828 1 95 286 LYS B O 1
ATOM 5555 N N . ASN B 1 287 ? -10.859 26.609 17.609 1 95.69 287 ASN B N 1
ATOM 5556 C CA . ASN B 1 287 ? -10.688 27.156 16.266 1 95.69 287 ASN B CA 1
ATOM 5557 C C . ASN B 1 287 ? -9.789 26.266 15.406 1 95.69 287 ASN B C 1
ATOM 5559 O O . ASN B 1 287 ? -10.047 26.078 14.219 1 95.69 287 ASN B O 1
ATOM 5563 N N . ILE B 1 288 ? -8.781 25.734 16 1 97.62 288 ILE B N 1
ATOM 5564 C CA . ILE B 1 288 ? -7.84 24.875 15.297 1 97.62 288 ILE B CA 1
ATOM 5565 C C . ILE B 1 288 ? -8.523 23.562 14.914 1 97.62 288 ILE B C 1
ATOM 5567 O O . ILE B 1 288 ? -8.336 23.062 13.805 1 97.62 288 ILE B O 1
ATOM 5571 N N . ILE B 1 289 ? -9.352 23.031 15.805 1 98.06 289 ILE B N 1
ATOM 5572 C CA . ILE B 1 289 ? -10.109 21.812 15.516 1 98.06 289 ILE B CA 1
ATOM 5573 C C . ILE B 1 289 ? -11.07 22.062 14.352 1 98.06 289 ILE B C 1
ATOM 5575 O O . ILE B 1 289 ? -11.156 21.25 13.43 1 98.06 289 ILE B O 1
ATOM 5579 N N . LYS B 1 290 ? -11.742 23.219 14.438 1 97.75 290 LYS B N 1
ATOM 5580 C CA . LYS B 1 290 ? -12.625 23.625 13.352 1 97.75 290 LYS B CA 1
ATOM 5581 C C . LYS B 1 290 ? -11.867 23.719 12.031 1 97.75 290 LYS B C 1
ATOM 5583 O O . LYS B 1 290 ? -12.32 23.203 11.008 1 97.75 290 LYS B O 1
ATOM 5588 N N . GLY B 1 291 ? -10.75 24.391 12.07 1 97.94 291 GLY B N 1
ATOM 5589 C CA . GLY B 1 291 ? -9.914 24.531 10.883 1 97.94 291 GLY B CA 1
ATOM 5590 C C . GLY B 1 291 ? -9.445 23.203 10.32 1 97.94 291 GLY B C 1
ATOM 5591 O O . GLY B 1 291 ? -9.461 23 9.102 1 97.94 291 GLY B O 1
ATOM 5592 N N . TYR B 1 292 ? -9 22.328 11.234 1 98.56 292 TYR B N 1
ATOM 5593 C CA . TYR B 1 292 ? -8.562 21 10.789 1 98.56 292 TYR B CA 1
ATOM 5594 C C . TYR B 1 292 ? -9.703 20.25 10.102 1 98.56 292 TYR B C 1
ATOM 5596 O O . TYR B 1 292 ? -9.5 19.656 9.039 1 98.56 292 TYR B O 1
ATOM 5604 N N . TRP B 1 293 ? -10.898 20.281 10.68 1 98.56 293 TRP B N 1
ATOM 5605 C CA . TRP B 1 293 ? -12.062 19.594 10.133 1 98.56 293 TRP B CA 1
ATOM 5606 C C . TRP B 1 293 ? -12.367 20.062 8.719 1 98.56 293 TRP B C 1
ATOM 5608 O O . TRP B 1 293 ? -12.523 19.266 7.801 1 98.56 293 TRP B O 1
ATOM 5618 N N . VAL B 1 294 ? -12.359 21.328 8.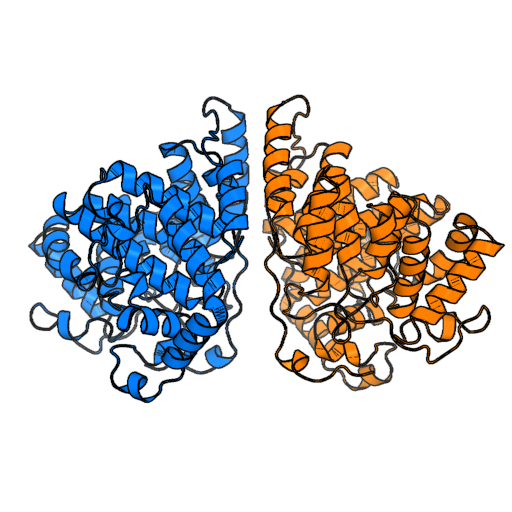539 1 98.38 294 VAL B N 1
ATOM 5619 C CA . VAL B 1 294 ? -12.672 21.938 7.246 1 98.38 294 VAL B CA 1
ATOM 5620 C C . VAL B 1 294 ? -11.617 21.531 6.223 1 98.38 294 VAL B C 1
ATOM 5622 O O . VAL B 1 294 ? -11.945 21.078 5.125 1 98.38 294 VAL B O 1
ATOM 5625 N N . GLY B 1 295 ? -10.359 21.766 6.621 1 98.44 295 GLY B N 1
ATOM 5626 C CA . GLY B 1 295 ? -9.281 21.391 5.715 1 98.44 295 GLY B CA 1
ATOM 5627 C C . GLY B 1 295 ? -9.273 19.906 5.375 1 98.44 295 GLY B C 1
ATOM 5628 O O . GLY B 1 295 ? -9 19.531 4.23 1 98.44 295 GLY B O 1
ATOM 5629 N N . MET B 1 296 ? -9.555 19.078 6.371 1 98.56 296 MET B N 1
ATOM 5630 C CA . MET B 1 296 ? -9.625 17.625 6.148 1 98.56 296 MET B CA 1
ATOM 5631 C C . MET B 1 296 ? -10.695 17.297 5.117 1 98.56 296 MET B C 1
ATOM 5633 O O . MET B 1 296 ? -10.461 16.484 4.215 1 98.56 296 MET B O 1
ATOM 5637 N N . LEU B 1 297 ? -11.852 17.891 5.223 1 98.44 297 LEU B N 1
ATOM 5638 C CA . LEU B 1 297 ? -12.922 17.625 4.266 1 98.44 297 LEU B CA 1
ATOM 5639 C C . LEU B 1 297 ? -12.531 18.109 2.869 1 98.44 297 LEU B C 1
ATOM 5641 O O . LEU B 1 297 ? -12.867 17.453 1.873 1 98.44 297 LEU B O 1
ATOM 5645 N N . CYS B 1 298 ? -11.805 19.234 2.781 1 97.94 298 CYS B N 1
ATOM 5646 C CA . CYS B 1 298 ? -11.312 19.688 1.484 1 97.94 298 CYS B CA 1
ATOM 5647 C C . CYS B 1 298 ? -10.406 18.641 0.851 1 97.94 298 CYS B C 1
ATOM 5649 O O . CYS B 1 298 ? -10.539 18.328 -0.335 1 97.94 298 CYS B O 1
ATOM 5651 N N . ILE B 1 299 ? -9.539 18.109 1.641 1 98.25 299 ILE B N 1
ATOM 5652 C CA . ILE B 1 299 ? -8.617 17.094 1.159 1 98.25 299 ILE B CA 1
ATOM 5653 C C . ILE B 1 299 ? -9.391 15.844 0.748 1 98.25 299 ILE B C 1
ATOM 5655 O O . ILE B 1 299 ? -9.18 15.297 -0.336 1 98.25 299 ILE B O 1
ATOM 5659 N N . LEU B 1 300 ? -10.352 15.414 1.57 1 98.12 300 LEU B N 1
ATOM 5660 C CA . LEU B 1 300 ? -11.133 14.219 1.278 1 98.12 300 LEU B CA 1
ATOM 5661 C C . LEU B 1 300 ? -11.961 14.398 0.008 1 98.12 300 LEU B C 1
ATOM 5663 O O . LEU B 1 300 ? -11.992 13.516 -0.847 1 98.12 300 LEU B O 1
ATOM 5667 N N . PHE B 1 301 ? -12.578 15.547 -0.177 1 97.44 301 PHE B N 1
ATOM 5668 C CA . PHE B 1 301 ? -13.375 15.82 -1.367 1 97.44 301 PHE B CA 1
ATOM 5669 C C . PHE B 1 301 ? -12.5 15.836 -2.613 1 97.44 301 PHE B C 1
ATOM 5671 O O . PHE B 1 301 ? -12.938 15.414 -3.689 1 97.44 301 PHE B O 1
ATOM 5678 N N . SER B 1 302 ? -11.305 16.297 -2.451 1 95.94 302 SER B N 1
ATOM 5679 C CA . SER B 1 302 ? -10.398 16.422 -3.592 1 95.94 302 SER B CA 1
ATOM 5680 C C . SER B 1 302 ? -10.07 15.047 -4.184 1 95.94 302 SER B C 1
ATOM 5682 O O . SER B 1 302 ? -9.695 14.945 -5.355 1 95.94 302 SER B O 1
ATOM 5684 N N . THR B 1 303 ? -10.18 13.977 -3.41 1 94.06 303 THR B N 1
ATOM 5685 C CA . THR B 1 303 ? -9.852 12.633 -3.879 1 94.06 303 THR B CA 1
ATOM 5686 C C . THR B 1 303 ? -10.922 12.117 -4.828 1 94.06 303 THR B C 1
ATOM 5688 O O . THR B 1 303 ? -10.68 11.195 -5.613 1 94.06 303 THR B O 1
ATOM 5691 N N . THR B 1 304 ? -12.141 12.57 -4.75 1 92.62 304 THR B N 1
ATOM 5692 C CA . THR B 1 304 ? -13.32 12.141 -5.488 1 92.62 304 THR B CA 1
ATOM 5693 C C . THR B 1 304 ? -13.578 10.648 -5.281 1 92.62 304 THR B C 1
ATOM 5695 O O . THR B 1 304 ? -14.211 10 -6.117 1 92.62 304 THR B O 1
ATOM 5698 N N . ASP B 1 305 ? -13 10.094 -4.27 1 90 305 ASP B N 1
ATOM 5699 C CA . ASP B 1 305 ? -13.062 8.648 -4.062 1 90 305 ASP B CA 1
ATOM 5700 C C . ASP B 1 305 ? -13.109 8.312 -2.576 1 90 305 ASP B C 1
ATOM 5702 O O . ASP B 1 305 ? -12.289 7.531 -2.086 1 90 305 ASP B O 1
ATOM 5706 N N . LEU B 1 306 ? -14.062 8.938 -1.884 1 93.69 306 LEU B N 1
ATOM 5707 C CA . LEU B 1 306 ? -14.25 8.648 -0.467 1 93.69 306 LEU B CA 1
ATOM 5708 C C . LEU B 1 306 ? -14.82 7.246 -0.268 1 93.69 306 LEU B C 1
ATOM 5710 O O . LEU B 1 306 ? -15.703 6.816 -1.018 1 93.69 306 LEU B O 1
ATOM 5714 N N . SER B 1 307 ? -14.336 6.516 0.75 1 95.06 307 SER B N 1
ATOM 5715 C CA . SER B 1 307 ? -14.805 5.168 1.047 1 95.06 307 SER B CA 1
ATOM 5716 C C . SER B 1 307 ? -16.297 5.164 1.366 1 95.06 307 SER B C 1
ATOM 5718 O O . SER B 1 307 ? -16.828 6.133 1.917 1 95.06 307 SER B O 1
ATOM 5720 N N . LYS B 1 308 ? -16.984 4.117 1.137 1 94.56 308 LYS B N 1
ATOM 5721 C CA . LYS B 1 308 ? -18.422 3.965 1.328 1 94.56 308 LYS B CA 1
ATOM 5722 C C . LYS B 1 308 ? -18.766 3.906 2.812 1 94.56 308 LYS B C 1
ATOM 5724 O O . LYS B 1 308 ? -17.969 3.443 3.629 1 94.56 308 LYS B O 1
ATOM 5729 N N . PRO B 1 309 ? -19.969 4.414 3.162 1 97 309 PRO B N 1
ATOM 5730 C CA . PRO B 1 309 ? -20.391 4.41 4.566 1 97 309 PRO B CA 1
ATOM 5731 C C . PRO B 1 309 ? -20.406 3.01 5.172 1 97 309 PRO B C 1
ATOM 5733 O O . PRO B 1 309 ? -20.078 2.834 6.348 1 97 309 PRO B O 1
ATOM 5736 N N . ALA B 1 310 ? -20.766 1.995 4.398 1 94.62 310 ALA B N 1
ATOM 5737 C CA . ALA B 1 310 ? -20.812 0.624 4.898 1 94.62 310 ALA B CA 1
ATOM 5738 C C . ALA B 1 310 ? -19.438 0.167 5.387 1 94.62 310 ALA B C 1
ATOM 5740 O O . ALA B 1 310 ? -19.328 -0.5 6.418 1 94.62 310 ALA B O 1
ATOM 5741 N N . LYS B 1 311 ? -18.438 0.472 4.672 1 95.56 311 LYS B N 1
ATOM 5742 C CA . LYS B 1 311 ? -17.062 0.118 5.059 1 95.56 311 LYS B CA 1
ATOM 5743 C C . LYS B 1 311 ? -16.672 0.813 6.355 1 95.56 311 LYS B C 1
ATOM 5745 O O . LYS B 1 311 ? -16.062 0.194 7.238 1 95.56 311 LYS B O 1
ATOM 5750 N N . PHE B 1 312 ? -16.953 2.104 6.527 1 97.19 312 PHE B N 1
ATOM 5751 C CA . PHE B 1 312 ? -16.688 2.826 7.766 1 97.19 312 PHE B CA 1
ATOM 5752 C C . PHE B 1 312 ? -17.406 2.178 8.938 1 97.19 312 PHE B C 1
ATOM 5754 O O . PHE B 1 312 ? -16.828 2.025 10.023 1 97.19 312 PHE B O 1
ATOM 5761 N N . SER B 1 313 ? -18.656 1.802 8.711 1 96.88 313 SER B N 1
ATOM 5762 C CA . SER B 1 313 ? -19.453 1.197 9.773 1 96.88 313 SER B CA 1
ATOM 5763 C C . SER B 1 313 ? -18.844 -0.122 10.242 1 96.88 313 SER B C 1
ATOM 5765 O O . SER B 1 313 ? -18.75 -0.374 11.445 1 96.88 313 SER B O 1
ATOM 5767 N N . VAL B 1 314 ? -18.422 -0.921 9.297 1 95.12 314 VAL B N 1
ATOM 5768 C CA . VAL B 1 314 ? -17.844 -2.219 9.633 1 95.12 314 VAL B CA 1
ATOM 5769 C C . VAL B 1 314 ? -16.531 -2.023 10.375 1 95.12 314 VAL B C 1
ATOM 5771 O O . VAL B 1 314 ? -16.281 -2.668 11.398 1 95.12 314 VAL B O 1
ATOM 5774 N N . LEU B 1 315 ? -15.688 -1.146 9.883 1 96.38 315 LEU B N 1
ATOM 5775 C CA . LEU B 1 315 ? -14.406 -0.89 10.539 1 96.38 315 LEU B CA 1
ATOM 5776 C C . LEU B 1 315 ? -14.617 -0.357 11.953 1 96.38 315 LEU B C 1
ATOM 5778 O O . LEU B 1 315 ? -13.891 -0.733 12.875 1 96.38 315 LEU B O 1
ATOM 5782 N N . ASN B 1 316 ? -15.594 0.537 12.062 1 97.56 316 ASN B N 1
ATOM 5783 C CA . ASN B 1 316 ? -15.914 1.045 13.391 1 97.56 316 ASN B CA 1
ATOM 5784 C C . ASN B 1 316 ? -16.375 -0.073 14.32 1 97.56 316 ASN B C 1
ATOM 5786 O O . ASN B 1 316 ? -16.047 -0.068 15.516 1 97.56 316 ASN B O 1
ATOM 5790 N N . GLN B 1 317 ? -17.125 -0.965 13.844 1 95.56 317 GLN B N 1
ATOM 5791 C CA . GLN B 1 317 ? -17.578 -2.104 14.641 1 95.56 317 GLN B CA 1
ATOM 5792 C C . GLN B 1 317 ? -16.406 -2.977 15.062 1 95.56 317 GLN B C 1
ATOM 5794 O O . GLN B 1 317 ? -16.391 -3.51 16.172 1 95.56 317 GLN B O 1
ATOM 5799 N N . VAL B 1 318 ? -15.461 -3.072 14.188 1 93.88 318 VAL B N 1
ATOM 5800 C CA . VAL B 1 318 ? -14.297 -3.914 14.43 1 93.88 318 VAL B CA 1
ATOM 5801 C C . VAL B 1 318 ? -13.414 -3.277 15.5 1 93.88 318 VAL B C 1
ATOM 5803 O O . VAL B 1 318 ? -12.891 -3.973 16.375 1 93.88 318 VAL B O 1
ATOM 5806 N N . TYR B 1 319 ? -13.352 -1.981 15.477 1 95.31 319 TYR B N 1
ATOM 5807 C CA . TYR B 1 319 ? -12.273 -1.386 16.266 1 95.31 319 TYR B CA 1
ATOM 5808 C C . TYR B 1 319 ? -12.828 -0.558 17.422 1 95.31 319 TYR B C 1
ATOM 5810 O O . TYR B 1 319 ? -12.102 -0.221 18.344 1 95.31 319 TYR B O 1
ATOM 5818 N N . SER B 1 320 ? -14.18 -0.334 17.234 1 88.94 320 SER B N 1
ATOM 5819 C CA . SER B 1 320 ? -14.727 0.546 18.266 1 88.94 320 SER B CA 1
ATOM 5820 C C . SER B 1 320 ? -14.609 -0.076 19.656 1 88.94 320 SER B C 1
ATOM 5822 O O . SER B 1 320 ? -15.023 -1.218 19.859 1 88.94 320 SER B O 1
ATOM 5824 N N . PHE B 1 321 ? -13.828 0.485 20.594 1 81.19 321 PHE B N 1
ATOM 5825 C CA . PHE B 1 321 ? -13.758 0.097 22 1 81.19 321 PHE B CA 1
ATOM 5826 C C . PHE B 1 321 ? -12.742 -1.025 22.203 1 81.19 321 PHE B C 1
ATOM 5828 O O . PHE B 1 321 ? -12.781 -1.729 23.203 1 81.19 321 PHE B O 1
ATOM 5835 N N . ARG B 1 322 ? -12.07 -1.383 21.156 1 90.75 322 ARG B N 1
ATOM 5836 C CA . ARG B 1 322 ? -11.039 -2.396 21.328 1 90.75 322 ARG B CA 1
ATOM 5837 C C . ARG B 1 322 ? -9.734 -1.772 21.828 1 90.75 322 ARG B C 1
ATOM 5839 O O . ARG B 1 322 ? -9.242 -0.809 21.234 1 90.75 322 ARG B O 1
ATOM 5846 N N . GLN B 1 323 ? -9.297 -2.387 22.906 1 93.06 323 GLN B N 1
ATOM 5847 C CA . GLN B 1 323 ? -8.086 -1.869 23.531 1 93.06 323 GLN B CA 1
ATOM 5848 C C . GLN B 1 323 ? -7.039 -2.969 23.688 1 93.06 323 GLN B C 1
ATOM 5850 O O . GLN B 1 323 ? -7.383 -4.133 23.891 1 93.06 323 GLN B O 1
ATOM 5855 N N . ASP B 1 324 ? -5.824 -2.559 23.453 1 90.94 324 ASP B N 1
ATOM 5856 C CA . ASP B 1 324 ? -4.711 -3.441 23.766 1 90.94 324 ASP B CA 1
ATOM 5857 C C . ASP B 1 324 ? -4.367 -3.369 25.266 1 90.94 324 ASP B C 1
ATOM 5859 O O . ASP B 1 324 ? -4.129 -2.285 25.797 1 90.94 324 ASP B O 1
ATOM 5863 N N . GLU B 1 325 ? -4.477 -4.52 25.922 1 83.75 325 GLU B N 1
ATOM 5864 C CA . GLU B 1 325 ? -4.074 -4.508 27.328 1 83.75 325 GLU B CA 1
ATOM 5865 C C . GLU B 1 325 ? -2.576 -4.25 27.469 1 83.75 325 GLU B C 1
ATOM 5867 O O . GLU B 1 325 ? -1.763 -5.148 27.234 1 83.75 325 GLU B O 1
ATOM 5872 N N . MET B 1 326 ? -2.256 -3.191 27.875 1 72.06 326 MET B N 1
ATOM 5873 C CA . MET B 1 326 ? -0.887 -2.686 27.859 1 72.06 326 MET B CA 1
ATOM 5874 C C . MET B 1 326 ? 0.003 -3.496 28.781 1 72.06 326 MET B C 1
ATOM 5876 O O . MET B 1 326 ? 1.225 -3.516 28.625 1 72.06 326 MET B O 1
ATOM 5880 N N . THR B 1 327 ? -0.58 -4.188 29.594 1 70.5 327 THR B N 1
ATOM 5881 C CA . THR B 1 327 ? 0.193 -4.973 30.547 1 70.5 327 THR B CA 1
ATOM 5882 C C . THR B 1 327 ? 0.774 -6.215 29.891 1 70.5 327 THR B C 1
ATOM 5884 O O . THR B 1 327 ? 1.695 -6.84 30.422 1 70.5 327 THR B O 1
ATOM 5887 N N . TYR B 1 328 ? 0.327 -6.398 28.766 1 69 328 TYR B N 1
ATOM 5888 C CA . TYR B 1 328 ? 0.795 -7.609 28.109 1 69 328 TYR B CA 1
ATOM 5889 C C . TYR B 1 328 ? 2.125 -7.367 27.391 1 69 328 TYR B C 1
ATOM 5891 O O . TYR B 1 328 ? 2.217 -6.52 26.5 1 69 328 TYR B O 1
ATOM 5899 N N . SER B 1 329 ? 3.107 -8.047 27.781 1 82.94 329 SER B N 1
ATOM 5900 C CA . SER B 1 329 ? 4.438 -8.016 27.188 1 82.94 329 SER B CA 1
ATOM 5901 C C . SER B 1 329 ? 4.383 -8.305 25.688 1 82.94 329 SER B C 1
ATOM 5903 O O . SER B 1 329 ? 5.266 -7.883 24.938 1 82.94 329 SER B O 1
ATOM 5905 N N . LEU B 1 330 ? 3.295 -8.805 25.297 1 85.38 330 LEU B N 1
ATOM 5906 C CA . LEU B 1 330 ? 3.113 -9.211 23.906 1 85.38 330 LEU B CA 1
ATOM 5907 C C . LEU B 1 330 ? 3.025 -7.996 23 1 85.38 330 LEU B C 1
ATOM 5909 O O . LEU B 1 330 ? 3.576 -8.008 21.891 1 85.38 330 LEU B O 1
ATOM 5913 N N . TRP B 1 331 ? 2.4 -6.988 23.438 1 89.38 331 TRP B N 1
ATOM 5914 C CA . TRP B 1 331 ? 2.213 -5.816 22.594 1 89.38 331 TRP B CA 1
ATOM 5915 C C . TRP B 1 331 ? 3.518 -5.043 22.422 1 89.38 331 TRP B C 1
ATOM 5917 O O . TRP B 1 331 ? 3.773 -4.453 21.375 1 89.38 331 TRP B O 1
ATOM 5927 N N . GLU B 1 332 ? 4.328 -5.094 23.469 1 89.62 332 GLU B N 1
ATOM 5928 C CA . GLU B 1 332 ? 5.652 -4.492 23.344 1 89.62 332 GLU B CA 1
ATOM 5929 C C . GLU B 1 332 ? 6.484 -5.203 22.281 1 89.62 332 GLU B C 1
ATOM 5931 O O . GLU B 1 332 ? 7.227 -4.562 21.531 1 89.62 332 GLU B O 1
ATOM 5936 N N . GLN B 1 333 ? 6.32 -6.445 22.25 1 89.25 333 GLN B N 1
ATOM 5937 C CA . GLN B 1 333 ? 7.031 -7.227 21.234 1 89.25 333 GLN B CA 1
ATOM 5938 C C . GLN B 1 333 ? 6.512 -6.922 19.828 1 89.25 333 GLN B C 1
ATOM 5940 O O . GLN B 1 333 ? 7.297 -6.805 18.891 1 89.25 333 GLN B O 1
ATOM 5945 N N . GLU B 1 334 ? 5.211 -6.82 19.734 1 92 334 GLU B N 1
ATOM 5946 C CA . GLU B 1 334 ? 4.609 -6.477 18.453 1 92 334 GLU B CA 1
ATOM 5947 C C . GLU B 1 334 ? 5.102 -5.121 17.953 1 92 334 GLU B C 1
ATOM 5949 O O . GLU B 1 334 ? 5.438 -4.969 16.781 1 92 334 GLU B O 1
ATOM 5954 N N . TRP B 1 335 ? 5.207 -4.176 18.812 1 95.88 335 TRP B N 1
ATOM 5955 C CA . TRP B 1 335 ? 5.68 -2.846 18.453 1 95.88 335 TRP B CA 1
ATOM 5956 C C . TRP B 1 335 ? 7.156 -2.877 18.078 1 95.88 335 TRP B C 1
ATOM 5958 O O . TRP B 1 335 ? 7.586 -2.16 17.172 1 95.88 335 TRP B O 1
ATOM 5968 N N . ALA B 1 336 ? 7.902 -3.715 18.797 1 94.69 336 ALA B N 1
ATOM 5969 C CA . ALA B 1 336 ? 9.312 -3.848 18.438 1 94.69 336 ALA B CA 1
ATOM 5970 C C . ALA B 1 336 ? 9.469 -4.32 17 1 94.69 336 ALA B C 1
ATOM 5972 O O . ALA B 1 336 ? 10.352 -3.846 16.266 1 94.69 336 ALA B O 1
ATOM 5973 N N . HIS B 1 337 ? 8.586 -5.195 16.531 1 93.88 337 HIS B N 1
ATOM 5974 C CA . HIS B 1 337 ? 8.617 -5.676 15.156 1 93.88 337 HIS B CA 1
ATOM 5975 C C . HIS B 1 337 ? 8.242 -4.566 14.18 1 93.88 337 HIS B C 1
ATOM 5977 O O . HIS B 1 337 ? 8.914 -4.379 13.164 1 93.88 337 HIS B O 1
ATOM 5983 N N . ILE B 1 338 ? 7.18 -3.855 14.5 1 97 338 ILE B N 1
ATOM 5984 C CA . ILE B 1 338 ? 6.691 -2.783 13.641 1 97 338 ILE B CA 1
ATOM 5985 C C . ILE B 1 338 ? 7.77 -1.71 13.492 1 97 338 ILE B C 1
ATOM 5987 O O . ILE B 1 338 ? 8.039 -1.24 12.383 1 97 338 ILE B O 1
ATOM 5991 N N . ILE B 1 339 ? 8.43 -1.393 14.602 1 97.62 339 ILE B N 1
ATOM 5992 C CA . ILE B 1 339 ? 9.445 -0.343 14.625 1 97.62 339 ILE B CA 1
ATOM 5993 C C . ILE B 1 339 ? 10.672 -0.79 13.836 1 97.62 339 ILE B C 1
ATOM 5995 O O . ILE B 1 339 ? 11.234 -0.012 13.055 1 97.62 339 ILE B O 1
ATOM 5999 N N . ALA B 1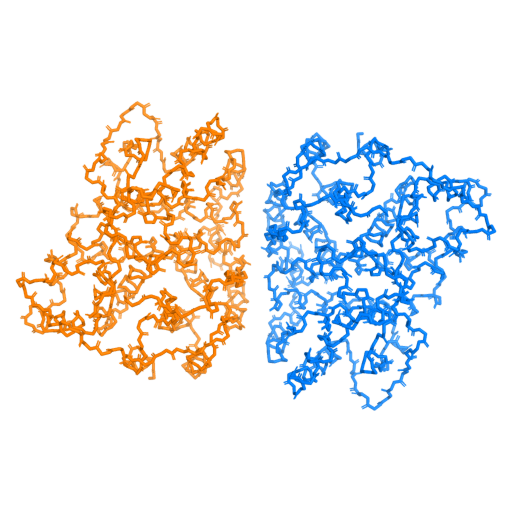 340 ? 11.023 -2.023 13.977 1 95.12 340 ALA B N 1
ATOM 6000 C CA . ALA B 1 340 ? 12.148 -2.559 13.219 1 95.12 340 ALA B CA 1
ATOM 6001 C C . ALA B 1 340 ? 11.883 -2.49 11.719 1 95.12 340 ALA B C 1
ATOM 6003 O O . ALA B 1 340 ? 12.773 -2.156 10.938 1 95.12 340 ALA B O 1
ATOM 6004 N N . ARG B 1 341 ? 10.688 -2.814 11.328 1 95.44 341 ARG B N 1
ATOM 6005 C CA . ARG B 1 341 ? 10.305 -2.725 9.922 1 95.44 341 ARG B CA 1
ATOM 6006 C C . ARG B 1 341 ? 10.352 -1.28 9.43 1 95.44 341 ARG B C 1
ATOM 6008 O O . ARG B 1 341 ? 10.836 -1.011 8.328 1 95.44 341 ARG B O 1
ATOM 6015 N N . ALA B 1 342 ? 9.844 -0.385 10.25 1 96.44 342 ALA B N 1
ATOM 6016 C CA . ALA B 1 342 ? 9.766 1.026 9.875 1 96.44 342 ALA B CA 1
ATOM 6017 C C . ALA B 1 342 ? 11.148 1.596 9.602 1 96.44 342 ALA B C 1
ATOM 6019 O O . ALA B 1 342 ? 11.328 2.406 8.688 1 96.44 342 ALA B O 1
ATOM 6020 N N . LEU B 1 343 ? 12.109 1.188 10.383 1 94.88 343 LEU B N 1
ATOM 6021 C CA . LEU B 1 343 ? 13.469 1.685 10.25 1 94.88 343 LEU B CA 1
ATOM 6022 C C . LEU B 1 343 ? 14.062 1.304 8.898 1 94.88 343 LEU B C 1
ATOM 6024 O O . LEU B 1 343 ? 14.875 2.045 8.336 1 94.88 343 LEU B O 1
ATOM 6028 N N . GLU B 1 344 ? 13.562 0.206 8.312 1 92.12 344 GLU B N 1
ATOM 6029 C CA . GLU B 1 344 ? 14.156 -0.3 7.074 1 92.12 344 GLU B CA 1
ATOM 6030 C C . GLU B 1 344 ? 13.43 0.254 5.848 1 92.12 344 GLU B C 1
ATOM 6032 O O . GLU B 1 344 ? 13.828 -0.015 4.715 1 92.12 344 GLU B O 1
ATOM 6037 N N . GLU B 1 345 ? 12.414 1.042 6.07 1 93 345 GLU B N 1
ATOM 6038 C CA . GLU B 1 345 ? 11.633 1.568 4.957 1 93 345 GLU B CA 1
ATOM 6039 C C . GLU B 1 345 ? 12.367 2.711 4.258 1 93 345 GLU B C 1
ATOM 6041 O O . GLU B 1 345 ? 12.852 3.633 4.918 1 93 345 GLU B O 1
ATOM 6046 N N . GLU B 1 346 ? 12.422 2.609 2.943 1 87.69 346 GLU B N 1
ATOM 6047 C CA . GLU B 1 346 ? 12.883 3.742 2.146 1 87.69 346 GLU B CA 1
ATOM 6048 C C . GLU B 1 346 ? 11.789 4.797 2.006 1 87.69 346 GLU B C 1
ATOM 6050 O O . GLU B 1 346 ? 12.078 5.992 1.898 1 87.69 346 GLU B O 1
ATOM 6055 N N . GLU B 1 347 ? 10.562 4.293 1.986 1 91.81 347 GLU B N 1
ATOM 6056 C CA . GLU B 1 347 ? 9.422 5.199 1.897 1 91.81 347 GLU B CA 1
ATOM 6057 C C . GLU B 1 347 ? 9.312 6.078 3.143 1 91.81 347 GLU B C 1
ATOM 6059 O O . GLU B 1 347 ? 8.992 5.586 4.227 1 91.81 347 GLU B O 1
ATOM 6064 N N . GLU B 1 348 ? 9.461 7.281 2.938 1 92.06 348 GLU B N 1
ATOM 6065 C CA . GLU B 1 348 ? 9.727 8.266 3.984 1 92.06 348 GLU B CA 1
ATOM 6066 C C . GLU B 1 348 ? 8.508 8.453 4.883 1 92.06 348 GLU B C 1
ATOM 6068 O O . GLU B 1 348 ? 8.633 8.898 6.023 1 92.06 348 GLU B O 1
ATOM 6073 N N . HIS B 1 349 ? 7.312 8.078 4.457 1 96.81 349 HIS B N 1
ATOM 6074 C CA . HIS B 1 349 ? 6.102 8.312 5.23 1 96.81 349 HIS B CA 1
ATOM 6075 C C . HIS B 1 349 ? 5.895 7.223 6.273 1 96.81 349 HIS B C 1
ATOM 6077 O O . HIS B 1 349 ? 5.219 7.441 7.281 1 96.81 349 HIS B O 1
ATOM 6083 N N . ASN B 1 350 ? 6.48 6.094 6.117 1 97.69 350 ASN B N 1
ATOM 6084 C CA . ASN B 1 350 ? 6.18 4.938 6.957 1 97.69 350 ASN B CA 1
ATOM 6085 C C . ASN B 1 350 ? 6.734 5.117 8.367 1 97.69 350 ASN B C 1
ATOM 6087 O O . ASN B 1 350 ? 6.031 4.867 9.352 1 97.69 350 ASN B O 1
ATOM 6091 N N . PRO B 1 351 ? 7.992 5.566 8.578 1 97.88 351 PRO B N 1
ATOM 6092 C CA . PRO B 1 351 ? 8.445 5.828 9.945 1 97.88 351 PRO B CA 1
ATOM 6093 C C . PRO B 1 351 ? 7.57 6.852 10.672 1 97.88 351 PRO B C 1
ATOM 6095 O O . PRO B 1 351 ? 7.344 6.73 11.875 1 97.88 351 PRO B O 1
ATOM 6098 N N . LYS B 1 352 ? 7.086 7.82 9.938 1 98.5 352 LYS B N 1
ATOM 6099 C CA . LYS B 1 352 ? 6.227 8.844 10.523 1 98.5 352 LYS B CA 1
ATOM 6100 C C . LYS B 1 352 ? 4.895 8.242 10.977 1 98.5 352 LYS B C 1
ATOM 6102 O O . LYS B 1 352 ? 4.398 8.57 12.055 1 98.5 352 LYS B O 1
ATOM 6107 N N . LEU B 1 353 ? 4.383 7.41 10.102 1 98.69 353 LEU B N 1
ATOM 6108 C CA . LEU B 1 353 ? 3.15 6.711 10.445 1 98.69 353 LEU B CA 1
ATOM 6109 C C . LEU B 1 353 ? 3.316 5.918 11.734 1 98.69 353 LEU B C 1
ATOM 6111 O O . LEU B 1 353 ? 2.506 6.047 12.656 1 98.69 353 LEU B O 1
ATOM 6115 N N . VAL B 1 354 ? 4.355 5.16 11.812 1 98.75 354 VAL B N 1
ATOM 6116 C CA . VAL B 1 354 ? 4.586 4.289 12.961 1 98.75 354 VAL B CA 1
ATOM 6117 C C . VAL B 1 354 ? 4.785 5.137 14.219 1 98.75 354 VAL B C 1
ATOM 6119 O O . VAL B 1 354 ? 4.258 4.812 15.281 1 98.75 354 VAL B O 1
ATOM 6122 N N . TYR B 1 355 ? 5.504 6.23 14.094 1 98.81 355 TYR B N 1
ATOM 6123 C CA . TYR B 1 355 ? 5.766 7.117 15.219 1 98.81 355 TYR B CA 1
ATOM 6124 C C . TYR B 1 355 ? 4.465 7.664 15.797 1 98.81 355 TYR B C 1
ATOM 6126 O O . TYR B 1 355 ? 4.199 7.523 16.984 1 98.81 355 TYR B O 1
ATOM 6134 N N . VAL B 1 356 ? 3.654 8.203 14.93 1 98.88 356 VAL B N 1
ATOM 6135 C CA . VAL B 1 356 ? 2.428 8.844 15.391 1 98.88 356 VAL B CA 1
ATOM 6136 C C . VAL B 1 356 ? 1.473 7.793 15.953 1 98.88 356 VAL B C 1
ATOM 6138 O O . VAL B 1 356 ? 0.874 7.988 17.016 1 98.88 356 VAL B O 1
ATOM 6141 N N . MET B 1 357 ? 1.354 6.664 15.305 1 98.75 357 MET B N 1
ATOM 6142 C CA . MET B 1 357 ? 0.488 5.594 15.797 1 98.75 357 MET B CA 1
ATOM 6143 C C . MET B 1 357 ? 0.967 5.082 17.156 1 98.75 357 MET B C 1
ATOM 6145 O O . MET B 1 357 ? 0.156 4.762 18.016 1 98.75 357 MET B O 1
ATOM 6149 N N . HIS B 1 358 ? 2.262 4.977 17.297 1 98.44 358 HIS B N 1
ATOM 6150 C CA . HIS B 1 358 ? 2.826 4.52 18.562 1 98.44 358 HIS B CA 1
ATOM 6151 C C . HIS B 1 358 ? 2.512 5.492 19.688 1 98.44 358 HIS B C 1
ATOM 6153 O O . HIS B 1 358 ? 2.15 5.078 20.797 1 98.44 358 HIS B O 1
ATOM 6159 N N . GLN B 1 359 ? 2.637 6.805 19.422 1 98.31 359 GLN B N 1
ATOM 6160 C CA . GLN B 1 359 ? 2.299 7.82 20.406 1 98.31 359 GLN B CA 1
ATOM 6161 C C . GLN B 1 359 ? 0.827 7.738 20.797 1 98.31 359 GLN B C 1
ATOM 6163 O O . GLN B 1 359 ? 0.487 7.812 21.984 1 98.31 359 GLN B O 1
ATOM 6168 N N . LEU B 1 360 ? -0.009 7.594 19.844 1 98 360 LEU B N 1
ATOM 6169 C CA . LEU B 1 360 ? -1.441 7.523 20.109 1 98 360 LEU B CA 1
ATOM 6170 C C . LEU B 1 360 ? -1.796 6.246 20.859 1 98 360 LEU B C 1
ATOM 6172 O O . LEU B 1 360 ? -2.66 6.258 21.734 1 98 360 LEU B O 1
ATOM 6176 N N . TRP B 1 361 ? -1.11 5.191 20.5 1 97.25 361 TRP B N 1
ATOM 6177 C CA . TRP B 1 361 ? -1.328 3.93 21.203 1 97.25 361 TRP B CA 1
ATOM 6178 C C . TRP B 1 361 ? -0.953 4.051 22.672 1 97.25 361 TRP B C 1
ATOM 6180 O O . TRP B 1 361 ? -1.683 3.574 23.547 1 97.25 361 TRP B O 1
ATOM 6190 N N . LYS B 1 362 ? 0.134 4.664 22.984 1 95.81 362 LYS B N 1
ATOM 6191 C CA . LYS B 1 362 ? 0.563 4.867 24.359 1 95.81 362 LYS B CA 1
ATOM 6192 C C . LYS B 1 362 ? -0.435 5.73 25.125 1 95.81 362 LYS B C 1
ATOM 6194 O O . LYS B 1 362 ? -0.677 5.504 26.312 1 95.81 362 LYS B O 1
ATOM 6199 N N . GLU B 1 363 ? -0.981 6.656 24.422 1 95.62 363 GLU B N 1
ATOM 6200 C CA . GLU B 1 363 ? -1.868 7.621 25.062 1 95.62 363 GLU B CA 1
ATOM 6201 C C . GLU B 1 363 ? -3.266 7.039 25.25 1 95.62 363 GLU B C 1
ATOM 6203 O O . GLU B 1 363 ? -3.879 7.215 26.312 1 95.62 363 GLU B O 1
ATOM 6208 N N . TYR B 1 364 ? -3.795 6.328 24.234 1 95.25 364 TYR B N 1
ATOM 6209 C CA . TYR B 1 364 ? -5.211 5.973 24.25 1 95.25 364 TYR B CA 1
ATOM 6210 C C . TYR B 1 364 ? -5.391 4.465 24.391 1 95.25 364 TYR B C 1
ATOM 6212 O O . TYR B 1 364 ? -6.477 3.99 24.719 1 95.25 364 TYR B O 1
ATOM 6220 N N . GLY B 1 365 ? -4.414 3.676 23.984 1 94.81 365 GLY B N 1
ATOM 6221 C CA . GLY B 1 365 ? -4.414 2.238 24.219 1 94.81 365 GLY B CA 1
ATOM 6222 C C . GLY B 1 365 ? -5.309 1.485 23.25 1 94.81 365 GLY B C 1
ATOM 6223 O O . GLY B 1 365 ? -5.578 0.298 23.438 1 94.81 365 GLY B O 1
ATOM 6224 N N . LEU B 1 366 ? -5.734 2.156 22.203 1 96.44 366 LEU B N 1
ATOM 6225 C CA . LEU B 1 366 ? -6.691 1.526 21.312 1 96.44 366 LEU B CA 1
ATOM 6226 C C . LEU B 1 366 ? -5.977 0.653 20.281 1 96.44 366 LEU B C 1
ATOM 6228 O O . LEU B 1 366 ? -4.914 1.022 19.781 1 96.44 366 LEU B O 1
ATOM 6232 N N . THR B 1 367 ? -6.559 -0.482 19.875 1 96.12 367 THR B N 1
ATOM 6233 C CA . THR B 1 367 ? -6.016 -1.482 18.969 1 96.12 367 THR B CA 1
ATOM 6234 C C . THR B 1 367 ? -5.867 -0.905 17.562 1 96.12 367 THR B C 1
ATOM 6236 O O . THR B 1 367 ? -4.949 -1.275 16.828 1 96.12 367 THR B O 1
ATOM 6239 N N . ILE B 1 368 ? -6.695 0.027 17.203 1 97.5 368 ILE B N 1
ATOM 6240 C CA . ILE B 1 368 ? -6.742 0.562 15.836 1 97.5 368 ILE B CA 1
ATOM 6241 C C . ILE B 1 368 ? -5.406 1.222 15.5 1 97.5 368 ILE B C 1
ATOM 6243 O O . ILE B 1 368 ? -4.977 1.204 14.344 1 97.5 368 ILE B O 1
ATOM 6247 N N . TYR B 1 369 ? -4.734 1.79 16.484 1 97.81 369 TYR B N 1
ATOM 6248 C CA . TYR B 1 369 ? -3.471 2.475 16.234 1 97.81 369 TYR B CA 1
ATOM 6249 C C . TYR B 1 369 ? -2.369 1.478 15.891 1 97.81 369 TYR B C 1
ATOM 6251 O O . TYR B 1 369 ? -1.564 1.719 14.984 1 97.81 369 TYR B O 1
ATOM 6259 N N . ARG B 1 370 ? -2.352 0.336 16.531 1 96.81 370 ARG B N 1
ATOM 6260 C CA . ARG B 1 370 ? -1.404 -0.722 16.188 1 96.81 370 ARG B CA 1
ATOM 6261 C C . ARG B 1 370 ? -1.707 -1.312 14.82 1 96.81 370 ARG B C 1
ATOM 6263 O O . ARG B 1 370 ? -0.793 -1.574 14.031 1 96.81 370 ARG B O 1
ATOM 6270 N N . ALA B 1 371 ? -2.998 -1.51 14.547 1 96.56 371 ALA B N 1
ATOM 6271 C CA . ALA B 1 371 ? -3.404 -2.027 13.25 1 96.56 371 ALA B CA 1
ATOM 6272 C C . ALA B 1 371 ? -2.959 -1.096 12.125 1 96.56 371 ALA B C 1
ATOM 6274 O O . ALA B 1 371 ? -2.412 -1.547 11.117 1 96.56 371 ALA B O 1
ATOM 6275 N N . ALA B 1 372 ? -3.135 0.188 12.305 1 97.88 372 ALA B N 1
ATOM 6276 C CA . ALA B 1 372 ? -2.756 1.179 11.297 1 97.88 372 ALA B CA 1
ATOM 6277 C C . ALA B 1 372 ? -1.239 1.247 11.141 1 97.88 372 ALA B C 1
ATOM 6279 O O . ALA B 1 372 ? -0.733 1.441 10.031 1 97.88 372 ALA B O 1
ATOM 6280 N N . ALA B 1 373 ? -0.514 1.073 12.258 1 98.19 373 ALA B N 1
ATOM 6281 C CA . ALA B 1 373 ? 0.945 1.127 12.234 1 98.19 373 ALA B CA 1
ATOM 6282 C C . ALA B 1 373 ? 1.521 0.002 11.383 1 98.19 373 ALA B C 1
ATOM 6284 O O . ALA B 1 373 ? 2.643 0.108 10.883 1 98.19 373 ALA B O 1
ATOM 6285 N N . ASN B 1 374 ? 0.735 -1.063 11.172 1 96.25 374 ASN B N 1
ATOM 6286 C CA . ASN B 1 374 ? 1.18 -2.215 10.391 1 96.25 374 ASN B CA 1
ATOM 6287 C C . ASN B 1 374 ? 0.904 -2.025 8.898 1 96.25 374 ASN B C 1
ATOM 6289 O O . ASN B 1 374 ? 1.373 -2.809 8.07 1 96.25 374 ASN B O 1
ATOM 6293 N N . GLN B 1 375 ? 0.181 -1.021 8.539 1 97.5 375 GLN B N 1
ATOM 6294 C CA . GLN B 1 375 ? -0.216 -0.775 7.156 1 97.5 375 GLN B CA 1
ATOM 6295 C C . GLN B 1 375 ? 0.659 0.297 6.512 1 97.5 375 GLN B C 1
ATOM 6297 O O . GLN B 1 375 ? 0.314 1.48 6.531 1 97.5 375 GLN B O 1
ATOM 6302 N N . PHE B 1 376 ? 1.78 -0.182 5.902 1 97.62 376 PHE B N 1
ATOM 6303 C CA . PHE B 1 376 ? 2.73 0.737 5.285 1 97.62 376 PHE B CA 1
ATOM 6304 C C . PHE B 1 376 ? 2.252 1.163 3.902 1 97.62 376 PHE B C 1
ATOM 6306 O O . PHE B 1 376 ? 1.391 0.509 3.309 1 97.62 376 PHE B O 1
ATOM 6313 N N . THR B 1 377 ? 2.721 2.297 3.479 1 94.94 377 THR B N 1
ATOM 6314 C CA . THR B 1 377 ? 2.434 2.826 2.15 1 94.94 377 THR B CA 1
ATOM 6315 C C . THR B 1 377 ? 3.602 2.572 1.203 1 94.94 377 THR B C 1
ATOM 6317 O O . THR B 1 377 ? 4.742 2.414 1.644 1 94.94 377 THR B O 1
ATOM 6320 N N . SER B 1 378 ? 3.295 2.459 -0.08 1 91.12 378 SER B N 1
ATOM 6321 C CA . SER B 1 378 ? 4.316 2.436 -1.122 1 91.12 378 SER B CA 1
ATOM 6322 C C . SER B 1 378 ? 4.598 3.838 -1.651 1 91.12 378 SER B C 1
ATOM 6324 O O . SER B 1 378 ? 3.73 4.711 -1.603 1 91.12 378 SER B O 1
ATOM 6326 N N . THR B 1 379 ? 5.797 3.971 -2.152 1 88.44 379 THR B N 1
ATOM 6327 C CA . THR B 1 379 ? 6.137 5.27 -2.727 1 88.44 379 THR B CA 1
ATOM 6328 C C . THR B 1 379 ? 5.258 5.57 -3.938 1 88.44 379 THR B C 1
ATOM 6330 O O . THR B 1 379 ? 5.188 4.773 -4.875 1 88.44 379 THR B O 1
ATOM 6333 N N . PRO B 1 380 ? 4.578 6.633 -3.863 1 84.12 380 PRO B N 1
ATOM 6334 C CA . PRO B 1 380 ? 3.771 6.98 -5.035 1 84.12 380 PRO B CA 1
ATOM 6335 C C . PRO B 1 380 ? 4.621 7.281 -6.266 1 84.12 380 PRO B C 1
ATOM 6337 O O . PRO B 1 380 ? 5.707 7.852 -6.148 1 84.12 380 PRO B O 1
ATOM 6340 N N . LEU B 1 381 ? 4.102 6.984 -7.398 1 81.31 381 LEU B N 1
ATOM 6341 C CA . LEU B 1 381 ? 4.77 7.324 -8.648 1 81.31 381 LEU B CA 1
ATOM 6342 C C . LEU B 1 381 ? 4.59 8.797 -8.984 1 81.31 381 LEU B C 1
ATOM 6344 O O . LEU B 1 381 ? 3.523 9.367 -8.734 1 81.31 381 LEU B O 1
ATOM 6348 N N . LEU B 1 382 ? 5.652 9.375 -9.516 1 85 382 LEU B N 1
ATOM 6349 C CA . LEU B 1 382 ? 5.559 10.75 -10 1 85 382 LEU B CA 1
ATOM 6350 C C . LEU B 1 382 ? 5.062 10.789 -11.438 1 85 382 LEU B C 1
ATOM 6352 O O . LEU B 1 382 ? 5.461 9.953 -12.258 1 85 382 LEU B O 1
ATOM 6356 N N . PRO B 1 383 ? 4.191 11.742 -11.75 1 83.31 383 PRO B N 1
ATOM 6357 C CA . PRO B 1 383 ? 3.787 11.883 -13.148 1 83.31 383 PRO B CA 1
ATOM 6358 C C . PRO B 1 383 ? 4.941 12.289 -14.055 1 83.31 383 PRO B C 1
ATOM 6360 O O . PRO B 1 383 ? 5.973 12.773 -13.578 1 83.31 383 PRO B O 1
ATOM 6363 N N . PRO B 1 384 ? 4.77 12.07 -15.328 1 82.19 384 PRO B N 1
ATOM 6364 C CA . PRO B 1 384 ? 5.824 12.398 -16.297 1 82.19 384 PRO B CA 1
ATOM 6365 C C . PRO B 1 384 ? 6.219 13.875 -16.266 1 82.19 384 PRO B C 1
ATOM 6367 O O . PRO B 1 384 ? 7.328 14.227 -16.672 1 82.19 384 PRO B O 1
ATOM 6370 N N . SER B 1 385 ? 5.41 14.742 -15.742 1 84.5 385 SER B N 1
ATOM 6371 C CA . SER B 1 385 ? 5.672 16.188 -15.695 1 84.5 385 SER B CA 1
ATOM 6372 C C . SER B 1 385 ? 6.898 16.484 -14.844 1 84.5 385 SER B C 1
ATOM 6374 O O . SER B 1 385 ? 7.496 17.562 -14.977 1 84.5 385 SER B O 1
ATOM 6376 N N . PHE B 1 386 ? 7.348 15.602 -14.008 1 87.62 386 PHE B N 1
ATOM 6377 C CA . PHE B 1 386 ? 8.484 15.828 -13.125 1 87.62 386 PHE B CA 1
ATOM 6378 C C . PHE B 1 386 ? 9.797 15.672 -13.875 1 87.62 386 PHE B C 1
ATOM 6380 O O . PHE B 1 386 ? 10.867 15.984 -13.336 1 87.62 386 PHE B O 1
ATOM 6387 N N . GLU B 1 387 ? 9.625 15.203 -15.078 1 83.69 387 GLU B N 1
ATOM 6388 C CA . GLU B 1 387 ? 10.812 15.164 -15.93 1 83.69 387 GLU B CA 1
ATOM 6389 C C . GLU B 1 387 ? 11.148 16.547 -16.469 1 83.69 387 GLU B C 1
ATOM 6391 O O . GLU B 1 387 ? 12.273 16.781 -16.922 1 83.69 387 GLU B O 1
ATOM 6396 N N . GLU B 1 388 ? 10.18 17.469 -16.344 1 86.62 388 GLU B N 1
ATOM 6397 C CA . GLU B 1 388 ? 10.398 18.859 -16.75 1 86.62 388 GLU B CA 1
ATOM 6398 C C . GLU B 1 388 ? 10.93 19.688 -15.586 1 86.62 388 GLU B C 1
ATOM 6400 O O . GLU B 1 388 ? 10.734 19.344 -14.422 1 86.62 388 GLU B O 1
ATOM 6405 N N . LEU B 1 389 ? 11.57 20.781 -15.93 1 87.25 389 LEU B N 1
ATOM 6406 C CA . LEU B 1 389 ? 12.117 21.672 -14.914 1 87.25 389 LEU B CA 1
ATOM 6407 C C . LEU B 1 389 ? 11 22.328 -14.109 1 87.25 389 LEU B C 1
ATOM 6409 O O . LEU B 1 389 ? 9.945 22.656 -14.664 1 87.25 389 LEU B O 1
ATOM 6413 N N . PRO B 1 390 ? 11.273 22.562 -12.797 1 89.5 390 PRO B N 1
ATOM 6414 C CA . PRO B 1 390 ? 10.273 23.234 -11.961 1 89.5 390 PRO B CA 1
ATOM 6415 C C . PRO B 1 390 ? 10.023 24.672 -12.391 1 89.5 390 PRO B C 1
ATOM 6417 O O . PRO B 1 390 ? 10.906 25.312 -12.977 1 89.5 390 PRO B O 1
ATOM 6420 N N . ILE B 1 391 ? 8.82 25.078 -12.156 1 81.88 391 ILE B N 1
ATOM 6421 C CA . ILE B 1 391 ? 8.461 26.469 -12.398 1 81.88 391 ILE B CA 1
ATOM 6422 C C . ILE B 1 391 ? 8.805 27.312 -11.172 1 81.88 391 ILE B C 1
ATOM 6424 O O . ILE B 1 391 ? 8.312 27.047 -10.07 1 81.88 391 ILE B O 1
ATOM 6428 N N . GLU B 1 392 ? 9.656 28.359 -11.352 1 77.12 392 GLU B N 1
ATOM 6429 C CA . GLU B 1 392 ? 10.133 29.188 -10.234 1 77.12 392 GLU B CA 1
ATOM 6430 C C . GLU B 1 392 ? 9.148 30.312 -9.914 1 77.12 392 GLU B C 1
ATOM 6432 O O . GLU B 1 392 ? 8.523 30.859 -10.82 1 77.12 392 GLU B O 1
#

pLDDT: mean 94.45, std 6.64, range [50.78, 98.94]

Radius of gyration: 27.56 Å; Cα contacts (8 Å, |Δi|>4): 1177; chains: 2; bounding box: 59×85×64 Å

InterPro domains:
  IPR025337 Questin oxidase-like [PF14027] (20-357)
  IPR025337 Questin oxidase-like [PTHR35870] (7-361)